Protein 7VW5 (pdb70)

Solvent-accessible surface area: 38835 Å² total; per-residue (Å²): 82,125,72,8,82,35,104,43,46,69,60,112,56,37,114,116,0,13,58,35,0,19,91,13,4,46,121,8,19,10,59,15,20,8,46,13,31,13,56,26,4,27,36,9,5,38,73,22,7,10,41,4,10,7,26,91,28,18,42,112,9,125,56,43,3,58,14,4,63,59,28,90,21,103,17,3,7,23,28,0,1,48,15,4,41,97,90,85,83,74,141,84,87,138,162,62,72,62,24,67,83,33,0,52,91,0,16,94,4,1,92,124,19,0,9,43,126,136,75,24,129,48,3,81,168,107,38,1,67,11,51,8,68,37,0,31,59,24,1,32,168,103,125,24,114,159,31,4,56,82,14,20,148,94,39,111,17,73,96,152,97,98,4,45,44,95,71,0,14,124,148,100,50,15,65,101,1,79,53,0,0,12,0,0,0,12,2,0,12,109,39,4,14,132,8,1,84,26,0,11,30,117,30,8,36,17,0,15,87,33,29,31,86,91,1,6,46,35,0,21,115,31,1,98,116,41,26,41,0,0,21,3,46,3,79,64,14,50,17,46,138,38,89,3,0,8,21,0,1,2,43,2,11,83,33,0,2,0,36,64,63,0,5,63,1,6,56,7,2,6,2,38,48,9,22,74,16,5,65,7,14,47,146,42,136,35,32,45,13,14,42,9,0,0,13,8,0,10,1,3,11,0,3,0,0,0,0,0,0,0,45,1,2,50,85,136,0,84,103,8,130,1,0,1,0,6,7,57,55,2,1,0,9,40,4,91,35,49,172,107,1,49,85,60,5,48,105,34,6,58,106,35,5,53,38,72,40,6,28,0,50,120,131,26,1,20,0,9,5,0,0,1,8,26,4,88,98,33,73,27,2,4,26,1,10,2,0,0,35,15,0,9,36,8,6,94,18,37,91,81,56,100,131,51,22,39,72,49,30,116,13,3,41,71,16,0,90,17,0,11,28,79,1,0,26,50,40,0,5,97,3,0,54,70,110,34,126,8,88,88,0,41,58,0,0,32,0,0,12,2,0,0,76,50,100,200,8,11,85,14,4,40,19,198,75,110,70,11,79,36,95,51,36,69,52,113,75,36,111,100,0,9,40,20,0,16,90,18,5,63,134,10,22,8,60,16,19,7,46,12,25,17,60,16,8,25,36,12,1,39,84,26,12,8,38,1,9,0,8,49,70,36,30,117,49,122,59,26,8,80,14,5,61,54,25,90,16,101,18,6,8,22,34,0,0,43,14,11,56,91,77,120,56,121,125,34,56,149,181,39,86,96,30,47,96,28,0,53,86,0,12,101,4,1,87,120,17,0,9,32,128,129,72,19,131,47,2,82,162,105,40,1,67,11,51,7,70,40,0,35,41,20,14,33,129,90,150,27,106,186,38,2,65,121,16,20,146,91,24,100,14,89,87,150,106,96,4,48,38,103,78,0,14,103,150,86,94,13,42,125,87,2,85,62,0,0,6,0,0,0,23,3,0,12,78,39,1,15,126,8,2,84,25,0,11,23,119,24,9,37,21,2,7,94,30,15,23,82,82,1,7,41,33,0,22,106,24,1,104,99,38,31,42,1,0,23,1,46,3,83,58,10,44,23,55,116,44,81,12,2,8,16,0,1,2,22,1,13,79,29,0,3,2,40,86,58,0,16,53,2,7,56,10,1,10,3,38,35,8,18,84,18,5,79,19,23,62,185,47,128,45,23,48,22,5,64,8,0,0,8,5,0,3,0,2,10,0,3,0,0,0,0,0,0,0,45,0,0,49,88,73,0,86,104,7,116,1,0,1,0,3,4,62,49,0,0,0,17,42,5,85,34,59,176,104,0,49,89,54,3,26,109,38,4,67,100,28,7,77,37,64,62,5,45,0,50,108,132,12,3,22,1,11,4,0,0,0,6,36,3,87,93,28,74,37,1,6,22,0,11,2,0,0,42,16,0,10,36,13,6,94,17,38,90,85,63,117,141,47,22,42,68,50,33,122,11,3,45,69,17,0,100,15,0,16,25,89,1,0,30,49,38,0,9,97,5,0,54,42,102,33,134,8,78,91,0,40,54,0,0,40,0,0,26,6,0,0,81,47,128,195,10,11,98,12,6,30,21,180,140

GO terms:
  GO:0070566 adenylyltransferase activity (F, IDA)
  GO:0039690 positive stranded viral RNA replication (P, IDA)
  GO:0003968 RNA-directed RNA polymerase activity (F, IDA)
  GO:0006370 7-methylguanosine mRNA capping (P, IDA)
  GO:0062030 negative regulation of stress granule assembly (P, IDA)
  GO:0047407 ADP-ribosyl-[dinitrogen reductase] hydrolase activity (F, IDA)
  GO:0008174 mRNA methyltransferase activity (F, IMP)
  GO:0039690 positive stranded viral RNA replication (P, IMP)
  GO:0044162 host cell cytoplasmic vesicle membrane (C, EXP)
  GO:0034062 5'-3' RNA polymerase activity (F, EXP)
  GO:1990817 poly(A) RNA polymerase activity (F, EXP)
  GO:0039653 symbiont-mediated suppression of host transcription (P, IDA)
  GO:0039653 symbiont-mediated suppression of host transcription (P, IMP)

Foldseek 3Di:
DDDDDDDDDDDPDVVVVLQVQLVVLLVCPPVPFDCVLVVVVQVVQQLLAHFLSLQPALDGLLAADGALDRDDDDQLVSLLLVLVVCVVDVPPPPVCVVLVVLLVVLVVLCQQQWWDPPCLVVLLVAADFAALVQLLVRVCSPPNNVVSVCVCVVQVHDPPGTRDPVSQADVNAGPPSVSSLLSGLVVLSSLLSVLVVRTTDPQEAESRPAHQVRVLVVQQVAAFFFWKKKWKQQVQPDCSVRSSLSVNLNVVSVSNRCDPVNSVSVRRLVSNVSSVVPPDPDDDPPDSSSSSSSSVSFSSQQSSLSSVCSQLCPNQSNPFNHWYTTRNTIMTIRDDDDDSSVVSVCVPRNPNMDMDMAGAPQRWDDTSQWTFHAFQPPSGTHTAHQLVSVVVSLLDADDDDLVSLLVNLVVLLVNLVQCVPVRRVVSNQVNNCVVPVDDRCVVVSVLSNQLSPDVVSVVVSNND/DDDDDDDDDDDPDVVVVLLVQLVVLLVCPPVPFDCVLVVLVQVVQQLQAHDLSLLPVADPLAAADGFLDGDDFDLLVRLLLVLVVLVVDDVSCVVVVVLVVLLVVLVVLCQQQWWDPDCLVVLLVAADFAALVQLLSNCCVVPNNVVSVVLCVVQVGDHPGTDDPCSQADPNAGDPVCLSVLLSGLVSLLSLLVVLVVRTTDPQEAESSDAGQVRVLVVQQVAAAAFWKKKWKQLPLQDCSVRSSLSVNLNVVSVSNRCDPVNSVSLRNLVSSVSSPVPPDPDDDPPDSSSSSSSSVSFSSQQSSLSSLCSQLCPNLSNPFNHWYTTRNTIMTIRDDDDDSSVVSCCVPRPPSMDMDMAGAPPAFDDTSQWTFHQQQVVSGTHTAHQLVSVVVSLLDADDDDLVSLLVVLVVLLVNLVQCVDVRRVVSNQVNNCNVPVDHRCVVVSVLSNQLSPDVVSVVVSNDDD

Structure (mmCIF, N/CA/C/O backbone):
data_7VW5
#
_entry.id   7VW5
#
_cell.length_a   67.450
_cell.length_b   68.940
_cell.length_c   71.420
_cell.angle_alpha   116.311
_cell.angle_beta   107.050
_cell.angle_gamma   95.104
#
_symmetry.space_group_name_H-M   'P 1'
#
loop_
_entity.id
_entity.type
_entity.pdbx_description
1 polymer 'RNA-directed RNA polymerase nsP4'
2 non-polymer 'MAGNESIUM ION'
3 water water
#
loop_
_atom_site.group_PDB
_atom_site.id
_atom_site.type_symbol
_atom_site.label_atom_id
_atom_site.label_alt_id
_atom_site.label_comp_id
_atom_site.label_asym_id
_atom_site.label_entity_id
_atom_site.label_seq_id
_atom_site.pdbx_PDB_ins_code
_atom_site.Cartn_x
_atom_site.Cartn_y
_atom_site.Cartn_z
_atom_site.occupancy
_atom_site.B_iso_or_equiv
_atom_site.auth_seq_id
_atom_site.auth_comp_id
_atom_site.auth_asym_id
_atom_site.auth_atom_id
_atom_site.pdbx_PDB_model_num
ATOM 1 N N . PRO A 1 14 ? -8.42438 35.65324 -43.00522 1.000 66.35099 104 PRO A N 1
ATOM 2 C CA . PRO A 1 14 ? -7.50363 34.89484 -42.15089 1.000 60.89600 104 PRO A CA 1
ATOM 3 C C . PRO A 1 14 ? -7.20024 33.51088 -42.71241 1.000 65.08242 104 PRO A C 1
ATOM 4 O O . PRO A 1 14 ? -8.12244 32.74852 -43.00285 1.000 72.23748 104 PRO A O 1
ATOM 8 N N . LEU A 1 15 ? -5.91741 33.19366 -42.86066 1.000 67.62749 105 LEU A N 1
ATOM 9 C CA . LEU A 1 15 ? -5.47386 31.90211 -43.37320 1.000 56.68944 105 LEU A CA 1
ATOM 10 C C . LEU A 1 15 ? -4.83708 31.12497 -42.22781 1.000 49.55552 105 LEU A C 1
ATOM 11 O O . LEU A 1 15 ? -3.74266 31.46941 -41.76816 1.000 44.40533 105 LEU A O 1
ATOM 16 N N . TYR A 1 16 ? -5.52445 30.08459 -41.76769 1.000 39.49057 106 TYR A N 1
ATOM 17 C CA . TYR A 1 16 ? -5.02446 29.21701 -40.71225 1.000 39.28731 106 TYR A CA 1
ATOM 18 C C . TYR A 1 16 ? -4.47345 27.93255 -41.31474 1.000 46.63636 106 TYR A C 1
ATOM 19 O O . TYR A 1 16 ? -5.06559 27.36304 -42.23656 1.000 36.72777 106 TYR A O 1
ATOM 28 N N . SER A 1 17 ? -3.33835 27.47981 -40.79029 1.000 36.11539 107 SER A N 1
ATOM 29 C CA . SER A 1 17 ? -2.82049 26.18042 -41.18178 1.000 30.76155 107 SER A CA 1
ATOM 30 C C . SER A 1 17 ? -3.69628 25.07334 -40.59978 1.000 41.41967 107 SER A C 1
ATOM 31 O O . SER A 1 17 ? -4.44423 25.27636 -39.63851 1.000 35.33549 107 SER A O 1
ATOM 34 N N . SER A 1 18 ? -3.59989 23.89000 -41.20416 1.000 33.85626 108 SER A N 1
ATOM 35 C CA . SER A 1 18 ? -4.47325 22.78319 -40.83341 1.000 26.96439 108 SER A CA 1
ATOM 36 C C . SER A 1 18 ? -4.26696 22.39050 -39.37624 1.000 34.00525 108 SER A C 1
ATOM 37 O O . SER A 1 18 ? -3.14658 22.09813 -38.94803 1.000 30.43289 108 SER A O 1
ATOM 40 N N . SER A 1 19 ? -5.35864 22.38618 -38.61657 1.000 35.22483 109 SER A N 1
ATOM 41 C CA . SER A 1 19 ? -5.32713 22.03486 -37.20360 1.000 32.90153 109 SER A CA 1
ATOM 42 C C . SER A 1 19 ? -5.63906 20.55254 -37.04359 1.000 44.51317 109 SER A C 1
ATOM 43 O O . SER A 1 19 ? -6.72319 20.09615 -37.42274 1.000 47.08436 109 SER A O 1
ATOM 46 N N . VAL A 1 20 ? -4.69115 19.80526 -36.48787 1.000 33.71056 110 VAL A N 1
ATOM 47 C CA . VAL A 1 20 ? -4.88691 18.38387 -36.21477 1.000 45.54262 110 VAL A CA 1
ATOM 48 C C . VAL A 1 20 ? -4.46915 18.10427 -34.77591 1.000 53.56913 110 VAL A C 1
ATOM 49 O O . VAL A 1 20 ? -3.26810 18.03080 -34.47546 1.000 45.63041 110 VAL A O 1
ATOM 53 N N . PRO A 1 21 ? -5.41852 17.95063 -33.86075 1.000 59.44280 111 PRO A N 1
ATOM 54 C CA . PRO A 1 21 ? -5.07822 17.79461 -32.44540 1.000 44.69057 111 PRO A CA 1
ATOM 55 C C . PRO A 1 21 ? -4.76494 16.34477 -32.09820 1.000 48.72904 111 PRO A C 1
ATOM 56 O O . PRO A 1 21 ? -5.00552 15.41589 -32.87036 1.000 44.43116 111 PRO A O 1
ATOM 60 N N . ALA A 1 22 ? -4.21252 16.17120 -30.90024 1.000 44.28117 112 ALA A N 1
ATOM 61 C CA . ALA A 1 22 ? -3.91461 14.85266 -30.36529 1.000 52.96082 112 ALA A CA 1
ATOM 62 C C . ALA A 1 22 ? -4.10745 14.89082 -28.85732 1.000 42.84400 112 ALA A C 1
ATOM 63 O O . ALA A 1 22 ? -3.96920 15.94250 -28.22683 1.000 38.63648 112 ALA A O 1
ATOM 65 N N . ASN A 1 23 ? -4.43062 13.73394 -28.28457 1.000 43.91804 113 ASN A N 1
ATOM 66 C CA . ASN A 1 23 ? -4.76146 13.64134 -26.87137 1.000 41.83027 113 ASN A CA 1
ATOM 67 C C . ASN A 1 23 ? -4.16143 12.36997 -26.28860 1.000 53.90376 113 ASN A C 1
ATOM 68 O O . ASN A 1 23 ? -3.59743 11.53511 -27.00146 1.000 49.43765 113 ASN A O 1
ATOM 73 N N . TYR A 1 24 ? -4.29003 12.23276 -24.97294 1.000 43.06318 114 TYR A N 1
ATOM 74 C CA . TYR A 1 24 ? -3.84789 11.04176 -24.26653 1.000 40.10154 114 TYR A CA 1
ATOM 75 C C . TYR A 1 24 ? -4.96842 10.00677 -24.22247 1.000 40.14540 114 TYR A C 1
ATOM 76 O O . TYR A 1 24 ? -6.14568 10.31847 -24.41668 1.000 41.34141 114 TYR A O 1
ATOM 85 N N . SER A 1 25 ? -4.58401 8.75683 -23.95831 1.000 34.52842 115 SER A N 1
ATOM 86 C CA . SER A 1 25 ? -5.54427 7.65940 -23.96295 1.000 43.00073 115 SER A CA 1
ATOM 87 C C . SER A 1 25 ? -6.44541 7.64393 -22.73450 1.000 41.32381 115 SER A C 1
ATOM 88 O O . SER A 1 25 ? -7.45469 6.93085 -22.74295 1.000 42.80516 115 SER A O 1
ATOM 91 N N . ASP A 1 26 ? -6.11712 8.40752 -21.68998 1.000 33.87966 116 ASP A N 1
ATOM 92 C CA . ASP A 1 26 ? -6.89730 8.41604 -20.46302 1.000 36.19780 116 ASP A CA 1
ATOM 93 C C . ASP A 1 26 ? -6.87508 9.81869 -19.87489 1.000 32.57876 116 ASP A C 1
ATOM 94 O O . ASP A 1 26 ? -5.81806 10.46584 -19.88068 1.000 31.47709 116 ASP A O 1
ATOM 99 N N . PRO A 1 27 ? -8.01340 10.32411 -19.39099 1.000 32.46245 117 PRO A N 1
ATOM 100 C CA . PRO A 1 27 ? -8.00389 11.64487 -18.73900 1.000 32.42895 117 PRO A CA 1
ATOM 101 C C . PRO A 1 27 ? -7.08060 11.72123 -17.53581 1.000 30.52040 117 PRO A C 1
ATOM 102 O O . PRO A 1 27 ? -6.56996 12.80606 -17.22864 1.000 26.96058 117 PRO A O 1
ATOM 106 N N . GLN A 1 28 ? -6.84092 10.60193 -16.84742 1.000 26.19096 118 GLN A N 1
ATOM 107 C CA . GLN A 1 28 ? -5.94424 10.62745 -15.69647 1.000 30.98130 118 GLN A CA 1
ATOM 108 C C . GLN A 1 28 ? -4.50195 10.88939 -16.11150 1.000 27.47406 118 GLN A C 1
ATOM 109 O O . GLN A 1 28 ? -3.71795 11.41933 -15.31613 1.000 23.27545 118 GLN A O 1
ATOM 115 N N . PHE A 1 29 ? -4.13088 10.52505 -17.34149 1.000 24.55845 119 PHE A N 1
ATOM 116 C CA . PHE A 1 29 ? -2.81543 10.90051 -17.84929 1.000 27.35644 119 PHE A CA 1
ATOM 117 C C . PHE A 1 29 ? -2.72597 12.40543 -18.06684 1.000 27.35657 119 PHE A C 1
ATOM 118 O O . PHE A 1 29 ? -1.67089 13.01060 -17.84358 1.000 28.39688 119 PHE A O 1
ATOM 126 N N . ALA A 1 30 ? -3.82585 13.02571 -18.50196 1.000 22.25159 120 ALA A N 1
ATOM 127 C CA . ALA A 1 30 ? -3.84573 14.47474 -18.66393 1.000 27.72727 120 ALA A CA 1
ATOM 128 C C . ALA A 1 30 ? -3.79749 15.18945 -17.32017 1.000 22.88092 120 ALA A C 1
ATOM 129 O O . ALA A 1 30 ? -3.21192 16.27358 -17.21791 1.000 23.71385 120 ALA A O 1
ATOM 131 N N . VAL A 1 31 ? -4.40480 14.60406 -16.28487 1.000 25.13474 121 VAL A N 1
ATOM 132 C CA . VAL A 1 31 ? -4.35366 15.20480 -14.95445 1.000 23.22792 121 VAL A CA 1
ATOM 133 C C . VAL A 1 31 ? -2.92796 15.18849 -14.41977 1.000 26.18225 121 VAL A C 1
ATOM 134 O O . VAL A 1 31 ? -2.44173 16.18480 -13.86996 1.000 25.26357 121 VAL A O 1
ATOM 138 N N . ALA A 1 32 ? -2.23410 14.05869 -14.57652 1.000 25.64515 122 ALA A N 1
ATOM 139 C CA . ALA A 1 32 ? -0.86862 13.95043 -14.07350 1.000 27.29006 122 ALA A CA 1
ATOM 140 C C . ALA A 1 32 ? 0.08122 14.86151 -14.84042 1.000 27.72832 122 ALA A C 1
ATOM 141 O O . ALA A 1 32 ? 1.00697 15.43392 -14.25408 1.000 22.86461 122 ALA A O 1
ATOM 143 N N . VAL A 1 33 ? -0.13210 15.01026 -16.14982 1.000 23.08131 123 VAL A N 1
ATOM 144 C CA . VAL A 1 33 ? 0.74954 15.84998 -16.95528 1.000 20.04852 123 VAL A CA 1
ATOM 145 C C . VAL A 1 33 ? 0.62896 17.31080 -16.53709 1.000 24.25135 123 VAL A C 1
ATOM 146 O O . VAL A 1 33 ? 1.63591 18.01738 -16.40454 1.000 26.42450 123 VAL A O 1
ATOM 150 N N . CYS A 1 34 ? -0.59946 17.78558 -16.31555 1.000 20.15515 124 CYS A N 1
ATOM 151 C CA . CYS A 1 34 ? -0.79014 19.16559 -15.88010 1.000 23.67933 124 CYS A CA 1
ATOM 152 C C . CYS A 1 34 ? -0.18537 19.39717 -14.50146 1.000 25.02822 124 CYS A C 1
ATOM 153 O O . CYS A 1 34 ? 0.45710 20.42624 -14.26114 1.000 28.61314 124 CYS A O 1
ATOM 156 N N . ASN A 1 35 ? -0.37898 18.44826 -13.58264 1.000 24.45202 125 ASN A N 1
ATOM 157 C CA . ASN A 1 35 ? 0.16653 18.59584 -12.23732 1.000 29.36367 125 ASN A CA 1
ATOM 158 C C . ASN A 1 35 ? 1.68734 18.50648 -12.24173 1.000 30.16836 125 ASN A C 1
ATOM 159 O O . ASN A 1 35 ? 2.36008 19.24867 -11.51638 1.000 22.59362 125 ASN A O 1
ATOM 164 N N . ASN A 1 36 ? 2.24699 17.60291 -13.04985 1.000 26.14079 126 ASN A N 1
ATOM 165 C CA . ASN A 1 36 ? 3.69840 17.46159 -13.10558 1.000 29.06598 126 ASN A CA 1
ATOM 166 C C . ASN A 1 36 ? 4.34992 18.69031 -13.72634 1.000 28.67246 126 ASN A C 1
ATOM 167 O O . ASN A 1 36 ? 5.43965 19.09921 -13.30824 1.000 30.44072 126 ASN A O 1
ATOM 172 N N . TYR A 1 37 ? 3.69865 19.29106 -14.72492 1.000 27.14402 127 TYR A N 1
ATOM 173 C CA . TYR A 1 37 ? 4.25549 20.47726 -15.36752 1.000 27.81558 127 TYR A CA 1
ATOM 174 C C . TYR A 1 37 ? 4.35791 21.63526 -14.38316 1.000 25.71887 127 TYR A C 1
ATOM 175 O O . TYR A 1 37 ? 5.40234 22.28965 -14.28189 1.000 21.82366 127 TYR A O 1
ATOM 184 N N . LEU A 1 38 ? 3.27541 21.90579 -13.64910 1.000 20.84576 128 LEU A N 1
ATOM 185 C CA . LEU A 1 38 ? 3.30391 22.97496 -12.65718 1.000 28.75538 128 LEU A CA 1
ATOM 186 C C . LEU A 1 38 ? 4.27339 22.66207 -11.52519 1.000 26.76928 128 LEU A C 1
ATOM 187 O O . LEU A 1 38 ? 4.84768 23.58120 -10.93020 1.000 21.82650 128 LEU A O 1
ATOM 192 N N . HIS A 1 39 ? 4.46844 21.37850 -11.21611 1.000 22.26309 129 HIS A N 1
ATOM 193 C CA . HIS A 1 39 ? 5.45624 21.00032 -10.21132 1.000 30.69113 129 HIS A CA 1
ATOM 194 C C . HIS A 1 39 ? 6.87253 21.24905 -10.71471 1.000 29.23873 129 HIS A C 1
ATOM 195 O O . HIS A 1 39 ? 7.71854 21.76658 -9.97614 1.000 27.93086 129 HIS A O 1
ATOM 202 N N . GLU A 1 40 ? 7.14761 20.88977 -11.97066 1.000 28.43063 130 GLU A N 1
ATOM 203 C CA . GLU A 1 40 ? 8.48958 21.04051 -12.51988 1.000 24.29313 130 GLU A CA 1
ATOM 204 C C . GLU A 1 40 ? 8.86908 22.49693 -12.74663 1.000 25.47109 130 GLU A C 1
ATOM 205 O O . GLU A 1 40 ? 10.06223 22.81760 -12.76141 1.000 27.63969 130 GLU A O 1
ATOM 211 N N . ASN A 1 41 ? 7.88945 23.38393 -12.92120 1.000 25.09350 131 ASN A N 1
ATOM 212 C CA . ASN A 1 41 ? 8.15349 24.77931 -13.24592 1.000 19.17056 131 ASN A CA 1
ATOM 213 C C . ASN A 1 41 ? 7.88262 25.71496 -12.07223 1.000 22.65680 131 ASN A C 1
ATOM 214 O O . ASN A 1 41 ? 7.77409 26.93049 -12.26327 1.000 23.07825 131 ASN A O 1
ATOM 219 N N . TYR A 1 42 ? 7.76454 25.17133 -10.86428 1.000 24.14039 132 TYR A N 1
ATOM 220 C CA . TYR A 1 42 ? 7.77641 25.95411 -9.63560 1.000 21.52934 132 TYR A CA 1
ATOM 221 C C . TYR A 1 42 ? 9.21052 26.07095 -9.12317 1.000 26.93388 132 TYR A C 1
ATOM 222 O O . TYR A 1 42 ? 9.96413 25.09424 -9.17057 1.000 24.00016 132 TYR A O 1
ATOM 231 N N . PRO A 1 43 ? 9.63933 27.23900 -8.61836 1.000 26.67398 133 PRO A N 1
ATOM 232 C CA . PRO A 1 43 ? 8.85903 28.45816 -8.39234 1.000 20.14246 133 PRO A CA 1
ATOM 233 C C . PRO A 1 43 ? 8.86019 29.45293 -9.55015 1.000 24.26607 133 PRO A C 1
ATOM 234 O O . PRO A 1 43 ? 8.43471 30.58824 -9.34302 1.000 18.79407 133 PRO A O 1
ATOM 238 N N . THR A 1 44 ? 9.32641 29.04117 -10.73273 1.000 21.74617 134 THR A N 1
ATOM 239 C CA . THR A 1 44 ? 9.39175 29.96289 -11.86509 1.000 16.19716 134 THR A CA 1
ATOM 240 C C . THR A 1 44 ? 8.02501 30.57346 -12.15539 1.000 21.08520 134 THR A C 1
ATOM 241 O O . THR A 1 44 ? 7.90053 31.78928 -12.34460 1.000 17.74273 134 THR A O 1
ATOM 245 N N . VAL A 1 45 ? 6.98565 29.74404 -12.18877 1.000 19.58490 135 VAL A N 1
ATOM 246 C CA . VAL A 1 45 ? 5.61075 30.21437 -12.27547 1.000 17.72401 135 VAL A CA 1
ATOM 247 C C . VAL A 1 45 ? 4.79258 29.50113 -11.21064 1.000 26.19567 135 VAL A C 1
ATOM 248 O O . VAL A 1 45 ? 5.11647 28.38464 -10.79236 1.000 18.67832 135 VAL A O 1
ATOM 252 N N . ALA A 1 46 ? 3.72815 30.16239 -10.76483 1.000 20.31667 136 ALA A N 1
ATOM 253 C CA . ALA A 1 46 ? 2.81590 29.59992 -9.78241 1.000 27.51119 136 ALA A CA 1
ATOM 254 C C . ALA A 1 46 ? 1.39990 30.02480 -10.13130 1.000 23.57768 136 ALA A C 1
ATOM 255 O O . ALA A 1 46 ? 1.16029 31.18699 -10.47061 1.000 28.21788 136 ALA A O 1
ATOM 257 N N . SER A 1 47 ? 0.46973 29.07626 -10.05349 1.000 19.25436 137 SER A N 1
ATOM 258 C CA . SER A 1 47 ? -0.91676 29.36382 -10.39056 1.000 22.39458 137 SER A CA 1
ATOM 259 C C . SER A 1 47 ? -1.49227 30.40450 -9.43884 1.000 28.95540 137 SER A C 1
ATOM 260 O O . SER A 1 47 ? -1.24128 30.37293 -8.23064 1.000 27.73434 137 SER A O 1
ATOM 263 N N . TYR A 1 48 ? -2.27106 31.33699 -9.99287 1.000 28.15760 138 TYR A N 1
ATOM 264 C CA . TYR A 1 48 ? -2.88672 32.37044 -9.16977 1.000 29.04755 138 TYR A CA 1
ATOM 265 C C . TYR A 1 48 ? -3.99464 31.82734 -8.27745 1.000 28.13149 138 TYR A C 1
ATOM 266 O O . TYR A 1 48 ? -4.51735 32.57670 -7.44550 1.000 31.55381 138 TYR A O 1
ATOM 275 N N . GLN A 1 49 ? -4.36695 30.55388 -8.43033 1.000 29.96032 139 GLN A N 1
ATOM 276 C CA . GLN A 1 49 ? -5.32169 29.94479 -7.51276 1.000 31.38386 139 GLN A CA 1
ATOM 277 C C . GLN A 1 49 ? -4.76553 29.84138 -6.09997 1.000 27.08262 139 GLN A C 1
ATOM 278 O O . GLN A 1 49 ? -5.54425 29.77017 -5.14296 1.000 32.32126 139 GLN A O 1
ATOM 284 N N . ILE A 1 50 ? -3.43917 29.82989 -5.94950 1.000 25.59651 140 ILE A N 1
ATOM 285 C CA . ILE A 1 50 ? -2.83885 29.80068 -4.61938 1.000 28.65960 140 ILE A CA 1
ATOM 286 C C . ILE A 1 50 ? -3.15945 31.08553 -3.86578 1.000 30.47881 140 ILE A C 1
ATOM 287 O O . ILE A 1 50 ? -3.66502 31.05416 -2.73766 1.000 31.55988 140 ILE A O 1
ATOM 292 N N . THR A 1 51 ? -2.87201 32.23641 -4.47982 1.000 31.61894 141 THR A N 1
ATOM 293 C CA . THR A 1 51 ? -3.19650 33.51068 -3.84802 1.000 31.57558 141 THR A CA 1
ATOM 294 C C . THR A 1 51 ? -4.70044 33.74812 -3.80550 1.000 34.99163 141 THR A C 1
ATOM 295 O O . THR A 1 51 ? -5.19206 34.43343 -2.90131 1.000 29.59130 141 THR A O 1
ATOM 299 N N . ASP A 1 52 ? -5.44393 33.19903 -4.76968 1.000 28.84075 142 ASP A N 1
ATOM 300 C CA . ASP A 1 52 ? -6.89898 33.29642 -4.71845 1.000 33.47056 142 ASP A CA 1
ATOM 301 C C . ASP A 1 52 ? -7.45844 32.49835 -3.54812 1.000 33.14609 142 ASP A C 1
ATOM 302 O O . ASP A 1 52 ? -8.43844 32.91274 -2.91790 1.000 36.30585 142 ASP A O 1
ATOM 307 N N . GLU A 1 53 ? -6.85104 31.34855 -3.24504 1.000 29.28703 143 GLU A N 1
ATOM 308 C CA . GLU A 1 53 ? -7.24948 30.59732 -2.05990 1.000 31.53996 143 GLU A CA 1
ATOM 309 C C . GLU A 1 53 ? -6.87656 31.34787 -0.78846 1.000 29.37306 143 GLU A C 1
ATOM 310 O O . GLU A 1 53 ? -7.61690 31.30895 0.20166 1.000 24.79084 143 GLU A O 1
ATOM 316 N N . TYR A 1 54 ? -5.72877 32.03153 -0.79648 1.000 22.28575 144 TYR A N 1
ATOM 317 C CA . TYR A 1 54 ? -5.37642 32.90508 0.31799 1.000 28.72656 144 TYR A CA 1
ATOM 318 C C . TYR A 1 54 ? -6.46841 33.94150 0.55316 1.000 38.16075 144 TYR A C 1
ATOM 319 O O . TYR A 1 54 ? -7.03463 34.02688 1.64948 1.000 32.04000 144 TYR A O 1
ATOM 328 N N . ASP A 1 55 ? -6.79480 34.71935 -0.48543 1.000 29.87127 145 ASP A N 1
ATOM 329 C CA . ASP A 1 55 ? -7.79165 35.77958 -0.35908 1.000 35.04541 145 ASP A CA 1
ATOM 330 C C . ASP A 1 55 ? -9.11931 35.24330 0.16196 1.000 34.06726 145 ASP A C 1
ATOM 331 O O . ASP A 1 55 ? -9.76923 35.88247 0.99844 1.000 34.43537 145 ASP A O 1
ATOM 336 N N . ALA A 1 56 ? -9.53977 34.07108 -0.32184 1.000 29.16473 146 ALA A N 1
ATOM 337 C CA . ALA A 1 56 ? -10.78654 33.48383 0.15553 1.000 33.70100 146 ALA A CA 1
ATOM 338 C C . ALA A 1 56 ? -10.71017 33.13883 1.63667 1.000 39.02794 146 ALA A C 1
ATOM 339 O O . ALA A 1 56 ? -11.71268 33.25115 2.35180 1.000 33.67208 146 ALA A O 1
ATOM 341 N N . TYR A 1 57 ? -9.53424 32.72652 2.11751 1.000 32.87192 147 TYR A N 1
ATOM 342 C CA . TYR A 1 57 ? -9.39219 32.39588 3.53031 1.000 36.62454 147 TYR A CA 1
ATOM 343 C C . TYR A 1 57 ? -9.29609 33.64771 4.39501 1.000 34.56086 147 TYR A C 1
ATOM 344 O O . TYR A 1 57 ? -9.90748 33.70334 5.46743 1.000 37.18960 147 TYR A O 1
ATOM 353 N N . LEU A 1 58 ? -8.53146 34.65391 3.95714 1.000 30.45094 148 LEU A N 1
ATOM 354 C CA . LEU A 1 58 ? -8.46816 35.90904 4.70271 1.000 37.31649 148 LEU A CA 1
ATOM 355 C C . LEU A 1 58 ? -9.84802 36.53980 4.83568 1.000 38.09426 148 LEU A C 1
ATOM 356 O O . LEU A 1 58 ? -10.25371 36.95056 5.92949 1.000 34.81786 148 LEU A O 1
ATOM 361 N N . ASP A 1 59 ? -10.58503 36.62668 3.72482 1.000 38.20069 149 ASP A N 1
ATOM 362 C CA . ASP A 1 59 ? -11.90840 37.23945 3.76254 1.000 41.85860 149 ASP A CA 1
ATOM 363 C C . ASP A 1 59 ? -12.86070 36.46010 4.65757 1.000 39.72584 149 ASP A C 1
ATOM 364 O O . ASP A 1 59 ? -13.79342 37.03951 5.22508 1.000 43.09676 149 ASP A O 1
ATOM 369 N N . MET A 1 60 ? -12.64037 35.15226 4.80293 1.000 39.36636 150 MET A N 1
ATOM 370 C CA . MET A 1 60 ? -13.52276 34.34645 5.63887 1.000 44.05085 150 MET A CA 1
ATOM 371 C C . MET A 1 60 ? -13.26521 34.59305 7.12117 1.000 43.93396 150 MET A C 1
ATOM 372 O O . MET A 1 60 ? -14.21104 34.68551 7.91290 1.000 44.54498 150 MET A O 1
ATOM 377 N N . VAL A 1 61 ? -11.99826 34.71492 7.51589 1.000 41.86821 151 VAL A N 1
ATOM 378 C CA . VAL A 1 61 ? -11.65284 34.81763 8.92955 1.000 49.06226 151 VAL A CA 1
ATOM 379 C C . VAL A 1 61 ? -11.47264 36.27758 9.32395 1.000 49.43750 151 VAL A C 1
ATOM 380 O O . VAL A 1 61 ? -11.02526 36.58010 10.43371 1.000 55.45238 151 VAL A O 1
ATOM 384 N N . ASP A 1 62 ? -11.81929 37.18620 8.41407 1.000 44.45358 152 ASP A N 1
ATOM 385 C CA . ASP A 1 62 ? -11.88283 38.62222 8.68263 1.000 50.58245 152 ASP A CA 1
ATOM 386 C C . ASP A 1 62 ? -10.50629 39.20332 9.01908 1.000 55.60308 152 ASP A C 1
ATOM 387 O O . ASP A 1 62 ? -10.25344 39.69075 10.12271 1.000 68.85707 152 ASP A O 1
ATOM 392 N N . GLY A 1 63 ? -9.61373 39.13943 8.04034 1.000 49.84632 153 GLY A N 1
ATOM 393 C CA . GLY A 1 63 ? -8.38590 39.90899 8.07011 1.000 54.70268 153 GLY A CA 1
ATOM 394 C C . GLY A 1 63 ? -7.16723 39.07520 8.43149 1.000 69.99285 153 GLY A C 1
ATOM 395 O O . GLY A 1 63 ? -7.22189 37.85603 8.60070 1.000 69.35807 153 GLY A O 1
ATOM 396 N N . THR A 1 64 ? -6.05095 39.79482 8.55967 1.000 77.98825 154 THR A N 1
ATOM 397 C CA . THR A 1 64 ? -4.73647 39.19474 8.76613 1.000 75.65453 154 THR A CA 1
ATOM 398 C C . THR A 1 64 ? -4.51453 38.77151 10.21378 1.000 88.71073 154 THR A C 1
ATOM 399 O O . THR A 1 64 ? -4.06669 37.64951 10.47661 1.000 88.84454 154 THR A O 1
ATOM 403 N N . VAL A 1 65 ? -4.79115 39.66689 11.16424 1.000 86.90564 155 VAL A N 1
ATOM 404 C CA . VAL A 1 65 ? -4.51431 39.36418 12.56623 1.000 83.61800 155 VAL A CA 1
ATOM 405 C C . VAL A 1 65 ? -5.38371 38.21010 13.04569 1.000 87.08175 155 VAL A C 1
ATOM 406 O O . VAL A 1 65 ? -4.94104 37.36394 13.83253 1.000 94.74405 155 VAL A O 1
ATOM 410 N N . ALA A 1 66 ? -6.62775 38.15067 12.57597 1.000 87.31431 156 ALA A N 1
ATOM 411 C CA . ALA A 1 66 ? -7.50954 37.03508 12.88981 1.000 84.64758 156 ALA A CA 1
ATOM 412 C C . ALA A 1 66 ? -7.16360 35.77434 12.10835 1.000 92.97123 156 ALA A C 1
ATOM 413 O O . ALA A 1 66 ? -7.81352 34.74186 12.30700 1.000 88.84651 156 ALA A O 1
ATOM 415 N N . CYS A 1 67 ? -6.16542 35.83514 11.22714 1.000 84.80190 157 CYS A N 1
ATOM 416 C CA . CYS A 1 67 ? -5.68143 34.65730 10.50751 1.000 92.69242 157 CYS A CA 1
ATOM 417 C C . CYS A 1 67 ? -4.50592 34.05242 11.27639 1.000 89.74358 157 CYS A C 1
ATOM 418 O O . CYS A 1 67 ? -3.35116 34.06371 10.84622 1.000 92.14619 157 CYS A O 1
ATOM 421 N N . LEU A 1 68 ? -4.83346 33.51516 12.45077 1.000 100.53804 158 LEU A N 1
ATOM 422 C CA . LEU A 1 68 ? -3.84440 32.97051 13.37204 1.000 104.79743 158 LEU A CA 1
ATOM 423 C C . LEU A 1 68 ? -4.13522 31.51616 13.72757 1.000 109.63703 158 LEU A C 1
ATOM 424 O O . LEU A 1 68 ? -3.44072 30.93898 14.57281 1.000 111.82416 158 LEU A O 1
ATOM 429 N N . ASP A 1 69 ? -5.12756 30.90070 13.08573 1.000 116.78226 159 ASP A N 1
ATOM 430 C CA . ASP A 1 69 ? -5.59360 29.57435 13.47251 1.000 114.23147 159 ASP A CA 1
ATOM 431 C C . ASP A 1 69 ? -4.58352 28.47739 13.15543 1.000 119.94579 159 ASP A C 1
ATOM 432 O O . ASP A 1 69 ? -4.81512 27.64861 12.26905 1.000 102.16705 159 ASP A O 1
ATOM 437 N N . THR A 1 70 ? -3.46602 28.46376 13.87315 1.000 123.03269 160 THR A N 1
ATOM 438 C CA . THR A 1 70 ? -2.54266 27.34015 13.86783 1.000 118.34669 160 THR A CA 1
ATOM 439 C C . THR A 1 70 ? -2.71153 26.54123 15.15550 1.000 124.79120 160 THR A C 1
ATOM 440 O O . THR A 1 70 ? -3.40413 26.95784 16.08718 1.000 126.39677 160 THR A O 1
ATOM 444 N N . ALA A 1 71 ? -2.07141 25.37029 15.19672 1.000 119.25725 161 ALA A N 1
ATOM 445 C CA . ALA A 1 71 ? -2.08844 24.56851 16.41661 1.000 117.12845 161 ALA A CA 1
ATOM 446 C C . ALA A 1 71 ? -1.50277 25.35236 17.58390 1.000 130.97232 161 ALA A C 1
ATOM 447 O O . ALA A 1 71 ? -2.11901 25.45956 18.65053 1.000 126.77691 161 ALA A O 1
ATOM 449 N N . THR A 1 72 ? -0.31261 25.91478 17.39367 1.000 129.01789 162 THR A N 1
ATOM 450 C CA . THR A 1 72 ? 0.29077 26.84671 18.33726 1.000 130.63540 162 THR A CA 1
ATOM 451 C C . THR A 1 72 ? 0.52091 28.16202 17.60852 1.000 127.73241 162 THR A C 1
ATOM 452 O O . THR A 1 72 ? 1.23553 28.19999 16.60058 1.000 115.08782 162 THR A O 1
ATOM 456 N N . PHE A 1 73 ? -0.08840 29.23008 18.11586 1.000 130.95877 163 PHE A N 1
ATOM 457 C CA . PHE A 1 73 ? -0.17191 30.48344 17.37985 1.000 122.88919 163 PHE A CA 1
ATOM 458 C C . PHE A 1 73 ? 1.20220 31.11328 17.17990 1.000 119.59916 163 PHE A C 1
ATOM 459 O O . PHE A 1 73 ? 2.12127 30.93012 17.98343 1.000 111.63652 163 PHE A O 1
ATOM 467 N N . SER A 1 74 ? 1.32623 31.86179 16.08482 1.000 121.53389 164 SER A N 1
ATOM 468 C CA . SER A 1 74 ? 2.56364 32.54176 15.70886 1.000 99.99168 164 SER A CA 1
ATOM 469 C C . SER A 1 74 ? 3.73370 31.56924 15.61259 1.000 76.97945 164 SER A C 1
ATOM 470 O O . SER A 1 74 ? 3.68669 30.60815 14.84496 1.000 74.68625 164 SER A O 1
ATOM 473 N N . ALA A 1 89 ? -11.59760 36.96397 24.16860 1.000 112.63694 179 ALA A N 1
ATOM 474 C CA . ALA A 1 89 ? -10.45217 37.66956 23.60642 1.000 110.75460 179 ALA A CA 1
ATOM 475 C C . ALA A 1 89 ? -10.35744 37.44855 22.10017 1.000 106.39640 179 ALA A C 1
ATOM 476 O O . ALA A 1 89 ? -9.69838 36.51302 21.64617 1.000 102.91560 179 ALA A O 1
ATOM 478 N N . PRO A 1 90 ? -11.01702 38.30427 21.32745 1.000 111.70036 180 PRO A N 1
ATOM 479 C CA . PRO A 1 90 ? -10.95970 38.19907 19.86942 1.000 94.95807 180 PRO A CA 1
ATOM 480 C C . PRO A 1 90 ? -9.73234 38.90811 19.30564 1.000 84.49652 180 PRO A C 1
ATOM 481 O O . PRO A 1 90 ? -9.00192 39.60790 20.00967 1.000 78.43537 180 PRO A O 1
ATOM 485 N N . ASN A 1 91 ? -9.52124 38.70988 18.00844 1.000 91.69491 181 ASN A N 1
ATOM 486 C CA . ASN A 1 91 ? -8.39541 39.29545 17.30206 1.000 74.53534 181 ASN A CA 1
ATOM 487 C C . ASN A 1 91 ? -8.83392 40.56168 16.57040 1.000 66.61391 181 ASN A C 1
ATOM 488 O O . ASN A 1 91 ? -9.99643 40.97167 16.61403 1.000 64.22779 181 ASN A O 1
ATOM 493 N N . ILE A 1 92 ? -7.87999 41.18965 15.89064 1.000 70.27660 182 ILE A N 1
ATOM 494 C CA . ILE A 1 92 ? -8.16196 42.36219 15.06992 1.000 63.44215 182 ILE A CA 1
ATOM 495 C C . ILE A 1 92 ? -8.82241 41.89832 13.77863 1.000 56.52546 182 ILE A C 1
ATOM 496 O O . ILE A 1 92 ? -8.20997 41.18352 12.97823 1.000 72.03579 182 ILE A O 1
ATOM 501 N N . ARG A 1 93 ? -10.07195 42.30342 13.57329 1.000 52.12034 183 ARG A N 1
ATOM 502 C CA . ARG A 1 93 ? -10.86257 41.87367 12.42723 1.000 61.89714 183 ARG A CA 1
ATOM 503 C C . ARG A 1 93 ? -11.02109 43.03865 11.45953 1.000 55.27975 183 ARG A C 1
ATOM 504 O O . ARG A 1 93 ? -11.49466 44.11322 11.84591 1.000 44.20139 183 ARG A O 1
ATOM 512 N N . SER A 1 94 ? -10.62601 42.82083 10.20775 1.000 46.00877 184 SER A N 1
ATOM 513 C CA . SER A 1 94 ? -10.69854 43.82953 9.16168 1.000 42.76987 184 SER A CA 1
ATOM 514 C C . SER A 1 94 ? -11.60288 43.34086 8.03972 1.000 39.59715 184 SER A C 1
ATOM 515 O O . SER A 1 94 ? -11.51725 42.18231 7.61989 1.000 34.46569 184 SER A O 1
ATOM 518 N N . ALA A 1 95 ? -12.46816 44.22952 7.55799 1.000 31.62245 185 ALA A N 1
ATOM 519 C CA . ALA A 1 95 ? -13.38701 43.91489 6.47330 1.000 34.08564 185 ALA A CA 1
ATOM 520 C C . ALA A 1 95 ? -12.84398 44.30254 5.10467 1.000 29.87958 185 ALA A C 1
ATOM 521 O O . ALA A 1 95 ? -13.55049 44.13714 4.10499 1.000 34.41436 185 ALA A O 1
ATOM 523 N N . VAL A 1 96 ? -11.62095 44.81093 5.03554 1.000 32.72701 186 VAL A N 1
ATOM 524 C CA . VAL A 1 96 ? -11.03550 45.19658 3.74644 1.000 35.68321 186 VAL A CA 1
ATOM 525 C C . VAL A 1 96 ? -10.74180 43.93883 2.93545 1.000 40.43661 186 VAL A C 1
ATOM 526 O O . VAL A 1 96 ? -10.12905 42.99396 3.46526 1.000 34.22275 186 VAL A O 1
ATOM 530 N N . PRO A 1 97 ? -11.15870 43.86940 1.67053 1.000 37.65610 187 PRO A N 1
ATOM 531 C CA . PRO A 1 97 ? -10.90764 42.65949 0.87701 1.000 38.66125 187 PRO A CA 1
ATOM 532 C C . PRO A 1 97 ? -9.41795 42.39783 0.71144 1.000 38.01065 187 PRO A C 1
ATOM 533 O O . PRO A 1 97 ? -8.62015 43.31908 0.52523 1.000 30.34361 187 PRO A O 1
ATOM 537 N N . SER A 1 98 ? -9.05029 41.12206 0.78274 1.000 37.23652 188 SER A N 1
ATOM 538 C CA . SER A 1 98 ? -7.65401 40.72628 0.67920 1.000 42.95188 188 SER A CA 1
ATOM 539 C C . SER A 1 98 ? -7.22315 40.64333 -0.77911 1.000 37.85197 188 SER A C 1
ATOM 540 O O . SER A 1 98 ? -8.00116 40.24927 -1.65286 1.000 30.59934 188 SER A O 1
ATOM 543 N N . ALA A 1 99 ? -5.96306 41.02307 -1.03732 1.000 32.44021 189 ALA A N 1
ATOM 544 C CA . ALA A 1 99 ? -5.36441 40.96724 -2.36704 1.000 31.94315 189 ALA A CA 1
ATOM 545 C C . ALA A 1 99 ? -3.91906 40.49009 -2.20335 1.000 33.73692 189 ALA A C 1
ATOM 546 O O . ALA A 1 99 ? -2.95574 41.23224 -2.38882 1.000 34.45015 189 ALA A O 1
ATOM 548 N N . MET A 1 100 ? -3.77063 39.21897 -1.84634 1.000 37.57969 190 MET A N 1
ATOM 549 C CA . MET A 1 100 ? -2.46618 38.65631 -1.53942 1.000 36.85617 190 MET A CA 1
ATOM 550 C C . MET A 1 100 ? -1.65317 38.42011 -2.80579 1.000 38.29034 190 MET A C 1
ATOM 551 O O . MET A 1 100 ? -2.19513 38.16085 -3.88385 1.000 35.69464 190 MET A O 1
ATOM 556 N N . GLN A 1 101 ? -0.33523 38.51534 -2.66046 1.000 33.25284 191 GLN A N 1
ATOM 557 C CA . GLN A 1 101 ? 0.60689 38.20005 -3.72120 1.000 38.99240 191 GLN A CA 1
ATOM 558 C C . GLN A 1 101 ? 1.58893 37.14986 -3.22249 1.000 37.66350 191 GLN A C 1
ATOM 559 O O . GLN A 1 101 ? 1.96265 37.13566 -2.04568 1.000 31.13942 191 GLN A O 1
ATOM 565 N N . ASN A 1 102 ? 2.00364 36.26418 -4.12755 1.000 34.67327 192 ASN A N 1
ATOM 566 C CA . ASN A 1 102 ? 2.87195 35.14412 -3.76598 1.000 36.27514 192 ASN A CA 1
ATOM 567 C C . ASN A 1 102 ? 4.28237 35.66372 -3.49884 1.000 33.52309 192 ASN A C 1
ATOM 568 O O . ASN A 1 102 ? 5.20100 35.52013 -4.30965 1.000 30.23239 192 ASN A O 1
ATOM 573 N N . THR A 1 103 ? 4.45256 36.27982 -2.32455 1.000 27.08748 193 THR A N 1
ATOM 574 C CA . THR A 1 103 ? 5.76883 36.77314 -1.93335 1.000 28.05858 193 THR A CA 1
ATOM 575 C C . THR A 1 103 ? 6.73954 35.62879 -1.66951 1.000 26.48028 193 THR A C 1
ATOM 576 O O . THR A 1 103 ? 7.94108 35.76305 -1.92918 1.000 17.93250 193 THR A O 1
ATOM 580 N N . LEU A 1 104 ? 6.24011 34.50017 -1.16035 1.000 23.99598 194 LEU A N 1
ATOM 581 C CA . LEU A 1 104 ? 7.10739 33.35560 -0.90404 1.000 29.94420 194 LEU A CA 1
ATOM 582 C C . LEU A 1 104 ? 7.67583 32.79403 -2.20100 1.000 30.61247 194 LEU A C 1
ATOM 583 O O . LEU A 1 104 ? 8.84014 32.37875 -2.24903 1.000 28.93932 194 LEU A O 1
ATOM 588 N N . GLN A 1 105 ? 6.86900 32.77554 -3.26509 1.000 25.56958 195 GLN A N 1
ATOM 589 C CA . GLN A 1 105 ? 7.35873 32.30000 -4.55494 1.000 25.37167 195 GLN A CA 1
ATOM 590 C C . GLN A 1 105 ? 8.49276 33.17621 -5.06980 1.000 23.14696 195 GLN A C 1
ATOM 591 O O . GLN A 1 105 ? 9.50045 32.66813 -5.57572 1.000 26.08980 195 GLN A O 1
ATOM 597 N N . ASN A 1 106 ? 8.34889 34.49747 -4.94342 1.000 22.97405 196 ASN A N 1
ATOM 598 C CA . ASN A 1 106 ? 9.39227 35.40358 -5.40977 1.000 27.50377 196 ASN A CA 1
ATOM 599 C C . ASN A 1 106 ? 10.65571 35.28873 -4.56714 1.000 26.38044 196 ASN A C 1
ATOM 600 O O . ASN A 1 106 ? 11.76129 35.49194 -5.08188 1.000 23.95980 196 ASN A O 1
ATOM 605 N N . VAL A 1 107 ? 10.51554 34.96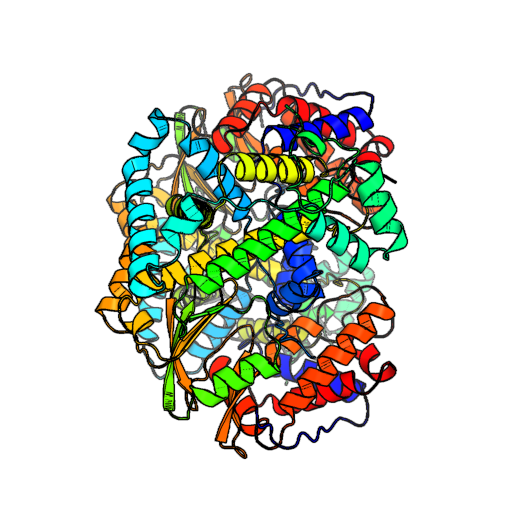939 -3.27907 1.000 23.52645 197 VAL A N 1
ATOM 606 C CA . VAL A 1 107 ? 11.68667 34.73671 -2.43971 1.000 23.58730 197 VAL A CA 1
ATOM 607 C C . VAL A 1 107 ? 12.43035 33.49115 -2.90636 1.000 22.04109 197 VAL A C 1
ATOM 608 O O . VAL A 1 107 ? 13.66206 33.48621 -3.01956 1.000 20.73204 197 VAL A O 1
ATOM 612 N N . LEU A 1 108 ? 11.69001 32.41676 -3.19031 1.000 15.41144 198 LEU A N 1
ATOM 613 C CA . LEU A 1 108 ? 12.31803 31.19479 -3.68054 1.000 21.64831 198 LEU A CA 1
ATOM 614 C C . LEU A 1 108 ? 12.94909 31.39964 -5.05128 1.000 25.16580 198 LEU A C 1
ATOM 615 O O . LEU A 1 108 ? 13.98172 30.79151 -5.35352 1.000 27.79104 198 LEU A O 1
ATOM 620 N N . ILE A 1 109 ? 12.34642 32.24491 -5.89229 1.000 23.45938 199 ILE A N 1
ATOM 621 C CA . ILE A 1 109 ? 12.95403 32.57045 -7.18033 1.000 22.63971 199 ILE A CA 1
ATOM 622 C C . ILE A 1 109 ? 14.30788 33.23624 -6.97196 1.000 29.32353 199 ILE A C 1
ATOM 623 O O . ILE A 1 109 ? 15.28857 32.91438 -7.65485 1.000 32.67354 199 ILE A O 1
ATOM 628 N N . ALA A 1 110 ? 14.38623 34.16714 -6.01721 1.000 28.12659 200 ALA A N 1
ATOM 629 C CA . ALA A 1 110 ? 15.65607 34.82026 -5.72011 1.000 30.18682 200 ALA A CA 1
ATOM 630 C C . ALA A 1 110 ? 16.67529 33.83879 -5.15751 1.000 33.15439 200 ALA A C 1
ATOM 631 O O . ALA A 1 110 ? 17.88409 34.06602 -5.27958 1.000 40.90038 200 ALA A O 1
ATOM 633 N N . ALA A 1 111 ? 16.21270 32.74862 -4.54102 1.000 25.82174 201 ALA A N 1
ATOM 634 C CA . ALA A 1 111 ? 17.13827 31.74526 -4.02611 1.000 34.69511 201 ALA A CA 1
ATOM 635 C C . ALA A 1 111 ? 17.76203 30.93740 -5.15750 1.000 38.35793 201 ALA A C 1
ATOM 636 O O . ALA A 1 111 ? 18.93625 30.55725 -5.08169 1.000 43.89293 201 ALA A O 1
ATOM 638 N N . THR A 1 112 ? 16.99317 30.66481 -6.21510 1.000 45.90360 202 THR A N 1
ATOM 639 C CA . THR A 1 112 ? 17.53863 29.93207 -7.35385 1.000 45.93631 202 THR A CA 1
ATOM 640 C C . THR A 1 112 ? 18.48532 30.80365 -8.16972 1.000 49.15392 202 THR A C 1
ATOM 641 O O . THR A 1 112 ? 19.54925 30.34102 -8.59785 1.000 75.55648 202 THR A O 1
ATOM 645 N N . LYS A 1 113 ? 18.11723 32.06714 -8.39563 1.000 45.34753 203 LYS A N 1
ATOM 646 C CA . LYS A 1 113 ? 18.98940 32.99470 -9.10632 1.000 57.27783 203 LYS A CA 1
ATOM 647 C C . LYS A 1 113 ? 20.26790 33.30273 -8.33851 1.000 63.42142 203 LYS A C 1
ATOM 648 O O . LYS A 1 113 ? 21.20613 33.85172 -8.92619 1.000 72.63851 203 LYS A O 1
ATOM 654 N N . ARG A 1 114 ? 20.32493 32.96917 -7.05022 1.000 61.93537 204 ARG A N 1
ATOM 655 C CA . ARG A 1 114 ? 21.51297 33.15724 -6.22731 1.000 69.66515 204 ARG A CA 1
ATOM 656 C C . ARG A 1 114 ? 22.33343 31.88377 -6.07621 1.000 74.74774 204 ARG A C 1
ATOM 657 O O . ARG A 1 114 ? 23.56667 31.94054 -6.11266 1.000 72.33200 204 ARG A O 1
ATOM 665 N N . ASN A 1 115 ? 21.67558 30.73356 -5.90367 1.000 73.10090 205 ASN A N 1
ATOM 666 C CA . ASN A 1 115 ? 22.40101 29.46790 -5.85344 1.000 79.81373 205 ASN A CA 1
ATOM 667 C C . ASN A 1 115 ? 23.10241 29.19039 -7.17593 1.000 87.62077 205 ASN A C 1
ATOM 668 O O . ASN A 1 115 ? 24.27191 28.78881 -7.19736 1.000 92.75765 205 ASN A O 1
ATOM 673 N N . CYS A 1 116 ? 22.40417 29.39459 -8.28509 1.000 91.44435 206 CYS A N 1
ATOM 674 C CA . CYS A 1 116 ? 22.99441 29.36423 -9.60931 1.000 101.34760 206 CYS A CA 1
ATOM 675 C C . CYS A 1 116 ? 23.22774 30.80403 -10.07235 1.000 99.82221 206 CYS A C 1
ATOM 676 O O . CYS A 1 116 ? 23.19551 31.74035 -9.26440 1.000 98.73910 206 CYS A O 1
ATOM 679 N N . ASN A 1 117 ? 23.45984 30.98836 -11.37133 1.000 109.21130 207 ASN A N 1
ATOM 680 C CA . ASN A 1 117 ? 23.62190 32.31272 -11.97020 1.000 120.96784 207 ASN A CA 1
ATOM 681 C C . ASN A 1 117 ? 24.71798 33.11152 -11.26768 1.000 127.55158 207 ASN A C 1
ATOM 682 O O . ASN A 1 117 ? 24.51212 34.24245 -10.82138 1.000 125.24306 207 ASN A O 1
ATOM 687 N N . VAL A 1 118 ? 25.90354 32.50447 -11.16623 1.000 133.40802 208 VAL A N 1
ATOM 688 C CA . VAL A 1 118 ? 27.05120 33.22539 -10.63096 1.000 138.05519 208 VAL A CA 1
ATOM 689 C C . VAL A 1 118 ? 27.46326 34.35755 -11.56215 1.000 138.34886 208 VAL A C 1
ATOM 690 O O . VAL A 1 118 ? 28.18898 35.26882 -11.14710 1.000 135.05108 208 VAL A O 1
ATOM 694 N N . THR A 1 119 ? 27.01070 34.32480 -12.81409 1.000 143.05251 209 THR A N 1
ATOM 695 C CA . THR A 1 119 ? 27.22735 35.43227 -13.73472 1.000 136.82592 209 THR A CA 1
ATOM 696 C C . THR A 1 119 ? 26.33317 36.60125 -13.34096 1.000 136.54319 209 THR A C 1
ATOM 697 O O . THR A 1 119 ? 25.10288 36.48849 -13.36861 1.000 129.95803 209 THR A O 1
ATOM 701 N N . GLN A 1 120 ? 26.94900 37.72092 -12.97100 1.000 135.24873 210 GLN A N 1
ATOM 702 C CA . GLN A 1 120 ? 26.21231 38.90031 -12.52060 1.000 128.99230 210 GLN A CA 1
ATOM 703 C C . GLN A 1 120 ? 25.63439 39.61005 -13.73845 1.000 131.78948 210 GLN A C 1
ATOM 704 O O . GLN A 1 120 ? 26.23904 40.52325 -14.30196 1.000 137.71725 210 GLN A O 1
ATOM 710 N N . MET A 1 121 ? 24.44132 39.18014 -14.15239 1.000 129.24320 211 MET A N 1
ATOM 711 C CA . MET A 1 121 ? 23.71816 39.82318 -15.24946 1.000 136.83997 211 MET A CA 1
ATOM 712 C C . MET A 1 121 ? 22.93575 41.02994 -14.72616 1.000 133.86049 211 MET A C 1
ATOM 713 O O . MET A 1 121 ? 21.70695 41.09153 -14.77456 1.000 127.64228 211 MET A O 1
ATOM 718 N N . ARG A 1 122 ? 23.69246 42.00532 -14.22061 1.000 128.52583 212 ARG A N 1
ATOM 719 C CA . ARG A 1 122 ? 23.14093 43.18115 -13.54910 1.000 123.15848 212 ARG A CA 1
ATOM 720 C C . ARG A 1 122 ? 22.20449 42.78987 -12.40962 1.000 107.66397 212 ARG A C 1
ATOM 721 O O . ARG A 1 122 ? 21.19346 43.45200 -12.16170 1.000 93.31721 212 ARG A O 1
ATOM 729 N N . GLU A 1 123 ? 22.52898 41.69750 -11.72363 1.000 106.24620 213 GLU A N 1
ATOM 730 C CA . GLU A 1 123 ? 21.92755 41.37463 -10.43930 1.000 89.87924 213 GLU A CA 1
ATOM 731 C C . GLU A 1 123 ? 22.71794 41.96534 -9.28079 1.000 73.87409 213 GLU A C 1
ATOM 732 O O . GLU A 1 123 ? 22.27701 41.87611 -8.13105 1.000 77.85522 213 GLU A O 1
ATOM 738 N N . LEU A 1 124 ? 23.86994 42.56468 -9.56600 1.000 85.78762 214 LEU A N 1
ATOM 739 C CA . LEU A 1 124 ? 24.70099 43.27739 -8.60467 1.000 74.31018 214 LEU A CA 1
ATOM 740 C C . LEU A 1 124 ? 24.03654 44.56932 -8.12926 1.000 59.31574 214 LEU A C 1
ATOM 741 O O . LEU A 1 124 ? 24.07124 44.85358 -6.92636 1.000 53.48917 214 LEU A O 1
ATOM 746 N N . PRO A 1 125 ? 23.43283 45.38670 -9.00272 1.000 70.68944 215 PRO A N 1
ATOM 747 C CA . PRO A 1 125 ? 22.61745 46.49313 -8.46899 1.000 61.15837 215 PRO A CA 1
ATOM 748 C C . PRO A 1 125 ? 21.41025 46.01438 -7.67940 1.000 47.89328 215 PRO A C 1
ATOM 749 O O . PRO A 1 125 ? 21.00699 46.68619 -6.72111 1.000 47.00511 215 PRO A O 1
ATOM 753 N N . THR A 1 126 ? 20.83033 44.86606 -8.03782 1.000 47.00252 216 THR A N 1
ATOM 754 C CA . THR A 1 126 ? 19.83334 44.24466 -7.17072 1.000 44.57257 216 THR A CA 1
ATOM 755 C C . THR A 1 126 ? 20.45510 43.81882 -5.84538 1.000 42.55856 216 THR A C 1
ATOM 756 O O . THR A 1 126 ? 19.83388 43.95263 -4.78340 1.000 37.44040 216 THR A O 1
ATOM 760 N N . LEU A 1 127 ? 21.68920 43.31028 -5.88961 1.000 42.04109 217 LEU A N 1
ATOM 761 C CA . LEU A 1 127 ? 22.37319 42.90404 -4.66667 1.000 37.17821 217 LEU A CA 1
ATOM 762 C C . LEU A 1 127 ? 22.72732 44.10908 -3.80412 1.000 38.58820 217 LEU A C 1
ATOM 763 O O . LEU A 1 127 ? 22.58295 44.06391 -2.57708 1.000 34.15251 217 LEU A O 1
ATOM 768 N N . ASP A 1 128 ? 23.19302 45.19517 -4.42647 1.000 38.36036 218 ASP A N 1
ATOM 769 C CA . ASP A 1 128 ? 23.53865 46.39162 -3.66526 1.000 37.20474 218 ASP A CA 1
ATOM 770 C C . ASP A 1 128 ? 22.30310 47.02273 -3.03593 1.000 39.10942 218 ASP A C 1
ATOM 771 O O . ASP A 1 128 ? 22.36366 47.52910 -1.90924 1.000 32.98113 218 ASP A O 1
ATOM 776 N N . SER A 1 129 ? 21.17414 47.00244 -3.74761 1.000 33.07995 219 SER A N 1
ATOM 777 C CA . SER A 1 129 ? 19.94265 47.56310 -3.20136 1.000 35.19862 219 SER A CA 1
ATOM 778 C C . SER A 1 129 ? 19.43663 46.73372 -2.02774 1.000 32.07062 219 SER A C 1
ATOM 779 O O . SER A 1 129 ? 19.04632 47.28086 -0.98968 1.000 29.68847 219 SER A O 1
ATOM 782 N N . ALA A 1 130 ? 19.43598 45.40668 -2.17537 1.000 31.98416 220 ALA A N 1
ATOM 783 C CA . ALA A 1 130 ? 18.97746 44.54369 -1.09212 1.000 30.02838 220 ALA A CA 1
ATOM 784 C C . ALA A 1 130 ? 19.92209 44.60574 0.10126 1.000 29.99741 220 ALA A C 1
ATOM 785 O O . ALA A 1 130 ? 19.48063 44.52346 1.25338 1.000 28.58338 220 ALA A O 1
ATOM 787 N N . THR A 1 131 ? 21.22503 44.75128 -0.15336 1.000 29.83557 221 THR A N 1
ATOM 788 C CA . THR A 1 131 ? 22.18204 44.87026 0.94220 1.000 27.14991 221 THR A CA 1
ATOM 789 C C . THR A 1 131 ? 21.95257 46.15171 1.73290 1.000 24.99805 221 THR A C 1
ATOM 790 O O . THR A 1 131 ? 22.01018 46.14803 2.96834 1.000 32.60961 221 THR A O 1
ATOM 794 N N . PHE A 1 132 ? 21.68742 47.25944 1.03641 1.000 31.80856 222 PHE A N 1
ATOM 795 C CA . PHE A 1 132 ? 21.38570 48.50941 1.72419 1.000 32.26648 222 PHE A CA 1
ATOM 796 C C . PHE A 1 132 ? 20.07261 48.42088 2.49116 1.000 28.80521 222 PHE A C 1
ATOM 797 O O . PHE A 1 132 ? 19.94089 49.02245 3.56329 1.000 25.62860 222 PHE A O 1
ATOM 805 N N . ASN A 1 133 ? 19.09629 47.67753 1.96307 1.000 27.35637 223 ASN A N 1
ATOM 806 C CA . ASN A 1 133 ? 17.83654 47.49446 2.67655 1.000 26.85256 223 ASN A CA 1
ATOM 807 C C . ASN A 1 133 ? 18.05378 46.76106 3.99322 1.000 27.10635 223 ASN A C 1
ATOM 808 O O . ASN A 1 133 ? 17.49787 47.14831 5.02754 1.000 27.09245 223 ASN A O 1
ATOM 813 N N . VAL A 1 134 ? 18.85973 45.69622 3.97377 1.000 19.55996 224 VAL A N 1
ATOM 814 C CA . VAL A 1 134 ? 19.17512 44.97669 5.20401 1.000 23.81252 224 VAL A CA 1
ATOM 815 C C . VAL A 1 134 ? 19.96013 45.86690 6.15654 1.000 22.74083 224 VAL A C 1
ATOM 816 O O . VAL A 1 134 ? 19.80400 45.77256 7.38063 1.000 27.31134 224 VAL A O 1
ATOM 820 N N . GLU A 1 135 ? 20.80195 46.75228 5.61779 1.000 25.06103 225 GLU A N 1
ATOM 821 C CA . GLU A 1 135 ? 21.55149 47.67692 6.46285 1.000 30.54105 225 GLU A CA 1
ATOM 822 C C . GLU A 1 135 ? 20.61502 48.62649 7.20106 1.000 27.16839 225 GLU A C 1
ATOM 823 O O . GLU A 1 135 ? 20.75608 48.84127 8.41069 1.000 25.91308 225 GLU A O 1
ATOM 829 N N . CYS A 1 136 ? 19.64841 49.20707 6.48456 1.000 21.29755 226 CYS A N 1
ATOM 830 C CA . CYS A 1 136 ? 18.68543 50.09658 7.12679 1.000 27.11921 226 CYS A CA 1
ATOM 831 C C . CYS A 1 136 ? 17.80910 49.33877 8.11570 1.000 29.11608 226 CYS A C 1
ATOM 832 O O . CYS A 1 136 ? 17.47046 49.86321 9.18348 1.000 25.63719 226 CYS A O 1
ATOM 835 N N . PHE A 1 137 ? 17.43217 48.10422 7.77413 1.000 20.84702 227 PHE A N 1
ATOM 836 C CA . PHE A 1 137 ? 16.61226 47.29640 8.67113 1.000 25.11890 227 PHE A CA 1
ATOM 837 C C . PHE A 1 137 ? 17.33536 47.02483 9.98467 1.000 33.55008 227 PHE A C 1
ATOM 838 O O . PHE A 1 137 ? 16.73207 47.09618 11.06184 1.000 24.09930 227 PHE A O 1
ATOM 846 N N . ARG A 1 138 ? 18.63390 46.72424 9.91588 1.000 28.79250 228 ARG A N 1
ATOM 847 C CA . ARG A 1 138 ? 19.39895 46.45552 11.12909 1.000 34.95449 228 ARG A CA 1
ATOM 848 C C . ARG A 1 138 ? 19.66064 47.73222 11.91792 1.000 31.56800 228 ARG A C 1
ATOM 849 O O . ARG A 1 138 ? 19.62433 47.72395 13.15390 1.000 30.89378 228 ARG A O 1
ATOM 857 N N . LYS A 1 139 ? 19.92430 48.83906 11.22107 1.000 33.02740 229 LYS A N 1
ATOM 858 C CA . LYS A 1 139 ? 20.38399 50.04840 11.89617 1.000 36.27525 229 LYS A CA 1
ATOM 859 C C . LYS A 1 139 ? 19.25494 50.73743 12.65329 1.000 33.48472 229 LYS A C 1
ATOM 860 O O . LYS A 1 139 ? 19.46311 51.24065 13.76325 1.000 38.87814 229 LYS A O 1
ATOM 866 N N . TYR A 1 140 ? 18.05429 50.77003 12.07667 1.000 31.30597 230 TYR A N 1
ATOM 867 C CA . TYR A 1 140 ? 16.96237 51.55810 12.62705 1.000 30.77861 230 TYR A CA 1
ATOM 868 C C . TYR A 1 140 ? 15.84887 50.73004 13.25007 1.000 32.61082 230 TYR A C 1
ATOM 869 O O . TYR A 1 140 ? 14.98196 51.30202 13.91992 1.000 34.80705 230 TYR A O 1
ATOM 878 N N . ALA A 1 141 ? 15.84135 49.41153 13.05746 1.000 31.58379 231 ALA A N 1
ATOM 879 C CA . ALA A 1 141 ? 14.74407 48.59070 13.54219 1.000 35.76911 231 ALA A CA 1
ATOM 880 C C . ALA A 1 141 ? 15.17532 47.39111 14.37309 1.000 32.62503 231 ALA A C 1
ATOM 881 O O . ALA A 1 141 ? 14.30630 46.65854 14.85813 1.000 32.41165 231 ALA A O 1
ATOM 883 N N . CYS A 1 142 ? 16.47307 47.17051 14.56681 1.000 25.99464 232 CYS A N 1
ATOM 884 C CA . CYS A 1 142 ? 16.93413 45.94086 15.19060 1.000 33.19783 232 CYS A CA 1
ATOM 885 C C . CYS A 1 142 ? 18.04494 46.22126 16.19072 1.000 28.89154 232 CYS A C 1
ATOM 886 O O . CYS A 1 142 ? 18.67484 47.28158 16.18188 1.000 27.70658 232 CYS A O 1
ATOM 889 N N . ASN A 1 143 ? 18.26429 45.24465 17.06326 1.000 29.85997 233 ASN A N 1
ATOM 890 C CA . ASN A 1 143 ? 19.47843 45.13081 17.85369 1.000 34.42459 233 ASN A CA 1
ATOM 891 C C . ASN A 1 143 ? 20.41652 44.13387 17.18151 1.000 30.35352 233 ASN A C 1
ATOM 892 O O . ASN A 1 143 ? 20.01301 43.36324 16.30723 1.000 36.69737 233 ASN A O 1
ATOM 897 N N . ASP A 1 144 ? 21.68346 44.15998 17.59361 1.000 30.12229 234 ASP A N 1
ATOM 898 C CA . ASP A 1 144 ? 22.70606 43.29560 17.01602 1.000 42.44096 234 ASP A CA 1
ATOM 899 C C . ASP A 1 144 ? 23.08754 42.14880 17.94913 1.000 38.04878 234 ASP A C 1
ATOM 900 O O . ASP A 1 144 ? 24.18629 41.59765 17.84907 1.000 51.57385 234 ASP A O 1
ATOM 905 N N . GLU A 1 145 ? 22.17940 41.76354 18.84600 1.000 33.43235 235 GLU A N 1
ATOM 906 C CA . GLU A 1 145 ? 22.52763 40.79213 19.87625 1.000 41.52397 235 GLU A CA 1
ATOM 907 C C . GLU A 1 145 ? 22.41620 39.34971 19.39419 1.000 35.41222 235 GLU A C 1
ATOM 908 O O . GLU A 1 145 ? 23.18735 38.49335 19.84272 1.000 37.77661 235 GLU A O 1
ATOM 914 N N . TYR A 1 146 ? 21.48450 39.05716 18.48812 1.000 24.93512 236 TYR A N 1
ATOM 915 C CA . TYR A 1 146 ? 21.13192 37.68102 18.16589 1.000 25.01227 236 TYR A CA 1
ATOM 916 C C . TYR A 1 146 ? 21.57696 37.23319 16.78036 1.000 23.84845 236 TYR A C 1
ATOM 917 O O . TYR A 1 146 ? 21.29848 36.09021 16.40164 1.000 29.90292 236 TYR A O 1
ATOM 926 N N . TRP A 1 147 ? 22.25754 38.08732 16.01299 1.000 19.02190 237 TRP A N 1
ATOM 927 C CA . TRP A 1 147 ? 22.61457 37.70784 14.64842 1.000 28.51655 237 TRP A CA 1
ATOM 928 C C . TRP A 1 147 ? 23.65567 36.59398 14.63064 1.000 29.31240 237 TRP A C 1
ATOM 929 O O . TRP A 1 147 ? 23.58304 35.68563 13.79435 1.000 25.14945 237 TRP A O 1
ATOM 940 N N . GLU A 1 148 ? 24.62999 36.64203 15.54271 1.000 28.98491 238 GLU A N 1
ATOM 941 C CA . GLU A 1 148 ? 25.64297 35.59155 15.58608 1.000 29.68774 238 GLU A CA 1
ATOM 942 C C . GLU A 1 148 ? 25.03505 34.25386 15.99010 1.000 26.13876 238 GLU A C 1
ATOM 943 O O . GLU A 1 148 ? 25.38952 33.21010 15.42951 1.000 27.36775 238 GLU A O 1
ATOM 949 N N . GLU A 1 149 ? 24.11587 34.26599 16.95869 1.000 28.63400 239 GLU A N 1
ATOM 950 C CA . GLU A 1 149 ? 23.47226 33.02837 17.38838 1.000 29.49433 239 GLU A CA 1
ATOM 951 C C . GLU A 1 149 ? 22.66948 32.39814 16.25694 1.000 28.37664 239 GLU A C 1
ATOM 952 O O . GLU A 1 149 ? 22.70755 31.17807 16.06292 1.000 25.40284 239 GLU A O 1
ATOM 958 N N . PHE A 1 150 ? 21.94164 33.21458 15.49294 1.000 30.35794 240 PHE A N 1
ATOM 959 C CA . PHE A 1 150 ? 21.11087 32.67509 14.42147 1.000 25.66504 240 PHE A CA 1
ATOM 960 C C . PHE A 1 150 ? 21.94898 32.18868 13.24614 1.000 25.13043 240 PHE A C 1
ATOM 961 O O . PHE A 1 150 ? 21.50404 31.31737 12.48981 1.000 28.33458 240 PHE A O 1
ATOM 969 N N . ALA A 1 151 ? 23.15654 32.73332 13.07498 1.000 25.98026 241 ALA A N 1
ATOM 970 C CA . ALA A 1 151 ? 24.01755 32.28663 11.98400 1.000 27.25978 241 ALA A CA 1
ATOM 971 C C . ALA A 1 151 ? 24.58452 30.89854 12.25741 1.000 35.78635 241 ALA A C 1
ATOM 972 O O . ALA A 1 151 ? 24.60642 30.04301 11.36444 1.000 33.98470 241 ALA A O 1
ATOM 974 N N . ARG A 1 152 ? 25.04678 30.65569 13.48443 1.000 24.21191 242 ARG A N 1
ATOM 975 C CA . ARG A 1 152 ? 25.61221 29.36348 13.85119 1.000 23.29933 242 ARG A CA 1
ATOM 976 C C . ARG A 1 152 ? 24.55512 28.33210 14.22300 1.000 28.92092 242 ARG A C 1
ATOM 977 O O . ARG A 1 152 ? 24.87908 27.14263 14.30869 1.000 31.99740 242 ARG A O 1
ATOM 985 N N . LYS A 1 153 ? 23.31030 28.75027 14.44781 1.000 30.07200 243 LYS A N 1
ATOM 986 C CA . LYS A 1 153 ? 22.22839 27.84636 14.83455 1.000 28.45689 243 LYS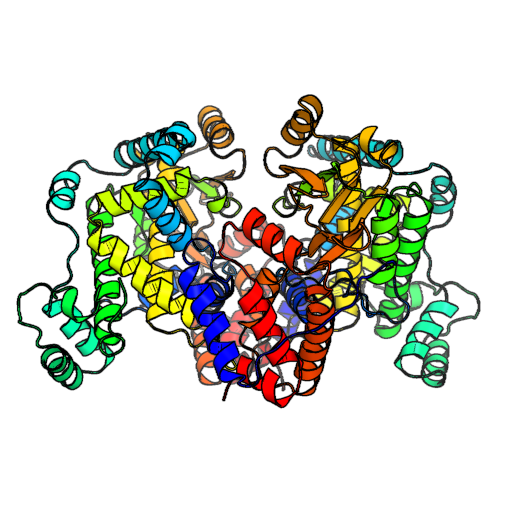 A CA 1
ATOM 987 C C . LYS A 1 153 ? 21.03983 28.08979 13.91569 1.000 29.33902 243 LYS A C 1
ATOM 988 O O . LYS A 1 153 ? 20.15098 28.89444 14.22853 1.000 29.22903 243 LYS A O 1
ATOM 994 N N . PRO A 1 154 ? 20.99254 27.41888 12.76830 1.000 33.67445 244 PRO A N 1
ATOM 995 C CA . PRO A 1 154 ? 19.83798 27.56488 11.87783 1.000 32.63635 244 PRO A CA 1
ATOM 996 C C . PRO A 1 154 ? 18.59112 26.93985 12.48457 1.000 31.24195 244 PRO A C 1
ATOM 997 O O . PRO A 1 154 ? 18.64779 26.16476 13.44184 1.000 31.71813 244 PRO A O 1
ATOM 1001 N N . ILE A 1 155 ? 17.44579 27.29565 11.90639 1.000 25.41646 245 ILE A N 1
ATOM 1002 C CA . ILE A 1 155 ? 16.16347 26.83371 12.42638 1.000 31.15889 245 ILE A CA 1
ATOM 1003 C C . ILE A 1 155 ? 16.01697 25.34305 12.14897 1.000 31.77823 245 ILE A C 1
ATOM 1004 O O . ILE A 1 155 ? 16.07059 24.90218 10.99524 1.000 33.47172 245 ILE A O 1
ATOM 1009 N N . ARG A 1 156 ? 15.83405 24.55979 13.21017 1.000 27.79499 246 ARG A N 1
ATOM 1010 C CA . ARG A 1 156 ? 15.59216 23.12738 13.09797 1.000 34.06431 246 ARG A CA 1
ATOM 1011 C C . ARG A 1 156 ? 14.46032 22.75210 14.04061 1.000 36.05455 246 ARG A C 1
ATOM 1012 O O . ARG A 1 156 ? 14.49076 23.11093 15.22138 1.000 47.00419 246 ARG A O 1
ATOM 1020 N N . ILE A 1 157 ? 13.47042 22.03519 13.52250 1.000 30.49794 247 ILE A N 1
ATOM 1021 C CA . ILE A 1 157 ? 12.29244 21.66114 14.29706 1.000 34.57798 247 ILE A CA 1
ATOM 1022 C C . ILE A 1 157 ? 12.52016 20.29254 14.92086 1.000 42.32763 247 ILE A C 1
ATOM 1023 O O . ILE A 1 157 ? 12.98878 19.35894 14.25855 1.000 40.87784 247 ILE A O 1
ATOM 1028 N N . THR A 1 158 ? 12.18519 20.17180 16.20154 1.000 35.69092 248 THR A N 1
ATOM 1029 C CA . THR A 1 158 ? 12.47756 18.97283 16.96900 1.000 45.43100 248 THR A CA 1
ATOM 1030 C C . THR A 1 158 ? 11.30864 17.99072 16.93102 1.000 44.66558 248 THR A C 1
ATOM 1031 O O . THR A 1 158 ? 10.20899 18.29842 16.46580 1.000 34.62269 248 THR A O 1
ATOM 1035 N N . THR A 1 159 ? 11.57178 16.78295 17.43679 1.000 50.90431 249 THR A N 1
ATOM 1036 C CA . THR A 1 159 ? 10.52787 15.77148 17.56158 1.000 45.58821 249 THR A CA 1
ATOM 1037 C C . THR A 1 159 ? 9.41053 16.23424 18.48771 1.000 46.96158 249 THR A C 1
ATOM 1038 O O . THR A 1 159 ? 8.23772 15.90970 18.26265 1.000 40.54683 249 THR A O 1
ATOM 1042 N N . GLU A 1 160 ? 9.75075 17.01363 19.51553 1.000 51.23592 250 GLU A N 1
ATOM 1043 C CA . GLU A 1 160 ? 8.76294 17.39775 20.51759 1.000 41.50196 250 GLU A CA 1
ATOM 1044 C C . GLU A 1 160 ? 7.69116 18.30579 19.92884 1.000 41.53002 250 GLU A C 1
ATOM 1045 O O . GLU A 1 160 ? 6.51022 18.18317 20.27464 1.000 48.59380 250 GLU A O 1
ATOM 1051 N N . PHE A 1 161 ? 8.07710 19.22140 19.03812 1.000 46.23351 251 PHE A N 1
ATOM 1052 C CA . PHE A 1 161 ? 7.09145 20.12087 18.44857 1.000 42.03625 251 PHE A CA 1
ATOM 1053 C C . PHE A 1 161 ? 6.14979 19.36899 17.51672 1.000 43.62056 251 PHE A C 1
ATOM 1054 O O . PHE A 1 161 ? 4.92437 19.48878 17.62931 1.000 46.93616 251 PHE A O 1
ATOM 1062 N N . VAL A 1 162 ? 6.70632 18.59829 16.57775 1.000 39.96327 252 VAL A N 1
ATOM 1063 C CA . VAL A 1 162 ? 5.87648 17.91641 15.58833 1.000 42.33556 252 VAL A CA 1
ATOM 1064 C C . VAL A 1 162 ? 4.96675 16.89426 16.25446 1.000 48.40696 252 VAL A C 1
ATOM 1065 O O . VAL A 1 162 ? 3.86082 16.62662 15.76890 1.000 55.55390 252 VAL A O 1
ATOM 1069 N N . THR A 1 163 ? 5.40438 16.31222 17.37330 1.000 45.96695 253 THR A N 1
ATOM 1070 C CA . THR A 1 163 ? 4.53168 15.41252 18.11935 1.000 47.74691 253 THR A CA 1
ATOM 1071 C C . THR A 1 163 ? 3.43764 16.18842 18.84133 1.000 50.01240 253 THR A C 1
ATOM 1072 O O . THR A 1 163 ? 2.27635 15.76467 18.85944 1.000 48.46094 253 THR A O 1
ATOM 1076 N N . ALA A 1 164 ? 3.78784 17.33080 19.43790 1.000 47.81872 254 ALA A N 1
ATOM 1077 C CA . ALA A 1 164 ? 2.78005 18.16340 20.08457 1.000 41.07870 254 ALA A CA 1
ATOM 1078 C C . ALA A 1 164 ? 1.85358 18.81369 19.06608 1.000 49.88633 254 ALA A C 1
ATOM 1079 O O . ALA A 1 164 ? 0.69901 19.11847 19.38648 1.000 55.74891 254 ALA A O 1
ATOM 1081 N N . TYR A 1 165 ? 2.33880 19.03538 17.84242 1.000 52.73893 255 TYR A N 1
ATOM 1082 C CA . TYR A 1 165 ? 1.49378 19.60048 16.79535 1.000 50.73861 255 TYR A CA 1
ATOM 1083 C C . TYR A 1 165 ? 0.37044 18.64027 16.42431 1.000 54.97867 255 TYR A C 1
ATOM 1084 O O . TYR A 1 165 ? -0.79820 19.03611 16.34239 1.000 59.01216 255 TYR A O 1
ATOM 1093 N N . VAL A 1 166 ? 0.70800 17.36910 16.19868 1.000 50.72875 256 VAL A N 1
ATOM 1094 C CA . VAL A 1 166 ? -0.30805 16.37555 15.86668 1.000 55.57636 256 VAL A CA 1
ATOM 1095 C C . VAL A 1 166 ? -1.19872 16.09937 17.07269 1.000 63.89867 256 VAL A C 1
ATOM 1096 O O . VAL A 1 166 ? -2.40786 15.87740 16.93144 1.000 71.19762 256 VAL A O 1
ATOM 1100 N N . ALA A 1 167 ? -0.62143 16.12212 18.27785 1.000 59.26097 257 ALA A N 1
ATOM 1101 C CA . ALA A 1 167 ? -1.41462 15.90871 19.48441 1.000 66.57034 257 ALA A CA 1
ATOM 1102 C C . ALA A 1 167 ? -2.46312 16.99747 19.66869 1.000 71.53615 257 ALA A C 1
ATOM 1103 O O . ALA A 1 167 ? -3.53668 16.73772 20.22429 1.000 76.10449 257 ALA A O 1
ATOM 1105 N N . ARG A 1 168 ? -2.17479 18.21759 19.21065 1.000 62.21721 258 ARG A N 1
ATOM 1106 C CA . ARG A 1 168 ? -3.13820 19.30536 19.32331 1.000 73.61621 258 ARG A CA 1
ATOM 1107 C C . ARG A 1 168 ? -4.28644 19.16754 18.33144 1.000 73.70507 258 ARG A C 1
ATOM 1108 O O . ARG A 1 168 ? -5.31096 19.83954 18.49173 1.000 78.04649 258 ARG A O 1
ATOM 1116 N N . LEU A 1 169 ? -4.14630 18.31168 17.32033 1.000 66.70236 259 LEU A N 1
ATOM 1117 C CA . LEU A 1 169 ? -5.16377 18.14125 16.29099 1.000 74.76836 259 LEU A CA 1
ATOM 1118 C C . LEU A 1 169 ? -5.90674 16.81816 16.39530 1.000 80.61489 259 LEU A C 1
ATOM 1119 O O . LEU A 1 169 ? -7.14074 16.80480 16.43851 1.000 89.98371 259 LEU A O 1
ATOM 1124 N N . LYS A 1 170 ? -5.18740 15.69711 16.43637 1.000 77.99895 260 LYS A N 1
ATOM 1125 C CA . LYS A 1 170 ? -5.79775 14.37655 16.35059 1.000 83.34594 260 LYS A CA 1
ATOM 1126 C C . LYS A 1 170 ? -5.72974 13.59720 17.65880 1.000 87.06586 260 LYS A C 1
ATOM 1127 O O . LYS A 1 170 ? -6.02176 12.39660 17.66721 1.000 88.83214 260 LYS A O 1
ATOM 1133 N N . GLY A 1 171 ? -5.35624 14.24208 18.76054 1.000 79.27348 261 GLY A N 1
ATOM 1134 C CA . GLY A 1 171 ? -5.33154 13.58766 20.04682 1.000 81.18078 261 GLY A CA 1
ATOM 1135 C C . GLY A 1 171 ? -3.94505 13.13352 20.45471 1.000 83.44198 261 GLY A C 1
ATOM 1136 O O . GLY A 1 171 ? -3.05197 12.95264 19.62062 1.000 80.93462 261 GLY A O 1
ATOM 1137 N N . PRO A 1 172 ? -3.74143 12.93835 21.76038 1.000 83.55697 262 PRO A N 1
ATOM 1138 C CA . PRO A 1 172 ? -2.41058 12.53026 22.23922 1.000 88.62643 262 PRO A CA 1
ATOM 1139 C C . PRO A 1 172 ? -1.98350 11.15794 21.75228 1.000 82.25473 262 PRO A C 1
ATOM 1140 O O . PRO A 1 172 ? -0.78366 10.93082 21.55318 1.000 88.11497 262 PRO A O 1
ATOM 1144 N N . LYS A 1 173 ? -2.92281 10.22924 21.55931 1.000 86.51268 263 LYS A N 1
ATOM 1145 C CA . LYS A 1 173 ? -2.54189 8.89973 21.09484 1.000 88.30321 263 LYS A CA 1
ATOM 1146 C C . LYS A 1 173 ? -2.10933 8.92712 19.63526 1.000 81.21158 263 LYS A C 1
ATOM 1147 O O . LYS A 1 173 ? -1.11768 8.28808 19.26765 1.000 80.41875 263 LYS A O 1
ATOM 1153 N N . ALA A 1 174 ? -2.83428 9.66645 18.79026 1.000 83.72699 264 ALA A N 1
ATOM 1154 C CA . ALA A 1 174 ? -2.45417 9.76704 17.38530 1.000 80.76091 264 ALA A CA 1
ATOM 1155 C C . ALA A 1 174 ? -1.06534 10.36819 17.22398 1.000 72.47684 264 ALA A C 1
ATOM 1156 O O . ALA A 1 174 ? -0.38744 10.10307 16.22525 1.000 69.10177 264 ALA A O 1
ATOM 1158 N N . ALA A 1 175 ? -0.62545 11.17775 18.19055 1.000 73.16697 265 ALA A N 1
ATOM 1159 C CA . ALA A 1 175 ? 0.74254 11.68047 18.16331 1.000 64.76141 265 ALA A CA 1
ATOM 1160 C C . ALA A 1 175 ? 1.74469 10.58709 18.50680 1.000 69.33296 265 ALA A C 1
ATOM 1161 O O . ALA A 1 175 ? 2.88839 10.62687 18.03849 1.000 65.57005 265 ALA A O 1
ATOM 1163 N N . ALA A 1 176 ? 1.33863 9.60883 19.31990 1.000 73.55616 266 ALA A N 1
ATOM 1164 C CA . ALA A 1 176 ? 2.22385 8.49250 19.63512 1.000 71.37003 266 ALA A CA 1
ATOM 1165 C C . ALA A 1 176 ? 2.45909 7.61999 18.40803 1.000 69.74775 266 ALA A C 1
ATOM 1166 O O . ALA A 1 176 ? 3.59628 7.22566 18.12351 1.000 69.74882 266 ALA A O 1
ATOM 1168 N N . LEU A 1 177 ? 1.39207 7.30442 17.66734 1.000 72.88651 267 LEU A N 1
ATOM 1169 C CA . LEU A 1 177 ? 1.56746 6.61681 16.39256 1.000 72.37136 267 LEU A CA 1
ATOM 1170 C C . LEU A 1 177 ? 2.34493 7.47840 15.40746 1.000 69.66265 267 LEU A C 1
ATOM 1171 O O . LEU A 1 177 ? 3.09219 6.95234 14.57536 1.000 71.12095 267 LEU A O 1
ATOM 1176 N N . PHE A 1 178 ? 2.18454 8.80114 15.49285 1.000 73.71291 268 PHE A N 1
ATOM 1177 C CA . PHE A 1 178 ? 2.91003 9.71158 14.61128 1.000 70.06296 268 PHE A CA 1
ATOM 1178 C C . PHE A 1 178 ? 4.41714 9.56984 14.79098 1.000 67.37828 268 PHE A C 1
ATOM 1179 O O . PHE A 1 178 ? 5.16744 9.49007 13.81147 1.000 60.55106 268 PHE A O 1
ATOM 1187 N N . ALA A 1 179 ? 4.87849 9.53317 16.04306 1.000 68.39352 269 ALA A N 1
ATOM 1188 C CA . ALA A 1 179 ? 6.31154 9.44192 16.30034 1.000 68.62720 269 ALA A CA 1
ATOM 1189 C C . ALA A 1 179 ? 6.85142 8.05956 15.95707 1.000 70.46218 269 ALA A C 1
ATOM 1190 O O . ALA A 1 179 ? 7.95674 7.93702 15.41685 1.000 67.13079 269 ALA A O 1
ATOM 1192 N N . LYS A 1 180 ? 6.08922 7.00723 16.26107 1.000 67.47046 270 LYS A N 1
ATOM 1193 C CA . LYS A 1 180 ? 6.54696 5.64967 15.99445 1.000 71.75619 270 LYS A CA 1
ATOM 1194 C C . LYS A 1 180 ? 6.44562 5.27102 14.52236 1.000 69.39052 270 LYS A C 1
ATOM 1195 O O . LYS A 1 180 ? 7.13678 4.34316 14.08788 1.000 79.35432 270 LYS A O 1
ATOM 1201 N N . THR A 1 181 ? 5.60860 5.96415 13.74649 1.000 69.58794 271 THR A N 1
ATOM 1202 C CA . THR A 1 181 ? 5.52792 5.68092 12.31683 1.000 72.36205 271 THR A CA 1
ATOM 1203 C C . THR A 1 181 ? 6.75408 6.21381 11.58507 1.000 72.24401 271 THR A C 1
ATOM 1204 O O . THR A 1 181 ? 7.29837 5.54486 10.69888 1.000 82.64971 271 THR A O 1
ATOM 1208 N N . TYR A 1 182 ? 7.21457 7.40583 11.95536 1.000 70.58912 272 TYR A N 1
ATOM 1209 C CA . TYR A 1 182 ? 8.35666 8.04326 11.31663 1.000 72.54483 272 TYR A CA 1
ATOM 1210 C C . TYR A 1 182 ? 9.64253 7.89718 12.12225 1.000 71.86031 272 TYR A C 1
ATOM 1211 O O . TYR A 1 182 ? 10.65928 8.49639 11.75727 1.000 66.97708 272 TYR A O 1
ATOM 1220 N N . ASN A 1 183 ? 9.61778 7.11615 13.20446 1.000 68.93468 273 ASN A N 1
ATOM 1221 C CA . ASN A 1 183 ? 10.80394 6.80730 14.00477 1.000 76.26810 273 ASN A CA 1
ATOM 1222 C C . ASN A 1 183 ? 11.48192 8.08488 14.50667 1.000 71.18673 273 ASN A C 1
ATOM 1223 O O . ASN A 1 183 ? 12.61919 8.40317 14.15297 1.000 66.11042 273 ASN A O 1
ATOM 1228 N N . LEU A 1 184 ? 10.75670 8.81504 15.34841 1.000 68.42107 274 LEU A N 1
ATOM 1229 C CA . LEU A 1 184 ? 11.23383 10.07172 15.90904 1.000 65.24061 274 LEU A CA 1
ATOM 1230 C C . LEU A 1 184 ? 11.80323 9.83160 17.30139 1.000 66.06187 274 LEU A C 1
ATOM 1231 O O . LEU A 1 184 ? 11.15128 9.20908 18.14656 1.000 65.84037 274 LEU A O 1
ATOM 1236 N N . VAL A 1 185 ? 13.01497 10.32698 17.53324 1.000 64.38557 275 VAL A N 1
ATOM 1237 C CA . VAL A 1 185 ? 13.70607 10.15386 18.80890 1.000 56.57291 275 VAL A CA 1
ATOM 1238 C C . VAL A 1 185 ? 13.41663 11.36159 19.69325 1.000 55.49056 275 VAL A C 1
ATOM 1239 O O . VAL A 1 185 ? 13.47816 12.50362 19.21476 1.000 57.21832 275 VAL A O 1
ATOM 1243 N N . PRO A 1 186 ? 13.09193 11.16350 20.97273 1.000 59.20759 276 PRO A N 1
ATOM 1244 C CA . PRO A 1 186 ? 12.78977 12.30763 21.84333 1.000 51.84618 276 PRO A CA 1
ATOM 1245 C C . PRO A 1 186 ? 13.98145 13.24174 22.00664 1.000 51.52401 276 PRO A C 1
ATOM 1246 O O . PRO A 1 186 ? 15.13814 12.81517 22.02894 1.000 54.79988 276 PRO A O 1
ATOM 1250 N N . LEU A 1 187 ? 13.66902 14.53043 22.14702 1.000 54.15569 277 LEU A N 1
ATOM 1251 C CA . LEU A 1 187 ? 14.65124 15.61668 22.21032 1.000 59.12274 277 LEU A CA 1
ATOM 1252 C C . LEU A 1 187 ? 15.73176 15.45257 21.14880 1.000 58.73594 277 LEU A C 1
ATOM 1253 O O . LEU A 1 187 ? 16.93196 15.45319 21.42955 1.000 61.06456 277 LEU A O 1
ATOM 1258 N N . GLN A 1 188 ? 15.27984 15.31571 19.90513 1.000 53.95003 278 GLN A N 1
ATOM 1259 C CA . GLN A 1 188 ? 16.15120 15.25037 18.74353 1.000 56.99201 278 GLN A CA 1
ATOM 1260 C C . GLN A 1 188 ? 15.47160 15.96754 17.58892 1.000 58.95998 278 GLN A C 1
ATOM 1261 O O . GLN A 1 188 ? 14.26315 15.81922 17.38425 1.000 53.48565 278 GLN A O 1
ATOM 1267 N N . GLU A 1 189 ? 16.24795 16.75923 16.85247 1.000 54.18169 279 GLU A N 1
ATOM 1268 C CA . GLU A 1 189 ? 15.72594 17.40585 15.65777 1.000 52.95050 279 GLU A CA 1
ATOM 1269 C C . GLU A 1 189 ? 15.26800 16.35370 14.65773 1.000 52.42582 279 GLU A C 1
ATOM 1270 O O . GLU A 1 189 ? 15.92659 15.32782 14.46758 1.000 58.51342 279 GLU A O 1
ATOM 1276 N N . VAL A 1 190 ? 14.12477 16.60567 14.02862 1.000 49.18083 280 VAL A N 1
ATOM 1277 C CA . VAL A 1 190 ? 13.57195 15.68508 13.03915 1.000 50.78580 280 VAL A CA 1
ATOM 1278 C C . VAL A 1 190 ? 14.52937 15.61137 11.85630 1.000 55.42178 280 VAL A C 1
ATOM 1279 O O . VAL A 1 190 ? 14.74301 16.62269 11.17169 1.000 58.75496 280 VAL A O 1
ATOM 1283 N N . PRO A 1 191 ? 15.13434 14.45447 11.58825 1.000 63.89263 281 PRO A N 1
ATOM 1284 C CA . PRO A 1 191 ? 16.05181 14.35410 10.44808 1.000 66.86575 281 PRO A CA 1
ATOM 1285 C C . PRO A 1 191 ? 15.31900 14.59827 9.13849 1.000 66.83711 281 PRO A C 1
ATOM 1286 O O . PRO A 1 191 ? 14.18730 14.14998 8.94429 1.000 67.94309 281 PRO A O 1
ATOM 1290 N N . MET A 1 192 ? 15.97813 15.32687 8.23617 1.000 65.92934 282 MET A N 1
ATOM 1291 C CA . MET A 1 192 ? 15.33637 15.68833 6.97784 1.000 78.69452 282 MET A CA 1
ATOM 1292 C C . MET A 1 192 ? 15.11217 14.47415 6.08693 1.000 76.92093 282 MET A C 1
ATOM 1293 O O . MET A 1 192 ? 14.15305 14.45053 5.30873 1.000 77.65240 282 MET A O 1
ATOM 1298 N N . ASP A 1 193 ? 15.96241 13.45117 6.19984 1.000 68.33412 283 ASP A N 1
ATOM 1299 C CA . ASP A 1 193 ? 15.81892 12.25668 5.37449 1.000 76.77635 283 ASP A CA 1
ATOM 1300 C C . ASP A 1 193 ? 14.52140 11.50240 5.63871 1.000 84.35520 283 ASP A C 1
ATOM 1301 O O . ASP A 1 193 ? 14.22727 10.54172 4.91863 1.000 97.77215 283 ASP A O 1
ATOM 1306 N N . ARG A 1 194 ? 13.74173 11.90928 6.64192 1.000 79.80917 284 ARG A N 1
ATOM 1307 C CA . ARG A 1 194 ? 12.48864 11.23524 6.95169 1.000 77.23020 284 ARG A CA 1
ATOM 1308 C C . ARG A 1 194 ? 11.34050 11.66575 6.04883 1.000 81.24849 284 ARG A C 1
ATOM 1309 O O . ARG A 1 194 ? 10.37834 10.90551 5.89498 1.000 91.26179 284 ARG A O 1
ATOM 1317 N N . PHE A 1 195 ? 11.41109 12.85793 5.45149 1.000 82.05823 285 PHE A N 1
ATOM 1318 C CA . PHE A 1 195 ? 10.28847 13.36427 4.67538 1.000 85.93421 285 PHE A CA 1
ATOM 1319 C C . PHE A 1 195 ? 10.66348 13.97002 3.32922 1.000 90.50312 285 PHE A C 1
ATOM 1320 O O . PHE A 1 195 ? 9.75630 14.33337 2.57356 1.000 94.19409 285 PHE A O 1
ATOM 1328 N N . VAL A 1 196 ? 11.94740 14.09164 2.99690 1.000 88.09171 286 VAL A N 1
ATOM 1329 C CA . VAL A 1 196 ? 12.36209 14.63016 1.70471 1.000 97.12883 286 VAL A CA 1
ATOM 1330 C C . VAL A 1 196 ? 13.54298 13.82077 1.18555 1.000 103.98359 286 VAL A C 1
ATOM 1331 O O . VAL A 1 196 ? 14.55643 13.67462 1.87745 1.000 91.15490 286 VAL A O 1
ATOM 1335 N N . MET A 1 197 ? 13.40809 13.29552 -0.03457 1.000 103.11069 287 MET A N 1
ATOM 1336 C CA . MET A 1 197 ? 14.47728 12.56241 -0.70406 1.000 109.17313 287 MET A CA 1
ATOM 1337 C C . MET A 1 197 ? 14.12158 12.32413 -2.16684 1.000 119.84984 287 MET A C 1
ATOM 1338 O O . MET A 1 197 ? 13.02370 11.84520 -2.47213 1.000 121.92594 287 MET A O 1
ATOM 1343 N N . ASP A 1 198 ? 15.04156 12.65999 -3.06956 1.000 125.66461 288 ASP A N 1
ATOM 1344 C CA . ASP A 1 198 ? 14.86458 12.44707 -4.50658 1.000 126.57155 288 ASP A CA 1
ATOM 1345 C C . ASP A 1 198 ? 13.57797 13.08013 -5.03158 1.000 117.09532 288 ASP A C 1
ATOM 1346 O O . ASP A 1 198 ? 12.75569 12.41023 -5.65690 1.000 109.94927 288 ASP A O 1
ATOM 1351 N N . GLN A 1 219 ? 13.85580 18.16603 -4.14406 1.000 87.54545 309 GLN A N 1
ATOM 1352 C CA . GLN A 1 219 ? 13.40459 16.79131 -3.96090 1.000 95.23266 309 GLN A CA 1
ATOM 1353 C C . GLN A 1 219 ? 11.88144 16.71338 -3.90473 1.000 106.69954 309 GLN A C 1
ATOM 1354 O O . GLN A 1 219 ? 11.18749 17.57710 -4.44127 1.000 95.04885 309 GLN A O 1
ATOM 1360 N N . VAL A 1 220 ? 11.36491 15.67420 -3.25028 1.000 103.04020 310 VAL A N 1
ATOM 1361 C CA . VAL A 1 220 ? 9.92991 15.43311 -3.17741 1.000 108.64939 310 VAL A CA 1
ATOM 1362 C C . VAL A 1 220 ? 9.57635 14.95444 -1.77512 1.000 102.14745 310 VAL A C 1
ATOM 1363 O O . VAL A 1 220 ? 10.38062 14.30992 -1.09482 1.000 94.38111 310 VAL A O 1
ATOM 1367 N N . ILE A 1 221 ? 8.36649 15.29516 -1.33602 1.000 102.30891 311 ILE A N 1
ATOM 1368 C CA . ILE A 1 221 ? 7.85103 14.81263 -0.05795 1.000 103.22192 311 ILE A CA 1
ATOM 1369 C C . ILE A 1 221 ? 7.51208 13.33346 -0.22095 1.000 112.91052 311 ILE A C 1
ATOM 1370 O O . ILE A 1 221 ? 6.57961 12.97773 -0.94665 1.000 114.48198 311 ILE A O 1
ATOM 1375 N N . GLN A 1 222 ? 8.27033 12.46769 0.45452 1.000 110.08101 312 GLN A N 1
ATOM 1376 C CA . GLN A 1 222 ? 8.16862 11.02022 0.26107 1.000 111.57226 312 GLN A CA 1
ATOM 1377 C C . GLN A 1 222 ? 7.10574 10.45334 1.19976 1.000 100.63021 312 GLN A C 1
ATOM 1378 O O . GLN A 1 222 ? 7.39578 9.81201 2.21246 1.000 108.99261 312 GLN A O 1
ATOM 1384 N N . ALA A 1 223 ? 5.84435 10.70276 0.84301 1.000 105.32072 313 ALA A N 1
ATOM 1385 C CA . ALA A 1 223 ? 4.67849 10.15368 1.53498 1.000 100.40396 313 ALA A CA 1
ATOM 1386 C C . ALA A 1 223 ? 4.65741 10.49550 3.02181 1.000 107.27656 313 ALA A C 1
ATOM 1387 O O . ALA A 1 223 ? 4.02076 9.79260 3.81372 1.000 105.82381 313 ALA A O 1
ATOM 1389 N N . ALA A 1 224 ? 5.34641 11.56344 3.42062 1.000 112.42465 314 ALA A N 1
ATOM 1390 C CA . ALA A 1 224 ? 5.32854 12.00736 4.80788 1.000 95.61484 314 ALA A CA 1
ATOM 1391 C C . ALA A 1 224 ? 4.65999 13.37110 4.90623 1.000 88.42294 314 ALA A C 1
ATOM 1392 O O . ALA A 1 224 ? 5.24342 14.32210 5.43632 1.000 79.02075 314 ALA A O 1
ATOM 1394 N N . GLU A 1 225 ? 3.43389 13.46789 4.39277 1.000 93.26062 315 GLU A N 1
ATOM 1395 C CA . GLU A 1 225 ? 2.72535 14.74669 4.37784 1.000 84.82070 315 GLU A CA 1
ATOM 1396 C C . GLU A 1 225 ? 2.47492 15.32025 5.76926 1.000 79.99863 315 GLU A C 1
ATOM 1397 O O . GLU A 1 225 ? 2.74753 16.51643 5.97144 1.000 77.57807 315 GLU A O 1
ATOM 1403 N N . PRO A 1 226 ? 1.96671 14.56912 6.75818 1.000 84.13339 316 PRO A N 1
ATOM 1404 C CA . PRO A 1 226 ? 1.76120 15.18210 8.08290 1.000 80.38407 316 PRO A CA 1
ATOM 1405 C C . PRO A 1 226 ? 3.05484 15.53291 8.79511 1.000 68.18229 316 PRO A C 1
ATOM 1406 O O . PRO A 1 226 ? 3.04032 16.41226 9.66473 1.000 64.55552 316 PRO A O 1
ATOM 1410 N N . LEU A 1 227 ? 4.17012 14.88197 8.45848 1.000 67.57149 317 LEU A N 1
ATOM 1411 C CA . LEU A 1 227 ? 5.44679 15.25404 9.05906 1.000 65.62678 317 LEU A CA 1
ATOM 1412 C C . LEU A 1 227 ? 5.97762 16.55104 8.46109 1.000 63.18127 317 LEU A C 1
ATOM 1413 O O . LEU A 1 227 ? 6.53184 17.39157 9.17953 1.000 55.19410 317 LEU A O 1
ATOM 1418 N N . ALA A 1 228 ? 5.81678 16.73081 7.14787 1.000 63.85087 318 ALA A N 1
ATOM 1419 C CA . ALA A 1 228 ? 6.27749 17.95599 6.50246 1.000 51.33467 318 ALA A CA 1
ATOM 1420 C C . ALA A 1 228 ? 5.47275 19.16045 6.97446 1.000 52.17773 318 ALA A C 1
ATOM 1421 O O . ALA A 1 228 ? 6.04141 20.20075 7.32760 1.000 49.83982 318 ALA A O 1
ATOM 1423 N N . THR A 1 229 ? 4.14313 19.03422 6.98904 1.000 54.74783 319 THR A N 1
ATOM 1424 C CA . THR A 1 229 ? 3.29498 20.13330 7.44014 1.000 50.17778 319 THR A CA 1
ATOM 1425 C C . THR A 1 229 ? 3.59103 20.50166 8.88945 1.000 50.16728 319 THR A C 1
ATOM 1426 O O . THR A 1 229 ? 3.58317 21.68443 9.25285 1.000 41.44474 319 THR A O 1
ATOM 1430 N N . ALA A 1 230 ? 3.86031 19.50051 9.73115 1.000 51.41823 320 ALA A N 1
ATOM 1431 C CA . ALA A 1 230 ? 4.21165 19.77504 11.12024 1.000 38.70727 320 ALA A CA 1
ATOM 1432 C C . ALA A 1 230 ? 5.53406 20.52448 11.21580 1.000 35.63826 320 ALA A C 1
ATOM 1433 O O . ALA A 1 230 ? 5.68438 21.43258 12.04170 1.000 34.50816 320 ALA A O 1
ATOM 1435 N N . TYR A 1 231 ? 6.50309 20.16025 10.37367 1.000 37.68756 321 TYR A N 1
ATOM 1436 C CA . TYR A 1 231 ? 7.80935 20.80986 10.40957 1.000 40.03135 321 TYR A CA 1
ATOM 1437 C C . TYR A 1 231 ? 7.70695 22.27786 10.01316 1.000 38.63851 321 TYR A C 1
ATOM 1438 O O . TYR A 1 231 ? 8.26426 23.15397 10.68482 1.000 36.15659 321 TYR A O 1
ATOM 1447 N N . LEU A 1 232 ? 6.99533 22.56681 8.92224 1.000 42.20118 322 LEU A N 1
ATOM 1448 C CA . LEU A 1 232 ? 6.91617 23.93652 8.42981 1.000 44.73261 322 LEU A CA 1
ATOM 1449 C C . LEU A 1 232 ? 6.05366 24.82908 9.31136 1.000 39.04651 322 LEU A C 1
ATOM 1450 O O . LEU A 1 232 ? 6.19524 26.05518 9.25331 1.000 47.18787 322 LEU A O 1
ATOM 1455 N N . CYS A 1 233 ? 5.17070 24.25009 10.12666 1.000 43.59847 323 CYS A N 1
ATOM 1456 C CA . CYS A 1 233 ? 4.47397 25.05141 11.12607 1.000 41.38862 323 CYS A CA 1
ATOM 1457 C C . CYS A 1 233 ? 5.42573 25.51544 12.22143 1.000 40.35239 323 CYS A C 1
ATOM 1458 O O . CYS A 1 233 ? 5.24868 26.60609 12.77692 1.000 43.64007 323 CYS A O 1
ATOM 1461 N N . GLY A 1 234 ? 6.44264 24.70986 12.53679 1.000 40.80626 324 GLY A N 1
ATOM 1462 C CA . GLY A 1 234 ? 7.42368 25.11922 13.52586 1.000 38.60911 324 GLY A CA 1
ATOM 1463 C C . GLY A 1 234 ? 8.38894 26.16526 13.01274 1.000 35.48700 324 GLY A C 1
ATOM 1464 O O . GLY A 1 234 ? 8.95692 26.92789 13.80013 1.000 34.48527 324 GLY A O 1
ATOM 1465 N N . ILE A 1 235 ? 8.59997 26.21112 11.69627 1.000 37.85064 325 ILE A N 1
ATOM 1466 C CA . ILE A 1 235 ? 9.45606 27.24302 11.12287 1.000 34.10880 325 ILE A CA 1
ATOM 1467 C C . ILE A 1 235 ? 8.82889 28.61687 11.31465 1.000 28.75658 325 ILE A C 1
ATOM 1468 O O . ILE A 1 235 ? 9.51305 29.58180 11.67529 1.000 34.28828 325 ILE A O 1
ATOM 1473 N N . HIS A 1 236 ? 7.51707 28.72572 11.08935 1.000 34.84569 326 HIS A N 1
ATOM 1474 C CA . HIS A 1 236 ? 6.83516 29.99921 11.29400 1.000 41.75187 326 HIS A CA 1
ATOM 1475 C C . HIS A 1 236 ? 6.87199 30.41470 12.75893 1.000 33.69556 326 HIS A C 1
ATOM 1476 O O . HIS A 1 236 ? 7.06158 31.59577 13.07216 1.000 32.01203 326 HIS A O 1
ATOM 1483 N N . ARG A 1 237 ? 6.69281 29.45597 13.67127 1.000 34.19400 327 ARG A N 1
ATOM 1484 C CA . ARG A 1 237 ? 6.75576 29.76757 15.09575 1.000 37.48129 327 ARG A CA 1
ATOM 1485 C C . ARG A 1 237 ? 8.14346 30.25323 15.49328 1.000 34.19125 327 ARG A C 1
ATOM 1486 O O . ARG A 1 237 ? 8.27808 31.22110 16.25152 1.000 27.75095 327 ARG A O 1
ATOM 1494 N N . GLU A 1 238 ? 9.18888 29.59662 14.98610 1.000 28.76642 328 GLU A N 1
ATOM 1495 C CA . GLU A 1 238 ? 10.54880 30.01856 15.30316 1.000 21.18825 328 GLU A CA 1
ATOM 1496 C C . GLU A 1 238 ? 10.89227 31.33771 14.62167 1.000 22.63494 328 GLU A C 1
ATOM 1497 O O . GLU A 1 238 ? 11.62304 32.16051 15.18554 1.000 23.15816 328 GLU A O 1
ATOM 1503 N N . LEU A 1 239 ? 10.37404 31.55871 13.40983 1.000 26.44300 329 LEU A N 1
ATOM 1504 C CA . LEU A 1 239 ? 10.62397 32.82046 12.71851 1.000 24.30620 329 LEU A CA 1
ATOM 1505 C C . LEU A 1 239 ? 9.97730 33.98926 13.45240 1.000 24.28097 329 LEU A C 1
ATOM 1506 O O . LEU A 1 239 ? 10.55808 35.07807 13.53130 1.000 19.80367 329 LEU A O 1
ATOM 1511 N N . VAL A 1 240 ? 8.77499 33.78403 13.99384 1.000 19.28307 330 VAL A N 1
ATOM 1512 C CA . VAL A 1 240 ? 8.12436 34.83284 14.77251 1.000 28.03318 330 VAL A CA 1
ATOM 1513 C C . VAL A 1 240 ? 8.89550 35.09606 16.06023 1.000 27.17599 330 VAL A C 1
ATOM 1514 O O . VAL A 1 240 ? 9.09470 36.25134 16.45623 1.000 23.99930 330 VAL A O 1
ATOM 1518 N N . ARG A 1 241 ? 9.34905 34.03214 16.72869 1.000 21.83497 331 ARG A N 1
ATOM 1519 C CA . ARG A 1 241 ? 10.10393 34.19957 17.96675 1.000 22.72020 331 ARG A CA 1
ATOM 1520 C C . ARG A 1 241 ? 11.42610 34.91288 17.71776 1.000 19.95493 331 ARG A C 1
ATOM 1521 O O . ARG A 1 241 ? 11.82875 35.78265 18.49914 1.000 25.54456 331 ARG A O 1
ATOM 1529 N N . ARG A 1 242 ? 12.11516 34.56112 16.63177 1.000 20.02117 332 ARG A N 1
ATOM 1530 C CA . ARG A 1 242 ? 13.42542 35.14153 16.36741 1.000 18.02729 332 ARG A CA 1
ATOM 1531 C C . ARG A 1 242 ? 13.32814 36.57447 15.86013 1.000 23.39023 332 ARG A C 1
ATOM 1532 O O . ARG A 1 242 ? 14.19863 37.39441 16.17215 1.000 20.28079 332 ARG A O 1
ATOM 1540 N N . LEU A 1 243 ? 12.29003 36.89706 15.08415 1.000 20.10955 333 LEU A N 1
ATOM 1541 C CA . LEU A 1 243 ? 12.09149 38.28197 14.66820 1.000 22.40140 333 LEU A CA 1
ATOM 1542 C C . LEU A 1 243 ? 11.74835 39.16677 15.85956 1.000 22.48414 333 LEU A C 1
ATOM 1543 O O . LEU A 1 243 ? 12.21765 40.30734 15.94946 1.000 21.69370 333 LEU A O 1
ATOM 1548 N N . THR A 1 244 ? 10.93265 38.65556 16.78552 1.000 22.58720 334 THR A N 1
ATOM 1549 C CA . THR A 1 244 ? 10.60895 39.41162 17.99066 1.000 24.34481 334 THR A CA 1
ATOM 1550 C C . THR A 1 244 ? 11.85119 39.68144 18.82972 1.000 25.65877 334 THR A C 1
ATOM 1551 O O . THR A 1 244 ? 11.92789 40.70753 19.51544 1.000 27.12447 334 THR A O 1
ATOM 1555 N N . ALA A 1 245 ? 12.83738 38.78253 18.77887 1.000 21.76449 335 ALA A N 1
ATOM 1556 C CA . ALA A 1 245 ? 14.04695 38.96671 19.57223 1.000 22.00089 335 ALA A CA 1
ATOM 1557 C C . ALA A 1 245 ? 14.95510 40.04065 18.98631 1.000 26.15773 335 ALA A C 1
ATOM 1558 O O . ALA A 1 245 ? 15.62450 40.75824 19.73813 1.000 23.54310 335 ALA A O 1
ATOM 1560 N N . VAL A 1 246 ? 14.99425 40.17124 17.66169 1.000 25.30243 336 VAL A N 1
ATOM 1561 C CA . VAL A 1 246 ? 15.90252 41.12987 17.04210 1.000 25.17393 336 VAL A CA 1
ATOM 1562 C C . VAL A 1 246 ? 15.30243 42.53259 16.96679 1.000 28.63524 336 VAL A C 1
ATOM 1563 O O . VAL A 1 246 ? 16.04489 43.51890 16.99153 1.000 32.47389 336 VAL A O 1
ATOM 1567 N N . LEU A 1 247 ? 13.97908 42.64928 16.88853 1.000 27.86178 337 LEU A N 1
ATOM 1568 C CA . LEU A 1 247 ? 13.35411 43.95477 16.73274 1.000 28.49390 337 LEU A CA 1
ATOM 1569 C C . LEU A 1 247 ? 13.48033 44.77653 18.01051 1.000 27.77220 337 LEU A C 1
ATOM 1570 O O . LEU A 1 247 ? 13.45161 44.24663 19.12445 1.000 27.64165 337 LEU A O 1
ATOM 1575 N N . LEU A 1 248 ? 13.62584 46.08817 17.83528 1.000 29.85660 338 LEU A N 1
ATOM 1576 C CA . LEU A 1 248 ? 13.67886 46.99008 18.97286 1.000 28.87214 338 LEU A CA 1
ATOM 1577 C C . LEU A 1 248 ? 12.34936 46.95273 19.72730 1.000 33.20835 338 LEU A C 1
ATOM 1578 O O . LEU A 1 248 ? 11.29679 46.70024 19.13246 1.000 31.35945 338 LEU A O 1
ATOM 1583 N N . PRO A 1 249 ? 12.36845 47.19130 21.04211 1.000 33.58062 339 PRO A N 1
ATOM 1584 C CA . PRO A 1 249 ? 11.12863 47.06048 21.82841 1.000 28.72908 339 PRO A CA 1
ATOM 1585 C C . PRO A 1 249 ? 10.03413 48.03248 21.42140 1.000 34.82378 339 PRO A C 1
ATOM 1586 O O . PRO A 1 249 ? 8.85536 47.75124 21.67204 1.000 29.57262 339 PRO A O 1
ATOM 1590 N N . ASN A 1 250 ? 10.37663 49.16250 20.80542 1.000 33.50545 340 ASN A N 1
ATOM 1591 C CA . ASN A 1 250 ? 9.37316 50.12180 20.36055 1.000 36.25899 340 ASN A CA 1
ATOM 1592 C C . ASN A 1 250 ? 8.74651 49.74783 19.02310 1.000 37.67627 340 ASN A C 1
ATOM 1593 O O . ASN A 1 250 ? 7.89997 50.49734 18.52392 1.000 32.64055 340 ASN A O 1
ATOM 1598 N N . ILE A 1 251 ? 9.13518 48.61876 18.43646 1.000 35.24671 341 ILE A N 1
ATOM 1599 C CA . ILE A 1 251 ? 8.61425 48.16420 17.15251 1.000 31.81884 341 ILE A CA 1
ATOM 1600 C C . ILE A 1 251 ? 7.86866 46.86035 17.38767 1.000 25.48795 341 ILE A C 1
ATOM 1601 O O . ILE A 1 251 ? 8.46298 45.87021 17.83184 1.000 37.16271 341 ILE A O 1
ATOM 1606 N N . HIS A 1 252 ? 6.57359 46.85804 17.08523 1.000 25.27924 342 HIS A N 1
ATOM 1607 C CA . HIS A 1 252 ? 5.68864 45.74941 17.41133 1.000 26.67006 342 HIS A CA 1
ATOM 1608 C C . HIS A 1 252 ? 5.15904 45.10877 16.13761 1.000 32.35441 342 HIS A C 1
ATOM 1609 O O . HIS A 1 252 ? 4.66398 45.80480 15.24483 1.000 36.60795 342 HIS A O 1
ATOM 1616 N N . THR A 1 253 ? 5.26743 43.78713 16.05883 1.000 31.41092 343 THR A N 1
ATOM 1617 C CA . THR A 1 253 ? 4.59588 43.00229 15.03469 1.000 31.69266 343 THR A CA 1
ATOM 1618 C C . THR A 1 253 ? 3.36506 42.34739 15.64586 1.000 36.36585 343 THR A C 1
ATOM 1619 O O . THR A 1 253 ? 3.41533 41.83574 16.76844 1.000 50.32059 343 THR A O 1
ATOM 1623 N N . LEU A 1 254 ? 2.26226 42.37030 14.90749 1.000 32.69442 344 LEU A N 1
ATOM 1624 C CA . LEU A 1 254 ? 0.96272 41.95238 15.43709 1.000 38.97215 344 LEU A CA 1
ATOM 1625 C C . LEU A 1 254 ? 0.63528 40.50966 15.06985 1.000 47.70903 344 LEU A C 1
ATOM 1626 O O . LEU A 1 254 ? -0.47241 40.19969 14.63292 1.000 53.07625 344 LEU A O 1
ATOM 1631 N N . PHE A 1 255 ? 1.59761 39.60317 15.24976 1.000 44.99990 345 PHE A N 1
ATOM 1632 C CA . PHE A 1 255 ? 1.32720 38.18518 15.03172 1.000 54.81833 345 PHE A CA 1
ATOM 1633 C C . PHE A 1 255 ? 0.51028 37.60588 16.18108 1.000 73.02202 345 PHE A C 1
ATOM 1634 O O . PHE A 1 255 ? -0.59899 37.09760 15.97969 1.000 79.81570 345 PHE A O 1
ATOM 1642 N N . ASP A 1 256 ? 1.04445 37.67729 17.39768 1.000 61.27061 346 ASP A N 1
ATOM 1643 C CA . ASP A 1 256 ? 0.36120 37.20941 18.60136 1.000 73.11246 346 ASP A CA 1
ATOM 1644 C C . ASP A 1 256 ? -0.07388 38.43457 19.40017 1.000 82.30669 346 ASP A C 1
ATOM 1645 O O . ASP A 1 256 ? 0.61187 38.88066 20.32082 1.000 82.07079 346 ASP A O 1
ATOM 1650 N N . MET A 1 257 ? -1.23099 38.98191 19.03702 1.000 78.68187 347 MET A N 1
ATOM 1651 C CA . MET A 1 257 ? -1.77361 40.14586 19.72909 1.000 59.25742 347 MET A CA 1
ATOM 1652 C C . MET A 1 257 ? -3.28192 40.16977 19.55009 1.000 54.46441 347 MET A C 1
ATOM 1653 O O . MET A 1 257 ? -3.77336 40.23106 18.41897 1.000 49.42610 347 MET A O 1
ATOM 1658 N N . SER A 1 258 ? -4.00913 40.12120 20.66209 1.000 48.55503 348 SER A N 1
ATOM 1659 C CA . SER A 1 258 ? -5.45383 40.25559 20.61580 1.000 48.90748 348 SER A CA 1
ATOM 1660 C C . SER A 1 258 ? -5.83780 41.71537 20.38075 1.000 48.37593 348 SER A C 1
ATOM 1661 O O . SER A 1 258 ? -4.99932 42.62154 20.39813 1.000 46.68906 348 SER A O 1
ATOM 1664 N N . ALA A 1 259 ? -7.13390 41.93781 20.15341 1.000 48.93778 349 ALA A N 1
ATOM 1665 C CA . ALA A 1 259 ? -7.62015 43.29867 19.95209 1.000 50.49746 349 ALA A CA 1
ATOM 1666 C C . ALA A 1 259 ? -7.43878 44.13886 21.20971 1.000 46.68398 349 ALA A C 1
ATOM 1667 O O . ALA A 1 259 ? -7.12909 45.33367 21.12924 1.000 46.99594 349 ALA A O 1
ATOM 1669 N N . GLU A 1 260 ? -7.61967 43.52925 22.38288 1.000 44.01781 350 GLU A N 1
ATOM 1670 C CA . GLU A 1 260 ? -7.45463 44.25976 23.63441 1.000 56.07534 350 GLU A CA 1
ATOM 1671 C C . GLU A 1 260 ? -5.98380 44.48271 23.96500 1.000 52.11372 350 GLU A C 1
ATOM 1672 O O . GLU A 1 260 ? -5.61252 45.55511 24.45562 1.000 48.79245 350 GLU A O 1
ATOM 1678 N N . ASP A 1 261 ? -5.13488 43.48355 23.70769 1.000 45.92815 351 ASP A N 1
ATOM 1679 C CA . ASP A 1 261 ? -3.70828 43.64406 23.96960 1.000 57.13668 351 ASP A CA 1
ATOM 1680 C C . ASP A 1 261 ? -3.09389 44.71460 23.07792 1.000 47.99665 351 ASP A C 1
ATOM 1681 O O . ASP A 1 261 ? -2.18595 45.43496 23.50841 1.000 47.35397 351 ASP A O 1
ATOM 1686 N N . PHE A 1 262 ? -3.57140 44.83580 21.83710 1.000 39.48912 352 PHE A N 1
ATOM 1687 C CA . PHE A 1 262 ? -3.10812 45.91764 20.97600 1.000 39.76313 352 PHE A CA 1
ATOM 1688 C C . PHE A 1 262 ? -3.66548 47.26193 21.42474 1.000 39.12831 352 PHE A C 1
ATOM 1689 O O . PHE A 1 262 ? -2.98502 48.28707 21.30117 1.000 28.95980 352 PHE A O 1
ATOM 1697 N N . ASP A 1 263 ? -4.89599 47.27768 21.94485 1.000 34.04829 353 ASP A N 1
ATOM 1698 C CA . ASP A 1 263 ? -5.47108 48.51876 22.45179 1.000 43.09172 353 ASP A CA 1
ATOM 1699 C C . ASP A 1 263 ? -4.69933 49.04117 23.65539 1.000 38.70570 353 ASP A C 1
ATOM 1700 O O . ASP A 1 263 ? -4.60523 50.25836 23.85060 1.000 33.22538 353 ASP A O 1
ATOM 1705 N N . ALA A 1 264 ? -4.14493 48.14136 24.47214 1.000 36.84608 354 ALA A N 1
ATOM 1706 C CA . ALA A 1 264 ? -3.33350 48.57270 25.60547 1.000 38.37556 354 ALA A CA 1
ATOM 1707 C C . ALA A 1 264 ? -2.08658 49.31075 25.13682 1.000 32.92238 354 ALA A C 1
ATOM 1708 O O . ALA A 1 264 ? -1.66933 50.29754 25.75448 1.000 32.75222 354 ALA A O 1
ATOM 1710 N N . ILE A 1 265 ? -1.47963 48.84803 24.04264 1.000 36.34143 355 ILE A N 1
ATOM 1711 C CA . ILE A 1 265 ? -0.32856 49.54621 23.48109 1.000 35.11516 355 ILE A CA 1
ATOM 1712 C C . ILE A 1 265 ? -0.75448 50.88762 22.89667 1.000 34.92013 355 ILE A C 1
ATOM 1713 O O . ILE A 1 265 ? -0.03144 51.88587 23.00288 1.000 31.54121 355 ILE A O 1
ATOM 1718 N N . ILE A 1 266 ? -1.93638 50.93496 22.27782 1.000 30.31296 356 ILE A N 1
ATOM 1719 C CA . ILE A 1 266 ? -2.43738 52.18625 21.71777 1.000 29.42717 356 ILE A CA 1
ATOM 1720 C C . ILE A 1 266 ? -2.77316 53.17449 22.82829 1.000 29.90429 356 ILE A C 1
ATOM 1721 O O . ILE A 1 266 ? -2.45391 54.36610 22.73574 1.000 31.76841 356 ILE A O 1
ATOM 1726 N N . ALA A 1 267 ? -3.41259 52.69658 23.89879 1.000 28.36746 357 ALA A N 1
ATOM 1727 C CA . ALA A 1 267 ? -3.83993 53.58918 24.97128 1.000 36.69852 357 ALA A CA 1
ATOM 1728 C C . ALA A 1 267 ? -2.65781 54.20946 25.70493 1.000 37.64312 357 ALA A C 1
ATOM 1729 O O . ALA A 1 267 ? -2.77992 55.31257 26.24946 1.000 30.11381 357 ALA A O 1
ATOM 1731 N N . GLU A 1 268 ? -1.51112 53.52826 25.72728 1.000 37.01321 358 GLU A N 1
ATOM 1732 C CA . GLU A 1 268 ? -0.37090 54.02494 26.48827 1.000 38.59582 358 GLU A CA 1
ATOM 1733 C C . GLU A 1 268 ? 0.43042 55.07152 25.72440 1.000 39.50139 358 GLU A C 1
ATOM 1734 O O . GLU A 1 268 ? 0.96859 55.99965 26.33826 1.000 36.33463 358 GLU A O 1
ATOM 1740 N N . HIS A 1 269 ? 0.51857 54.95069 24.39810 1.000 36.18013 359 HIS A N 1
ATOM 1741 C CA . HIS A 1 269 ? 1.42508 55.77874 23.61613 1.000 35.61569 359 HIS A CA 1
ATOM 1742 C C . HIS A 1 269 ? 0.74029 56.84561 22.77506 1.000 36.50796 359 HIS A C 1
ATOM 1743 O O . HIS A 1 269 ? 1.39671 57.82378 22.40497 1.000 42.99986 359 HIS A O 1
ATOM 1750 N N . PHE A 1 270 ? -0.54478 56.69251 22.46544 1.000 31.77455 360 PHE A N 1
ATOM 1751 C CA . PHE A 1 270 ? -1.24478 57.58336 21.54418 1.000 32.46832 360 PHE A CA 1
ATOM 1752 C C . PHE A 1 270 ? -2.20323 58.46644 22.33546 1.000 37.74770 360 PHE A C 1
ATOM 1753 O O . PHE A 1 270 ? -3.16597 57.97087 22.93091 1.000 40.56590 360 PHE A O 1
ATOM 1761 N N . LYS A 1 271 ? -1.93982 59.77045 22.33477 1.000 44.69497 361 LYS A N 1
ATOM 1762 C CA . LYS A 1 271 ? -2.75991 60.75811 23.02052 1.000 48.84353 361 LYS A CA 1
ATOM 1763 C C . LYS A 1 271 ? -3.25288 61.79886 22.02027 1.000 45.73515 361 LYS A C 1
ATOM 1764 O O . LYS A 1 271 ? -2.83685 61.82303 20.85993 1.000 47.10626 361 LYS A O 1
ATOM 1770 N N . GLN A 1 272 ? -4.15389 62.66596 22.48508 1.000 46.09836 362 GLN A N 1
ATOM 1771 C CA . GLN A 1 272 ? -4.71110 63.71028 21.63021 1.000 48.94148 362 GLN A CA 1
ATOM 1772 C C . GLN A 1 272 ? -3.61574 64.62485 21.09586 1.000 41.14553 362 GLN A C 1
ATOM 1773 O O . GLN A 1 272 ? -2.72092 65.05054 21.83146 1.000 40.52118 362 GLN A O 1
ATOM 1779 N N . GLY A 1 273 ? -3.69972 64.93474 19.80212 1.000 44.12996 363 GLY A N 1
ATOM 1780 C CA . GLY A 1 273 ? -2.73227 65.78926 19.15169 1.000 53.99345 363 GLY A CA 1
ATOM 1781 C C . GLY A 1 273 ? -1.46677 65.09943 18.69669 1.000 45.74306 363 GLY A C 1
ATOM 1782 O O . GLY A 1 273 ? -0.66316 65.72157 17.98873 1.000 46.64468 363 GLY A O 1
ATOM 1783 N N . ASP A 1 274 ? -1.26120 63.84326 19.06913 1.000 48.60511 364 ASP A N 1
ATOM 1784 C CA . ASP A 1 274 ? -0.04802 63.13798 18.67859 1.000 42.19897 364 ASP A CA 1
ATOM 1785 C C . ASP A 1 274 ? -0.07747 62.83640 17.18465 1.000 40.93530 364 ASP A C 1
ATOM 1786 O O . ASP A 1 274 ? -1.05145 62.25285 16.69363 1.000 41.28987 364 ASP A O 1
ATOM 1791 N N . PRO A 1 275 ? 0.95278 63.21657 16.43237 1.000 39.62241 365 PRO A N 1
ATOM 1792 C CA . PRO A 1 275 ? 0.99512 62.85080 15.01290 1.000 38.22308 365 PRO A CA 1
ATOM 1793 C C . PRO A 1 275 ? 1.31708 61.37502 14.83926 1.000 36.42175 365 PRO A C 1
ATOM 1794 O O . PRO A 1 275 ? 2.08848 60.79323 15.60518 1.000 31.86910 365 PRO A O 1
ATOM 1798 N N . VAL A 1 276 ? 0.70873 60.76897 13.82291 1.000 32.27138 366 VAL A N 1
ATOM 1799 C CA . VAL A 1 276 ? 0.89850 59.35658 13.51224 1.000 32.24678 366 VAL A CA 1
ATOM 1800 C C . VAL A 1 276 ? 1.18078 59.24041 12.02193 1.000 31.95465 366 VAL A C 1
ATOM 1801 O O . VAL A 1 276 ? 0.39012 59.71725 11.19877 1.000 35.91146 366 VAL A O 1
ATOM 1805 N N . LEU A 1 277 ? 2.29905 58.61229 11.67563 1.000 28.74206 367 LEU A N 1
ATOM 1806 C CA . LEU A 1 277 ? 2.70004 58.45078 10.28728 1.000 40.60299 367 LEU A CA 1
ATOM 1807 C C . LEU A 1 277 ? 2.26962 57.08344 9.76865 1.000 40.32221 367 LEU A C 1
ATOM 1808 O O . LEU A 1 277 ? 2.20417 56.10523 10.51779 1.000 41.34080 367 LEU A O 1
ATOM 1813 N N . GLU A 1 278 ? 1.97206 57.02896 8.47169 1.000 36.63711 368 GLU A N 1
ATOM 1814 C CA . GLU A 1 278 ? 1.50883 55.81144 7.82037 1.000 37.25788 368 GLU A CA 1
ATOM 1815 C C . GLU A 1 278 ? 2.12042 55.72589 6.43112 1.000 41.41314 368 GLU A C 1
ATOM 1816 O O . GLU A 1 278 ? 2.00079 56.66619 5.64046 1.000 38.36375 368 GLU A O 1
ATOM 1822 N N . THR A 1 279 ? 2.77744 54.60498 6.13970 1.000 38.61752 369 THR A N 1
ATOM 1823 C CA . THR A 1 279 ? 3.37970 54.35808 4.83252 1.000 47.43419 369 THR A CA 1
ATOM 1824 C C . THR A 1 279 ? 2.50183 53.36984 4.07346 1.000 47.35537 369 THR A C 1
ATOM 1825 O O . THR A 1 279 ? 2.50860 52.17066 4.36815 1.000 50.05076 369 THR A O 1
ATOM 1829 N N . ASP A 1 280 ? 1.75205 53.87189 3.09579 1.000 51.91672 370 ASP A N 1
ATOM 1830 C CA . ASP A 1 280 ? 0.85050 53.03706 2.30773 1.000 64.87597 370 ASP A CA 1
ATOM 1831 C C . ASP A 1 280 ? 1.64853 52.32701 1.22007 1.000 62.32506 370 ASP A C 1
ATOM 1832 O O . ASP A 1 280 ? 2.08751 52.95415 0.25038 1.000 65.34573 370 ASP A O 1
ATOM 1837 N N . ILE A 1 281 ? 1.83780 51.01838 1.37980 1.000 53.68168 371 ILE A N 1
ATOM 1838 C CA . ILE A 1 281 ? 2.56462 50.19745 0.41975 1.000 66.92358 371 ILE A CA 1
ATOM 1839 C C . ILE A 1 281 ? 1.65124 49.18926 -0.26588 1.000 64.10684 371 ILE A C 1
ATOM 1840 O O . ILE A 1 281 ? 2.13347 48.31719 -0.99758 1.000 65.99457 371 ILE A O 1
ATOM 1845 N N . ALA A 1 282 ? 0.33552 49.29655 -0.05911 1.000 63.97312 372 ALA A N 1
ATOM 1846 C CA . ALA A 1 282 ? -0.59091 48.30598 -0.59874 1.000 69.95864 372 ALA A CA 1
ATOM 1847 C C . ALA A 1 282 ? -0.61580 48.31142 -2.12244 1.000 69.59809 372 ALA A C 1
ATOM 1848 O O . ALA A 1 282 ? -0.90068 47.27742 -2.73727 1.000 69.37493 372 ALA A O 1
ATOM 1850 N N . SER A 1 283 ? -0.32556 49.45099 -2.74762 1.000 71.54178 373 SER A N 1
ATOM 1851 C CA . SER A 1 283 ? -0.32203 49.54650 -4.20109 1.000 80.30146 373 SER A CA 1
ATOM 1852 C C . SER A 1 283 ? 1.02177 49.18715 -4.82123 1.000 77.93391 373 SER A C 1
ATOM 1853 O O . SER A 1 283 ? 1.11593 49.10599 -6.05092 1.000 75.58618 373 SER A O 1
ATOM 1856 N N . PHE A 1 284 ? 2.05411 48.96972 -4.01082 1.000 77.91492 374 PHE A N 1
ATOM 1857 C CA . PHE A 1 284 ? 3.38157 48.63739 -4.51190 1.000 79.18382 374 PHE A CA 1
ATOM 1858 C C . PHE A 1 284 ? 3.50356 47.12575 -4.66395 1.000 70.02543 374 PHE A C 1
ATOM 1859 O O . PHE A 1 284 ? 3.40151 46.38661 -3.67893 1.000 69.73377 374 PHE A O 1
ATOM 1867 N N . ASP A 1 285 ? 3.72276 46.67146 -5.89511 1.000 73.26305 375 ASP A N 1
ATOM 1868 C CA . ASP A 1 285 ? 3.89707 45.25098 -6.17061 1.000 80.60757 375 ASP A CA 1
ATOM 1869 C C . ASP A 1 285 ? 5.35261 44.86624 -5.93424 1.000 83.02833 375 ASP A C 1
ATOM 1870 O O . ASP A 1 285 ? 6.26262 45.46446 -6.51951 1.000 83.91062 375 ASP A O 1
ATOM 1875 N N . LYS A 1 286 ? 5.57053 43.86712 -5.07526 1.000 80.08706 376 LYS A N 1
ATOM 1876 C CA . LYS A 1 286 ? 6.93075 43.45738 -4.74258 1.000 73.53162 376 LYS A CA 1
ATOM 1877 C C . LYS A 1 286 ? 7.62155 42.77349 -5.91574 1.000 82.52936 376 LYS A C 1
ATOM 1878 O O . LYS A 1 286 ? 8.85357 42.80786 -6.01108 1.000 93.10360 376 LYS A O 1
ATOM 1884 N N . SER A 1 287 ? 6.85114 42.15282 -6.81391 1.000 80.63184 377 SER A N 1
ATOM 1885 C CA . SER A 1 287 ? 7.44491 41.36691 -7.89156 1.000 81.93978 377 SER A CA 1
ATOM 1886 C C . SER A 1 287 ? 8.26691 42.22859 -8.84024 1.000 86.65850 377 SER A C 1
ATOM 1887 O O . SER A 1 287 ? 9.26027 41.75339 -9.40158 1.000 79.81343 377 SER A O 1
ATOM 1890 N N . GLN A 1 288 ? 7.87705 43.48729 -9.03555 1.000 92.39762 378 GLN A N 1
ATOM 1891 C CA . GLN A 1 288 ? 8.63372 44.39474 -9.88890 1.000 88.70916 378 GLN A CA 1
ATOM 1892 C C . GLN A 1 288 ? 9.86894 44.96261 -9.20096 1.000 92.07706 378 GLN A C 1
ATOM 1893 O O . GLN A 1 288 ? 10.47550 45.90453 -9.72377 1.000 83.88738 378 GLN A O 1
ATOM 1899 N N . ASP A 1 289 ? 10.24320 44.41665 -8.04496 1.000 101.41685 379 ASP A N 1
ATOM 1900 C CA . ASP A 1 289 ? 11.52163 44.69944 -7.39983 1.000 70.82373 379 ASP A CA 1
ATOM 1901 C C . ASP A 1 289 ? 12.15282 43.37244 -7.00811 1.000 65.08760 379 ASP A C 1
ATOM 1902 O O . ASP A 1 289 ? 11.73614 42.74803 -6.02619 1.000 65.53999 379 ASP A O 1
ATOM 1907 N N . ASP A 1 290 ? 13.15029 42.93909 -7.78060 1.000 59.47029 380 ASP A N 1
ATOM 1908 C CA . ASP A 1 290 ? 13.90475 41.75068 -7.41087 1.000 47.09842 380 ASP A CA 1
ATOM 1909 C C . ASP A 1 290 ? 14.70042 41.96878 -6.13162 1.000 42.64048 380 ASP A C 1
ATOM 1910 O O . ASP A 1 290 ? 15.07513 40.99360 -5.47127 1.000 33.65166 380 ASP A O 1
ATOM 1915 N N . ALA A 1 291 ? 14.95620 43.22891 -5.76760 1.000 39.30093 381 ALA A N 1
ATOM 1916 C CA . ALA A 1 291 ? 15.64744 43.52381 -4.51890 1.000 39.41521 381 ALA A CA 1
ATOM 1917 C C . ALA A 1 291 ? 14.75909 43.26386 -3.31082 1.000 31.91047 381 ALA A C 1
ATOM 1918 O O . ALA A 1 291 ? 15.26024 42.89010 -2.24640 1.000 31.01279 381 ALA A O 1
ATOM 1920 N N . MET A 1 292 ? 13.44669 43.46148 -3.44915 1.000 31.57571 382 MET A N 1
ATOM 1921 C CA . MET A 1 292 ? 12.53706 43.18085 -2.34259 1.000 30.55645 382 MET A CA 1
ATOM 1922 C C . MET A 1 292 ? 12.53806 41.69690 -2.00403 1.000 27.65603 382 MET A C 1
ATOM 1923 O O . MET A 1 292 ? 12.64356 41.31438 -0.83333 1.000 21.62628 382 MET A O 1
ATOM 1928 N N . ALA A 1 293 ? 12.42271 40.84350 -3.02359 1.000 22.76447 383 ALA A N 1
ATOM 1929 C CA . ALA A 1 293 ? 12.47928 39.40399 -2.79468 1.000 29.40334 383 ALA A CA 1
ATOM 1930 C C . ALA A 1 293 ? 13.85173 38.98073 -2.28748 1.000 25.88118 383 ALA A C 1
ATOM 1931 O O . ALA A 1 293 ? 13.95816 38.09060 -1.43555 1.000 20.47111 383 ALA A O 1
ATOM 1933 N N . LEU A 1 294 ? 14.91418 39.60652 -2.79963 1.000 20.60488 384 LEU A N 1
ATOM 1934 C CA . LEU A 1 294 ? 16.25254 39.30769 -2.30395 1.000 26.10181 384 LEU A CA 1
ATOM 1935 C C . LEU A 1 294 ? 16.44979 39.82526 -0.88487 1.000 27.42749 384 LEU A C 1
ATOM 1936 O O . LEU A 1 294 ? 17.15253 39.19280 -0.08788 1.000 21.34571 384 LEU A O 1
ATOM 1941 N N . THR A 1 295 ? 15.84095 40.96577 -0.55098 1.000 25.67312 385 THR A N 1
ATOM 1942 C CA . THR A 1 295 ? 15.93008 41.48191 0.81142 1.000 24.17060 385 THR A CA 1
ATOM 1943 C C . THR A 1 295 ? 15.27267 40.52685 1.79798 1.000 27.55190 385 THR A C 1
ATOM 1944 O O . THR A 1 295 ? 15.84621 40.20413 2.84467 1.000 23.37974 385 THR A O 1
ATOM 1948 N N . GLY A 1 296 ? 14.06218 40.06432 1.47861 1.000 23.43558 386 GLY A N 1
ATOM 1949 C CA . GLY A 1 296 ? 13.39267 39.11562 2.35227 1.000 22.35154 386 GLY A CA 1
ATOM 1950 C C . GLY A 1 296 ? 14.15727 37.81393 2.48944 1.000 23.64183 386 GLY A C 1
ATOM 1951 O O . GLY A 1 296 ? 14.18316 37.20772 3.56324 1.000 22.37675 386 GLY A O 1
ATOM 1952 N N . LEU A 1 297 ? 14.79943 37.37181 1.40569 1.000 21.07274 387 LEU A N 1
ATOM 1953 C CA . LEU A 1 297 ? 15.59075 36.14733 1.46239 1.000 20.89825 387 LEU A CA 1
ATOM 1954 C C . LEU A 1 297 ? 16.79559 36.30823 2.38106 1.000 23.44739 387 LEU A C 1
ATOM 1955 O O . LEU A 1 297 ? 17.10488 35.40792 3.17091 1.000 22.36462 387 LEU A O 1
ATOM 1960 N N . MET A 1 298 ? 17.48716 37.44779 2.29205 1.000 20.18726 388 MET A N 1
ATOM 1961 C CA . MET A 1 298 ? 18.65219 37.67408 3.14124 1.000 21.96491 388 MET A CA 1
ATOM 1962 C C . MET A 1 298 ? 18.26069 37.74481 4.61103 1.000 27.80964 388 MET A C 1
ATOM 1963 O O . MET A 1 298 ? 18.95523 37.19322 5.47323 1.000 23.83209 388 MET A O 1
ATOM 1968 N N . ILE A 1 299 ? 17.15351 38.42453 4.91701 1.000 17.97997 389 ILE A N 1
ATOM 1969 C CA . ILE A 1 299 ? 16.70921 38.53013 6.30278 1.000 21.78417 389 ILE A CA 1
ATOM 1970 C C . ILE A 1 299 ? 16.24059 37.17412 6.81623 1.000 23.15573 389 ILE A C 1
ATOM 1971 O O . ILE A 1 299 ? 16.48623 36.81558 7.97486 1.000 28.12154 389 ILE A O 1
ATOM 1976 N N . LEU A 1 300 ? 15.56968 36.39492 5.96339 1.000 20.57344 390 LEU A N 1
ATOM 1977 C CA . LEU A 1 300 ? 15.21591 35.02693 6.33080 1.000 21.67170 390 LEU A CA 1
ATOM 1978 C C . LEU A 1 300 ? 16.46370 34.21340 6.65173 1.000 28.46261 390 LEU A C 1
ATOM 1979 O O . LEU A 1 300 ? 16.51493 33.50205 7.66185 1.000 27.68884 390 LEU A O 1
ATOM 1984 N N . GLU A 1 301 ? 17.48679 34.31397 5.79915 1.000 22.40520 391 GLU A N 1
ATOM 1985 C CA . GLU A 1 301 ? 18.75019 33.63564 6.06904 1.000 26.94475 391 GLU A CA 1
ATOM 1986 C C . GLU A 1 301 ? 19.39937 34.16861 7.34024 1.000 27.38856 391 GLU A C 1
ATOM 1987 O O . GLU A 1 301 ? 19.98124 33.40324 8.11862 1.000 20.58278 391 GLU A O 1
ATOM 1993 N N . ASP A 1 302 ? 19.30319 35.48074 7.57132 1.000 25.44661 392 ASP A N 1
ATOM 1994 C CA . ASP A 1 302 ? 19.85459 36.06027 8.79135 1.000 26.29369 392 ASP A CA 1
ATOM 1995 C C . ASP A 1 302 ? 19.14918 35.53058 10.03239 1.000 25.43048 392 ASP A C 1
ATOM 1996 O O . ASP A 1 302 ? 19.73412 35.52040 11.12169 1.000 21.40997 392 ASP A O 1
ATOM 2001 N N . LEU A 1 303 ? 17.90046 35.08776 9.89138 1.000 23.05028 393 LEU A N 1
ATOM 2002 C CA . LEU A 1 303 ? 17.14225 34.54697 11.01010 1.000 20.95850 393 LEU A CA 1
ATOM 2003 C C . LEU A 1 303 ? 17.33665 33.04806 11.19648 1.000 19.71460 393 LEU A C 1
ATOM 2004 O O . LEU A 1 303 ? 16.85202 32.49753 12.18956 1.000 21.70472 393 LEU A O 1
ATOM 2009 N N . GLY A 1 304 ? 18.02222 32.37526 10.27654 1.000 26.24765 394 GLY A N 1
ATOM 2010 C CA . GLY A 1 304 ? 18.30643 30.96493 10.45151 1.000 23.55043 394 GLY A CA 1
ATOM 2011 C C . GLY A 1 304 ? 17.76767 30.07131 9.35423 1.000 23.95885 394 GLY A C 1
ATOM 2012 O O . GLY A 1 304 ? 17.84987 28.84350 9.45492 1.000 31.60772 394 GLY A O 1
ATOM 2013 N N . VAL A 1 305 ? 17.21005 30.66757 8.30232 1.000 25.49358 395 VAL A N 1
ATOM 2014 C CA . VAL A 1 305 ? 16.72808 29.89805 7.16073 1.000 30.52897 395 VAL A CA 1
ATOM 2015 C C . VAL A 1 305 ? 17.90004 29.62938 6.22623 1.000 29.33472 395 VAL A C 1
ATOM 2016 O O . VAL A 1 305 ? 18.17421 30.41358 5.31055 1.000 31.57296 395 VAL A O 1
ATOM 2020 N N . ASP A 1 306 ? 18.60328 28.52396 6.45729 1.000 25.37654 396 ASP A N 1
ATOM 2021 C CA . ASP A 1 306 ? 19.77133 28.17535 5.66718 1.000 31.27082 396 ASP A CA 1
ATOM 2022 C C . ASP A 1 306 ? 19.35780 27.39248 4.42119 1.000 34.80002 396 ASP A C 1
ATOM 2023 O O . ASP A 1 306 ? 18.17453 27.15250 4.16684 1.000 30.44202 396 ASP A O 1
ATOM 2028 N N . GLN A 1 307 ? 20.35518 26.98944 3.63295 1.000 34.44415 397 GLN A N 1
ATOM 2029 C CA . GLN A 1 307 ? 20.07623 26.30841 2.37097 1.000 35.16395 397 GLN A CA 1
ATOM 2030 C C . GLN A 1 307 ? 19.29950 25.00530 2.53502 1.000 32.22044 397 GLN A C 1
ATOM 2031 O O . GLN A 1 307 ? 18.36650 24.78009 1.74437 1.000 31.98802 397 GLN A O 1
ATOM 2037 N N . PRO A 1 308 ? 19.61209 24.11719 3.48826 1.000 32.43800 398 PRO A N 1
ATOM 2038 C CA . PRO A 1 308 ? 18.74781 22.93880 3.67415 1.000 27.96008 398 PRO A CA 1
ATOM 2039 C C . PRO A 1 308 ? 17.30778 23.29527 3.99814 1.000 39.67044 398 PRO A C 1
ATOM 2040 O O . PRO A 1 308 ? 16.39403 22.55348 3.61558 1.000 38.81278 398 PRO A O 1
ATOM 2044 N N . LEU A 1 309 ? 17.07589 24.41462 4.68798 1.000 31.14759 399 LEU A N 1
ATOM 2045 C CA . LEU A 1 309 ? 15.70914 24.82973 4.98511 1.000 27.59706 399 LEU A CA 1
ATOM 2046 C C . LEU A 1 309 ? 15.00138 25.33932 3.73703 1.000 28.71843 399 LEU A C 1
ATOM 2047 O O . LEU A 1 309 ? 13.82786 25.02208 3.50922 1.000 29.38639 399 LEU A O 1
ATOM 2052 N N . LEU A 1 310 ? 15.69664 26.13403 2.92010 1.000 30.17764 400 LEU A N 1
ATOM 2053 C CA . LEU A 1 310 ? 15.09254 26.64272 1.69332 1.000 34.95890 400 LEU A CA 1
ATOM 2054 C C . LEU A 1 310 ? 14.74440 25.50697 0.74046 1.000 35.65489 400 LEU A C 1
ATOM 2055 O O . LEU A 1 310 ? 13.69641 25.53631 0.08406 1.000 28.44567 400 LEU A O 1
ATOM 2060 N N . ASP A 1 311 ? 15.61139 24.49434 0.65406 1.000 31.83895 401 ASP A N 1
ATOM 2061 C CA . ASP A 1 311 ? 15.31760 23.34001 -0.18875 1.000 32.50880 401 ASP A CA 1
ATOM 2062 C C . ASP A 1 311 ? 14.08240 22.59988 0.30736 1.000 38.16151 401 ASP A C 1
ATOM 2063 O O . ASP A 1 311 ? 13.28882 22.09289 -0.49394 1.000 36.89344 401 ASP A O 1
ATOM 2068 N N . LEU A 1 312 ? 13.90150 22.52942 1.62807 1.000 33.82222 402 LEU A N 1
ATOM 2069 C CA . LEU A 1 312 ? 12.69924 21.90971 2.17490 1.000 39.66347 402 LEU A CA 1
ATOM 2070 C C . LEU A 1 312 ? 11.46590 22.75863 1.89087 1.000 32.92410 402 LEU A C 1
ATOM 2071 O O . LEU A 1 312 ? 10.38760 22.22236 1.60885 1.000 26.32236 402 LEU A O 1
ATOM 2076 N N . ILE A 1 313 ? 11.60558 24.08408 1.95443 1.000 28.94636 403 ILE A N 1
ATOM 2077 C CA . ILE A 1 313 ? 10.47266 24.96434 1.68430 1.000 30.59805 403 ILE A CA 1
ATOM 2078 C C . ILE A 1 313 ? 10.07899 24.88933 0.21321 1.000 31.33632 403 ILE A C 1
ATOM 2079 O O . ILE A 1 313 ? 8.89812 24.74449 -0.12337 1.000 29.03912 403 ILE A O 1
ATOM 2084 N N . GLU A 1 314 ? 11.06295 24.97615 -0.68564 1.000 25.27804 404 GLU A N 1
ATOM 2085 C CA . GLU A 1 314 ? 10.76180 24.93098 -2.11361 1.000 35.96575 404 GLU A CA 1
ATOM 2086 C C . GLU A 1 314 ? 10.18361 23.58011 -2.51729 1.000 35.18847 404 GLU A C 1
ATOM 2087 O O . GLU A 1 314 ? 9.30292 23.50674 -3.38256 1.000 33.73483 404 GLU A O 1
ATOM 2093 N N . CYS A 1 315 ? 10.66588 22.49859 -1.90188 1.000 31.44608 405 CYS A N 1
ATOM 2094 C CA . CYS A 1 315 ? 10.15197 21.17311 -2.23150 1.000 33.91607 405 CYS A CA 1
ATOM 2095 C C . CYS A 1 315 ? 8.71838 20.99705 -1.74692 1.000 35.66114 405 CYS A C 1
ATOM 2096 O O . CYS A 1 315 ? 7.88353 20.42307 -2.45609 1.000 37.11433 405 CYS A O 1
ATOM 2099 N N . ALA A 1 316 ? 8.41354 21.48610 -0.54289 1.000 32.42635 406 ALA A N 1
ATOM 2100 C CA . ALA A 1 316 ? 7.07607 21.30421 0.01096 1.000 32.73617 406 ALA A CA 1
ATOM 2101 C C . ALA A 1 316 ? 6.03842 22.10726 -0.76259 1.000 36.60945 406 ALA A C 1
ATOM 2102 O O . ALA A 1 316 ? 4.93748 21.61291 -1.03134 1.000 39.13240 406 ALA A O 1
ATOM 2104 N N . PHE A 1 317 ? 6.36777 23.34273 -1.13215 1.000 25.93403 407 PHE A N 1
ATOM 2105 C CA . PHE A 1 317 ? 5.42078 24.20485 -1.82403 1.000 35.56412 407 PHE A CA 1
ATOM 2106 C C . PHE A 1 317 ? 5.40292 23.98598 -3.32916 1.000 36.50507 407 PHE A C 1
ATOM 2107 O O . PHE A 1 317 ? 4.48962 24.47858 -4.00006 1.000 36.39634 407 PHE A O 1
ATOM 2115 N N . GLY A 1 318 ? 6.38268 23.26404 -3.87421 1.000 34.06941 408 GLY A N 1
ATOM 2116 C CA . GLY A 1 318 ? 6.23716 22.73880 -5.21749 1.000 37.45807 408 GLY A CA 1
ATOM 2117 C C . GLY A 1 318 ? 5.31679 21.54020 -5.28855 1.000 40.23982 408 GLY A C 1
ATOM 2118 O O . GLY A 1 318 ? 4.87018 21.17513 -6.38085 1.000 46.51616 408 GLY A O 1
ATOM 2119 N N . GLU A 1 319 ? 5.01612 20.92658 -4.14103 1.000 46.93036 409 GLU A N 1
ATOM 2120 C CA . GLU A 1 319 ? 4.12907 19.76975 -4.10818 1.000 47.04930 409 GLU A CA 1
ATOM 2121 C C . GLU A 1 319 ? 2.66363 20.17987 -4.18654 1.000 47.65341 409 GLU A C 1
ATOM 2122 O O . GLU A 1 319 ? 1.87778 19.54063 -4.89454 1.000 56.23384 409 GLU A O 1
ATOM 2128 N N . ILE A 1 320 ? 2.27165 21.23371 -3.46462 1.000 42.69070 410 ILE A N 1
ATOM 2129 C CA . ILE A 1 320 ? 0.88797 21.68604 -3.53869 1.000 57.57862 410 ILE A CA 1
ATOM 2130 C C . ILE A 1 320 ? 0.60051 22.38050 -4.86068 1.000 47.71440 410 ILE A C 1
ATOM 2131 O O . ILE A 1 320 ? -0.56229 22.46040 -5.27346 1.000 58.69002 410 ILE A O 1
ATOM 2136 N N . SER A 1 321 ? 1.62974 22.89507 -5.53775 1.000 47.93435 411 SER A N 1
ATOM 2137 C CA . SER A 1 321 ? 1.45295 23.33224 -6.91612 1.000 46.01156 411 SER A CA 1
ATOM 2138 C C . SER A 1 321 ? 1.13209 22.16331 -7.83605 1.000 41.49892 411 SER A C 1
ATOM 2139 O O . SER A 1 321 ? 0.54496 22.37002 -8.90334 1.000 43.61965 411 SER A O 1
ATOM 2142 N N . SER A 1 322 ? 1.50381 20.94630 -7.44346 1.000 42.97163 412 SER A N 1
ATOM 2143 C CA . SER A 1 322 ? 1.13671 19.73399 -8.15994 1.000 36.54320 412 SER A CA 1
ATOM 2144 C C . SER A 1 322 ? -0.21439 19.18063 -7.72540 1.000 40.49118 412 SER A C 1
ATOM 2145 O O . SER A 1 322 ? -0.62071 18.12246 -8.21479 1.000 43.22374 412 SER A O 1
ATOM 2148 N N . THR A 1 323 ? -0.90946 19.85583 -6.80878 1.000 42.41218 413 THR A N 1
ATOM 2149 C CA . THR A 1 323 ? -2.27832 19.51138 -6.44573 1.000 45.43998 413 THR A CA 1
ATOM 2150 C C . THR A 1 323 ? -3.29135 20.38644 -7.17454 1.000 35.71160 413 THR A C 1
ATOM 2151 O O . THR A 1 323 ? -4.36385 20.68216 -6.63631 1.000 39.92841 413 THR A O 1
ATOM 2155 N N . HIS A 1 324 ? -2.95835 20.81247 -8.39451 1.000 37.15703 414 HIS A N 1
ATOM 2156 C CA . HIS A 1 324 ? -3.84718 21.67948 -9.15985 1.000 33.44211 414 HIS A CA 1
ATOM 2157 C C . HIS A 1 324 ? -5.13995 20.95857 -9.52121 1.000 25.37175 414 HIS A C 1
ATOM 2158 O O . HIS A 1 324 ? -6.23859 21.44797 -9.23417 1.000 26.98043 414 HIS A O 1
ATOM 2165 N N . LEU A 1 325 ? -5.02716 19.78935 -10.14973 1.000 27.53185 415 LEU A N 1
ATOM 2166 C CA . LEU A 1 325 ? -6.16610 18.98314 -10.55068 1.000 30.30267 415 LEU A CA 1
ATOM 2167 C C . LEU A 1 325 ? -6.18472 17.66631 -9.78121 1.000 34.58802 415 LEU A C 1
ATOM 2168 O O . LEU A 1 325 ? -5.12205 17.09105 -9.51933 1.000 34.05377 415 LEU A O 1
ATOM 2173 N N . PRO A 1 326 ? -7.36998 17.16001 -9.39928 1.000 40.08363 416 PRO A N 1
ATOM 2174 C CA . PRO A 1 326 ? -8.68097 17.77711 -9.63573 1.000 35.30522 416 PRO A CA 1
ATOM 2175 C C . PRO A 1 326 ? -8.96952 18.94528 -8.69489 1.000 31.97632 416 PRO A C 1
ATOM 2176 O O . PRO A 1 326 ? -8.33483 19.06910 -7.64745 1.000 40.47011 416 PRO A O 1
ATOM 2180 N N . THR A 1 327 ? -9.92832 19.78887 -9.07483 1.000 33.34484 417 THR A N 1
ATOM 2181 C CA . THR A 1 327 ? -10.19184 21.03200 -8.36057 1.000 36.57211 417 THR A CA 1
ATOM 2182 C C . THR A 1 327 ? -11.14421 20.85178 -7.18566 1.000 33.37915 417 THR A C 1
ATOM 2183 O O . THR A 1 327 ? -10.94441 21.46117 -6.12930 1.000 29.91435 417 THR A O 1
ATOM 2187 N N . GLY A 1 328 ? -12.17539 20.03143 -7.34650 1.000 39.43076 418 GLY A N 1
ATOM 2188 C CA . GLY A 1 328 ? -13.24770 19.99104 -6.38015 1.000 35.65662 418 GLY A CA 1
ATOM 2189 C C . GLY A 1 328 ? -14.21537 21.13888 -6.60033 1.000 41.33231 418 GLY A C 1
ATOM 2190 O O . GLY A 1 328 ? -14.12917 21.89294 -7.57403 1.000 36.57832 418 GLY A O 1
ATOM 2191 N N . THR A 1 329 ? -15.15708 21.27021 -5.66671 1.000 41.93523 419 THR A N 1
ATOM 2192 C CA . THR A 1 329 ? -16.15502 22.32880 -5.74373 1.000 37.27723 419 THR A CA 1
ATOM 2193 C C . THR A 1 329 ? -15.78042 23.56983 -4.94611 1.000 35.93913 419 THR A C 1
ATOM 2194 O O . THR A 1 329 ? -16.31151 24.64984 -5.22727 1.000 34.07349 419 THR A O 1
ATOM 2198 N N . ARG A 1 330 ? -14.88535 23.44459 -3.96909 1.000 38.71995 420 ARG A N 1
ATOM 2199 C CA . ARG A 1 330 ? -14.46713 24.57605 -3.15596 1.000 45.18654 420 ARG A CA 1
ATOM 2200 C C . ARG A 1 330 ? -13.01230 24.38416 -2.75656 1.000 38.19572 420 ARG A C 1
ATOM 2201 O O . ARG A 1 330 ? -12.45566 23.28898 -2.87225 1.000 34.51456 420 ARG A O 1
ATOM 2209 N N . PHE A 1 331 ? -12.39882 25.46904 -2.28846 1.000 35.45552 421 PHE A N 1
ATOM 2210 C CA . PHE A 1 331 ? -11.04359 25.38594 -1.76146 1.000 40.12563 421 PHE A CA 1
ATOM 2211 C C . PHE A 1 331 ? -11.01898 24.48213 -0.53556 1.000 44.87939 421 PHE A C 1
ATOM 2212 O O . PHE A 1 331 ? -11.81460 24.65261 0.39274 1.000 39.92551 421 PHE A O 1
ATOM 2220 N N . LYS A 1 332 ? -10.10494 23.50913 -0.53884 1.000 52.23825 422 LYS A N 1
ATOM 2221 C CA . LYS A 1 332 ? -10.02324 22.56371 0.56842 1.000 54.75106 422 LYS A CA 1
ATOM 2222 C C . LYS A 1 332 ? -9.52787 23.21375 1.85332 1.000 54.21245 422 LYS A C 1
ATOM 2223 O O . LYS A 1 332 ? -9.79135 22.68407 2.93875 1.000 58.18951 422 LYS A O 1
ATOM 2229 N N . PHE A 1 333 ? -8.82385 24.34366 1.75274 1.000 42.16137 423 PHE A N 1
ATOM 2230 C CA . PHE A 1 333 ? -8.31795 25.07650 2.91496 1.000 46.29912 423 PHE A CA 1
ATOM 2231 C C . PHE A 1 333 ? -7.44784 24.18281 3.79931 1.000 52.64429 423 PHE A C 1
ATOM 2232 O O . PHE A 1 333 ? -7.67850 24.04050 5.00182 1.000 53.58826 423 PHE A O 1
ATOM 2240 N N . GLY A 1 334 ? -6.42741 23.58013 3.18628 1.000 52.39867 424 GLY A N 1
ATOM 2241 C CA . GLY A 1 334 ? -5.55643 22.67227 3.89953 1.000 51.22581 424 GLY A CA 1
ATOM 2242 C C . GLY A 1 334 ? -4.50810 23.38257 4.73593 1.000 48.70350 424 GLY A C 1
ATOM 2243 O O . GLY A 1 334 ? -4.32730 24.59857 4.67277 1.000 39.14263 424 GLY A O 1
ATOM 2244 N N . ALA A 1 335 ? -3.79982 22.58554 5.53872 1.000 46.93120 425 ALA A N 1
ATOM 2245 C CA . ALA A 1 335 ? -2.77257 23.13076 6.41777 1.000 43.51755 425 ALA A CA 1
ATOM 2246 C C . ALA A 1 335 ? -1.51118 23.51513 5.65609 1.000 38.21285 425 ALA A C 1
ATOM 2247 O O . ALA A 1 335 ? -0.78890 24.42292 6.08187 1.000 40.18638 425 ALA A O 1
ATOM 2249 N N . MET A 1 336 ? -1.22549 22.84228 4.53971 1.000 38.64202 426 MET A N 1
ATOM 2250 C CA . MET A 1 336 ? -0.09639 23.24883 3.70941 1.000 37.33495 426 MET A CA 1
ATOM 2251 C C . MET A 1 336 ? -0.35787 24.59483 3.04771 1.000 38.27277 426 MET A C 1
ATOM 2252 O O . MET A 1 336 ? 0.56818 25.39354 2.85970 1.000 40.34165 426 MET A O 1
ATOM 2257 N N . MET A 1 337 ? -1.61391 24.85783 2.68406 1.000 34.99126 427 MET A N 1
ATOM 2258 C CA . MET A 1 337 ? -1.97621 26.16229 2.14462 1.000 40.54606 427 MET A CA 1
ATOM 2259 C C . MET A 1 337 ? -1.77283 27.25551 3.18530 1.000 37.94272 427 MET A C 1
ATOM 2260 O O . MET A 1 337 ? -1.24294 28.33001 2.87760 1.000 33.65184 427 MET A O 1
ATOM 2265 N N . LYS A 1 338 ? -2.19468 26.99773 4.42567 1.000 37.67388 428 LYS A N 1
ATOM 2266 C CA . LYS A 1 338 ? -2.07047 27.99892 5.47924 1.000 40.71287 428 LYS A CA 1
ATOM 2267 C C . LYS A 1 338 ? -0.60965 28.29713 5.79107 1.000 41.00593 428 LYS A C 1
ATOM 2268 O O . LYS A 1 338 ? -0.24480 29.45672 6.01708 1.000 34.33391 428 LYS A O 1
ATOM 2274 N N . SER A 1 339 ? 0.24096 27.26563 5.79432 1.000 37.01248 429 SER A N 1
ATOM 2275 C CA . SER A 1 339 ? 1.65442 27.46531 6.10125 1.000 36.52984 429 SER A CA 1
ATOM 2276 C C . SER A 1 339 ? 2.30279 28.44003 5.12570 1.000 36.90345 429 SER A C 1
ATOM 2277 O O . SER A 1 339 ? 3.11176 29.28400 5.52666 1.000 33.46568 429 SER A O 1
ATOM 2280 N N . GLY A 1 340 ? 1.95448 28.34480 3.84169 1.000 35.86930 430 GLY A N 1
ATOM 2281 C CA . GLY A 1 340 ? 2.50449 29.27221 2.86629 1.000 32.77553 430 GLY A CA 1
ATOM 2282 C C . GLY A 1 340 ? 1.93979 30.67027 3.00249 1.000 31.34031 430 GLY A C 1
ATOM 2283 O O . GLY A 1 340 ? 2.64178 31.65776 2.76575 1.000 31.98481 430 GLY A O 1
ATOM 2284 N N . MET A 1 341 ? 0.66315 30.77463 3.37438 1.000 32.06699 431 MET A N 1
ATOM 2285 C CA . MET A 1 341 ? 0.07373 32.08076 3.64567 1.000 32.99851 431 MET A CA 1
ATOM 2286 C C . MET A 1 341 ? 0.80140 32.78679 4.78227 1.000 28.69183 431 MET A C 1
ATOM 2287 O O . MET A 1 341 ? 1.14493 33.96959 4.67574 1.000 28.57795 431 MET A O 1
ATOM 2292 N N . PHE A 1 342 ? 1.03941 32.07309 5.88546 1.000 24.37511 432 PHE A N 1
ATOM 2293 C CA . PHE A 1 342 ? 1.71558 32.67782 7.02827 1.000 34.87936 432 PHE A CA 1
ATOM 2294 C C . PHE A 1 342 ? 3.15306 33.04842 6.68664 1.000 28.72008 432 PHE A C 1
ATOM 2295 O O . PHE A 1 342 ? 3.63220 34.11832 7.07977 1.000 30.10701 432 PHE A O 1
ATOM 2303 N N . LEU A 1 343 ? 3.85596 32.17928 5.95450 1.000 24.83642 433 LEU A N 1
ATOM 2304 C CA . LEU A 1 343 ? 5.20667 32.51256 5.51394 1.000 25.46376 433 LEU A CA 1
ATOM 2305 C C . LEU A 1 343 ? 5.19959 33.73308 4.60227 1.000 20.73888 433 LEU A C 1
ATOM 2306 O O . LEU A 1 343 ? 6.09134 34.58531 4.68652 1.000 23.93790 433 LEU A O 1
ATOM 2311 N N . THR A 1 344 ? 4.20079 33.83299 3.72156 1.000 23.63378 434 THR A N 1
ATOM 2312 C CA . THR A 1 344 ? 4.06640 35.02058 2.88332 1.000 23.31966 434 THR A CA 1
ATOM 2313 C C . THR A 1 344 ? 3.76489 36.25055 3.72931 1.000 23.15657 434 THR A C 1
ATOM 2314 O O . THR A 1 344 ? 4.33878 37.32524 3.51190 1.000 21.27296 434 THR A O 1
ATOM 2318 N N . LEU A 1 345 ? 2.86835 36.10184 4.70669 1.000 28.29140 435 LEU A N 1
ATOM 2319 C CA . LEU A 1 345 ? 2.53409 37.19865 5.60869 1.000 27.76642 435 LEU A CA 1
ATOM 2320 C C . LEU A 1 345 ? 3.73627 37.61585 6.44588 1.000 28.13137 435 LEU A C 1
ATOM 2321 O O . LEU A 1 345 ? 3.92276 38.80541 6.72859 1.000 22.66525 435 LEU A O 1
ATOM 2326 N N . PHE A 1 346 ? 4.56318 36.64936 6.85040 1.000 18.41034 436 PHE A N 1
ATOM 2327 C CA . PHE A 1 346 ? 5.75906 36.96517 7.62438 1.000 21.28572 436 PHE A CA 1
ATOM 2328 C C . PHE A 1 346 ? 6.74035 37.79363 6.80336 1.000 21.86075 436 PHE A C 1
ATOM 2329 O O . PHE A 1 346 ? 7.24349 38.82357 7.26783 1.000 23.89606 436 PHE A O 1
ATOM 2337 N N . VAL A 1 347 ? 7.02555 37.35506 5.57481 1.000 20.12312 437 VAL A N 1
ATOM 2338 C CA . VAL A 1 347 ? 7.94598 38.09413 4.71464 1.000 23.90218 437 VAL A CA 1
ATOM 2339 C C . VAL A 1 347 ? 7.37773 39.46780 4.38089 1.000 26.29879 437 VAL A C 1
ATOM 2340 O O . VAL A 1 347 ? 8.10778 40.46676 4.34759 1.000 26.43184 437 VAL A O 1
ATOM 2344 N N . ASN A 1 348 ? 6.06635 39.54218 4.13488 1.000 23.05335 438 ASN A N 1
ATOM 2345 C CA . ASN A 1 348 ? 5.43756 40.83092 3.85947 1.000 25.91672 438 ASN A CA 1
ATOM 2346 C C . ASN A 1 348 ? 5.58686 41.78072 5.04106 1.000 20.60733 438 ASN A C 1
ATOM 2347 O O . ASN A 1 348 ? 5.86825 42.97119 4.85902 1.000 26.56489 438 ASN A O 1
ATOM 2352 N N . THR A 1 349 ? 5.40526 41.27063 6.26164 1.000 22.32312 439 THR A N 1
ATOM 2353 C CA . THR A 1 349 ? 5.54602 42.11194 7.44593 1.000 25.04426 439 THR A CA 1
ATOM 2354 C C . THR A 1 349 ? 6.98467 42.58249 7.62249 1.000 26.04573 439 THR A C 1
ATOM 2355 O O . THR A 1 349 ? 7.22407 43.73392 8.00486 1.000 23.93107 439 THR A O 1
ATOM 2359 N N . VAL A 1 350 ? 7.95460 41.70752 7.34708 1.000 20.95451 440 VAL A N 1
ATOM 2360 C CA . VAL A 1 350 ? 9.35972 42.08701 7.47302 1.000 20.32245 440 VAL A CA 1
ATOM 2361 C C . VAL A 1 350 ? 9.70966 43.16192 6.45160 1.000 26.36635 440 VAL A C 1
ATOM 2362 O O . VAL A 1 350 ? 10.33949 44.17531 6.77904 1.000 23.99722 440 VAL A O 1
ATOM 2366 N N . LEU A 1 351 ? 9.30219 42.95595 5.19531 1.000 25.09971 441 LEU A N 1
ATOM 2367 C CA . LEU A 1 351 ? 9.53837 43.96148 4.16409 1.000 24.78287 441 LEU A CA 1
ATOM 2368 C C . LEU A 1 351 ? 8.83775 45.27287 4.49319 1.000 22.23986 441 LEU A C 1
ATOM 2369 O O . LEU A 1 351 ? 9.32418 46.34732 4.12184 1.000 20.66544 441 LEU A O 1
ATOM 2374 N N . ASN A 1 352 ? 7.69756 45.20526 5.18473 1.000 25.38099 442 ASN A N 1
ATOM 2375 C CA . ASN A 1 352 ? 7.04185 46.41996 5.65737 1.000 22.14065 442 ASN A CA 1
ATOM 2376 C C . ASN A 1 352 ? 7.93795 47.18175 6.62678 1.000 23.71638 442 ASN A C 1
ATOM 2377 O O . ASN A 1 352 ? 8.05071 48.41051 6.54634 1.000 26.50081 442 ASN A O 1
ATOM 2382 N N . VAL A 1 353 ? 8.58828 46.46728 7.54765 1.000 19.05100 443 VAL A N 1
ATOM 2383 C CA . VAL A 1 353 ? 9.51617 47.11241 8.47128 1.000 22.02726 443 VAL A CA 1
ATOM 2384 C C . VAL A 1 353 ? 10.73327 47.64141 7.72122 1.000 23.58953 443 VAL A C 1
ATOM 2385 O O . VAL A 1 353 ? 11.27076 48.70534 8.05295 1.000 21.55940 443 VAL A O 1
ATOM 2389 N N . VAL A 1 354 ? 11.18118 46.91319 6.69537 1.000 18.71771 444 VAL A N 1
ATOM 2390 C CA . VAL A 1 354 ? 12.33155 47.35051 5.90687 1.000 21.71776 444 VAL A CA 1
ATOM 2391 C C . VAL A 1 354 ? 12.03727 48.68391 5.23151 1.000 25.27605 444 VAL A C 1
ATOM 2392 O O . VAL A 1 354 ? 12.84052 49.62279 5.29204 1.000 23.79490 444 VAL A O 1
ATOM 2396 N N . ILE A 1 355 ? 10.87838 48.78340 4.57548 1.000 25.17824 445 ILE A N 1
ATOM 2397 C CA . ILE A 1 355 ? 10.50471 50.01971 3.89349 1.000 25.51211 445 ILE A CA 1
ATOM 2398 C C . ILE A 1 355 ? 10.44512 51.17639 4.88245 1.000 25.78819 445 ILE A C 1
ATOM 2399 O O . ILE A 1 355 ? 10.91349 52.28499 4.59462 1.000 24.55866 445 ILE A O 1
ATOM 2404 N N . ALA A 1 356 ? 9.88415 50.93358 6.06919 1.000 28.56287 446 ALA A N 1
ATOM 2405 C CA . ALA A 1 356 ? 9.82807 51.97809 7.08616 1.000 29.07183 446 ALA A CA 1
ATOM 2406 C C . ALA A 1 356 ? 11.22119 52.34066 7.58583 1.000 27.31759 446 ALA A C 1
ATOM 2407 O O . ALA A 1 356 ? 11.49203 53.50782 7.88948 1.000 23.97174 446 ALA A O 1
ATOM 2409 N N . SER A 1 357 ? 12.11970 51.35641 7.67276 1.000 26.29401 447 SER A N 1
ATOM 2410 C CA . SER A 1 357 ? 13.46788 51.62754 8.16316 1.000 24.98035 447 SER A CA 1
ATOM 2411 C C . SER A 1 357 ? 14.24928 52.50331 7.19104 1.000 29.63374 447 SER A C 1
ATOM 2412 O O . SER A 1 357 ? 14.95197 53.43032 7.60986 1.000 31.66981 447 SER A O 1
ATOM 2415 N N . ARG A 1 358 ? 14.13984 52.22681 5.89013 1.000 25.84801 448 ARG A N 1
ATOM 2416 C CA . ARG A 1 358 ? 14.89084 52.99886 4.90524 1.000 29.82168 448 ARG A CA 1
ATOM 2417 C C . ARG A 1 358 ? 14.31227 54.39892 4.73482 1.000 32.25764 448 ARG A C 1
ATOM 2418 O O . ARG A 1 358 ? 15.06004 55.36828 4.55894 1.000 39.19698 448 ARG A O 1
ATOM 2426 N N . VAL A 1 359 ? 12.98703 54.52737 4.79098 1.000 29.15777 449 VAL A N 1
ATOM 2427 C CA . VAL A 1 359 ? 12.35209 55.81959 4.55129 1.000 37.65251 449 VAL A CA 1
ATOM 2428 C C . VAL A 1 359 ? 12.46550 56.71709 5.77820 1.000 37.13137 449 VAL A C 1
ATOM 2429 O O . VAL A 1 359 ? 12.81340 57.89868 5.67094 1.000 38.51634 449 VAL A O 1
ATOM 2433 N N . LEU A 1 360 ? 12.18330 56.17272 6.96173 1.000 35.86249 450 LEU A N 1
ATOM 2434 C CA . LEU A 1 360 ? 12.15476 56.97642 8.17845 1.000 36.14802 450 LEU A CA 1
ATOM 2435 C C . LEU A 1 360 ? 13.52434 57.12769 8.82568 1.000 39.38327 450 LEU A C 1
ATOM 2436 O O . LEU A 1 360 ? 13.78569 58.15575 9.46223 1.000 40.85945 450 LEU A O 1
ATOM 2441 N N . GLU A 1 361 ? 14.39565 56.12736 8.68326 1.000 36.96568 451 GLU A N 1
ATOM 2442 C CA . GLU A 1 361 ? 15.76143 56.14908 9.21969 1.000 36.25804 451 GLU A CA 1
ATOM 2443 C C . GLU A 1 361 ? 15.68377 56.32961 10.73144 1.000 37.60087 451 GLU A C 1
ATOM 2444 O O . GLU A 1 361 ? 15.02963 55.50805 11.39726 1.000 31.84502 451 GLU A O 1
ATOM 2450 N N . GLU A 1 362 ? 16.31314 57.35449 11.31349 1.000 39.78475 452 GLU A N 1
ATOM 2451 C CA . GLU A 1 362 ? 16.32194 57.51397 12.76345 1.000 39.29591 452 GLU A CA 1
ATOM 2452 C C . GLU A 1 362 ? 14.94141 57.81687 13.33042 1.000 37.44226 452 GLU A C 1
ATOM 2453 O O . GLU A 1 362 ? 14.71514 57.59051 14.52383 1.000 45.57791 452 GLU A O 1
ATOM 2459 N N . ARG A 1 363 ? 14.01793 58.32341 12.50917 1.000 36.62459 453 ARG A N 1
ATOM 2460 C CA . ARG A 1 363 ? 12.67990 58.62925 13.00460 1.000 40.44006 453 ARG A CA 1
ATOM 2461 C C . ARG A 1 363 ? 11.93630 57.36961 13.42795 1.000 39.52951 453 ARG A C 1
ATOM 2462 O O . ARG A 1 363 ? 11.08983 57.42181 14.32771 1.000 44.04024 453 ARG A O 1
ATOM 2470 N N . LEU A 1 364 ? 12.23389 56.23234 12.79617 1.000 38.28334 454 LEU A N 1
ATOM 2471 C CA . LEU A 1 364 ? 11.62718 54.97665 13.22423 1.000 38.99515 454 LEU A CA 1
ATOM 2472 C C . LEU A 1 364 ? 12.24833 54.48338 14.52481 1.000 37.35280 454 LEU A C 1
ATOM 2473 O O . LEU A 1 364 ? 11.55107 53.92925 15.38310 1.000 37.55298 454 LEU A O 1
ATOM 2478 N N . LYS A 1 365 ? 13.55730 54.68523 14.69163 1.000 34.72195 455 LYS A N 1
ATOM 2479 C CA . LYS A 1 365 ? 14.23592 54.20359 15.89018 1.000 40.56987 455 LYS A CA 1
ATOM 2480 C C . LYS A 1 365 ? 13.80796 54.98628 17.12580 1.000 41.50301 455 LYS A C 1
ATOM 2481 O O . LYS A 1 365 ? 13.66046 54.41096 18.21038 1.000 45.49309 455 LYS A O 1
ATOM 2487 N N . THR A 1 366 ? 13.60319 56.29371 16.98473 1.000 40.18749 456 THR A N 1
ATOM 2488 C CA . THR A 1 366 ? 13.22641 57.14552 18.10494 1.000 41.71170 456 THR A CA 1
ATOM 2489 C C . THR A 1 366 ? 11.71894 57.25616 18.29170 1.000 35.19182 456 THR A C 1
ATOM 2490 O O . THR A 1 366 ? 11.27394 57.97440 19.19268 1.000 43.02910 456 THR A O 1
ATOM 2494 N N . SER A 1 367 ? 10.92702 56.57287 17.47038 1.000 39.12517 457 SER A N 1
ATOM 2495 C CA . SER A 1 367 ? 9.48091 56.60969 17.63104 1.000 35.55511 457 SER A CA 1
ATOM 2496 C C . SER A 1 367 ? 9.07029 55.86898 18.89722 1.000 33.45334 457 SER A C 1
ATOM 2497 O O . SER A 1 367 ? 9.60829 54.80518 19.21654 1.000 37.11484 457 SER A O 1
ATOM 2500 N N . ARG A 1 368 ? 8.10963 56.44475 19.62460 1.000 30.68704 458 ARG A N 1
ATOM 2501 C CA . ARG A 1 368 ? 7.64449 55.82371 20.86048 1.000 32.56374 458 ARG A CA 1
ATOM 2502 C C . ARG A 1 368 ? 6.99029 54.47319 20.60339 1.000 36.19348 458 ARG A C 1
ATOM 2503 O O . ARG A 1 368 ? 7.07976 53.57124 21.44440 1.000 33.16990 458 ARG A O 1
ATOM 2511 N N . CYS A 1 369 ? 6.33411 54.31148 19.45548 1.000 28.85246 459 CYS A N 1
ATOM 2512 C CA . CYS A 1 369 ? 5.57799 53.09668 19.18103 1.000 30.67190 459 CYS A CA 1
ATOM 2513 C C . CYS A 1 369 ? 5.34249 52.97417 17.68376 1.000 33.02888 459 CYS A C 1
ATOM 2514 O O . CYS A 1 369 ? 4.83899 53.90988 17.05494 1.000 27.04903 459 CYS A O 1
ATOM 2517 N N . ALA A 1 370 ? 5.69959 51.82036 17.12324 1.000 26.49918 460 ALA A N 1
ATOM 2518 C CA . ALA A 1 370 ? 5.46423 51.52376 15.71704 1.000 26.12325 460 ALA A CA 1
ATOM 2519 C C . ALA A 1 370 ? 4.94217 50.10105 15.59896 1.000 27.08766 460 ALA A C 1
ATOM 2520 O O . ALA A 1 370 ? 5.58173 49.16160 16.08130 1.000 34.03483 460 ALA A O 1
ATOM 2522 N N . ALA A 1 371 ? 3.78357 49.94692 14.96479 1.000 21.37482 461 ALA A N 1
ATOM 2523 C CA . ALA A 1 371 ? 3.13322 48.65421 14.80940 1.000 26.54001 461 ALA A CA 1
ATOM 2524 C C . ALA A 1 371 ? 3.14113 48.23893 13.34473 1.000 26.80259 461 ALA A C 1
ATOM 2525 O O . ALA A 1 371 ? 2.94711 49.07083 12.45308 1.000 24.82348 461 ALA A O 1
ATOM 2527 N N . PHE A 1 372 ? 3.36520 46.94797 13.10252 1.000 31.25588 462 PHE A N 1
ATOM 2528 C CA . PHE A 1 372 ? 3.43816 46.40757 11.75275 1.000 27.75186 462 PHE A CA 1
ATOM 2529 C C . PHE A 1 372 ? 2.72591 45.06546 11.69216 1.000 31.17253 462 PHE A C 1
ATOM 2530 O O . PHE A 1 372 ? 2.87854 44.23257 12.58963 1.000 30.83220 462 PHE A O 1
ATOM 2538 N N . ILE A 1 373 ? 1.95292 44.86228 10.62608 1.000 28.57824 463 ILE A N 1
ATOM 2539 C CA . ILE A 1 373 ? 1.38558 43.55590 10.30654 1.000 31.77575 463 ILE A CA 1
ATOM 2540 C C . ILE A 1 373 ? 0.95578 43.55733 8.84347 1.000 30.14314 463 ILE A C 1
ATOM 2541 O O . ILE A 1 373 ? 0.19091 44.42463 8.40488 1.000 29.44330 463 ILE A O 1
ATOM 2546 N N . GLY A 1 374 ? 1.46388 42.59878 8.07413 1.000 32.68621 464 GLY A N 1
ATOM 2547 C CA . GLY A 1 374 ? 1.19486 42.59574 6.64522 1.000 29.31427 464 GLY A CA 1
ATOM 2548 C C . GLY A 1 374 ? 1.77394 43.83575 5.99350 1.000 29.10038 464 GLY A C 1
ATOM 2549 O O . GLY A 1 374 ? 2.96342 44.14218 6.13139 1.000 30.37670 464 GLY A O 1
ATOM 2550 N N . ASP A 1 375 ? 0.92371 44.56924 5.27858 1.000 28.19915 465 ASP A N 1
ATOM 2551 C CA . ASP A 1 375 ? 1.30903 45.82428 4.64916 1.000 30.77304 465 ASP A CA 1
ATOM 2552 C C . ASP A 1 375 ? 0.87441 47.04433 5.44999 1.000 34.84338 465 ASP A C 1
ATOM 2553 O O . ASP A 1 375 ? 1.19795 48.17098 5.06118 1.000 40.10293 465 ASP A O 1
ATOM 2558 N N . ASP A 1 376 ? 0.15642 46.85017 6.55203 1.000 30.77875 466 ASP A N 1
ATOM 2559 C CA . ASP A 1 376 ? -0.33370 47.95332 7.36341 1.000 36.86943 466 ASP A CA 1
ATOM 2560 C C . ASP A 1 376 ? 0.69169 48.33661 8.42280 1.000 28.92494 466 ASP A C 1
ATOM 2561 O O . ASP A 1 376 ? 1.41931 47.48940 8.94768 1.000 23.98784 466 ASP A O 1
ATOM 2566 N N . ASN A 1 377 ? 0.73803 49.62924 8.73759 1.000 34.73882 467 ASN A N 1
ATOM 2567 C CA . ASN A 1 377 ? 1.70151 50.13318 9.70449 1.000 37.21757 467 ASN A CA 1
ATOM 2568 C C . ASN A 1 377 ? 1.27345 51.51124 10.18529 1.000 31.02088 467 ASN A C 1
ATOM 2569 O O . ASN A 1 377 ? 0.70103 52.29923 9.42804 1.000 31.09747 467 ASN A O 1
ATOM 2574 N N . ILE A 1 378 ? 1.55378 51.78475 11.45790 1.000 28.09644 468 ILE A N 1
ATOM 2575 C CA . ILE A 1 378 ? 1.45992 53.12353 12.02702 1.000 28.69145 468 ILE A CA 1
ATOM 2576 C C . ILE A 1 378 ? 2.74481 53.40102 12.79473 1.000 31.25865 468 ILE A C 1
ATOM 2577 O O . ILE A 1 378 ? 3.32826 52.49361 13.39907 1.000 28.67737 468 ILE A O 1
ATOM 2582 N N . ILE A 1 379 ? 3.20193 54.64989 12.74502 1.000 28.04671 469 ILE A N 1
ATOM 2583 C CA . ILE A 1 379 ? 4.41344 55.07775 13.43522 1.000 27.98658 469 ILE A CA 1
ATOM 2584 C C . ILE A 1 379 ? 4.08935 56.35534 14.19475 1.000 27.21820 469 ILE A C 1
ATOM 2585 O O . ILE A 1 379 ? 3.74486 57.37424 13.58406 1.000 34.66775 469 ILE A O 1
ATOM 2590 N N . HIS A 1 380 ? 4.20354 56.30242 15.51845 1.000 24.75398 470 HIS A N 1
ATOM 2591 C CA . HIS A 1 380 ? 3.79052 57.41023 16.36754 1.000 33.14866 470 HIS A CA 1
ATOM 2592 C C . HIS A 1 380 ? 4.82481 58.52921 16.36138 1.000 40.74277 470 HIS A C 1
ATOM 2593 O O . HIS A 1 380 ? 6.03313 58.28271 16.30284 1.000 34.47129 470 HIS A O 1
ATOM 2600 N N . GLY A 1 381 ? 4.33514 59.76585 16.41642 1.000 32.66455 471 GLY A N 1
ATOM 2601 C CA . GLY A 1 381 ? 5.18781 60.91721 16.64786 1.000 35.32993 471 GLY A CA 1
ATOM 2602 C C . GLY A 1 381 ? 6.13945 61.26871 15.52750 1.000 33.92992 471 GLY A C 1
ATOM 2603 O O . GLY A 1 381 ? 7.19703 61.85070 15.78704 1.000 43.42941 471 GLY A O 1
ATOM 2604 N N . VAL A 1 382 ? 5.79618 60.93894 14.28497 1.000 39.06558 472 VAL A N 1
ATOM 2605 C CA . VAL A 1 382 ? 6.63464 61.24341 13.13148 1.000 38.55172 472 VAL A CA 1
ATOM 2606 C C . VAL A 1 382 ? 5.79855 61.99528 12.10633 1.000 37.73945 472 VAL A C 1
ATOM 2607 O O . VAL A 1 382 ? 4.70939 61.54420 11.73468 1.000 31.63752 472 VAL A O 1
ATOM 2611 N N . VAL A 1 383 ? 6.30853 63.13803 11.65357 1.000 40.49299 473 VAL A N 1
ATOM 2612 C CA . VAL A 1 383 ? 5.66339 63.95752 10.63518 1.000 48.31053 473 VAL A CA 1
ATOM 2613 C C . VAL A 1 383 ? 6.55855 63.96644 9.40422 1.000 49.85446 473 VAL A C 1
ATOM 2614 O O . VAL A 1 383 ? 7.77322 64.17027 9.51680 1.000 54.27554 473 VAL A O 1
ATOM 2618 N N . SER A 1 384 ? 5.96131 63.73516 8.23675 1.000 49.45502 474 SER A N 1
ATOM 2619 C CA . SER A 1 384 ? 6.72930 63.68412 7.00078 1.000 60.35432 474 SER A CA 1
ATOM 2620 C C . SER A 1 384 ? 7.35553 65.03928 6.69359 1.000 59.18126 474 SER A C 1
ATOM 2621 O O . SER A 1 384 ? 6.78654 66.09515 6.98308 1.000 62.25766 474 SER A O 1
ATOM 2624 N N . ASP A 1 385 ? 8.54430 64.99895 6.09805 1.000 63.78570 475 ASP A N 1
ATOM 2625 C CA . ASP A 1 385 ? 9.26613 66.19297 5.68657 1.000 61.35850 475 ASP A CA 1
ATOM 2626 C C . ASP A 1 385 ? 9.67233 66.04793 4.22438 1.000 65.20080 475 ASP A C 1
ATOM 2627 O O . ASP A 1 385 ? 9.31038 65.08081 3.54714 1.000 61.50103 475 ASP A O 1
ATOM 2632 N N . LYS A 1 386 ? 10.43728 67.02624 3.73648 1.000 65.98048 476 LYS A N 1
ATOM 2633 C CA . LYS A 1 386 ? 10.82720 67.02787 2.33016 1.000 68.11534 476 LYS A CA 1
ATOM 2634 C C . LYS A 1 386 ? 11.86278 65.94822 2.04116 1.000 67.38312 476 LYS A C 1
ATOM 2635 O O . LYS A 1 386 ? 11.78463 65.26422 1.01367 1.000 61.21603 476 LYS A O 1
ATOM 2641 N N . GLU A 1 387 ? 12.83956 65.77952 2.93563 1.000 66.48326 477 GLU A N 1
ATOM 2642 C CA . GLU A 1 387 ? 13.86407 64.76196 2.72824 1.000 65.88641 477 GLU A CA 1
ATOM 2643 C C . GLU A 1 387 ? 13.29440 63.35612 2.86524 1.000 63.76810 477 GLU A C 1
ATOM 2644 O O . GLU A 1 387 ? 13.79528 62.42111 2.22986 1.000 63.82275 477 GLU A O 1
ATOM 2650 N N . MET A 1 388 ? 12.25401 63.18605 3.68415 1.000 62.35257 478 MET A N 1
ATOM 2651 C CA . MET A 1 388 ? 11.63333 61.87302 3.82396 1.000 59.61510 478 MET A CA 1
ATOM 2652 C C . MET A 1 388 ? 10.79272 61.52887 2.60123 1.000 54.15381 478 MET A C 1
ATOM 2653 O O . MET A 1 388 ? 10.84536 60.39838 2.10264 1.000 52.29353 478 MET A O 1
ATOM 2658 N N . ALA A 1 389 ? 10.01017 62.49068 2.10475 1.000 60.28987 479 ALA A N 1
ATOM 2659 C CA . ALA A 1 389 ? 9.22011 62.25272 0.90214 1.000 56.98443 479 ALA A CA 1
ATOM 2660 C C . ALA A 1 389 ? 10.10610 62.06523 -0.32155 1.000 60.14198 479 ALA A C 1
ATOM 2661 O O . ALA A 1 389 ? 9.71092 61.38006 -1.27169 1.000 61.04736 479 ALA A O 1
ATOM 2663 N N . GLU A 1 390 ? 11.29931 62.66306 -0.31928 1.000 58.80345 480 GLU A N 1
ATOM 2664 C CA . GLU A 1 390 ? 12.22741 62.46731 -1.42764 1.000 61.50564 480 GLU A CA 1
ATOM 2665 C C . GLU A 1 390 ? 12.76868 61.04297 -1.43935 1.000 61.83287 480 GLU A C 1
ATOM 2666 O O . GLU A 1 390 ? 12.81176 60.39358 -2.49062 1.000 59.10049 480 GLU A O 1
ATOM 2672 N N . ARG A 1 391 ? 13.18612 60.54041 -0.27328 1.000 63.25778 481 ARG A N 1
ATOM 2673 C CA . ARG A 1 391 ? 13.72265 59.18469 -0.19672 1.000 63.57564 481 ARG A CA 1
ATOM 2674 C C . ARG A 1 391 ? 12.69516 58.15809 -0.65418 1.000 61.99372 481 ARG A C 1
ATOM 2675 O O . ARG A 1 391 ? 13.03537 57.19551 -1.35192 1.000 57.13040 481 ARG A O 1
ATOM 2683 N N . CYS A 1 392 ? 11.43036 58.34811 -0.27370 1.000 55.23456 482 CYS A N 1
ATOM 2684 C CA . CYS A 1 392 ? 10.37025 57.47139 -0.75295 1.000 57.03740 482 CYS A CA 1
ATOM 2685 C C . CYS A 1 392 ? 10.10506 57.65085 -2.24163 1.000 66.96290 482 CYS A C 1
ATOM 2686 O O . CYS A 1 392 ? 9.53101 56.75429 -2.86881 1.000 70.40891 482 CYS A O 1
ATOM 2689 N N . ALA A 1 393 ? 10.51455 58.78195 -2.81977 1.000 67.65039 483 ALA A N 1
ATOM 2690 C CA . ALA A 1 393 ? 10.26015 59.03729 -4.23316 1.000 73.88739 483 ALA A CA 1
ATOM 2691 C C . ALA A 1 393 ? 11.34782 58.43518 -5.11593 1.000 67.87869 483 ALA A C 1
ATOM 2692 O O . ALA A 1 393 ? 11.04977 57.76475 -6.10877 1.000 73.90440 483 ALA A O 1
ATOM 2694 N N . THR A 1 394 ? 12.61673 58.66250 -4.77403 1.000 63.58943 484 THR A N 1
ATOM 2695 C CA . THR A 1 394 ? 13.70464 58.14198 -5.59438 1.000 60.86788 484 THR A CA 1
ATOM 2696 C C . THR A 1 394 ? 13.90283 56.63939 -5.44091 1.000 62.26941 484 THR A C 1
ATOM 2697 O O . THR A 1 394 ? 14.72801 56.06758 -6.16151 1.000 63.31157 484 THR A O 1
ATOM 2701 N N . TRP A 1 395 ? 13.17159 55.98717 -4.53679 1.000 64.30575 485 TRP A N 1
ATOM 2702 C CA . TRP A 1 395 ? 13.34650 54.56136 -4.27958 1.000 60.98185 485 TRP A CA 1
ATOM 2703 C C . TRP A 1 395 ? 12.29351 53.71784 -4.99223 1.000 66.38035 485 TRP A C 1
ATOM 2704 O O . TRP A 1 395 ? 12.63485 52.82414 -5.77323 1.000 65.98556 485 TRP A O 1
ATOM 2715 N N . LEU A 1 396 ? 11.01062 53.98489 -4.73625 1.000 66.38813 486 LEU A N 1
ATOM 2716 C CA . LEU A 1 396 ? 9.92700 53.22040 -5.34453 1.000 78.50261 486 LEU A CA 1
ATOM 2717 C C . LEU A 1 396 ? 9.02877 54.08724 -6.21849 1.000 102.60891 486 LEU A C 1
ATOM 2718 O O . LEU A 1 396 ? 7.90310 53.68382 -6.52824 1.000 107.58058 486 LEU A O 1
ATOM 2723 N N . ASN A 1 397 ? 9.49941 55.26460 -6.61603 1.000 102.63672 487 ASN A N 1
ATOM 2724 C CA . ASN A 1 397 ? 8.70136 56.23048 -7.38552 1.000 102.89185 487 ASN A CA 1
ATOM 2725 C C . ASN A 1 397 ? 7.43507 56.54891 -6.58502 1.000 93.56548 487 ASN A C 1
ATOM 2726 O O . ASN A 1 397 ? 7.43767 56.50012 -5.34819 1.000 91.13876 487 ASN A O 1
ATOM 2731 N N . MET A 1 398 ? 6.34596 56.88420 -7.26776 1.000 101.69554 488 MET A N 1
ATOM 2732 C CA . MET A 1 398 ? 5.08015 57.15554 -6.58895 1.000 101.40664 488 MET A CA 1
ATOM 2733 C C . MET A 1 398 ? 4.23594 55.89032 -6.47062 1.000 95.53807 488 MET A C 1
ATOM 2734 O O . MET A 1 398 ? 3.06679 55.84958 -6.85328 1.000 94.20064 488 MET A O 1
ATOM 2739 N N . GLU A 1 399 ? 4.84786 54.83399 -5.93355 1.000 98.69272 489 GLU A N 1
ATOM 2740 C CA . GLU A 1 399 ? 4.14445 53.59811 -5.62246 1.000 98.32850 489 GLU A CA 1
ATOM 2741 C C . GLU A 1 399 ? 3.85520 53.44412 -4.13675 1.000 92.73469 489 GLU A C 1
ATOM 2742 O O . GLU A 1 399 ? 2.95741 52.67739 -3.77226 1.000 81.77501 489 GLU A O 1
ATOM 2748 N N . VAL A 1 400 ? 4.59040 54.15106 -3.28142 1.000 98.90410 490 VAL A N 1
ATOM 2749 C CA . VAL A 1 400 ? 4.36072 54.16823 -1.84237 1.000 82.67697 490 VAL A CA 1
ATOM 2750 C C . VAL A 1 400 ? 4.14450 55.61385 -1.41990 1.000 75.97080 490 VAL A C 1
ATOM 2751 O O . VAL A 1 400 ? 4.95895 56.48734 -1.74069 1.000 75.01404 490 VAL A O 1
ATOM 2755 N N . LYS A 1 401 ? 3.04991 55.86486 -0.71192 1.000 74.61103 491 LYS A N 1
ATOM 2756 C CA . LYS A 1 401 ? 2.72287 57.19496 -0.22253 1.000 66.65638 491 LYS A CA 1
ATOM 2757 C C . LYS A 1 401 ? 3.04850 57.31552 1.26126 1.000 54.13541 491 LYS A C 1
ATOM 2758 O O . LYS A 1 401 ? 3.23443 56.32098 1.96710 1.000 62.22589 491 LYS A O 1
ATOM 2764 N N . ILE A 1 402 ? 3.11690 58.55965 1.72636 1.000 48.15791 492 ILE A N 1
ATOM 2765 C CA . ILE A 1 402 ? 3.30006 58.87296 3.13764 1.000 46.05811 492 ILE A CA 1
ATOM 2766 C C . ILE A 1 402 ? 2.06478 59.62830 3.60252 1.000 41.77193 492 ILE A C 1
ATOM 2767 O O . ILE A 1 402 ? 1.71407 60.66840 3.03019 1.000 45.65857 492 ILE A O 1
ATOM 2772 N N . ILE A 1 403 ? 1.40632 59.10639 4.63332 1.000 37.21851 493 ILE A N 1
ATOM 2773 C CA . ILE A 1 403 ? 0.16105 59.66389 5.14632 1.000 36.22784 493 ILE A CA 1
ATOM 2774 C C . ILE A 1 403 ? 0.40765 60.19284 6.55103 1.000 41.66167 493 ILE A C 1
ATOM 2775 O O . ILE A 1 403 ? 0.88908 59.45929 7.42328 1.000 41.25863 493 ILE A O 1
ATOM 2780 N N . ASP A 1 404 ? 0.08242 61.46357 6.76641 1.000 38.80215 494 ASP A N 1
ATOM 2781 C CA . ASP A 1 404 ? 0.20282 62.09727 8.07172 1.000 38.52917 494 ASP A CA 1
ATOM 2782 C C . ASP A 1 404 ? -1.17045 62.16924 8.72335 1.000 43.25906 494 ASP A C 1
ATOM 2783 O O . ASP A 1 404 ? -2.12595 62.66303 8.11561 1.000 46.90145 494 ASP A O 1
ATOM 2788 N N . ALA A 1 405 ? -1.26498 61.67727 9.95497 1.000 38.44887 495 ALA A N 1
ATOM 2789 C CA . ALA A 1 405 ? -2.51624 61.66423 10.69320 1.000 31.34652 495 ALA A CA 1
ATOM 2790 C C . ALA A 1 405 ? -2.28414 62.18835 12.10235 1.000 34.15833 495 ALA A C 1
ATOM 2791 O O . ALA A 1 405 ? -1.15796 62.20567 12.60584 1.000 37.75935 495 ALA A O 1
ATOM 2793 N N . VAL A 1 406 ? -3.37206 62.63122 12.73122 1.000 41.07583 496 VAL A N 1
ATOM 2794 C CA . VAL A 1 406 ? -3.34605 63.13482 14.09790 1.000 45.43928 496 VAL A CA 1
ATOM 2795 C C . VAL A 1 406 ? -4.47206 62.48273 14.88306 1.000 45.98116 496 VAL A C 1
ATOM 2796 O O . VAL A 1 406 ? -5.55664 62.21914 14.35534 1.000 46.31270 496 VAL A O 1
ATOM 2800 N N . ILE A 1 407 ? -4.21155 62.22671 16.16052 1.000 36.38711 497 ILE A N 1
ATOM 2801 C CA . ILE A 1 407 ? -5.24382 61.68852 17.03857 1.000 42.24594 497 ILE A CA 1
ATOM 2802 C C . ILE A 1 407 ? -6.22210 62.81064 17.36256 1.000 39.34212 497 ILE A C 1
ATOM 2803 O O . ILE A 1 407 ? -5.90908 63.69425 18.16688 1.000 40.48844 497 ILE A O 1
ATOM 2808 N N . GLY A 1 408 ? -7.39842 62.79485 16.73011 1.000 50.27065 498 GLY A N 1
ATOM 2809 C CA . GLY A 1 408 ? -8.50606 63.66767 17.09136 1.000 48.15762 498 GLY A CA 1
ATOM 2810 C C . GLY A 1 408 ? -9.13289 64.40740 15.92575 1.000 53.16512 498 GLY A C 1
ATOM 2811 O O . GLY A 1 408 ? -10.31811 64.75763 15.98488 1.000 67.29312 498 GLY A O 1
ATOM 2812 N N . GLU A 1 409 ? -8.36397 64.65953 14.86904 1.000 47.10429 499 GLU A N 1
ATOM 2813 C CA . GLU A 1 409 ? -8.83909 65.49303 13.76858 1.000 59.13921 499 GLU A CA 1
ATOM 2814 C C . GLU A 1 409 ? -8.64026 64.83700 12.40342 1.000 55.54291 499 GLU A C 1
ATOM 2815 O O . GLU A 1 409 ? -9.49716 64.96179 11.52027 1.000 66.24488 499 GLU A O 1
ATOM 2821 N N . ARG A 1 410 ? -7.51830 64.14362 12.21293 1.000 58.40410 500 ARG A N 1
ATOM 2822 C CA . ARG A 1 410 ? -7.28317 63.33235 11.01794 1.000 46.97850 500 ARG A CA 1
ATOM 2823 C C . ARG A 1 410 ? -7.05244 61.90300 11.48266 1.000 47.01837 500 ARG A C 1
ATOM 2824 O O . ARG A 1 410 ? -5.91413 61.50355 11.76512 1.000 47.90607 500 ARG A O 1
ATOM 2832 N N . PRO A 1 411 ? -8.10353 61.09102 11.53676 1.000 51.95290 501 PRO A N 1
ATOM 2833 C CA . PRO A 1 411 ? -8.03096 59.81636 12.26088 1.000 42.15024 501 PRO A CA 1
ATOM 2834 C C . PRO A 1 411 ? -7.07960 58.84708 11.58562 1.000 40.54122 501 PRO A C 1
ATOM 2835 O O . PRO A 1 411 ? -7.21468 58.55823 10.38658 1.000 36.17774 501 PRO A O 1
ATOM 2839 N N . PRO A 1 412 ? -6.09169 58.33979 12.32187 1.000 36.88575 502 PRO A N 1
ATOM 2840 C CA . PRO A 1 412 ? -5.19639 57.32636 11.75671 1.000 30.36641 502 PRO A CA 1
ATOM 2841 C C . PRO A 1 412 ? -5.95368 56.04795 11.43681 1.000 29.34847 502 PRO A C 1
ATOM 2842 O O . PRO A 1 412 ? -6.88731 55.65631 12.14128 1.000 26.81371 502 PRO A O 1
ATOM 2846 N N . TYR A 1 413 ? -5.54017 55.40030 10.35331 1.000 28.29068 503 TYR A N 1
ATOM 2847 C CA . TYR A 1 413 ? -6.16957 54.18195 9.87028 1.000 28.10760 503 TYR A CA 1
ATOM 2848 C C . TYR A 1 413 ? -5.19728 53.01884 10.00239 1.000 29.75270 503 TYR A C 1
ATOM 2849 O O . TYR A 1 413 ? -4.01457 53.14654 9.67086 1.000 32.67804 503 TYR A O 1
ATOM 2858 N N . PHE A 1 414 ? -5.69894 51.88597 10.48877 1.000 29.28733 504 PHE A N 1
ATOM 2859 C CA . PHE A 1 414 ? -4.85855 50.71436 10.71144 1.000 24.49118 504 PHE A CA 1
ATOM 2860 C C . PHE A 1 414 ? -5.71897 49.46256 10.65685 1.000 30.10538 504 PHE A C 1
ATOM 2861 O O . PHE A 1 414 ? -6.60172 49.28187 11.50157 1.000 28.46742 504 PHE A O 1
ATOM 2869 N N . CYS A 1 415 ? -5.45479 48.60716 9.66606 1.000 28.59890 505 CYS A N 1
ATOM 2870 C CA . CYS A 1 415 ? -6.10785 47.30255 9.53705 1.000 31.03322 505 CYS A CA 1
ATOM 2871 C C . CYS A 1 415 ? -7.62773 47.44052 9.46584 1.000 28.38789 505 CYS A C 1
ATOM 2872 O O . CYS A 1 415 ? -8.36864 46.80283 10.21731 1.000 28.60272 505 CYS A O 1
ATOM 2875 N N . GLY A 1 416 ? -8.08953 48.27996 8.54421 1.000 20.97193 506 GLY A N 1
ATOM 2876 C CA . GLY A 1 416 ? -9.51942 48.49420 8.38391 1.000 26.21428 506 GLY A CA 1
ATOM 2877 C C . GLY A 1 416 ? -10.19323 49.03344 9.62583 1.000 21.56127 506 GLY A C 1
ATOM 2878 O O . GLY A 1 416 ? -11.33391 48.65812 9.92502 1.000 23.77595 506 GLY A O 1
ATOM 2879 N N . GLY A 1 417 ? -9.50854 49.90288 10.36315 1.000 21.02112 507 GLY A N 1
ATOM 2880 C CA . GLY A 1 417 ? -10.06180 50.44923 11.58677 1.000 21.02723 507 GLY A CA 1
ATOM 2881 C C . GLY A 1 417 ? -9.51206 51.83005 11.86719 1.000 24.39220 507 GLY A C 1
ATOM 2882 O O . GLY A 1 417 ? -8.44887 52.21502 11.36950 1.000 23.24997 507 GLY A O 1
ATOM 2883 N N . PHE A 1 418 ? -10.25570 52.57501 12.67918 1.000 20.73266 508 PHE A N 1
ATOM 2884 C CA . PHE A 1 418 ? -9.88563 53.92953 13.06080 1.000 22.21104 508 PHE A CA 1
ATOM 2885 C C . PHE A 1 418 ? -9.20142 53.92811 14.42033 1.000 30.49557 508 PHE A C 1
ATOM 2886 O O . PHE A 1 418 ? -9.61783 53.21355 15.33678 1.000 23.19075 508 PHE A O 1
ATOM 2894 N N . ILE A 1 419 ? -8.15110 54.73567 14.54536 1.000 26.93485 509 ILE A N 1
ATOM 2895 C CA . ILE A 1 419 ? -7.51183 54.99069 15.83099 1.000 19.90263 509 ILE A CA 1
ATOM 2896 C C . ILE A 1 419 ? -8.17249 56.24025 16.40430 1.000 30.48930 509 ILE A C 1
ATOM 2897 O O . ILE A 1 419 ? -7.81288 57.36649 16.05706 1.000 32.87937 509 ILE A O 1
ATOM 2902 N N . LEU A 1 420 ? -9.15175 56.03785 17.27870 1.000 25.05522 510 LEU A N 1
ATOM 2903 C CA . LEU A 1 420 ? -9.93487 57.11846 17.85439 1.000 30.00235 510 LEU A CA 1
ATOM 2904 C C . LEU A 1 420 ? -9.64891 57.24273 19.34365 1.000 33.89391 510 LEU A C 1
ATOM 2905 O O . LEU A 1 420 ? -9.20175 56.29592 19.99574 1.000 26.97489 510 LEU A O 1
ATOM 2910 N N . GLN A 1 421 ? -9.91843 58.42824 19.87939 1.000 29.73435 511 GLN A N 1
ATOM 2911 C CA . GLN A 1 421 ? -9.83318 58.66771 21.31222 1.000 33.18854 511 GLN A CA 1
ATOM 2912 C C . GLN A 1 421 ? -11.23674 58.71926 21.89698 1.000 29.17028 511 GLN A C 1
ATOM 2913 O O . GLN A 1 421 ? -12.09306 59.46290 21.40607 1.000 37.35836 511 GLN A O 1
ATOM 2919 N N . ASP A 1 422 ? -11.46699 57.92150 22.93651 1.000 31.95040 512 ASP A N 1
ATOM 2920 C CA . ASP A 1 422 ? -12.76067 57.90779 23.60338 1.000 28.21617 512 ASP A CA 1
ATOM 2921 C C . ASP A 1 422 ? -13.05030 59.27291 24.21492 1.000 27.48129 512 ASP A C 1
ATOM 2922 O O . ASP A 1 422 ? -12.20125 59.85534 24.89458 1.000 29.32670 512 ASP A O 1
ATOM 2927 N N . SER A 1 423 ? -14.25228 59.78792 23.96498 1.000 26.08695 513 SER A N 1
ATOM 2928 C CA . SER A 1 423 ? -14.62870 61.10948 24.45116 1.000 29.12875 513 SER A CA 1
ATOM 2929 C C . SER A 1 423 ? -14.96500 61.12708 25.93693 1.000 26.05787 513 SER A C 1
ATOM 2930 O O . SER A 1 423 ? -15.25237 62.20162 26.47502 1.000 27.12975 513 SER A O 1
ATOM 2933 N N . VAL A 1 424 ? -14.93497 59.98007 26.60878 1.000 24.78894 514 VAL A N 1
ATOM 2934 C CA . VAL A 1 424 ? -15.22539 59.88535 28.03375 1.000 29.34716 514 VAL A CA 1
ATOM 2935 C C . VAL A 1 424 ? -13.96192 59.60278 28.84000 1.000 32.38018 514 VAL A C 1
ATOM 2936 O O . VAL A 1 424 ? -13.69278 60.26668 29.84183 1.000 34.89462 514 VAL A O 1
ATOM 2940 N N . THR A 1 425 ? -13.17113 58.61993 28.41149 1.000 34.89020 515 THR A N 1
ATOM 2941 C CA . THR A 1 425 ? -11.95524 58.23988 29.11777 1.000 35.27352 515 THR A CA 1
ATOM 2942 C C . THR A 1 425 ? -10.70490 58.91553 28.57002 1.000 35.09262 515 THR A C 1
ATOM 2943 O O . THR A 1 425 ? -9.65806 58.86130 29.22510 1.000 34.59617 515 THR A O 1
ATOM 2947 N N . SER A 1 426 ? -10.78894 59.54209 27.39411 1.000 34.08011 516 SER A N 1
ATOM 2948 C CA . SER A 1 426 ? -9.65306 60.21454 26.75978 1.000 37.37010 516 SER A CA 1
ATOM 2949 C C . SER A 1 426 ? -8.49909 59.25205 26.48847 1.000 38.71218 516 SER A C 1
ATOM 2950 O O . SER A 1 426 ? -7.32990 59.64456 26.51548 1.000 46.00009 516 SER A O 1
ATOM 2953 N N . THR A 1 427 ? -8.81552 57.98794 26.21726 1.000 32.88092 517 THR A N 1
ATOM 2954 C CA . THR A 1 427 ? -7.81973 56.97197 25.90209 1.000 39.24665 517 THR A CA 1
ATOM 2955 C C . THR A 1 427 ? -8.03515 56.48549 24.47628 1.000 33.12322 517 THR A C 1
ATOM 2956 O O . THR A 1 427 ? -9.17173 56.21911 24.07165 1.000 24.35252 517 THR A O 1
ATOM 2960 N N . ALA A 1 428 ? -6.94599 56.36770 23.72305 1.000 27.48470 518 ALA A N 1
ATOM 2961 C CA . ALA A 1 428 ? -7.02832 55.97677 22.32484 1.000 29.04460 518 ALA A CA 1
ATOM 2962 C C . ALA A 1 428 ? -7.22295 54.47092 22.18743 1.000 28.69113 518 ALA A C 1
ATOM 2963 O O . ALA A 1 428 ? -6.80985 53.68493 23.04522 1.000 23.50376 518 ALA A O 1
ATOM 2965 N N . CYS A 1 429 ? -7.85983 54.07562 21.08810 1.000 24.74506 519 CYS A N 1
ATOM 2966 C CA . CYS A 1 429 ? -8.13117 52.67164 20.80898 1.000 32.67891 519 CYS A CA 1
ATOM 2967 C C . CYS A 1 429 ? -8.37121 52.51703 19.31435 1.000 29.59920 519 CYS A C 1
ATOM 2968 O O . CYS A 1 429 ? -8.46518 53.50002 18.57622 1.000 30.03357 519 CYS A O 1
ATOM 2971 N N . ARG A 1 430 ? -8.46949 51.26539 18.87520 1.000 32.47587 520 ARG A N 1
ATOM 2972 C CA . ARG A 1 430 ? -8.77427 50.94864 17.48659 1.000 25.71986 520 ARG A CA 1
ATOM 2973 C C . ARG A 1 430 ? -10.22590 50.50263 17.37346 1.000 28.77654 520 ARG A C 1
ATOM 2974 O O . ARG A 1 430 ? -10.67026 49.62034 18.11617 1.000 28.35650 520 ARG A O 1
ATOM 2982 N N . VAL A 1 431 ? -10.95669 51.11143 16.44297 1.000 20.54950 521 VAL A N 1
ATOM 2983 C CA . VAL A 1 431 ? -12.36555 50.81622 16.21161 1.000 20.47294 521 VAL A CA 1
ATOM 2984 C C . VAL A 1 431 ? -12.53656 50.43140 14.74910 1.000 23.65217 521 VAL A C 1
ATOM 2985 O O . VAL A 1 431 ? -12.07255 51.15013 13.85700 1.000 24.16604 521 VAL A O 1
ATOM 2989 N N . ALA A 1 432 ? -13.20713 49.30710 14.50770 1.000 23.59905 522 ALA A N 1
ATOM 2990 C CA . ALA A 1 432 ? -13.35405 48.78323 13.15686 1.000 22.48644 522 ALA A CA 1
ATOM 2991 C C . ALA A 1 432 ? -14.16819 49.72850 12.27810 1.000 21.23564 522 ALA A C 1
ATOM 2992 O O . ALA A 1 432 ? -15.06883 50.43168 12.74442 1.000 23.10013 522 ALA A O 1
ATOM 2994 N N . ASP A 1 433 ? -13.84288 49.72890 10.99107 1.000 20.90605 523 ASP A N 1
ATOM 2995 C CA . ASP A 1 433 ? -14.50908 50.59847 10.02510 1.000 18.79552 523 ASP A CA 1
ATOM 2996 C C . ASP A 1 433 ? -15.92156 50.09581 9.75465 1.000 21.22868 523 ASP A C 1
ATOM 2997 O O . ASP A 1 433 ? -16.08534 48.97674 9.25045 1.000 21.54538 523 ASP A O 1
ATOM 3002 N N . PRO A 1 434 ? -16.95954 50.87570 10.05837 1.000 20.26975 524 PRO A N 1
ATOM 3003 C CA . PRO A 1 434 ? -18.33176 50.40269 9.83027 1.000 19.02344 524 PRO A CA 1
ATOM 3004 C C . PRO A 1 434 ? -18.74786 50.44464 8.36774 1.000 21.12207 524 PRO A C 1
ATOM 3005 O O . PRO A 1 434 ? -19.59566 49.65490 7.93850 1.000 13.76564 524 PRO A O 1
ATOM 3009 N N . LEU A 1 435 ? -18.17190 51.36692 7.59321 1.000 14.67957 525 LEU A N 1
ATOM 3010 C CA . LEU A 1 435 ? -18.50047 51.42771 6.17255 1.000 20.19792 525 LEU A CA 1
ATOM 3011 C C . LEU A 1 435 ? -17.93851 50.22359 5.42853 1.000 23.29293 525 LEU A C 1
ATOM 3012 O O . LEU A 1 435 ? -18.60836 49.65721 4.55668 1.000 18.58157 525 LEU A O 1
ATOM 3017 N N . LYS A 1 436 ? -16.71017 49.81799 5.75912 1.000 18.49379 526 LYS A N 1
ATOM 3018 C CA . LYS A 1 436 ? -16.13708 48.62607 5.14359 1.000 20.25560 526 LYS A CA 1
ATOM 3019 C C . LYS A 1 436 ? -16.92423 47.38089 5.52757 1.000 19.61541 526 LYS A C 1
ATOM 3020 O O . LYS A 1 436 ? -17.08030 46.46008 4.71691 1.000 21.42476 526 LYS A O 1
ATOM 3026 N N . ARG A 1 437 ? -17.42907 47.33554 6.76264 1.000 12.81747 527 ARG A N 1
ATOM 3027 C CA . ARG A 1 437 ? -18.24321 46.20212 7.18666 1.000 21.85816 527 ARG A CA 1
ATOM 3028 C C . ARG A 1 437 ? -19.55090 46.14380 6.40830 1.000 18.04052 527 ARG A C 1
ATOM 3029 O O . ARG A 1 437 ? -19.99680 45.05977 6.01401 1.000 19.26466 527 ARG A O 1
ATOM 3037 N N . LEU A 1 438 ? -20.17800 47.30065 6.17666 1.000 24.40625 528 LEU A N 1
ATOM 3038 C CA . LEU A 1 438 ? -21.40311 47.33319 5.38427 1.000 19.80849 528 LEU A CA 1
ATOM 3039 C C . LEU A 1 438 ? -21.15171 46.83700 3.96640 1.000 18.36301 528 LEU A C 1
ATOM 3040 O O . LEU A 1 438 ? -21.96824 46.09618 3.40611 1.000 20.69405 528 LEU A O 1
ATOM 3045 N N . PHE A 1 439 ? -20.02303 47.23323 3.37162 1.000 18.85556 529 PHE A N 1
ATOM 3046 C CA . PHE A 1 439 ? -19.67748 46.75012 2.03824 1.000 22.77019 529 PHE A CA 1
ATOM 3047 C C . PHE A 1 439 ? -19.49929 45.23735 2.03001 1.000 24.94685 529 PHE A C 1
ATOM 3048 O O . PHE A 1 439 ? -19.96348 44.55431 1.10972 1.000 19.08231 529 PHE A O 1
ATOM 3056 N N . LYS A 1 440 ? -18.83198 44.69574 3.05251 1.000 22.21101 530 LYS A N 1
ATOM 3057 C CA . LYS A 1 440 ? -18.56466 43.26194 3.09065 1.000 26.50060 530 LYS A CA 1
ATOM 3058 C C . LYS A 1 440 ? -19.83899 42.45188 3.29313 1.000 26.32546 530 LYS A C 1
ATOM 3059 O O . LYS A 1 440 ? -19.94554 41.33062 2.78311 1.000 26.44059 530 LYS A O 1
ATOM 3065 N N . LEU A 1 441 ? -20.81441 42.99736 4.02191 1.000 21.79735 531 LEU A N 1
ATOM 3066 C CA . LEU A 1 441 ? -22.05686 42.27713 4.27231 1.000 25.98300 531 LEU A CA 1
ATOM 3067 C C . LEU A 1 441 ? -22.90563 42.10356 3.01963 1.000 25.33316 531 LEU A C 1
ATOM 3068 O O . LEU A 1 441 ? -23.84502 41.30118 3.03753 1.000 20.10042 531 LEU A O 1
ATOM 3073 N N . GLY A 1 442 ? -22.60403 42.82499 1.94338 1.000 23.82733 532 GLY A N 1
ATOM 3074 C CA . GLY A 1 442 ? -23.33384 42.68401 0.70246 1.000 26.92062 532 GLY A CA 1
ATOM 3075 C C . GLY A 1 442 ? -22.89003 41.55038 -0.18953 1.000 27.58727 532 GLY A C 1
ATOM 3076 O O . GLY A 1 442 ? -23.45866 41.36585 -1.26941 1.000 23.56605 532 GLY A O 1
ATOM 3077 N N . LYS A 1 443 ? -21.89243 40.78330 0.22567 1.000 20.08539 533 LYS A N 1
ATOM 3078 C CA . LYS A 1 443 ? -21.40638 39.67590 -0.58725 1.000 27.00286 533 LYS A CA 1
ATOM 3079 C C . LYS A 1 443 ? -22.41519 38.53555 -0.57514 1.000 26.65027 533 LYS A C 1
ATOM 3080 O O . LYS A 1 443 ? -22.79212 38.06621 0.50693 1.000 21.99092 533 LYS A O 1
ATOM 3086 N N . PRO A 1 444 ? -22.88175 38.06700 -1.73228 1.000 28.39490 534 PRO A N 1
ATOM 3087 C CA . PRO A 1 444 ? -23.78613 36.90925 -1.74876 1.000 30.07288 534 PRO A CA 1
ATOM 3088 C C . PRO A 1 444 ? -23.05303 35.65466 -1.29717 1.000 29.88831 534 PRO A C 1
ATOM 3089 O O . PRO A 1 444 ? -21.95682 35.35379 -1.77419 1.000 30.01891 534 PRO A O 1
ATOM 3093 N N . LEU A 1 445 ? -23.66520 34.92484 -0.36745 1.000 32.37775 535 LEU A N 1
ATOM 3094 C CA . LEU A 1 445 ? -23.03518 33.75144 0.21114 1.000 36.49094 535 LEU A CA 1
ATOM 3095 C C . LEU A 1 445 ? -24.01837 32.59038 0.25453 1.000 35.02038 535 LEU A C 1
ATOM 3096 O O . LEU A 1 445 ? -25.20710 32.78974 0.53531 1.000 35.20843 535 LEU A O 1
ATOM 3101 N N . PRO A 1 446 ? -23.55766 31.37140 -0.02295 1.000 38.08724 536 PRO A N 1
ATOM 3102 C CA . PRO A 1 446 ? -24.43159 30.20372 0.12759 1.000 43.86375 536 PRO A CA 1
ATOM 3103 C C . PRO A 1 446 ? -24.80429 29.98547 1.58658 1.000 36.02863 536 PRO A C 1
ATOM 3104 O O . PRO A 1 446 ? -24.16605 30.50323 2.50578 1.000 34.23824 536 PRO A O 1
ATOM 3108 N N . ALA A 1 447 ? -25.86123 29.20340 1.79077 1.000 38.47494 537 ALA A N 1
ATOM 3109 C CA . ALA A 1 447 ? -26.36511 28.96150 3.13590 1.000 45.09044 537 ALA A CA 1
ATOM 3110 C C . ALA A 1 447 ? -25.35651 28.15805 3.94827 1.000 45.02568 537 ALA A C 1
ATOM 3111 O O . ALA A 1 447 ? -24.89395 27.09844 3.51533 1.000 47.56516 537 ALA A O 1
ATOM 3113 N N . ASP A 1 448 ? -25.01582 28.66906 5.13350 1.000 44.49949 538 ASP A N 1
ATOM 3114 C CA . ASP A 1 448 ? -24.06498 27.99265 6.01541 1.000 48.43792 538 ASP A CA 1
ATOM 3115 C C . ASP A 1 448 ? -24.38203 28.44543 7.44121 1.000 43.56926 538 ASP A C 1
ATOM 3116 O O . ASP A 1 448 ? -23.89548 29.49052 7.87980 1.000 37.87295 538 ASP A O 1
ATOM 3121 N N . ASP A 1 449 ? -25.18551 27.64629 8.14861 1.000 47.18082 539 ASP A N 1
ATOM 3122 C CA . ASP A 1 449 ? -25.67940 28.05419 9.46166 1.000 53.41707 539 ASP A CA 1
ATOM 3123 C C . ASP A 1 449 ? -24.54083 28.26735 10.45277 1.000 41.49070 539 ASP A C 1
ATOM 3124 O O . ASP A 1 449 ? -24.60454 29.17021 11.29579 1.000 37.98090 539 ASP A O 1
ATOM 3129 N N . GLU A 1 450 ? -23.49154 27.44759 10.37100 1.000 35.08354 540 GLU A N 1
ATOM 3130 C CA . GLU A 1 450 ? -22.38008 27.57860 11.30850 1.000 42.35585 540 GLU A CA 1
ATOM 3131 C C . GLU A 1 450 ? -21.58193 28.84779 11.03997 1.000 37.80244 540 GLU A C 1
ATOM 3132 O O . GLU A 1 450 ? -21.26343 29.60146 11.96729 1.000 40.65037 540 GLU A O 1
ATOM 3138 N N . GLN A 1 451 ? -21.24655 29.10017 9.77285 1.000 41.66861 541 GLN A N 1
ATOM 3139 C CA . GLN A 1 451 ? -20.50282 30.30885 9.43688 1.000 40.45609 541 GLN A CA 1
ATOM 3140 C C . GLN A 1 451 ? -21.35299 31.56135 9.60280 1.000 27.52364 541 GLN A C 1
ATOM 3141 O O . GLN A 1 451 ? -20.81363 32.64134 9.86981 1.000 29.50953 541 GLN A O 1
ATOM 3147 N N . ASP A 1 452 ? -22.67347 31.44335 9.44311 1.000 31.04307 542 ASP A N 1
ATOM 3148 C CA . ASP A 1 452 ? -23.54841 32.58467 9.69258 1.000 36.44152 542 ASP A CA 1
ATOM 3149 C C . ASP A 1 452 ? -23.50113 32.99932 11.15717 1.000 32.37623 542 ASP A C 1
ATOM 3150 O O . ASP A 1 452 ? -23.55431 34.19348 11.47514 1.000 27.75014 542 ASP A O 1
ATOM 3155 N N . GLU A 1 453 ? -23.40096 32.02445 12.06501 1.000 32.92211 543 GLU A N 1
ATOM 3156 C CA . GLU A 1 453 ? -23.29344 32.34650 13.48325 1.000 36.34826 543 GLU A CA 1
ATOM 3157 C C . GLU A 1 453 ? -21.93909 32.95784 13.81574 1.000 32.16328 543 GLU A C 1
ATOM 3158 O O . GLU A 1 453 ? -21.85145 33.82772 14.68919 1.000 35.96062 543 GLU A O 1
ATOM 3164 N N . ASP A 1 454 ? -20.87656 32.51850 13.13743 1.000 30.48540 544 ASP A N 1
ATOM 3165 C CA . ASP A 1 454 ? -19.56864 33.13110 13.34268 1.000 30.97487 544 ASP A CA 1
ATOM 3166 C C . ASP A 1 454 ? -19.55657 34.56987 12.84584 1.000 28.93068 544 ASP A C 1
ATOM 3167 O O . ASP A 1 454 ? -19.00847 35.45783 13.50887 1.000 24.96162 544 ASP A O 1
ATOM 3172 N N . ARG A 1 455 ? -20.15940 34.81833 11.68065 1.000 30.09479 545 ARG A N 1
ATOM 3173 C CA . ARG A 1 455 ? -20.20140 36.17257 11.14151 1.000 30.37777 545 ARG A CA 1
ATOM 3174 C C . ARG A 1 455 ? -21.09682 37.08155 11.97310 1.000 29.38444 545 ARG A C 1
ATOM 3175 O O . ARG A 1 455 ? -20.82532 38.28265 12.08378 1.000 25.65781 545 ARG A O 1
ATOM 3183 N N . ARG A 1 456 ? -22.16085 36.53305 12.56367 1.000 27.86762 546 ARG A N 1
ATOM 3184 C CA . ARG A 1 456 ? -23.03304 37.33917 13.41155 1.000 32.12050 546 ARG A CA 1
ATOM 3185 C C . ARG A 1 456 ? -22.34618 37.69166 14.72475 1.000 28.55929 546 ARG A C 1
ATOM 3186 O O . ARG A 1 456 ? -22.39350 38.84339 15.17218 1.000 31.20728 546 ARG A O 1
ATOM 3194 N N . ARG A 1 457 ? -21.70410 36.70800 15.36050 1.000 27.81952 547 ARG A N 1
ATOM 3195 C CA . ARG A 1 457 ? -21.00251 36.97398 16.61169 1.000 30.38697 547 ARG A CA 1
ATOM 3196 C C . ARG A 1 457 ? -19.81279 37.90092 16.40163 1.000 30.41881 547 ARG A C 1
ATOM 3197 O O . ARG A 1 457 ? -19.44966 38.65586 17.31084 1.000 32.82562 547 ARG A O 1
ATOM 3205 N N . ALA A 1 458 ? -19.19572 37.86062 15.21866 1.000 21.67082 548 ALA A N 1
ATOM 3206 C CA . ALA A 1 458 ? -18.12401 38.80337 14.91850 1.000 22.93219 548 ALA A CA 1
ATOM 3207 C C . ALA A 1 458 ? -18.67142 40.21255 14.73309 1.000 30.59984 548 ALA A C 1
ATOM 3208 O O . ALA A 1 458 ? -18.05413 41.18834 15.17590 1.000 34.33718 548 ALA A O 1
ATOM 3210 N N . LEU A 1 459 ? -19.82933 40.33875 14.07998 1.000 27.05866 549 LEU A N 1
ATOM 3211 C CA . LEU A 1 459 ? -20.45814 41.64768 13.93945 1.000 27.38694 549 LEU A CA 1
ATOM 3212 C C . LEU A 1 459 ? -20.97985 42.15099 15.27863 1.000 28.73975 549 LEU A C 1
ATOM 3213 O O . LEU A 1 459 ? -20.92865 43.35446 15.55912 1.000 28.75559 549 LEU A O 1
ATOM 3218 N N . LEU A 1 460 ? -21.48592 41.24322 16.11722 1.000 31.82290 550 LEU A N 1
ATOM 3219 C CA . LEU A 1 460 ? -21.95133 41.63597 17.44284 1.000 30.86425 550 LEU A CA 1
ATOM 3220 C C . LEU A 1 460 ? -20.82374 42.25279 18.25938 1.000 34.44162 550 LEU A C 1
ATOM 3221 O O . LEU A 1 460 ? -21.03588 43.23072 18.98535 1.000 31.96233 550 LEU A O 1
ATOM 3226 N N . ASP A 1 461 ? -19.61380 41.70011 18.14497 1.000 26.71407 551 ASP A N 1
ATOM 3227 C CA . ASP A 1 461 ? -18.47366 42.26023 18.86262 1.000 33.96381 551 ASP A CA 1
ATOM 3228 C C . ASP A 1 461 ? -18.10016 43.63480 18.32141 1.000 27.32664 551 ASP A C 1
ATOM 3229 O O . ASP A 1 461 ? -17.72439 44.52854 19.08880 1.000 25.45925 551 ASP A O 1
ATOM 3234 N N . GLU A 1 462 ? -18.19734 43.82329 17.00281 1.000 29.70284 552 GLU A N 1
ATOM 3235 C CA . GLU A 1 462 ? -17.84905 45.11224 16.41285 1.000 29.22844 552 GLU A CA 1
ATOM 3236 C C . GLU A 1 462 ? -18.86101 46.18723 16.78983 1.000 23.11581 552 GLU A C 1
ATOM 3237 O O . GLU A 1 462 ? -18.49098 47.34817 17.00075 1.000 21.21179 552 GLU A O 1
ATOM 3243 N N . THR A 1 463 ? -20.14266 45.82263 16.87799 1.000 19.39591 553 THR A N 1
ATOM 3244 C CA . THR A 1 463 ? -21.16084 46.80071 17.24610 1.000 31.94906 553 THR A CA 1
ATOM 3245 C C . THR A 1 463 ? -21.04760 47.21147 18.70880 1.000 31.37295 553 THR A C 1
ATOM 3246 O O . THR A 1 463 ? -21.41151 48.33938 19.06117 1.000 30.97135 553 THR A O 1
ATOM 3250 N N . LYS A 1 464 ? -20.55549 46.31774 19.57191 1.000 29.21642 554 LYS A N 1
ATOM 3251 C CA . LYS A 1 464 ? -20.33603 46.68705 20.96729 1.000 34.97445 554 LYS A CA 1
ATOM 3252 C C . LYS A 1 464 ? -19.30695 47.80368 21.08109 1.000 37.68840 554 LYS A C 1
ATOM 3253 O O . LYS A 1 464 ? -19.43660 48.69630 21.92740 1.000 29.02206 554 LYS A O 1
ATOM 3259 N N . ALA A 1 465 ? -18.27510 47.77019 20.23457 1.000 29.42690 555 ALA A N 1
ATOM 3260 C CA . ALA A 1 465 ? -17.27853 48.83393 20.24528 1.000 30.80935 555 ALA A CA 1
ATOM 3261 C C . ALA A 1 465 ? -17.81369 50.11014 19.61083 1.000 27.43185 555 ALA A C 1
ATOM 3262 O O . ALA A 1 465 ? -17.41984 51.21113 20.01205 1.000 25.80797 555 ALA A O 1
ATOM 3264 N N . TRP A 1 466 ? -18.70724 49.98625 18.62585 1.000 20.41394 556 TRP A N 1
ATOM 3265 C CA . TRP A 1 466 ? -19.26039 51.17086 17.97892 1.000 22.43671 556 TRP A CA 1
ATOM 3266 C C . TRP A 1 466 ? -20.18459 51.94362 18.90784 1.000 24.68803 556 TRP A C 1
ATOM 3267 O O . TRP A 1 466 ? -20.32520 53.16338 18.76400 1.000 23.41804 556 TRP A O 1
ATOM 3278 N N . PHE A 1 467 ? -20.82536 51.26123 19.85485 1.000 21.88662 557 PHE A N 1
ATOM 3279 C CA . PHE A 1 467 ? -21.81780 51.88724 20.71569 1.000 29.24470 557 PHE A CA 1
ATOM 3280 C C . PHE A 1 467 ? -21.29729 52.15919 22.11926 1.000 33.11556 557 PHE A C 1
ATOM 3281 O O . PHE A 1 467 ? -22.09659 52.40250 23.02904 1.000 25.58266 557 PHE A O 1
ATOM 3289 N N . ARG A 1 468 ? -19.98280 52.11560 22.32044 1.000 31.81780 558 ARG A N 1
ATOM 3290 C CA . ARG A 1 468 ? -19.40351 52.73072 23.50429 1.000 28.01382 558 ARG A CA 1
ATOM 3291 C C . ARG A 1 468 ? -19.73126 54.21742 23.48612 1.000 29.37983 558 ARG A C 1
ATOM 3292 O O . ARG A 1 468 ? -19.47394 54.90587 22.49345 1.000 16.56342 558 ARG A O 1
ATOM 3300 N N . VAL A 1 469 ? -20.31429 54.70971 24.58347 1.000 25.19658 559 VAL A N 1
ATOM 3301 C CA . VAL A 1 469 ? -20.87485 56.05802 24.59881 1.000 20.32345 559 VAL A CA 1
ATOM 3302 C C . VAL A 1 469 ? -19.82904 57.12467 24.30518 1.000 22.47685 559 VAL A C 1
ATOM 3303 O O . VAL A 1 469 ? -20.18229 58.24618 23.92611 1.000 20.42020 559 VAL A O 1
ATOM 3307 N N . GLY A 1 470 ? -18.54838 56.80673 24.46466 1.000 19.53115 560 GLY A N 1
ATOM 3308 C CA . GLY A 1 470 ? -17.47406 57.70483 24.10227 1.000 25.37699 560 GLY A CA 1
ATOM 3309 C C . GLY A 1 470 ? -16.88130 57.47375 22.72923 1.000 24.81950 560 GLY A C 1
ATOM 3310 O O . GLY A 1 470 ? -15.88589 58.12245 22.38555 1.000 27.60074 560 GLY A O 1
ATOM 3311 N N . ILE A 1 471 ? -17.46253 56.58025 21.92586 1.000 16.74190 561 ILE A N 1
ATOM 3312 C CA . ILE A 1 471 ? -16.91600 56.21075 20.62857 1.000 22.47393 561 ILE A CA 1
ATOM 3313 C C . ILE A 1 471 ? -17.85107 56.58632 19.48668 1.000 27.83738 561 ILE A C 1
ATOM 3314 O O . ILE A 1 471 ? -17.39433 57.03567 18.42867 1.000 26.44916 561 ILE A O 1
ATOM 3319 N N . THR A 1 472 ? -19.16514 56.43239 19.68545 1.000 18.16377 562 THR A N 1
ATOM 3320 C CA . THR A 1 472 ? -20.11972 56.57140 18.58716 1.000 27.86684 562 THR A CA 1
ATOM 3321 C C . THR A 1 472 ? -20.01186 57.93251 17.90940 1.000 25.80760 562 THR A C 1
ATOM 3322 O O . THR A 1 472 ? -20.03943 58.02223 16.67612 1.000 20.33758 562 THR A O 1
ATOM 3326 N N . GLY A 1 473 ? -19.88352 59.00186 18.69628 1.000 26.14235 563 GLY A N 1
ATOM 3327 C CA . GLY A 1 473 ? -19.80829 60.33102 18.10987 1.000 23.87720 563 GLY A CA 1
ATOM 3328 C C . GLY A 1 473 ? -18.55794 60.53176 17.27365 1.000 24.50762 563 GLY A C 1
ATOM 3329 O O . GLY A 1 473 ? -18.63418 60.91068 16.10139 1.000 26.37752 563 GLY A O 1
ATOM 3330 N N . THR A 1 474 ? -17.38777 60.27580 17.86362 1.000 23.32223 564 THR A N 1
ATOM 3331 C CA . THR A 1 474 ? -16.13392 60.47181 17.14516 1.000 23.03652 564 THR A CA 1
ATOM 3332 C C . THR A 1 474 ? -15.94427 59.46343 16.01849 1.000 22.99053 564 THR A C 1
ATOM 3333 O O . THR A 1 474 ? -15.14643 59.71446 15.10922 1.000 22.81728 564 THR A O 1
ATOM 3337 N N . LEU A 1 475 ? -16.65649 58.33500 16.05347 1.000 23.25998 565 LEU A N 1
ATOM 3338 C CA . LEU A 1 475 ? -16.56859 57.37237 14.96038 1.000 21.10974 565 LEU A CA 1
ATOM 3339 C C . LEU A 1 475 ? -17.27946 57.89403 13.71809 1.000 26.99942 565 LEU A C 1
ATOM 3340 O O . LEU A 1 475 ? -16.74973 57.80724 12.60395 1.000 25.06995 565 LEU A O 1
ATOM 3345 N N . ALA A 1 476 ? -18.48634 58.43988 13.89192 1.000 22.95934 566 ALA A N 1
ATOM 3346 C CA . ALA A 1 476 ? -19.21209 59.00533 12.75998 1.000 23.50853 566 ALA A CA 1
ATOM 3347 C C . ALA A 1 476 ? -18.47922 60.20153 12.16928 1.000 25.76458 566 ALA A C 1
ATOM 3348 O O . ALA A 1 476 ? -18.54240 60.43067 10.95563 1.000 26.28988 566 ALA A O 1
ATOM 3350 N N . VAL A 1 477 ? -17.78471 60.97476 13.00737 1.000 20.28566 567 VAL A N 1
ATOM 3351 C CA . VAL A 1 477 ? -16.96223 62.06978 12.50108 1.000 21.83161 567 VAL A CA 1
ATOM 3352 C C . VAL A 1 477 ? -15.81520 61.52312 11.66201 1.000 20.64222 567 VAL A C 1
ATOM 3353 O O . VAL A 1 477 ? -15.48550 62.06779 10.60134 1.000 13.93626 567 VAL A O 1
ATOM 3357 N N . ALA A 1 478 ? -15.19800 60.42974 12.11755 1.000 19.07924 568 ALA A N 1
ATOM 3358 C CA . ALA A 1 478 ? -14.06829 59.85482 11.39417 1.000 22.13495 568 ALA A CA 1
ATOM 3359 C C . ALA A 1 478 ? -14.49586 59.29484 10.04351 1.000 20.31398 568 ALA A C 1
ATOM 3360 O O . ALA A 1 478 ? -13.80128 59.48823 9.03916 1.000 17.94633 568 ALA A O 1
ATOM 3362 N N . VAL A 1 479 ? -15.63088 58.59350 10.00042 1.000 16.92085 569 VAL A N 1
ATOM 3363 C CA . VAL A 1 479 ? -16.11016 58.02610 8.74223 1.000 22.36795 569 VAL A CA 1
ATOM 3364 C C . VAL A 1 479 ? -16.42413 59.13687 7.74877 1.000 20.48049 569 VAL A C 1
ATOM 3365 O O . VAL A 1 479 ? -16.05737 59.06483 6.56923 1.000 19.81016 569 VAL A O 1
ATOM 3369 N N . THR A 1 480 ? -17.10500 60.18598 8.21493 1.000 16.08434 570 THR A N 1
ATOM 3370 C CA . THR A 1 480 ? -17.40684 61.32013 7.34849 1.000 17.39084 570 THR A CA 1
ATOM 3371 C C . THR A 1 480 ? -16.13099 62.03120 6.91050 1.000 21.61222 570 THR A C 1
ATOM 3372 O O . THR A 1 480 ? -16.02259 62.47898 5.76380 1.000 26.48329 570 THR A O 1
ATOM 3376 N N . THR A 1 481 ? -15.14438 62.12760 7.80354 1.000 20.96090 571 THR A N 1
ATOM 3377 C CA . THR A 1 481 ? -13.88687 62.77386 7.44104 1.000 23.46502 571 THR A CA 1
ATOM 3378 C C . THR A 1 481 ? -13.12625 61.96100 6.39859 1.000 28.27913 571 THR A C 1
ATOM 3379 O O . THR A 1 481 ? -12.55111 62.52580 5.46090 1.000 26.15765 571 THR A O 1
ATOM 3383 N N . ARG A 1 482 ? -13.12558 60.63369 6.53451 1.000 21.13833 572 ARG A N 1
ATOM 3384 C CA . ARG A 1 482 ? -12.34606 59.79360 5.63143 1.000 25.46832 572 ARG A CA 1
ATOM 3385 C C . ARG A 1 482 ? -13.04009 59.60036 4.28738 1.000 23.96922 572 ARG A C 1
ATOM 3386 O O . ARG A 1 482 ? -12.38561 59.63818 3.23997 1.000 21.24884 572 ARG A O 1
ATOM 3394 N N . TYR A 1 483 ? -14.35847 59.39900 4.29230 1.000 24.72060 573 TYR A N 1
ATOM 3395 C CA . TYR A 1 483 ? -15.08669 59.03367 3.08590 1.000 20.20917 573 TYR A CA 1
ATOM 3396 C C . TYR A 1 483 ? -15.96890 60.14326 2.53041 1.000 28.46795 573 TYR A C 1
ATOM 3397 O O . TYR A 1 483 ? -16.53714 59.96610 1.44658 1.000 22.93121 573 TYR A O 1
ATOM 3406 N N . GLU A 1 484 ? -16.09828 61.27165 3.23331 1.000 24.27744 574 GLU A N 1
ATOM 3407 C CA . GLU A 1 484 ? -16.94006 62.38943 2.79528 1.000 27.46904 574 GLU A CA 1
ATOM 3408 C C . GLU A 1 484 ? -18.38533 61.94466 2.57756 1.000 23.87247 574 GLU A C 1
ATOM 3409 O O . GLU A 1 484 ? -19.04667 62.35816 1.62303 1.000 27.80411 574 GLU A O 1
ATOM 3415 N N . VAL A 1 485 ? -18.87978 61.09305 3.47452 1.000 19.76870 575 VAL A N 1
ATOM 3416 C CA . VAL A 1 485 ? -20.24106 60.57635 3.38783 1.000 19.70553 575 VAL A CA 1
ATOM 3417 C C . VAL A 1 485 ? -21.08770 61.18566 4.49678 1.000 26.58798 575 VAL A C 1
ATOM 3418 O O . VAL A 1 485 ? -20.58345 61.93921 5.33713 1.000 20.85309 575 VAL A O 1
ATOM 3422 N N . ASP A 1 486 ? -22.37804 60.86070 4.50797 1.000 17.02581 576 ASP A N 1
ATOM 3423 C CA . ASP A 1 486 ? -23.28018 61.35551 5.53437 1.000 25.52351 576 ASP A CA 1
ATOM 3424 C C . ASP A 1 486 ? -23.05155 60.60279 6.84442 1.000 25.51975 576 ASP A C 1
ATOM 3425 O O . ASP A 1 486 ? -22.21130 59.70364 6.94032 1.000 19.76804 576 ASP A O 1
ATOM 3430 N N . ASN A 1 487 ? -23.81850 60.97452 7.86762 1.000 21.28979 577 ASN A N 1
ATOM 3431 C CA . ASN A 1 487 ? -23.64559 60.39990 9.19620 1.000 20.67073 577 ASN A CA 1
ATOM 3432 C C . ASN A 1 487 ? -23.93965 58.90367 9.17883 1.000 16.71705 577 ASN A C 1
ATOM 3433 O O . ASN A 1 487 ? -25.02776 58.47774 8.77965 1.000 18.57026 577 ASN A O 1
ATOM 3438 N N . ILE A 1 488 ? -22.96199 58.10752 9.62340 1.000 19.30817 578 ILE A N 1
ATOM 3439 C CA . ILE A 1 488 ? -23.06335 56.64923 9.56569 1.000 20.20174 578 ILE A CA 1
ATOM 3440 C C . ILE A 1 488 ? -23.88297 56.05708 10.70197 1.000 17.70899 578 ILE A C 1
ATOM 3441 O O . ILE A 1 488 ? -24.19394 54.85920 10.66533 1.000 15.35558 578 ILE A O 1
ATOM 3446 N N . THR A 1 489 ? -24.25326 56.85812 11.70071 1.000 18.03257 579 THR A N 1
ATOM 3447 C CA . THR A 1 489 ? -24.94638 56.32817 12.87440 1.000 20.92213 579 THR A CA 1
ATOM 3448 C C . THR A 1 489 ? -26.19273 55.50724 12.54797 1.000 17.10776 579 THR A C 1
ATOM 3449 O O . THR A 1 489 ? -26.36451 54.44064 13.16275 1.000 20.86469 579 THR A O 1
ATOM 3453 N N . PRO A 1 490 ? -27.08021 55.90917 11.62748 1.000 22.18032 580 PRO A N 1
ATOM 3454 C CA . PRO A 1 490 ? -28.20826 55.02215 11.29093 1.000 26.41517 580 PRO A CA 1
ATOM 3455 C C . PRO A 1 490 ? -27.77429 53.65602 10.78624 1.000 24.19810 580 PRO A C 1
ATOM 3456 O O . PRO A 1 490 ? -28.50313 52.67492 10.98024 1.000 21.62601 580 PRO A O 1
ATOM 3460 N N . VAL A 1 491 ? -26.60536 53.55922 10.14892 1.000 21.33270 581 VAL A N 1
ATOM 3461 C CA . VAL A 1 491 ? -26.10504 52.25889 9.71416 1.000 18.63150 581 VAL A CA 1
ATOM 3462 C C . VAL A 1 491 ? -25.59896 51.45748 10.90839 1.000 18.55502 581 VAL A C 1
ATOM 3463 O O . VAL A 1 491 ? -25.81023 50.24069 10.98939 1.000 17.45478 581 VAL A O 1
ATOM 3467 N N . LEU A 1 492 ? -24.92336 52.12290 11.85276 1.000 21.10478 582 LEU A N 1
ATOM 3468 C CA . LEU A 1 492 ? -24.55833 51.46965 13.10770 1.000 19.49255 582 LEU A CA 1
ATOM 3469 C C . LEU A 1 492 ? -25.78687 50.89024 13.79256 1.000 17.27759 582 LEU A C 1
ATOM 3470 O O . LEU A 1 492 ? -25.75803 49.76204 14.29793 1.000 23.95987 582 LEU A O 1
ATOM 3475 N N . LEU A 1 493 ? -26.87411 51.66318 13.82390 1.000 21.77057 583 LEU A N 1
ATOM 3476 C CA . LEU A 1 493 ? -28.14610 51.17236 14.34276 1.000 27.81877 583 LEU A CA 1
ATOM 3477 C C . LEU A 1 493 ? -28.59821 49.92398 13.59579 1.000 24.04519 583 LEU A C 1
ATOM 3478 O O . LEU A 1 493 ? -28.95854 48.91249 14.20939 1.000 19.34822 583 LEU A O 1
ATOM 3483 N N . ALA A 1 494 ? -28.57850 49.97910 12.26142 1.000 24.33607 584 ALA A N 1
ATOM 3484 C CA . ALA A 1 494 ? -29.08129 48.86996 11.45767 1.000 20.86486 584 ALA A CA 1
ATOM 3485 C C . ALA A 1 494 ? -28.20330 47.63240 11.59599 1.000 19.61675 584 ALA A C 1
ATOM 3486 O O . ALA A 1 494 ? -28.71490 46.50881 11.66547 1.000 20.08678 584 ALA A O 1
ATOM 3488 N N . LEU A 1 495 ? -26.88073 47.81429 11.63146 1.000 14.31964 585 LEU A N 1
ATOM 3489 C CA . LEU A 1 495 ? -25.98467 46.66685 11.73892 1.000 22.93304 585 LEU A CA 1
ATOM 3490 C C . LEU A 1 495 ? -26.14229 45.96523 13.08188 1.000 24.81153 585 LEU A C 1
ATOM 3491 O O . LEU A 1 495 ? -26.04367 44.73537 13.16125 1.000 20.76295 585 LEU A O 1
ATOM 3496 N N . ARG A 1 496 ? -26.38635 46.72840 14.14928 1.000 23.51623 586 ARG A N 1
ATOM 3497 C CA . ARG A 1 496 ? -26.61936 46.11379 15.45103 1.000 25.97989 586 ARG A CA 1
ATOM 3498 C C . ARG A 1 496 ? -27.91730 45.31635 15.46694 1.000 30.17624 586 ARG A C 1
ATOM 3499 O O . ARG A 1 496 ? -28.01578 44.30908 16.17761 1.000 29.59979 586 ARG A O 1
ATOM 3507 N N . THR A 1 497 ? -28.91605 45.74435 14.69122 1.000 23.77680 587 THR A N 1
ATOM 3508 C CA . THR A 1 497 ? -30.14986 44.97339 14.57666 1.000 28.80196 587 THR A CA 1
ATOM 3509 C C . THR A 1 497 ? -29.87260 43.58179 14.02160 1.000 30.22579 587 THR A C 1
ATOM 3510 O O . THR A 1 497 ? -30.36866 42.57947 14.54890 1.000 27.85074 587 THR A O 1
ATOM 3514 N N . PHE A 1 498 ? -29.06718 43.50226 12.95821 1.000 30.37156 588 PHE A N 1
ATOM 3515 C CA . PHE A 1 498 ? -28.74433 42.20914 12.36442 1.000 25.70210 588 PHE A CA 1
ATOM 3516 C C . PHE A 1 498 ? -27.99407 41.31107 13.33974 1.000 26.09858 588 PHE A C 1
ATOM 3517 O O . PHE A 1 498 ? -28.17661 40.08805 13.32408 1.000 26.30804 588 PHE A O 1
ATOM 3525 N N . ALA A 1 499 ? -27.15442 41.89455 14.19531 1.000 23.69504 589 ALA A N 1
ATOM 3526 C CA . ALA A 1 499 ? -26.30198 41.11942 15.08666 1.000 32.31713 589 ALA A CA 1
ATOM 3527 C C . ALA A 1 499 ? -27.01457 40.64227 16.34476 1.000 32.67510 589 ALA A C 1
ATOM 3528 O O . ALA A 1 499 ? -26.47827 39.77468 17.04223 1.000 39.45059 589 ALA A O 1
ATOM 3530 N N . GLN A 1 500 ? -28.19818 41.17881 16.65063 1.000 35.82081 590 GLN A N 1
ATOM 3531 C CA . GLN A 1 500 ? -28.85871 40.85302 17.91175 1.000 36.27753 590 GLN A CA 1
ATOM 3532 C C . GLN A 1 500 ? -29.24284 39.37941 17.97533 1.000 37.39609 590 GLN A C 1
ATOM 3533 O O . GLN A 1 500 ? -28.91859 38.68365 18.94425 1.000 37.53398 590 GLN A O 1
ATOM 3539 N N . SER A 1 501 ? -29.93473 38.88446 16.95222 1.000 43.05940 591 SER A N 1
ATOM 3540 C CA . SER A 1 501 ? -30.44305 37.52194 16.95106 1.000 33.13090 591 SER A CA 1
ATOM 3541 C C . SER A 1 501 ? -30.12802 36.84420 15.62504 1.000 38.42735 591 SER A C 1
ATOM 3542 O O . SER A 1 501 ? -29.84255 37.49667 14.61761 1.000 33.21519 591 SER A O 1
ATOM 3545 N N . LYS A 1 502 ? -30.18527 35.50995 15.64407 1.000 38.30116 592 LYS A N 1
ATOM 3546 C CA . LYS A 1 502 ? -29.98810 34.73758 14.42243 1.000 34.55986 592 LYS A CA 1
ATOM 3547 C C . LYS A 1 502 ? -31.09977 34.99223 13.41393 1.000 35.54214 592 LYS A C 1
ATOM 3548 O O . LYS A 1 502 ? -30.86005 34.95251 12.20125 1.000 31.02370 592 LYS A O 1
ATOM 3554 N N . ARG A 1 503 ? -32.31852 35.25129 13.89259 1.000 33.98033 593 ARG A N 1
ATOM 3555 C CA . ARG A 1 503 ? -33.42550 35.53429 12.98561 1.000 37.09059 593 ARG A CA 1
ATOM 3556 C C . ARG A 1 503 ? -33.24183 36.87976 12.29418 1.000 31.14720 593 ARG A C 1
ATOM 3557 O O . ARG A 1 503 ? -33.57937 37.02956 11.11398 1.000 33.65003 593 ARG A O 1
ATOM 3565 N N . ALA A 1 504 ? -32.70245 37.86887 13.01024 1.000 31.27901 594 ALA A N 1
ATOM 3566 C CA . ALA A 1 504 ? -32.49242 39.18228 12.41170 1.000 36.50549 594 ALA A CA 1
ATOM 3567 C C . ALA A 1 504 ? -31.33607 39.17200 11.42021 1.000 30.85632 594 ALA A C 1
ATOM 3568 O O . ALA A 1 504 ? -31.37024 39.90271 10.42348 1.000 30.08759 594 ALA A O 1
ATOM 3570 N N . PHE A 1 505 ? -30.31003 38.35557 11.67216 1.000 29.10763 595 PHE A N 1
ATOM 3571 C CA . PHE A 1 505 ? -29.18763 38.25297 10.74601 1.000 30.94087 595 PHE A CA 1
ATOM 3572 C C . PHE A 1 505 ? -29.60033 37.66058 9.40547 1.000 28.84527 595 PHE A C 1
ATOM 3573 O O . PHE A 1 505 ? -28.91518 37.88705 8.40198 1.000 25.70113 595 PHE A O 1
ATOM 3581 N N . GLN A 1 506 ? -30.70769 36.91474 9.36638 1.000 30.59347 596 GLN A N 1
ATOM 3582 C CA . GLN A 1 506 ? -31.13841 36.27964 8.12521 1.000 34.22051 596 GLN A CA 1
ATOM 3583 C C . GLN A 1 506 ? -31.54629 37.30354 7.07425 1.000 33.08063 596 GLN A C 1
ATOM 3584 O O . GLN A 1 506 ? -31.48254 37.01656 5.87292 1.000 30.37214 596 GLN A O 1
ATOM 3590 N N . ALA A 1 507 ? -31.96578 38.49782 7.50144 1.000 32.44173 597 ALA A N 1
ATOM 3591 C CA . ALA A 1 507 ? -32.41684 39.51412 6.55723 1.000 36.48895 597 ALA A CA 1
ATOM 3592 C C . ALA A 1 507 ? -31.30169 39.98877 5.63551 1.000 31.44868 597 ALA A C 1
ATOM 3593 O O . ALA A 1 507 ? -31.58945 40.54711 4.57087 1.000 32.48271 597 ALA A O 1
ATOM 3595 N N . ILE A 1 508 ? -30.03959 39.78592 6.01896 1.000 29.70258 598 ILE A N 1
ATOM 3596 C CA . ILE A 1 508 ? -28.93139 40.16928 5.15018 1.000 35.62159 598 ILE A CA 1
ATOM 3597 C C . ILE A 1 508 ? -28.91985 39.31251 3.88960 1.000 35.18049 598 ILE A C 1
ATOM 3598 O O . ILE A 1 508 ? -28.70997 39.81712 2.78078 1.000 34.44186 598 ILE A O 1
ATOM 3603 N N . ARG A 1 509 ? -29.14931 38.00736 4.03470 1.000 32.21293 599 ARG A N 1
ATOM 3604 C CA . ARG A 1 509 ? -29.22142 37.13219 2.87015 1.000 36.21928 599 ARG A CA 1
ATOM 3605 C C . ARG A 1 509 ? -30.61886 37.12460 2.26451 1.000 43.02613 599 ARG A C 1
ATOM 3606 O O . ARG A 1 509 ? -30.76505 37.04983 1.03959 1.000 35.93740 599 ARG A O 1
ATOM 3614 N N . GLY A 1 510 ? -31.64971 37.20298 3.10147 1.000 36.32028 600 GLY A N 1
ATOM 3615 C CA . GLY A 1 510 ? -33.01574 37.22244 2.62116 1.000 42.08075 600 GLY A CA 1
ATOM 3616 C C . GLY A 1 510 ? -33.60504 35.83960 2.43732 1.000 55.33401 600 GLY A C 1
ATOM 3617 O O . GLY A 1 510 ? -33.20362 34.89056 3.11793 1.000 55.50759 600 GLY A O 1
ATOM 3618 N N . GLU A 1 511 ? -34.55939 35.71355 1.51991 1.000 66.75866 601 GLU A N 1
ATOM 3619 C CA . GLU A 1 511 ? -35.20639 34.43339 1.25541 1.000 67.72217 601 GLU A CA 1
ATOM 3620 C C . GLU A 1 511 ? -35.03388 34.02461 -0.20352 1.000 67.12216 601 GLU A C 1
ATOM 3621 O O . GLU A 1 511 ? -33.91232 33.90404 -0.69617 1.000 80.89303 601 GLU A O 1
ATOM 3627 N N . PRO B 1 14 ? -7.79161 47.53203 28.72572 1.000 111.65344 104 PRO B N 1
ATOM 3628 C CA . PRO B 1 14 ? -7.75293 48.97998 28.50812 1.000 113.79860 104 PRO B CA 1
ATOM 3629 C C . PRO B 1 14 ? -8.92326 49.70441 29.16677 1.000 110.38966 104 PRO B C 1
ATOM 3630 O O . PRO B 1 14 ? -9.76698 49.06633 29.79698 1.000 103.50558 104 PRO B O 1
ATOM 3634 N N . LEU B 1 15 ? -8.96675 51.02649 29.01824 1.000 111.61514 105 LEU B N 1
ATOM 3635 C CA . LEU B 1 15 ? -10.01935 51.85551 29.60174 1.000 105.59672 105 LEU B CA 1
ATOM 3636 C C . LEU B 1 15 ? -11.09392 52.07717 28.54277 1.000 98.82606 105 LEU B C 1
ATOM 3637 O O . LEU B 1 15 ? -10.94905 52.92870 27.66190 1.000 75.95353 105 LEU B O 1
ATOM 3642 N N . TYR B 1 16 ? -12.17281 51.30708 28.63201 1.000 108.42874 106 TYR B N 1
ATOM 3643 C CA . TYR B 1 16 ? -13.29707 51.42112 27.71706 1.000 88.12439 106 TYR B CA 1
ATOM 3644 C C . TYR B 1 16 ? -14.45339 52.15036 28.38844 1.000 80.00311 106 TYR B C 1
ATOM 3645 O O . TYR B 1 16 ? -14.66075 52.04491 29.60013 1.000 74.34009 106 TYR B O 1
ATOM 3654 N N . SER B 1 17 ? -15.20466 52.89481 27.58637 1.000 71.17271 107 SER B N 1
ATOM 3655 C CA . SER B 1 17 ? -16.41540 53.54270 28.06118 1.000 73.87379 107 SER B CA 1
ATOM 3656 C C . SER B 1 17 ? -17.59234 52.57682 27.97224 1.000 68.36545 107 SER B C 1
ATOM 3657 O O . SER B 1 17 ? -17.54352 51.56186 27.27258 1.000 54.86893 107 SER B O 1
ATOM 3660 N N . SER B 1 18 ? -18.65615 52.90358 28.70330 1.000 76.17201 108 SER B N 1
ATOM 3661 C CA . SER B 1 18 ? -19.82907 52.04025 28.74226 1.000 75.11015 108 SER B CA 1
ATOM 3662 C C . SER B 1 18 ? -20.45554 51.92825 27.35921 1.000 50.80069 108 SER B C 1
ATOM 3663 O O . SER B 1 18 ? -20.64895 52.93120 26.66630 1.000 40.89685 108 SER B O 1
ATOM 3666 N N . SER B 1 19 ? -20.76498 50.69938 26.95657 1.000 49.45154 109 SER B N 1
ATOM 3667 C CA . SER B 1 19 ? -21.38691 50.42780 25.66685 1.000 52.55387 109 SER B CA 1
ATOM 3668 C C . SER B 1 19 ? -22.89041 50.30073 25.87497 1.000 56.87023 109 SER B C 1
ATOM 3669 O O . SER B 1 19 ? -23.36061 49.33210 26.48029 1.000 53.93226 109 SER B O 1
ATOM 3672 N N . VAL B 1 20 ? -23.63750 51.28613 25.38899 1.000 50.61743 110 VAL B N 1
ATOM 3673 C CA . VAL B 1 20 ? -25.09506 51.21297 25.36435 1.000 62.12814 110 VAL B CA 1
ATOM 3674 C C . VAL B 1 20 ? -25.50698 50.87142 23.93743 1.000 78.08277 110 VAL B C 1
ATOM 3675 O O . VAL B 1 20 ? -25.72146 51.77869 23.11929 1.000 60.48049 110 VAL B O 1
ATOM 3679 N N . PRO B 1 21 ? -25.61705 49.59107 23.59090 1.000 77.11266 111 PRO B N 1
ATOM 3680 C CA . PRO B 1 21 ? -25.92545 49.22458 22.20559 1.000 74.02280 111 PRO B CA 1
ATOM 3681 C C . PRO B 1 21 ? -27.33324 49.64752 21.81971 1.000 67.70009 111 PRO B C 1
ATOM 3682 O O . PRO B 1 21 ? -28.18668 49.92681 22.66463 1.000 74.86448 111 PRO B O 1
ATOM 3686 N N . ALA B 1 22 ? -27.56660 49.69435 20.51032 1.000 54.01417 112 ALA B N 1
ATOM 3687 C CA . ALA B 1 22 ? -28.77278 50.31813 19.98693 1.000 68.12915 112 ALA B CA 1
ATOM 3688 C C . ALA B 1 22 ? -29.15729 49.67207 18.66578 1.000 72.88130 112 ALA B C 1
ATOM 3689 O O . ALA B 1 22 ? -28.31908 49.55086 17.76888 1.000 69.55596 112 ALA B O 1
ATOM 3691 N N . ASN B 1 23 ? -30.42507 49.28159 18.54237 1.000 73.10508 113 ASN B N 1
ATOM 3692 C CA . ASN B 1 23 ? -30.91312 48.59623 17.35514 1.000 73.53465 113 ASN B CA 1
ATOM 3693 C C . ASN B 1 23 ? -32.34915 49.01290 17.07094 1.000 79.75294 113 ASN B C 1
ATOM 3694 O O . ASN B 1 23 ? -33.02447 49.62117 17.90596 1.000 75.74598 113 ASN B O 1
ATOM 3699 N N . TYR B 1 24 ? -32.80891 48.67695 15.87003 1.000 83.05598 114 TYR B N 1
ATOM 3700 C CA . TYR B 1 24 ? -34.22556 48.70689 15.54600 1.000 80.13968 114 TYR B CA 1
ATOM 3701 C C . TYR B 1 24 ? -34.83441 47.32962 15.78816 1.000 75.52143 114 TYR B C 1
ATOM 3702 O O . TYR B 1 24 ? -34.13607 46.31442 15.83701 1.000 75.86710 114 TYR B O 1
ATOM 3711 N N . SER B 1 25 ? -36.15824 47.30284 15.94199 1.000 77.20804 115 SER B N 1
ATOM 3712 C CA . SER B 1 25 ? -36.83930 46.02230 16.09742 1.000 74.83327 115 SER B CA 1
ATOM 3713 C C . SER B 1 25 ? -37.04891 45.33609 14.75289 1.000 65.77377 115 SER B C 1
ATOM 3714 O O . SER B 1 25 ? -36.82656 44.12653 14.62871 1.000 61.13476 115 SER B O 1
ATOM 3717 N N . ASP B 1 26 ? -37.46506 46.08955 13.74209 1.000 54.12580 116 ASP B N 1
ATOM 3718 C CA . ASP B 1 26 ? -37.74176 45.52012 12.43041 1.000 47.31945 116 ASP B CA 1
ATOM 3719 C C . ASP B 1 26 ? -36.43756 45.28506 11.67729 1.000 49.70437 116 ASP B C 1
ATOM 3720 O O . ASP B 1 26 ? -35.71155 46.24793 11.40343 1.000 40.10392 116 ASP B O 1
ATOM 3725 N N . PRO B 1 27 ? -36.09874 44.03906 11.33079 1.000 44.63036 117 PRO B N 1
ATOM 3726 C CA . PRO B 1 27 ? -34.90360 43.82175 10.50147 1.000 42.86907 117 PRO B CA 1
ATOM 3727 C C . PRO B 1 27 ? -35.07825 44.31594 9.07835 1.000 38.17796 117 PRO B C 1
ATOM 3728 O O . PRO B 1 27 ? -34.09336 44.72611 8.45174 1.000 31.13084 117 PRO B O 1
ATOM 3732 N N . GLN B 1 28 ? -36.30367 44.28547 8.54737 1.000 36.08183 118 GLN B N 1
ATOM 3733 C CA . GLN B 1 28 ? -36.54904 44.84026 7.22107 1.000 37.64349 118 GLN B CA 1
ATOM 3734 C C . GLN B 1 28 ? -36.31628 46.34426 7.19802 1.000 36.54513 118 GLN B C 1
ATOM 3735 O O . GLN B 1 28 ? -35.90110 46.89321 6.17073 1.000 36.13335 118 GLN B O 1
ATOM 3741 N N . PHE B 1 29 ? -36.58051 47.02581 8.31541 1.000 32.24005 119 PHE B N 1
ATOM 3742 C CA . PHE B 1 29 ? -36.26461 48.44691 8.40645 1.000 33.44136 119 PHE B CA 1
ATOM 3743 C C . PHE B 1 29 ? -34.75837 48.67317 8.39688 1.000 32.97782 119 PHE B C 1
ATOM 3744 O O . PHE B 1 29 ? -34.27160 49.62787 7.77949 1.000 26.80616 119 PHE B O 1
ATOM 3752 N N . ALA B 1 30 ? -34.00541 47.80367 9.07667 1.000 29.38616 120 ALA B N 1
ATOM 3753 C CA . ALA B 1 30 ? -32.55025 47.89160 9.03816 1.000 26.04278 120 ALA B CA 1
ATOM 3754 C C . ALA B 1 30 ? -32.01086 47.62096 7.64035 1.000 28.06301 120 ALA B C 1
ATOM 3755 O O . ALA B 1 30 ? -30.99666 48.20697 7.24461 1.000 25.37075 120 ALA B O 1
ATOM 3757 N N . VAL B 1 31 ? -32.66849 46.73863 6.88453 1.000 27.63677 121 VAL B N 1
ATOM 3758 C CA . VAL B 1 31 ? -32.27358 46.50297 5.49882 1.000 30.16097 121 VAL B CA 1
ATOM 3759 C C . VAL B 1 31 ? -32.49389 47.75890 4.66643 1.000 27.27270 121 VAL B C 1
ATOM 3760 O O . VAL B 1 31 ? -31.64212 48.14401 3.85552 1.000 27.16515 121 VAL B O 1
ATOM 3764 N N . ALA B 1 32 ? -33.63558 48.42409 4.86207 1.000 26.44887 122 ALA B N 1
ATOM 3765 C CA . ALA B 1 32 ? -33.92476 49.64081 4.11121 1.000 29.37776 122 ALA B CA 1
ATOM 3766 C C . ALA B 1 32 ? -32.98816 50.77886 4.49556 1.000 27.54876 122 ALA B C 1
ATOM 3767 O O . ALA B 1 32 ? -32.67670 51.63089 3.65683 1.000 25.76547 122 ALA B O 1
ATOM 3769 N N . VAL B 1 33 ? -32.53054 50.81196 5.74861 1.000 23.07050 123 VAL B N 1
ATOM 3770 C CA . VAL B 1 33 ? -31.61163 51.86327 6.17376 1.000 21.03118 123 VAL B CA 1
ATOM 3771 C C . VAL B 1 33 ? -30.26557 51.71128 5.47543 1.000 22.27952 123 VAL B C 1
ATOM 3772 O O . VAL B 1 33 ? -29.68587 52.69267 4.99414 1.000 22.26389 123 VAL B O 1
ATOM 3776 N N . CYS B 1 34 ? -29.75036 50.48145 5.40158 1.000 18.95812 124 CYS B N 1
ATOM 3777 C CA . CYS B 1 34 ? -28.47301 50.25214 4.73334 1.000 16.86436 124 CYS B CA 1
ATOM 3778 C C . CYS B 1 34 ? -28.56761 50.54589 3.24161 1.000 23.57019 124 CYS B C 1
ATOM 3779 O O . CYS B 1 34 ? -27.65477 51.14651 2.66236 1.000 25.16862 124 CYS B O 1
ATOM 3782 N N . ASN B 1 35 ? -29.66372 50.12915 2.60341 1.000 22.14638 125 ASN B N 1
ATOM 3783 C CA . ASN B 1 35 ? -29.82875 50.37741 1.17500 1.000 26.08599 125 ASN B CA 1
ATOM 3784 C C . ASN B 1 35 ? -29.98187 51.86493 0.88385 1.000 31.46707 125 ASN B C 1
ATOM 3785 O O . ASN B 1 35 ? -29.37627 52.38251 -0.06223 1.000 24.87421 125 ASN B O 1
ATOM 3790 N N . ASN B 1 36 ? -30.78737 52.56873 1.68463 1.000 21.56153 126 ASN B N 1
ATOM 3791 C CA . ASN B 1 36 ? -30.98759 53.99598 1.45788 1.000 24.75429 126 ASN B CA 1
ATOM 3792 C C . ASN B 1 36 ? -29.71560 54.79022 1.71944 1.000 25.70722 126 ASN B C 1
ATOM 3793 O O . ASN B 1 36 ? -29.47388 55.80549 1.05644 1.000 25.94346 126 ASN B O 1
ATOM 3798 N N . TYR B 1 37 ? -28.89523 54.34889 2.67559 1.000 21.01448 127 TYR B N 1
ATOM 3799 C CA . TYR B 1 37 ? -27.64669 55.04959 2.95523 1.000 25.60430 127 TYR B CA 1
ATOM 3800 C C . TYR B 1 37 ? -26.68579 54.95613 1.77641 1.000 18.64046 127 TYR B C 1
ATOM 3801 O O . TYR B 1 37 ? -26.04690 55.94908 1.40928 1.000 18.95116 127 TYR B O 1
ATOM 3810 N N . LEU B 1 38 ? -26.56869 53.77165 1.17143 1.000 17.70907 128 LEU B N 1
ATOM 3811 C CA . LEU B 1 38 ? -25.68285 53.61674 0.02283 1.000 23.81908 128 LEU B CA 1
ATOM 3812 C C . LEU B 1 38 ? -26.24277 54.30845 -1.21273 1.000 24.11366 128 LEU B C 1
ATOM 3813 O O . LEU B 1 38 ? -25.47685 54.72636 -2.08844 1.000 26.74422 128 LEU B O 1
ATOM 3818 N N . HIS B 1 39 ? -27.56829 54.43466 -1.30263 1.000 22.04813 129 HIS B N 1
ATOM 3819 C CA . HIS B 1 39 ? -28.16822 55.21084 -2.38253 1.000 26.75061 129 HIS B CA 1
ATOM 3820 C C . HIS B 1 39 ? -27.88360 56.69793 -2.21151 1.000 23.92178 129 HIS B C 1
ATOM 3821 O O . HIS B 1 39 ? -27.53981 57.38707 -3.17878 1.000 27.06188 129 HIS B O 1
ATOM 3828 N N . GLU B 1 40 ? -28.01622 57.20609 -0.98404 1.000 24.13119 130 GLU B N 1
ATOM 3829 C CA . GLU B 1 40 ? -27.82176 58.63010 -0.73241 1.000 23.77464 130 GLU B CA 1
ATOM 3830 C C . GLU B 1 40 ? -26.37432 59.05700 -0.94329 1.000 21.73747 130 GLU B C 1
ATOM 3831 O O . GLU B 1 40 ? -26.12065 60.19623 -1.35070 1.000 19.52909 130 GLU B O 1
ATOM 3837 N N . ASN B 1 41 ? -25.41709 58.16774 -0.67797 1.000 19.64351 131 ASN B N 1
ATOM 3838 C CA . ASN B 1 41 ? -24.00226 58.51172 -0.70581 1.000 21.18184 131 ASN B CA 1
ATOM 3839 C C . ASN B 1 41 ? -23.29823 58.01526 -1.96495 1.000 20.15881 131 ASN B C 1
ATOM 3840 O O . ASN B 1 41 ? -22.06691 57.90995 -1.98082 1.000 24.26849 131 ASN B O 1
ATOM 3845 N N . TYR B 1 42 ? -24.05382 57.70698 -3.01450 1.000 27.36753 132 TYR B N 1
ATOM 3846 C CA . TYR B 1 42 ? -23.56855 57.44857 -4.36387 1.000 20.10500 132 TYR B CA 1
ATOM 3847 C C . TYR B 1 42 ? -23.60648 58.74279 -5.17386 1.000 19.25076 132 TYR B C 1
ATOM 3848 O O . TYR B 1 42 ? -24.57022 59.50746 -5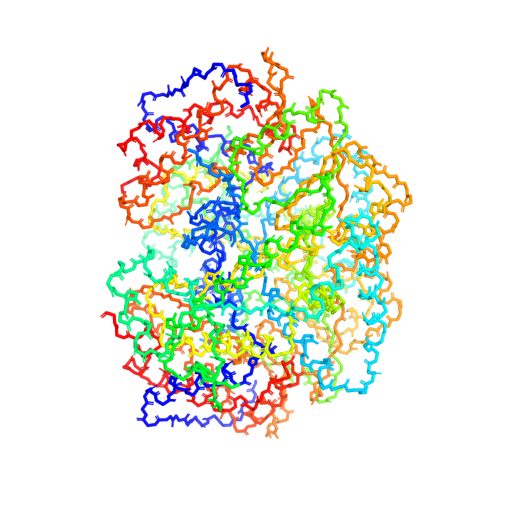.07017 1.000 26.14853 132 TYR B O 1
ATOM 3857 N N . PRO B 1 43 ? -22.58642 59.03565 -5.99657 1.000 26.20529 133 PRO B N 1
ATOM 3858 C CA . PRO B 1 43 ? -21.42010 58.20214 -6.29848 1.000 24.11906 133 PRO B CA 1
ATOM 3859 C C . PRO B 1 43 ? -20.20185 58.46074 -5.41467 1.000 24.48255 133 PRO B C 1
ATOM 3860 O O . PRO B 1 43 ? -19.11942 57.98606 -5.75694 1.000 20.17825 133 PRO B O 1
ATOM 3864 N N . THR B 1 44 ? -20.37357 59.19597 -4.31201 1.000 18.16315 134 THR B N 1
ATOM 3865 C CA . THR B 1 44 ? -19.24325 59.50772 -3.43955 1.000 24.81300 134 THR B CA 1
ATOM 3866 C C . THR B 1 44 ? -18.51027 58.24043 -3.01289 1.000 25.71013 134 THR B C 1
ATOM 3867 O O . THR B 1 44 ? -17.27650 58.17410 -3.05759 1.000 25.30811 134 THR B O 1
ATOM 3871 N N . VAL B 1 45 ? -19.25793 57.22087 -2.59981 1.000 15.60986 135 VAL B N 1
ATOM 3872 C CA . VAL B 1 45 ? -18.70862 55.89665 -2.34720 1.000 20.70893 135 VAL B CA 1
ATOM 3873 C C . VAL B 1 45 ? -19.59214 54.87343 -3.04308 1.000 21.82575 135 VAL B C 1
ATOM 3874 O O . VAL B 1 45 ? -20.78506 55.10230 -3.26837 1.000 15.82102 135 VAL B O 1
ATOM 3878 N N . ALA B 1 46 ? -18.99223 53.74017 -3.39459 1.000 16.96094 136 ALA B N 1
ATOM 3879 C CA . ALA B 1 46 ? -19.70667 52.64566 -4.03101 1.000 25.14280 136 ALA B CA 1
ATOM 3880 C C . ALA B 1 46 ? -19.13016 51.33176 -3.53186 1.000 22.98031 136 ALA B C 1
ATOM 3881 O O . ALA B 1 46 ? -17.91250 51.19859 -3.38130 1.000 21.28666 136 ALA B O 1
ATOM 3883 N N . SER B 1 47 ? -20.01119 50.36965 -3.27059 1.000 19.42931 137 SER B N 1
ATOM 3884 C CA . SER B 1 47 ? -19.57758 49.08489 -2.74127 1.000 22.33417 137 SER B CA 1
ATOM 3885 C C . SER B 1 47 ? -18.69778 48.35683 -3.74920 1.000 27.92672 137 SER B C 1
ATOM 3886 O O . SER B 1 47 ? -18.94964 48.38920 -4.95693 1.000 19.76624 137 SER B O 1
ATOM 3889 N N . TYR B 1 48 ? -17.65408 47.69373 -3.24463 1.000 22.79598 138 TYR B N 1
ATOM 3890 C CA . TYR B 1 48 ? -16.79176 46.90864 -4.11858 1.000 31.20575 138 TYR B CA 1
ATOM 3891 C C . TYR B 1 48 ? -17.46324 45.63245 -4.60818 1.000 28.23246 138 TYR B C 1
ATOM 3892 O O . TYR B 1 48 ? -16.89435 44.94350 -5.46162 1.000 25.08762 138 TYR B O 1
ATOM 3901 N N . GLN B 1 49 ? -18.65000 45.30129 -4.09145 1.000 24.02592 139 GLN B N 1
ATOM 3902 C CA . GLN B 1 49 ? -19.40951 44.18012 -4.63077 1.000 27.35699 139 GLN B CA 1
ATOM 3903 C C . GLN B 1 49 ? -19.84394 44.42824 -6.06830 1.000 27.24824 139 GLN B C 1
ATOM 3904 O O . GLN B 1 49 ? -20.09126 43.46729 -6.80503 1.000 27.47608 139 GLN B O 1
ATOM 3910 N N . ILE B 1 50 ? -19.94571 45.69366 -6.48045 1.000 26.34015 140 ILE B N 1
ATOM 3911 C CA . ILE B 1 50 ? -20.28854 46.00344 -7.86498 1.000 24.82889 140 ILE B CA 1
ATOM 3912 C C . ILE B 1 50 ? -19.16459 45.57127 -8.79822 1.000 23.88404 140 ILE B C 1
ATOM 3913 O O . ILE B 1 50 ? -19.39341 44.86881 -9.78972 1.000 25.43837 140 ILE B O 1
ATOM 3918 N N . THR B 1 51 ? -17.93140 45.98423 -8.49410 1.000 25.79078 141 THR B N 1
ATOM 3919 C CA . THR B 1 51 ? -16.79436 45.57050 -9.30873 1.000 26.92786 141 THR B CA 1
ATOM 3920 C C . THR B 1 51 ? -16.48832 44.08938 -9.13030 1.000 30.36047 141 THR B C 1
ATOM 3921 O O . THR B 1 51 ? -15.99884 43.44310 -10.06402 1.000 29.23765 141 THR B O 1
ATOM 3925 N N . ASP B 1 52 ? -16.76229 43.53712 -7.94530 1.000 23.48615 142 ASP B N 1
ATOM 3926 C CA . ASP B 1 52 ? -16.60100 42.10009 -7.74946 1.000 30.43961 142 ASP B CA 1
ATOM 3927 C C . ASP B 1 52 ? -17.58016 41.31907 -8.61622 1.000 28.68651 142 ASP B C 1
ATOM 3928 O O . ASP B 1 52 ? -17.24378 40.24789 -9.13435 1.000 24.91228 142 ASP B O 1
ATOM 3933 N N . GLU B 1 53 ? -18.79746 41.84068 -8.78441 1.000 26.31133 143 GLU B N 1
ATOM 3934 C CA . GLU B 1 53 ? -19.75209 41.21189 -9.69049 1.000 32.89759 143 GLU B CA 1
ATOM 3935 C C . GLU B 1 53 ? -19.30694 41.35723 -11.14016 1.000 29.87354 143 GLU B C 1
ATOM 3936 O O . GLU B 1 53 ? -19.51354 40.44758 -11.95218 1.000 23.84538 143 GLU B O 1
ATOM 3942 N N . TYR B 1 54 ? -18.69948 42.49740 -11.48257 1.000 26.45941 144 TYR B N 1
ATOM 3943 C CA . TYR B 1 54 ? -18.12602 42.66794 -12.81459 1.000 29.55547 144 TYR B CA 1
ATOM 3944 C C . TYR B 1 54 ? -17.07732 41.59894 -13.09336 1.000 32.15260 144 TYR B C 1
ATOM 3945 O O . TYR B 1 54 ? -17.06717 40.98329 -14.16588 1.000 30.29111 144 TYR B O 1
ATOM 3954 N N . ASP B 1 55 ? -16.18241 41.36674 -12.12913 1.000 29.27130 145 ASP B N 1
ATOM 3955 C CA . ASP B 1 55 ? -15.12232 40.38141 -12.31409 1.000 34.59155 145 ASP B CA 1
ATOM 3956 C C . ASP B 1 55 ? -15.68734 38.97115 -12.41969 1.000 27.88939 145 ASP B C 1
ATOM 3957 O O . ASP B 1 55 ? -15.22094 38.17072 -13.23842 1.000 30.59510 145 ASP B O 1
ATOM 3962 N N . ALA B 1 56 ? -16.69138 38.64917 -11.60000 1.000 24.21413 146 ALA B N 1
ATOM 3963 C CA . ALA B 1 56 ? -17.26870 37.30915 -11.62752 1.000 27.19454 146 ALA B CA 1
ATOM 3964 C C . ALA B 1 56 ? -17.93720 37.02211 -12.96544 1.000 32.45385 146 ALA B C 1
ATOM 3965 O O . ALA B 1 56 ? -17.89588 35.88858 -13.45787 1.000 37.58639 146 ALA B O 1
ATOM 3967 N N . TYR B 1 57 ? -18.55655 38.03706 -13.57204 1.000 32.49374 147 TYR B N 1
ATOM 3968 C CA . TYR B 1 57 ? -19.18939 37.83504 -14.87073 1.000 32.35228 147 TYR B CA 1
ATOM 3969 C C . TYR B 1 57 ? -18.15232 37.74806 -15.98366 1.000 36.68028 147 TYR B C 1
ATOM 3970 O O . TYR B 1 57 ? -18.26893 36.90686 -16.88274 1.000 34.94331 147 TYR B O 1
ATOM 3979 N N . LEU B 1 58 ? -17.13243 38.60980 -15.94241 1.000 32.72989 148 LEU B N 1
ATOM 3980 C CA . LEU B 1 58 ? -16.10673 38.59020 -16.98103 1.000 32.31755 148 LEU B CA 1
ATOM 3981 C C . LEU B 1 58 ? -15.30513 37.29440 -16.94512 1.000 39.40772 148 LEU B C 1
ATOM 3982 O O . LEU B 1 58 ? -14.93772 36.75571 -17.99594 1.000 34.78293 148 LEU B O 1
ATOM 3987 N N . ASP B 1 59 ? -15.02282 36.77897 -15.74662 1.000 35.53864 149 ASP B N 1
ATOM 3988 C CA . ASP B 1 59 ? -14.31009 35.51070 -15.64243 1.000 41.41088 149 ASP B CA 1
ATOM 3989 C C . ASP B 1 59 ? -15.16768 34.34550 -16.11983 1.000 39.81398 149 ASP B C 1
ATOM 3990 O O . ASP B 1 59 ? -14.63262 33.33958 -16.60041 1.000 36.05381 149 ASP B O 1
ATOM 3995 N N . MET B 1 60 ? -16.49271 34.46167 -15.99703 1.000 41.06531 150 MET B N 1
ATOM 3996 C CA . MET B 1 60 ? -17.37730 33.38358 -16.42561 1.000 42.20067 150 MET B CA 1
ATOM 3997 C C . MET B 1 60 ? -17.49787 33.32242 -17.94253 1.000 47.49228 150 MET B C 1
ATOM 3998 O O . MET B 1 60 ? -17.60001 32.23078 -18.51279 1.000 49.03325 150 MET B O 1
ATOM 4003 N N . VAL B 1 61 ? -17.48414 34.47579 -18.60879 1.000 44.31450 151 VAL B N 1
ATOM 4004 C CA . VAL B 1 61 ? -17.62073 34.54591 -20.05625 1.000 46.18630 151 VAL B CA 1
ATOM 4005 C C . VAL B 1 61 ? -16.26813 34.66455 -20.74969 1.000 48.23423 151 VAL B C 1
ATOM 4006 O O . VAL B 1 61 ? -16.21838 34.95658 -21.94714 1.000 50.89304 151 VAL B O 1
ATOM 4010 N N . ASP B 1 62 ? -15.16821 34.46911 -20.01765 1.000 42.57948 152 ASP B N 1
ATOM 4011 C CA . ASP B 1 62 ? -13.82861 34.40991 -20.59914 1.000 52.63036 152 ASP B CA 1
ATOM 4012 C C . ASP B 1 62 ? -13.38834 35.70930 -21.26466 1.000 57.12656 152 ASP B C 1
ATOM 4013 O O . ASP B 1 62 ? -13.10502 35.72121 -22.46744 1.000 53.62632 152 ASP B O 1
ATOM 4018 N N . GLY B 1 63 ? -13.30659 36.79468 -20.50920 1.000 46.66502 153 GLY B N 1
ATOM 4019 C CA . GLY B 1 63 ? -12.70139 38.01606 -20.99475 1.000 57.81609 153 GLY B CA 1
ATOM 4020 C C . GLY B 1 63 ? -13.72177 39.11472 -21.24962 1.000 77.12755 153 GLY B C 1
ATOM 4021 O O . GLY B 1 63 ? -14.93658 38.90936 -21.21944 1.000 77.95417 153 GLY B O 1
ATOM 4022 N N . THR B 1 64 ? -13.18085 40.30633 -21.51155 1.000 81.77635 154 THR B N 1
ATOM 4023 C CA . THR B 1 64 ? -14.00955 41.48452 -21.74265 1.000 93.69713 154 THR B CA 1
ATOM 4024 C C . THR B 1 64 ? -14.60690 41.48087 -23.14430 1.000 97.53524 154 THR B C 1
ATOM 4025 O O . THR B 1 64 ? -15.80219 41.74070 -23.31762 1.000 97.88386 154 THR B O 1
ATOM 4029 N N . VAL B 1 65 ? -13.78702 41.19511 -24.15778 1.000 95.31039 155 VAL B N 1
ATOM 4030 C CA . VAL B 1 65 ? -14.27485 41.22597 -25.53240 1.000 97.21630 155 VAL B CA 1
ATOM 4031 C C . VAL B 1 65 ? -15.24551 40.08294 -25.79420 1.000 97.04918 155 VAL B C 1
ATOM 4032 O O . VAL B 1 65 ? -16.18485 40.22820 -26.58619 1.000 101.28399 155 VAL B O 1
ATOM 4036 N N . ALA B 1 66 ? -15.04190 38.93218 -25.14882 1.000 96.51139 156 ALA B N 1
ATOM 4037 C CA . ALA B 1 66 ? -16.02724 37.86144 -25.22859 1.000 83.89694 156 ALA B CA 1
ATOM 4038 C C . ALA B 1 66 ? -17.32502 38.23129 -24.52454 1.000 95.11618 156 ALA B C 1
ATOM 4039 O O . ALA B 1 66 ? -18.35581 37.59728 -24.77390 1.000 93.40124 156 ALA B O 1
ATOM 4041 N N . CYS B 1 67 ? -17.29360 39.24142 -23.65507 1.000 82.23970 157 CYS B N 1
ATOM 4042 C CA . CYS B 1 67 ? -18.47873 39.73511 -22.96603 1.000 94.31506 157 CYS B CA 1
ATOM 4043 C C . CYS B 1 67 ? -19.15592 40.87070 -23.72219 1.000 105.61694 157 CYS B C 1
ATOM 4044 O O . CYS B 1 67 ? -20.38826 40.96594 -23.72257 1.000 100.94218 157 CYS B O 1
ATOM 4047 N N . LEU B 1 68 ? -18.37227 41.73272 -24.37418 1.000 107.23916 158 LEU B N 1
ATOM 4048 C CA . LEU B 1 68 ? -18.92872 42.87082 -25.09567 1.000 104.39537 158 LEU B CA 1
ATOM 4049 C C . LEU B 1 68 ? -19.76287 42.45919 -26.30170 1.000 102.54801 158 LEU B C 1
ATOM 4050 O O . LEU B 1 68 ? -20.39381 43.32410 -26.91874 1.000 104.02674 158 LEU B O 1
ATOM 4055 N N . ASP B 1 69 ? -19.78015 41.17414 -26.65185 1.000 102.10507 159 ASP B N 1
ATOM 4056 C CA . ASP B 1 69 ? -20.65089 40.65644 -27.69623 1.000 108.12158 159 ASP B CA 1
ATOM 4057 C C . ASP B 1 69 ? -21.79952 39.82548 -27.14267 1.000 111.34875 159 ASP B C 1
ATOM 4058 O O . ASP B 1 69 ? -22.60298 39.30470 -27.92383 1.000 114.44450 159 ASP B O 1
ATOM 4063 N N . THR B 1 70 ? -21.89795 39.68470 -25.81881 1.000 118.25287 160 THR B N 1
ATOM 4064 C CA . THR B 1 70 ? -22.98414 38.92322 -25.21553 1.000 116.51739 160 THR B CA 1
ATOM 4065 C C . THR B 1 70 ? -24.26417 39.73537 -25.07744 1.000 111.64182 160 THR B C 1
ATOM 4066 O O . THR B 1 70 ? -25.33596 39.14950 -24.88898 1.000 101.67100 160 THR B O 1
ATOM 4070 N N . ALA B 1 71 ? -24.17884 41.05974 -25.16260 1.000 115.16320 161 ALA B N 1
ATOM 4071 C CA . ALA B 1 71 ? -25.35937 41.90002 -25.07050 1.000 111.38231 161 ALA B CA 1
ATOM 4072 C C . ALA B 1 71 ? -26.14928 41.85320 -26.37545 1.000 119.12576 161 ALA B C 1
ATOM 4073 O O . ALA B 1 71 ? -25.67907 41.36366 -27.40635 1.000 117.08811 161 ALA B O 1
ATOM 4075 N N . THR B 1 72 ? -27.37105 42.37584 -26.32171 1.000 117.85348 162 THR B N 1
ATOM 4076 C CA . THR B 1 72 ? -28.25635 42.39952 -27.48059 1.000 121.52937 162 THR B CA 1
ATOM 4077 C C . THR B 1 72 ? -27.95938 43.65109 -28.30030 1.000 121.61785 162 THR B C 1
ATOM 4078 O O . THR B 1 72 ? -28.33407 44.76190 -27.91145 1.000 116.26661 162 THR B O 1
ATOM 4082 N N . PHE B 1 73 ? -27.28434 43.47138 -29.43484 1.000 127.44803 163 PHE B N 1
ATOM 4083 C CA . PHE B 1 73 ? -27.05894 44.56388 -30.37335 1.000 121.22291 163 PHE B CA 1
ATOM 4084 C C . PHE B 1 73 ? -28.25146 44.70011 -31.31091 1.000 126.56538 163 PHE B C 1
ATOM 4085 O O . PHE B 1 73 ? -28.08789 44.83706 -32.52663 1.000 119.11962 163 PHE B O 1
ATOM 4093 N N . SER B 1 74 ? -29.45199 44.67097 -30.73867 1.000 112.11529 164 SER B N 1
ATOM 4094 C CA . SER B 1 74 ? -30.71117 44.68621 -31.48506 1.000 111.66947 164 SER B CA 1
ATOM 4095 C C . SER B 1 74 ? -30.74553 45.76507 -32.56271 1.000 107.29823 164 SER B C 1
ATOM 4096 O O . SER B 1 74 ? -31.26890 45.54453 -33.65633 1.000 98.76493 164 SER B O 1
ATOM 4099 N N . ALA B 1 89 ? -20.01608 32.47782 -34.78721 1.000 93.92706 179 ALA B N 1
ATOM 4100 C CA . ALA B 1 89 ? -18.63163 32.92907 -34.86783 1.000 98.54969 179 ALA B CA 1
ATOM 4101 C C . ALA B 1 89 ? -17.98754 32.95183 -33.48609 1.000 105.52727 179 ALA B C 1
ATOM 4102 O O . ALA B 1 89 ? -18.56636 33.47756 -32.53500 1.000 98.44595 179 ALA B O 1
ATOM 4104 N N . PRO B 1 90 ? -16.78841 32.37879 -33.37324 1.000 109.88534 180 PRO B N 1
ATOM 4105 C CA . PRO B 1 90 ? -16.10785 32.33960 -32.07177 1.000 86.59203 180 PRO B CA 1
ATOM 4106 C C . PRO B 1 90 ? -15.48483 33.68847 -31.73764 1.000 77.81643 180 PRO B C 1
ATOM 4107 O O . PRO B 1 90 ? -14.81195 34.30235 -32.56921 1.000 80.42249 180 PRO B O 1
ATOM 4111 N N . ASN B 1 91 ? -15.71954 34.14678 -30.51361 1.000 82.09632 181 ASN B N 1
ATOM 4112 C CA . ASN B 1 91 ? -15.11528 35.36722 -30.00489 1.000 76.37784 181 ASN B CA 1
ATOM 4113 C C . ASN B 1 91 ? -13.78691 35.05028 -29.32494 1.000 70.25439 181 ASN B C 1
ATOM 4114 O O . ASN B 1 91 ? -13.54267 33.92409 -28.88434 1.000 74.15846 181 ASN B O 1
ATOM 4119 N N . ILE B 1 92 ? -12.91902 36.06271 -29.24472 1.000 65.60684 182 ILE B N 1
ATOM 4120 C CA . ILE B 1 92 ? -11.65166 35.87897 -28.54950 1.000 71.56109 182 ILE B CA 1
ATOM 4121 C C . ILE B 1 92 ? -11.92466 35.73463 -27.05957 1.000 63.74591 182 ILE B C 1
ATOM 4122 O O . ILE B 1 92 ? -12.80542 36.40239 -26.49897 1.000 59.05004 182 ILE B O 1
ATOM 4127 N N . ARG B 1 93 ? -11.18609 34.83956 -26.41454 1.000 62.15956 183 ARG B N 1
ATOM 4128 C CA . ARG B 1 93 ? -11.35278 34.56089 -24.99802 1.000 52.22143 183 ARG B CA 1
ATOM 4129 C C . ARG B 1 93 ? -10.02926 34.77622 -24.28155 1.000 43.97928 183 ARG B C 1
ATOM 4130 O O . ARG B 1 93 ? -8.96312 34.45598 -24.81657 1.000 39.51939 183 ARG B O 1
ATOM 4138 N N . SER B 1 94 ? -10.10439 35.32577 -23.07309 1.000 43.88394 184 SER B N 1
ATOM 4139 C CA . SER B 1 94 ? -8.93397 35.59212 -22.24983 1.000 42.83711 184 SER B CA 1
ATOM 4140 C C . SER B 1 94 ? -9.09115 34.88245 -20.91417 1.000 43.27024 184 SER B C 1
ATOM 4141 O O . SER B 1 94 ? -10.14432 34.98000 -20.27515 1.000 39.70248 184 SER B O 1
ATOM 4144 N N . ALA B 1 95 ? -8.04755 34.16927 -20.49920 1.000 36.82652 185 ALA B N 1
ATOM 4145 C CA . ALA B 1 95 ? -8.03592 33.48267 -19.21550 1.000 35.76464 185 ALA B CA 1
ATOM 4146 C C . ALA B 1 95 ? -7.46186 34.33779 -18.09387 1.000 33.68634 185 ALA B C 1
ATOM 4147 O O . ALA B 1 95 ? -7.38496 33.86777 -16.95409 1.000 39.10233 185 ALA B O 1
ATOM 4149 N N . VAL B 1 96 ? -7.05651 35.56639 -18.38722 1.000 37.46051 186 VAL B N 1
ATOM 4150 C CA . VAL B 1 96 ? -6.52205 36.45463 -17.34893 1.000 41.20499 186 VAL B CA 1
ATOM 4151 C C . VAL B 1 96 ? -7.65572 36.87680 -16.42298 1.000 45.10822 186 VAL B C 1
ATOM 4152 O O . VAL B 1 96 ? -8.71518 37.31862 -16.90599 1.000 38.34192 186 VAL B O 1
ATOM 4156 N N . PRO B 1 97 ? -7.49758 36.75465 -15.10396 1.000 45.74972 187 PRO B N 1
ATOM 4157 C CA . PRO B 1 97 ? -8.58517 37.14631 -14.19673 1.000 40.53739 187 PRO B CA 1
ATOM 4158 C C . PRO B 1 97 ? -8.86701 38.63928 -14.27746 1.000 32.52980 187 PRO B C 1
ATOM 4159 O O . PRO B 1 97 ? -7.95549 39.45874 -14.40893 1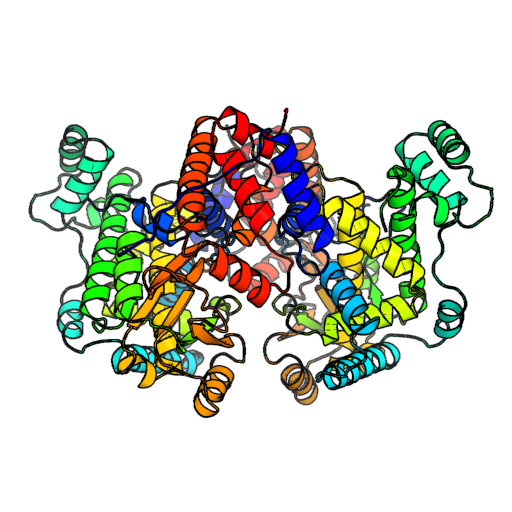.000 30.75933 187 PRO B O 1
ATOM 4163 N N . SER B 1 98 ? -10.14849 38.98438 -14.20315 1.000 33.45397 188 SER B N 1
ATOM 4164 C CA . SER B 1 98 ? -10.56793 40.37310 -14.29753 1.000 37.44187 188 SER B CA 1
ATOM 4165 C C . SER B 1 98 ? -10.36838 41.09324 -12.96954 1.000 31.88341 188 SER B C 1
ATOM 4166 O O . SER B 1 98 ? -10.51668 40.51209 -11.89082 1.000 30.93249 188 SER B O 1
ATOM 4169 N N . ALA B 1 99 ? -10.02695 42.38595 -13.06218 1.000 31.49258 189 ALA B N 1
ATOM 4170 C CA . ALA B 1 99 ? -9.83521 43.25176 -11.90114 1.000 34.65961 189 ALA B CA 1
ATOM 4171 C C . ALA B 1 99 ? -10.33815 44.64968 -12.27500 1.000 30.38335 189 ALA B C 1
ATOM 4172 O O . ALA B 1 99 ? -9.57392 45.58763 -12.49591 1.000 25.74530 189 ALA B O 1
ATOM 4174 N N . MET B 1 100 ? -11.65857 44.79041 -12.34607 1.000 33.25356 190 MET B N 1
ATOM 4175 C CA . MET B 1 100 ? -12.26529 46.02299 -12.82551 1.000 35.58390 190 MET B CA 1
ATOM 4176 C C . MET B 1 100 ? -12.36381 47.06111 -11.71728 1.000 30.38259 190 MET B C 1
ATOM 4177 O O . MET B 1 100 ? -12.65555 46.73786 -10.56231 1.000 35.41968 190 MET B O 1
ATOM 4182 N N . GLN B 1 101 ? -12.11577 48.31390 -12.08279 1.000 30.45569 191 GLN B N 1
ATOM 4183 C CA . GLN B 1 101 ? -12.33614 49.45906 -11.21549 1.000 35.57876 191 GLN B CA 1
ATOM 4184 C C . GLN B 1 101 ? -13.60569 50.18072 -11.65157 1.000 31.72833 191 GLN B C 1
ATOM 4185 O O . GLN B 1 101 ? -13.96273 50.18424 -12.83228 1.000 32.22979 191 GLN B O 1
ATOM 4191 N N . ASN B 1 102 ? -14.29367 50.79057 -10.68550 1.000 24.20683 192 ASN B N 1
ATOM 4192 C CA . ASN B 1 102 ? -15.54610 51.49406 -10.96624 1.000 27.66163 192 ASN B CA 1
ATOM 4193 C C . ASN B 1 102 ? -15.23153 52.85800 -11.58473 1.000 31.69402 192 ASN B C 1
ATOM 4194 O O . ASN B 1 102 ? -15.35111 53.91541 -10.96229 1.000 23.98902 192 ASN B O 1
ATOM 4199 N N . THR B 1 103 ? -14.82471 52.81181 -12.85585 1.000 26.06899 193 THR B N 1
ATOM 4200 C CA . THR B 1 103 ? -14.49551 54.03580 -13.57814 1.000 23.16581 193 THR B CA 1
ATOM 4201 C C . THR B 1 103 ? -15.72364 54.91072 -13.78829 1.000 22.09506 193 THR B C 1
ATOM 4202 O O . THR B 1 103 ? -15.61624 56.14192 -13.76809 1.000 18.12237 193 THR B O 1
ATOM 4206 N N . LEU B 1 104 ? -16.89250 54.29804 -13.99077 1.000 22.41651 194 LEU B N 1
ATOM 4207 C CA . LEU B 1 104 ? -18.11542 55.07522 -14.16207 1.000 25.21370 194 LEU B CA 1
ATOM 4208 C C . LEU B 1 104 ? -18.44009 55.87475 -12.90704 1.000 23.73599 194 LEU B C 1
ATOM 4209 O O . LEU B 1 104 ? -18.92038 57.01097 -12.99315 1.000 26.01436 194 LEU B O 1
ATOM 4214 N N . GLN B 1 105 ? -18.18168 55.29832 -11.73103 1.000 22.36568 195 GLN B N 1
ATOM 4215 C CA . GLN B 1 105 ? -18.41419 56.01788 -10.48281 1.000 19.86756 195 GLN B CA 1
ATOM 4216 C C . GLN B 1 105 ? -17.54187 57.26383 -10.39811 1.000 24.00580 195 GLN B C 1
ATOM 4217 O O . GLN B 1 105 ? -18.02190 58.35080 -10.05568 1.000 25.48077 195 GLN B O 1
ATOM 4223 N N . ASN B 1 106 ? -16.25102 57.12362 -10.71186 1.000 24.43543 196 ASN B N 1
ATOM 4224 C CA . ASN B 1 106 ? -15.34673 58.26675 -10.65036 1.000 27.12977 196 ASN B CA 1
ATOM 4225 C C . ASN B 1 106 ? -15.70743 59.32632 -11.68320 1.000 27.00602 196 ASN B C 1
ATOM 4226 O O . ASN B 1 106 ? -15.50134 60.52066 -11.43885 1.000 24.95253 196 ASN B O 1
ATOM 4231 N N . VAL B 1 107 ? -16.24048 58.91464 -12.83657 1.000 25.19185 197 VAL B N 1
ATOM 4232 C CA . VAL B 1 107 ? -16.70533 59.88431 -13.82460 1.000 22.50072 197 VAL B CA 1
ATOM 4233 C C . VAL B 1 107 ? -17.88314 60.67652 -13.27170 1.000 19.70908 197 VAL B C 1
ATOM 4234 O O . VAL B 1 107 ? -17.94607 61.90489 -13.40832 1.000 20.67096 197 VAL B O 1
ATOM 4238 N N . LEU B 1 108 ? -18.83074 59.98761 -12.63031 1.000 17.62299 198 LEU B N 1
ATOM 4239 C CA . LEU B 1 108 ? -19.96736 60.67678 -12.02903 1.000 22.59674 198 LEU B CA 1
ATOM 4240 C C . LEU B 1 108 ? -19.53311 61.58242 -10.88449 1.000 25.96925 198 LEU B C 1
ATOM 4241 O O . LEU B 1 108 ? -20.14003 62.63723 -10.66673 1.000 24.67684 198 LEU B O 1
ATOM 4246 N N . ILE B 1 109 ? -18.49253 61.19169 -10.14360 1.000 28.85553 199 ILE B N 1
ATOM 4247 C CA . ILE B 1 109 ? -17.95295 62.06270 -9.10126 1.000 25.11888 199 ILE B CA 1
ATOM 4248 C C . ILE B 1 109 ? -17.42417 63.35175 -9.71651 1.000 28.56997 199 ILE B C 1
ATOM 4249 O O . ILE B 1 109 ? -17.70793 64.45525 -9.23486 1.000 33.83485 199 ILE B O 1
ATOM 4254 N N . ALA B 1 110 ? -16.65080 63.22938 -10.79895 1.000 27.71168 200 ALA B N 1
ATOM 4255 C CA . ALA B 1 110 ? -16.12615 64.40759 -11.47817 1.000 31.37935 200 ALA B CA 1
ATOM 4256 C C . ALA B 1 110 ? -17.23283 65.27231 -12.06646 1.000 32.41847 200 ALA B C 1
ATOM 4257 O O . ALA B 1 110 ? -17.02730 66.47541 -12.26216 1.000 29.77289 200 ALA B O 1
ATOM 4259 N N . ALA B 1 111 ? -18.40025 64.68925 -12.35059 1.000 27.65156 201 ALA B N 1
ATOM 4260 C CA . ALA B 1 111 ? -19.51214 65.47713 -12.87195 1.000 31.34115 201 ALA B CA 1
ATOM 4261 C C . ALA B 1 111 ? -20.13739 66.34083 -11.78272 1.000 35.52158 201 ALA B C 1
ATOM 4262 O O . ALA B 1 111 ? -20.48921 67.50011 -12.02925 1.000 42.10969 201 ALA B O 1
ATOM 4264 N N . THR B 1 112 ? -20.28796 65.79471 -10.57238 1.000 38.67468 202 THR B N 1
ATOM 4265 C CA . THR B 1 112 ? -20.83846 66.58176 -9.47273 1.000 41.44714 202 THR B CA 1
ATOM 4266 C C . THR B 1 112 ? -19.87304 67.66967 -9.02091 1.000 49.55404 202 THR B C 1
ATOM 4267 O O . THR B 1 112 ? -20.30942 68.74644 -8.59820 1.000 62.48332 202 THR B O 1
ATOM 4271 N N . LYS B 1 113 ? -18.56553 67.41154 -9.09854 1.000 44.62094 203 LYS B N 1
ATOM 4272 C CA . LYS B 1 113 ? -17.58522 68.43788 -8.76547 1.000 51.64751 203 LYS B CA 1
ATOM 4273 C C . LYS B 1 113 ? -17.52557 69.53698 -9.81795 1.000 56.83920 203 LYS B C 1
ATOM 4274 O O . LYS B 1 113 ? -16.94977 70.59819 -9.55813 1.000 63.16242 203 LYS B O 1
ATOM 4280 N N . ARG B 1 114 ? -18.10706 69.30630 -10.99663 1.000 58.74479 204 ARG B N 1
ATOM 4281 C CA . ARG B 1 114 ? -18.07049 70.30842 -12.05644 1.000 63.85421 204 ARG B CA 1
ATOM 4282 C C . ARG B 1 114 ? -19.04242 71.44827 -11.77880 1.000 74.14666 204 ARG B C 1
ATOM 4283 O O . ARG B 1 114 ? -18.74479 72.61092 -12.07679 1.000 88.70949 204 ARG B O 1
ATOM 4291 N N . ASN B 1 115 ? -20.20763 71.13570 -11.20738 1.000 72.22275 205 ASN B N 1
ATOM 4292 C CA . ASN B 1 115 ? -21.25966 72.12785 -11.02270 1.000 84.09112 205 ASN B CA 1
ATOM 4293 C C . ASN B 1 115 ? -20.91068 73.19159 -9.98885 1.000 104.31473 205 ASN B C 1
ATOM 4294 O O . ASN B 1 115 ? -21.60869 74.20903 -9.91856 1.000 116.84667 205 ASN B O 1
ATOM 4299 N N . CYS B 1 116 ? -19.86403 72.99152 -9.19437 1.000 91.94719 206 CYS B N 1
ATOM 4300 C CA . CYS B 1 116 ? -19.44956 73.96389 -8.19495 1.000 106.26974 206 CYS B CA 1
ATOM 4301 C C . CYS B 1 116 ? -18.24200 74.75059 -8.69158 1.000 119.99293 206 CYS B C 1
ATOM 4302 O O . CYS B 1 116 ? -17.41984 74.24493 -9.45979 1.000 115.50460 206 CYS B O 1
ATOM 4305 N N . ASN B 1 117 ? -18.14346 76.00134 -8.24073 1.000 121.93080 207 ASN B N 1
ATOM 4306 C CA . ASN B 1 117 ? -17.07412 76.89329 -8.67479 1.000 118.82229 207 ASN B CA 1
ATOM 4307 C C . ASN B 1 117 ? -15.86925 76.86546 -7.74213 1.000 128.11263 207 ASN B C 1
ATOM 4308 O O . ASN B 1 117 ? -14.72684 76.93935 -8.20835 1.000 121.74602 207 ASN B O 1
ATOM 4313 N N . VAL B 1 118 ? -16.10250 76.76460 -6.43138 1.000 129.42209 208 VAL B N 1
ATOM 4314 C CA . VAL B 1 118 ? -15.00277 76.81485 -5.47088 1.000 124.01883 208 VAL B CA 1
ATOM 4315 C C . VAL B 1 118 ? -14.08038 75.61521 -5.64828 1.000 123.83204 208 VAL B C 1
ATOM 4316 O O . VAL B 1 118 ? -12.85140 75.74068 -5.57555 1.000 116.33705 208 VAL B O 1
ATOM 4320 N N . THR B 1 119 ? -14.65445 74.43643 -5.89696 1.000 122.37462 209 THR B N 1
ATOM 4321 C CA . THR B 1 119 ? -13.84560 73.23288 -6.04648 1.000 123.07989 209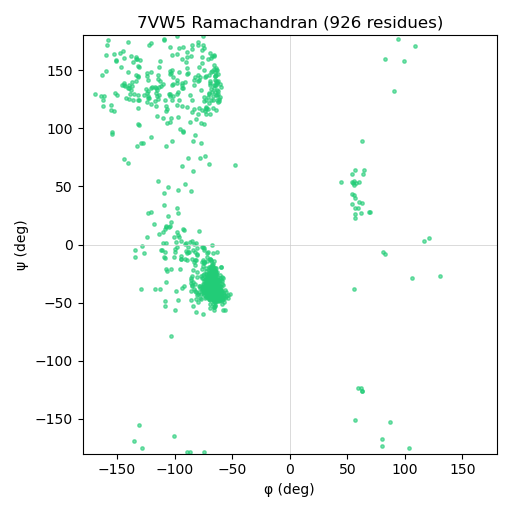 THR B CA 1
ATOM 4322 C C . THR B 1 119 ? -13.11157 73.18198 -7.38016 1.000 120.81425 209 THR B C 1
ATOM 4323 O O . THR B 1 119 ? -12.18281 72.38113 -7.52823 1.000 108.69546 209 THR B O 1
ATOM 4327 N N . GLN B 1 120 ? -13.49835 74.01282 -8.34859 1.000 123.97287 210 GLN B N 1
ATOM 4328 C CA . GLN B 1 120 ? -12.88054 73.96983 -9.66829 1.000 114.61535 210 GLN B CA 1
ATOM 4329 C C . GLN B 1 120 ? -11.60558 74.79625 -9.75765 1.000 107.18719 210 GLN B C 1
ATOM 4330 O O . GLN B 1 120 ? -10.67659 74.40567 -10.47378 1.000 96.14018 210 GLN B O 1
ATOM 4336 N N . MET B 1 121 ? -11.53473 75.93061 -9.05868 1.000 122.10698 211 MET B N 1
ATOM 4337 C CA . MET B 1 121 ? -10.29807 76.70338 -9.05287 1.000 100.73309 211 MET B CA 1
ATOM 4338 C C . MET B 1 121 ? -9.24843 76.08235 -8.14171 1.000 95.03136 211 MET B C 1
ATOM 4339 O O . MET B 1 121 ? -8.04794 76.27352 -8.36616 1.000 76.44665 211 MET B O 1
ATOM 4344 N N . ARG B 1 122 ? -9.67622 75.34603 -7.11379 1.000 96.44201 212 ARG B N 1
ATOM 4345 C CA . ARG B 1 122 ? -8.73568 74.53571 -6.34948 1.000 88.23100 212 ARG B CA 1
ATOM 4346 C C . ARG B 1 122 ? -8.26746 73.33305 -7.15780 1.000 87.97036 212 ARG B C 1
ATOM 4347 O O . ARG B 1 122 ? -7.16520 72.82114 -6.92965 1.000 86.26343 212 ARG B O 1
ATOM 4355 N N . GLU B 1 123 ? -9.08406 72.87926 -8.10934 1.000 85.05244 213 GLU B N 1
ATOM 4356 C CA . GLU B 1 123 ? -8.74884 71.76755 -8.98956 1.000 76.32148 213 GLU B CA 1
ATOM 4357 C C . GLU B 1 123 ? -8.47940 72.23788 -10.41663 1.000 64.60688 213 GLU B C 1
ATOM 4358 O O . GLU B 1 123 ? -8.79296 71.53442 -11.38014 1.000 60.11035 213 GLU B O 1
ATOM 4364 N N . LEU B 1 124 ? -7.91055 73.43158 -10.56454 1.000 69.86544 214 LEU B N 1
ATOM 4365 C CA . LEU B 1 124 ? -7.55758 73.96357 -11.87560 1.000 52.85048 214 LEU B CA 1
ATOM 4366 C C . LEU B 1 124 ? -6.45433 73.14269 -12.54327 1.000 45.53012 214 LEU B C 1
ATOM 4367 O O . LEU B 1 124 ? -6.51649 72.92887 -13.76107 1.000 35.98330 214 LEU B O 1
ATOM 4372 N N . PRO B 1 125 ? -5.42468 72.68001 -11.81461 1.000 49.70592 215 PRO B N 1
ATOM 4373 C CA . PRO B 1 125 ? -4.45284 71.77800 -12.45893 1.000 40.34413 215 PRO B CA 1
ATOM 4374 C C . PRO B 1 125 ? -5.08118 70.51946 -13.03256 1.000 36.73052 215 PRO B C 1
ATOM 4375 O O . PRO B 1 125 ? -4.63314 70.03177 -14.07763 1.000 31.86849 215 PRO B O 1
ATOM 4379 N N . THR B 1 126 ? -6.11076 69.97625 -12.37889 1.000 30.94948 216 THR B N 1
ATOM 4380 C CA . THR B 1 126 ? -6.77160 68.78799 -12.90994 1.000 31.14508 216 THR B CA 1
ATOM 4381 C C . THR B 1 126 ? -7.59184 69.12065 -14.15003 1.000 36.27381 216 THR B C 1
ATOM 4382 O O . THR B 1 126 ? -7.67826 68.30937 -15.07931 1.000 26.55350 216 THR B O 1
ATOM 4386 N N . LEU B 1 127 ? -8.20517 70.30624 -14.18169 1.000 31.92302 217 LEU B N 1
ATOM 4387 C CA . LEU B 1 127 ? -8.90776 70.73711 -15.38545 1.000 30.30119 217 LEU B CA 1
ATOM 4388 C C . LEU B 1 127 ? -7.93106 70.98771 -16.52721 1.000 31.15582 217 LEU B C 1
ATOM 4389 O O . LEU B 1 127 ? -8.21869 70.65632 -17.68373 1.000 23.46081 217 LEU B O 1
ATOM 4394 N N . ASP B 1 128 ? -6.76838 71.56747 -16.21934 1.000 29.65514 218 ASP B N 1
ATOM 4395 C CA . ASP B 1 128 ? -5.75324 71.78575 -17.24419 1.000 31.27909 218 ASP B CA 1
ATOM 4396 C C . ASP B 1 128 ? -5.18664 70.46490 -17.75100 1.000 29.87339 218 ASP B C 1
ATOM 4397 O O . ASP B 1 128 ? -4.93954 70.30941 -18.95271 1.000 26.89817 218 ASP B O 1
ATOM 4402 N N . SER B 1 129 ? -4.97648 69.50174 -16.85034 1.000 27.20636 219 SER B N 1
ATOM 4403 C CA . SER B 1 129 ? -4.45366 68.20302 -17.26259 1.000 27.10832 219 SER B CA 1
ATOM 4404 C C . SER B 1 129 ? -5.45361 67.45894 -18.13821 1.000 26.24068 219 SER B C 1
ATOM 4405 O O . SER B 1 129 ? -5.08195 66.88422 -19.16902 1.000 25.90289 219 SER B O 1
ATOM 4408 N N . ALA B 1 130 ? -6.72955 67.45775 -17.74254 1.000 22.44901 220 ALA B N 1
ATOM 4409 C CA . ALA B 1 130 ? -7.74896 66.77950 -18.53523 1.000 22.32818 220 ALA B CA 1
ATOM 4410 C C . ALA B 1 130 ? -7.96107 67.45938 -19.88198 1.000 28.56048 220 ALA B C 1
ATOM 4411 O O . ALA B 1 130 ? -8.22902 66.78092 -20.87983 1.000 23.83993 220 ALA B O 1
ATOM 4413 N N . THR B 1 131 ? -7.84836 68.78935 -19.93199 1.000 24.41479 221 THR B N 1
ATOM 4414 C CA . THR B 1 131 ? -7.97376 69.49444 -21.20354 1.000 26.00245 221 THR B CA 1
ATOM 4415 C C . THR B 1 131 ? -6.83838 69.12153 -22.14762 1.000 28.41027 221 THR B C 1
ATOM 4416 O O . THR B 1 131 ? -7.05492 68.93675 -23.35101 1.000 27.54229 221 THR B O 1
ATOM 4420 N N . PHE B 1 132 ? -5.61912 69.00276 -21.61726 1.000 25.95367 222 PHE B N 1
ATOM 4421 C CA . PHE B 1 132 ? -4.49135 68.57665 -22.43924 1.000 29.19793 222 PHE B CA 1
ATOM 4422 C C . PHE B 1 132 ? -4.67127 67.14193 -22.91998 1.000 25.27243 222 PHE B C 1
ATOM 4423 O O . PHE B 1 132 ? -4.28729 66.80399 -24.04594 1.000 24.87075 222 PHE B O 1
ATOM 4431 N N . ASN B 1 133 ? -5.25366 66.28308 -22.07837 1.000 23.57612 223 ASN B N 1
ATOM 4432 C CA . ASN B 1 133 ? -5.49844 64.90101 -22.47995 1.000 22.23708 223 ASN B CA 1
ATOM 4433 C C . ASN B 1 133 ? -6.46092 64.83242 -23.65852 1.000 21.36210 223 ASN B C 1
ATOM 4434 O O . ASN B 1 133 ? -6.24244 64.06617 -24.60448 1.000 21.86962 223 ASN B O 1
ATOM 4439 N N . VAL B 1 134 ? -7.53350 65.62697 -23.61881 1.000 21.30836 224 VAL B N 1
ATOM 4440 C CA . VAL B 1 134 ? -8.47315 65.66678 -24.73624 1.000 20.17680 224 VAL B CA 1
ATOM 4441 C C . VAL B 1 134 ? -7.79062 66.21648 -25.98211 1.000 21.46913 224 VAL B C 1
ATOM 4442 O O . VAL B 1 134 ? -8.06419 65.77506 -27.10543 1.000 24.40897 224 VAL B O 1
ATOM 4446 N N . GLU B 1 135 ? -6.88513 67.18163 -25.80292 1.000 24.56729 225 GLU B N 1
ATOM 4447 C CA . GLU B 1 135 ? -6.13419 67.71929 -26.93351 1.000 23.31710 225 GLU B CA 1
ATOM 4448 C C . GLU B 1 135 ? -5.30676 66.63132 -27.60726 1.000 26.04221 225 GLU B C 1
ATOM 4449 O O . GLU B 1 135 ? -5.31867 66.49668 -28.83629 1.000 24.23217 225 GLU B O 1
ATOM 4455 N N . CYS B 1 136 ? -4.58007 65.84126 -26.81200 1.000 20.43827 226 CYS B N 1
ATOM 4456 C CA . CYS B 1 136 ? -3.78573 64.75270 -27.37296 1.000 20.35302 226 CYS B CA 1
ATOM 4457 C C . CYS B 1 136 ? -4.67518 63.69886 -28.02000 1.000 20.89807 226 CYS B C 1
ATOM 4458 O O . CYS B 1 136 ? -4.35389 63.17858 -29.09515 1.000 22.84068 226 CYS B O 1
ATOM 4461 N N . PHE B 1 137 ? -5.79810 63.37102 -27.37554 1.000 16.20324 227 PHE B N 1
ATOM 4462 C CA . PHE B 1 137 ? -6.72786 62.39567 -27.93690 1.000 20.20937 227 PHE B CA 1
ATOM 4463 C C . PHE B 1 137 ? -7.25763 62.85161 -29.29096 1.000 28.06539 227 PHE B C 1
ATOM 4464 O O . PHE B 1 137 ? -7.36848 62.04963 -30.22569 1.000 27.97538 227 PHE B O 1
ATOM 4472 N N . ARG B 1 138 ? -7.57971 64.14031 -29.41881 1.000 23.22385 228 ARG B N 1
ATOM 4473 C CA . ARG B 1 138 ? -8.09683 64.65277 -30.68365 1.000 28.46534 228 ARG B CA 1
ATOM 4474 C C . ARG B 1 138 ? -6.99132 64.78954 -31.72306 1.000 26.65122 228 ARG B C 1
ATOM 4475 O O . ARG B 1 138 ? -7.21345 64.53227 -32.91188 1.000 27.03780 228 ARG B O 1
ATOM 4483 N N . LYS B 1 139 ? -5.79257 65.18816 -31.29333 1.000 27.53697 229 LYS B N 1
ATOM 4484 C CA . LYS B 1 139 ? -4.72926 65.49972 -32.24310 1.000 24.99568 229 LYS B CA 1
ATOM 4485 C C . LYS B 1 139 ? -4.13481 64.23920 -32.85948 1.000 29.53876 229 LYS B C 1
ATOM 4486 O O . LYS B 1 139 ? -3.84563 64.20765 -34.06144 1.000 24.28103 229 LYS B O 1
ATOM 4492 N N . TYR B 1 140 ? -3.94813 63.19011 -32.05902 1.000 28.38239 230 TYR B N 1
ATOM 4493 C CA . TYR B 1 140 ? -3.20750 62.01592 -32.49373 1.000 25.45831 230 TYR B CA 1
ATOM 4494 C C . TYR B 1 140 ? -4.07187 60.78942 -32.74315 1.000 27.53570 230 TYR B C 1
ATOM 4495 O O . TYR B 1 140 ? -3.57348 59.81348 -33.31470 1.000 26.46954 230 TYR B O 1
ATOM 4504 N N . ALA B 1 141 ? -5.34248 60.80417 -32.34194 1.000 23.66205 231 ALA B N 1
ATOM 4505 C CA . ALA B 1 141 ? -6.17976 59.61992 -32.45501 1.000 25.84201 231 ALA B CA 1
ATOM 4506 C C . ALA B 1 141 ? -7.49689 59.83781 -33.18269 1.000 18.92278 231 ALA B C 1
ATOM 4507 O O . ALA B 1 141 ? -8.19323 58.85264 -33.45025 1.000 20.87129 231 ALA B O 1
ATOM 4509 N N . CYS B 1 142 ? -7.86163 61.07130 -33.51884 1.000 19.92037 232 CYS B N 1
ATOM 4510 C CA . CYS B 1 142 ? -9.19064 61.35204 -34.03610 1.000 25.92954 232 CYS B CA 1
ATOM 4511 C C . CYS B 1 142 ? -9.12336 62.23588 -35.27231 1.000 24.89418 232 CYS B C 1
ATOM 4512 O O . CYS B 1 142 ? -8.13136 62.92463 -35.52443 1.000 24.29631 232 CYS B O 1
ATOM 4515 N N . ASN B 1 143 ? -10.20428 62.19593 -36.04494 1.000 25.77461 233 ASN B N 1
ATOM 4516 C CA . ASN B 1 143 ? -10.46592 63.19115 -37.06930 1.000 29.62836 233 ASN B CA 1
ATOM 4517 C C . ASN B 1 143 ? -11.26048 64.34664 -36.46424 1.000 28.33332 233 ASN B C 1
ATOM 4518 O O . ASN B 1 143 ? -11.80724 64.24935 -35.36395 1.000 30.00317 233 ASN B O 1
ATOM 4523 N N . ASP B 1 144 ? -11.32091 65.45410 -37.19720 1.000 40.13299 234 ASP B N 1
ATOM 4524 C CA . ASP B 1 144 ? -11.99529 66.66523 -36.74191 1.000 43.29459 234 ASP B CA 1
ATOM 4525 C C . ASP B 1 144 ? -13.28558 66.91006 -37.52025 1.000 42.21689 234 ASP B C 1
ATOM 4526 O O . ASP B 1 144 ? -13.58283 68.03496 -37.92560 1.000 69.76827 234 ASP B O 1
ATOM 4531 N N . GLU B 1 145 ? -14.07356 65.85644 -37.72969 1.000 36.32010 235 GLU B N 1
ATOM 4532 C CA . GLU B 1 145 ? -15.25469 65.93262 -38.57894 1.000 40.83340 235 GLU B CA 1
ATOM 4533 C C . GLU B 1 145 ? -16.57377 65.90029 -37.82363 1.000 33.37589 235 GLU B C 1
ATOM 4534 O O . GLU B 1 145 ? -17.53799 66.52040 -38.27553 1.000 32.17206 235 GLU B O 1
ATOM 4540 N N . TYR B 1 146 ? -16.64696 65.20170 -36.68955 1.000 26.14653 236 TYR B N 1
ATOM 4541 C CA . TYR B 1 146 ? -17.92288 64.91694 -36.04832 1.000 24.51307 236 TYR B CA 1
ATOM 4542 C C . TYR B 1 146 ? -18.13729 65.63528 -34.72394 1.000 22.67234 236 TYR B C 1
ATOM 4543 O O . TYR B 1 146 ? -19.23023 65.52406 -34.15766 1.000 23.78254 236 TYR B O 1
ATOM 4552 N N . TRP B 1 147 ? -17.13954 66.36139 -34.21277 1.000 24.00482 237 TRP B N 1
ATOM 4553 C CA . TRP B 1 147 ? -17.28863 66.99116 -32.90289 1.000 25.11396 237 TRP B CA 1
ATOM 4554 C C . TRP B 1 147 ? -18.40444 68.02878 -32.90747 1.000 25.43190 237 TRP B C 1
ATOM 4555 O O . TRP B 1 147 ? -19.17983 68.12120 -31.94820 1.000 22.63603 237 TRP B O 1
ATOM 4566 N N . GLU B 1 148 ? -18.50277 68.81797 -33.97972 1.000 23.74584 238 GLU B N 1
ATOM 4567 C CA . GLU B 1 148 ? -19.54235 69.83996 -34.05231 1.000 25.91898 238 GLU B CA 1
ATOM 4568 C C . GLU B 1 148 ? -20.93099 69.21418 -34.09544 1.000 24.03981 238 GLU B C 1
ATOM 4569 O O . GLU B 1 148 ? -21.85802 69.69551 -33.43312 1.000 22.31067 238 GLU B O 1
ATOM 4575 N N . GLU B 1 149 ? -21.09262 68.13656 -34.86704 1.000 25.28840 239 GLU B N 1
ATOM 4576 C CA . GLU B 1 149 ? -22.39061 67.47451 -34.95387 1.000 24.47762 239 GLU B CA 1
ATOM 4577 C C . GLU B 1 149 ? -22.80963 66.89505 -33.60840 1.000 26.49564 239 GLU B C 1
ATOM 4578 O O . GLU B 1 149 ? -23.96662 67.03737 -33.19552 1.000 28.97122 239 GLU B O 1
ATOM 4584 N N . PHE B 1 150 ? -21.88092 66.23941 -32.90817 1.000 28.07210 240 PHE B N 1
ATOM 4585 C CA . PHE B 1 150 ? -22.21921 65.61685 -31.63259 1.000 24.08275 240 PHE B CA 1
ATOM 4586 C C . PHE B 1 150 ? -22.51366 66.65522 -30.55825 1.000 24.93507 240 PHE B C 1
ATOM 4587 O O . PHE B 1 150 ? -23.29550 66.38793 -29.63884 1.000 24.84577 240 PHE B O 1
ATOM 4595 N N . ALA B 1 151 ? -21.90279 67.83809 -30.65413 1.000 22.33910 241 ALA B N 1
ATOM 4596 C CA . ALA B 1 151 ? -22.15005 68.87752 -29.66051 1.000 28.07341 241 ALA B CA 1
ATOM 4597 C C . ALA B 1 151 ? -23.57539 69.40737 -29.75533 1.000 28.32122 241 ALA B C 1
ATOM 4598 O O . ALA B 1 151 ? -24.18784 69.74209 -28.73478 1.000 30.99514 241 ALA B O 1
ATOM 4600 N N . ARG B 1 152 ? -24.12075 69.48902 -30.96801 1.000 24.84366 242 ARG B N 1
ATOM 4601 C CA . ARG B 1 152 ? -25.46995 69.99673 -31.17309 1.000 24.10518 242 ARG B CA 1
ATOM 4602 C C . ARG B 1 152 ? -26.52186 68.89736 -31.23003 1.000 27.35688 242 ARG B C 1
ATOM 4603 O O . ARG B 1 152 ? -27.71796 69.20747 -31.21752 1.000 32.67838 242 ARG B O 1
ATOM 4611 N N . LYS B 1 153 ? -26.11401 67.63026 -31.29308 1.000 26.98914 243 LYS B N 1
ATOM 4612 C CA . LYS B 1 153 ? -27.04121 66.49988 -31.30800 1.000 25.41906 243 LYS B CA 1
ATOM 4613 C C . LYS B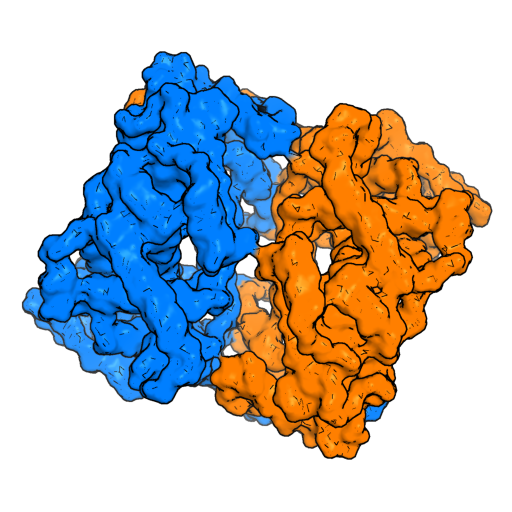 1 153 ? -26.62415 65.52374 -30.21720 1.000 26.53397 243 LYS B C 1
ATOM 4614 O O . LYS B 1 153 ? -25.85677 64.58358 -30.46742 1.000 27.87071 243 LYS B O 1
ATOM 4620 N N . PRO B 1 154 ? -27.10172 65.71894 -28.99127 1.000 26.21200 244 PRO B N 1
ATOM 4621 C CA . PRO B 1 154 ? -26.79363 64.76577 -27.92154 1.000 24.92181 244 PRO B CA 1
ATOM 4622 C C . PRO B 1 154 ? -27.47360 63.42717 -28.16344 1.000 27.57686 244 PRO B C 1
ATOM 4623 O O . PRO B 1 154 ? -28.43318 63.31029 -28.92903 1.000 31.35465 244 PRO B O 1
ATOM 4627 N N . ILE B 1 155 ? -26.95327 62.40293 -27.49033 1.000 21.66667 245 ILE B N 1
ATOM 4628 C CA . ILE B 1 155 ? -27.46270 61.04776 -27.66934 1.000 26.86289 245 ILE B CA 1
ATOM 4629 C C . ILE B 1 155 ? -28.87216 60.96231 -27.09758 1.000 26.99219 245 ILE B C 1
ATOM 4630 O O . ILE B 1 155 ? -29.10488 61.28322 -25.92626 1.000 30.57646 245 ILE B O 1
ATOM 4635 N N . ARG B 1 156 ? -29.82068 60.53518 -27.92927 1.000 24.16943 246 ARG B N 1
ATOM 4636 C CA . ARG B 1 156 ? -31.20012 60.32428 -27.51146 1.000 27.44132 246 ARG B CA 1
ATOM 4637 C C . ARG B 1 156 ? -31.70454 59.04073 -28.14977 1.000 31.28801 246 ARG B C 1
ATOM 4638 O O . ARG B 1 156 ? -31.56500 58.85371 -29.36187 1.000 34.40486 246 ARG B O 1
ATOM 4646 N N . ILE B 1 157 ? -32.28549 58.16514 -27.34011 1.000 30.79281 247 ILE B N 1
ATOM 4647 C CA . ILE B 1 157 ? -32.73902 56.85914 -27.80469 1.000 32.31128 247 ILE B CA 1
ATOM 4648 C C . ILE B 1 157 ? -34.20363 56.95326 -28.20420 1.000 34.85621 247 ILE B C 1
ATOM 4649 O O . ILE B 1 157 ? -35.01489 57.58146 -27.51383 1.000 33.42262 247 ILE B O 1
ATOM 4654 N N . THR B 1 158 ? -34.54418 56.32554 -29.32405 1.000 30.31287 248 THR B N 1
ATOM 4655 C CA . THR B 1 158 ? -35.86456 56.44268 -29.92165 1.000 35.42520 248 THR B CA 1
ATOM 4656 C C . THR B 1 158 ? -36.76419 55.28445 -29.50186 1.000 38.93764 248 THR B C 1
ATOM 4657 O O . THR B 1 158 ? -36.32569 54.29463 -28.91153 1.000 30.96508 248 THR B O 1
ATOM 4661 N N . THR B 1 159 ? -38.05266 55.43188 -29.82110 1.000 40.51050 249 THR B N 1
ATOM 4662 C CA . THR B 1 159 ? -39.01162 54.35265 -29.61062 1.000 33.05030 249 THR B CA 1
ATOM 4663 C C . THR B 1 159 ? -38.61687 53.09852 -30.37887 1.000 40.58975 249 THR B C 1
ATOM 4664 O O . THR B 1 159 ? -38.82998 51.97831 -29.89915 1.000 41.20736 249 THR B O 1
ATOM 4668 N N . GLU B 1 160 ? -38.01677 53.26796 -31.55752 1.000 39.46066 250 GLU B N 1
ATOM 4669 C CA . GLU B 1 160 ? -37.74883 52.13003 -32.42912 1.000 38.88859 250 GLU B CA 1
ATOM 4670 C C . GLU B 1 160 ? -36.68314 51.21077 -31.84499 1.000 40.01195 250 GLU B C 1
ATOM 4671 O O . GLU B 1 160 ? -36.77462 49.98516 -31.98228 1.000 43.80093 250 GLU B O 1
ATOM 4677 N N . PHE B 1 161 ? -35.66503 51.77653 -31.19246 1.000 39.88648 251 PHE B N 1
ATOM 4678 C CA . PHE B 1 161 ? -34.62236 50.93967 -30.60724 1.000 43.29190 251 PHE B CA 1
ATOM 4679 C C . PHE B 1 161 ? -35.15722 50.14480 -29.42282 1.000 42.13943 251 PHE B C 1
ATOM 4680 O O . PHE B 1 161 ? -35.02580 48.91600 -29.37799 1.000 47.89361 251 PHE B O 1
ATOM 4688 N N . VAL B 1 162 ? -35.75202 50.83426 -28.44454 1.000 34.03021 252 VAL B N 1
ATOM 4689 C CA . VAL B 1 162 ? -36.20415 50.16728 -27.22637 1.000 37.50834 252 VAL B CA 1
ATOM 4690 C C . VAL B 1 162 ? -37.25830 49.11639 -27.54133 1.000 43.26776 252 VAL B C 1
ATOM 4691 O O . VAL B 1 162 ? -37.36640 48.10492 -26.83804 1.000 46.99037 252 VAL B O 1
ATOM 4695 N N . THR B 1 163 ? -38.04566 49.32710 -28.59765 1.000 42.32769 253 THR B N 1
ATOM 4696 C CA . THR B 1 163 ? -38.97612 48.29383 -29.03824 1.000 41.62535 253 THR B CA 1
ATOM 4697 C C . THR B 1 163 ? -38.22588 47.11780 -29.65104 1.000 46.74180 253 THR B C 1
ATOM 4698 O O . THR B 1 163 ? -38.49949 45.95597 -29.32776 1.000 51.82247 253 THR B O 1
ATOM 4702 N N . ALA B 1 164 ? -37.26528 47.40327 -30.53475 1.000 46.23775 254 ALA B N 1
ATOM 4703 C CA . ALA B 1 164 ? -36.45785 46.33946 -31.12140 1.000 45.39245 254 ALA B CA 1
ATOM 4704 C C . ALA B 1 164 ? -35.57369 45.66655 -30.07994 1.000 54.09875 254 ALA B C 1
ATOM 4705 O O . ALA B 1 164 ? -35.18903 44.50453 -30.25386 1.000 60.24266 254 ALA B O 1
ATOM 4707 N N . TYR B 1 165 ? -35.23925 46.37658 -29.00000 1.000 53.79895 255 TYR B N 1
ATOM 4708 C CA . TYR B 1 165 ? -34.46735 45.77063 -27.91995 1.000 51.36016 255 TYR B CA 1
ATOM 4709 C C . TYR B 1 165 ? -35.26487 44.66817 -27.23421 1.000 53.80330 255 TYR B C 1
ATOM 4710 O O . TYR B 1 165 ? -34.75811 43.56063 -27.02070 1.000 64.33802 255 TYR B O 1
ATOM 4719 N N . VAL B 1 166 ? -36.52033 44.95497 -26.88187 1.000 55.57212 256 VAL B N 1
ATOM 4720 C CA . VAL B 1 166 ? -37.36111 43.94413 -26.24944 1.000 59.38752 256 VAL B CA 1
ATOM 4721 C C . VAL B 1 166 ? -37.84046 42.92368 -27.27461 1.000 60.68577 256 VAL B C 1
ATOM 4722 O O . VAL B 1 166 ? -38.12880 41.77161 -26.92664 1.000 68.05181 256 VAL B O 1
ATOM 4726 N N . ALA B 1 167 ? -37.93144 43.31854 -28.54770 1.000 56.41536 257 ALA B N 1
ATOM 4727 C CA . ALA B 1 167 ? -38.34074 42.37738 -29.58620 1.000 63.23557 257 ALA B CA 1
ATOM 4728 C C . ALA B 1 167 ? -37.31971 41.25927 -29.75068 1.000 71.79898 257 ALA B C 1
ATOM 4729 O O . ALA B 1 167 ? -37.68364 40.11003 -30.02698 1.000 70.91973 257 ALA B O 1
ATOM 4731 N N . ARG B 1 168 ? -36.03486 41.57686 -29.58567 1.000 66.36497 258 ARG B N 1
ATOM 4732 C CA . ARG B 1 168 ? -34.99759 40.55604 -29.66506 1.000 68.89578 258 ARG B CA 1
ATOM 4733 C C . ARG B 1 168 ? -34.87369 39.76843 -28.36754 1.000 70.10000 258 ARG B C 1
ATOM 4734 O O . ARG B 1 168 ? -34.48150 38.59643 -28.39351 1.000 78.25239 258 ARG B O 1
ATOM 4742 N N . LEU B 1 169 ? -35.20841 40.38491 -27.23300 1.000 69.62152 259 LEU B N 1
ATOM 4743 C CA . LEU B 1 169 ? -35.03916 39.72255 -25.94456 1.000 73.55964 259 LEU B CA 1
ATOM 4744 C C . LEU B 1 169 ? -36.22024 38.81569 -25.61741 1.000 76.40130 259 LEU B C 1
ATOM 4745 O O . LEU B 1 169 ? -36.03605 37.63308 -25.30951 1.000 76.91889 259 LEU B O 1
ATOM 4750 N N . LYS B 1 170 ? -37.44058 39.34980 -25.67784 1.000 77.94467 260 LYS B N 1
ATOM 4751 C CA . LYS B 1 170 ? -38.62866 38.62952 -25.23497 1.000 71.21490 260 LYS B CA 1
ATOM 4752 C C . LYS B 1 170 ? -39.67327 38.50749 -26.34133 1.000 67.57290 260 LYS B C 1
ATOM 4753 O O . LYS B 1 170 ? -40.86936 38.39822 -26.06459 1.000 70.99407 260 LYS B O 1
ATOM 4759 N N . GLY B 1 171 ? -39.23708 38.52146 -27.59815 1.000 69.60641 261 GLY B N 1
ATOM 4760 C CA . GLY B 1 171 ? -40.12566 38.29527 -28.71318 1.000 66.22729 261 GLY B CA 1
ATOM 4761 C C . GLY B 1 171 ? -40.88362 39.53514 -29.14229 1.000 68.56120 261 GLY B C 1
ATOM 4762 O O . GLY B 1 171 ? -41.03556 40.49745 -28.38295 1.000 64.65153 261 GLY B O 1
ATOM 4763 N N . PRO B 1 172 ? -41.38302 39.52902 -30.38246 1.000 65.59299 262 PRO B N 1
ATOM 4764 C CA . PRO B 1 172 ? -42.11185 40.70436 -30.88613 1.000 69.04073 262 PRO B CA 1
ATOM 4765 C C . PRO B 1 172 ? -43.46148 40.91860 -30.22426 1.000 73.81525 262 PRO B C 1
ATOM 4766 O O . PRO B 1 172 ? -43.99433 42.03302 -30.29847 1.000 74.70601 262 PRO B O 1
ATOM 4770 N N . LYS B 1 173 ? -44.03542 39.89489 -29.58756 1.000 75.27033 263 LYS B N 1
ATOM 4771 C CA . LYS B 1 173 ? -45.31722 40.07664 -28.91373 1.000 68.43174 263 LYS B CA 1
ATOM 4772 C C . LYS B 1 173 ? -45.16142 40.90700 -27.64640 1.000 60.00011 263 LYS B C 1
ATOM 4773 O O . LYS B 1 173 ? -45.97268 41.80151 -27.37999 1.000 58.28190 263 LYS B O 1
ATOM 4779 N N . ALA B 1 174 ? -44.12643 40.62565 -26.85149 1.000 64.63518 264 ALA B N 1
ATOM 4780 C CA . ALA B 1 174 ? -43.88586 41.41738 -25.65086 1.000 65.38510 264 ALA B CA 1
ATOM 4781 C C . ALA B 1 174 ? -43.41686 42.82474 -25.99289 1.000 60.08108 264 ALA B C 1
ATOM 4782 O O . ALA B 1 174 ? -43.61101 43.75058 -25.19739 1.000 55.55646 264 ALA B O 1
ATOM 4784 N N . ALA B 1 175 ? -42.80321 43.00577 -27.16506 1.000 54.60137 265 ALA B N 1
ATOM 4785 C CA . ALA B 1 175 ? -42.34500 44.33267 -27.56285 1.000 56.95662 265 ALA B CA 1
ATOM 4786 C C . ALA B 1 175 ? -43.51827 45.25731 -27.86045 1.000 52.65085 265 ALA B C 1
ATOM 4787 O O . ALA B 1 175 ? -43.48838 46.44072 -27.50277 1.000 51.53090 265 ALA B O 1
ATOM 4789 N N . ALA B 1 176 ? -44.55825 44.73806 -28.51834 1.000 56.02410 266 ALA B N 1
ATOM 4790 C CA . ALA B 1 176 ? -45.73701 45.55272 -28.79457 1.000 57.31449 266 ALA B CA 1
ATOM 4791 C C . ALA B 1 176 ? -46.44163 45.95150 -27.50476 1.000 56.27797 266 ALA B C 1
ATOM 4792 O O . ALA B 1 176 ? -46.89310 47.09404 -27.36172 1.000 53.34912 266 ALA B O 1
ATOM 4794 N N . LEU B 1 177 ? -46.54454 45.02187 -26.55185 1.000 53.73025 267 LEU B N 1
ATOM 4795 C CA . LEU B 1 177 ? -47.09875 45.36505 -25.24739 1.000 65.04651 267 LEU B CA 1
ATOM 4796 C C . LEU B 1 177 ? -46.16220 46.28048 -24.47035 1.000 56.37976 267 LEU B C 1
ATOM 4797 O O . LEU B 1 177 ? -46.62282 47.10093 -23.66858 1.000 54.31775 267 LEU B O 1
ATOM 4802 N N . PHE B 1 178 ? -44.85172 46.15263 -24.69129 1.000 54.86433 268 PHE B N 1
ATOM 4803 C CA . PHE B 1 178 ? -43.89611 47.06707 -24.07411 1.000 55.12052 268 PHE B CA 1
ATOM 4804 C C . PHE B 1 178 ? -44.11390 48.49274 -24.56525 1.000 52.98412 268 PHE B C 1
ATOM 4805 O O . PHE B 1 178 ? -44.18235 49.43447 -23.76762 1.000 51.83726 268 PHE B O 1
ATOM 4813 N N . ALA B 1 179 ? -44.23258 48.66863 -25.88366 1.000 45.82327 269 ALA B N 1
ATOM 4814 C CA . ALA B 1 179 ? -44.46294 49.99904 -26.43490 1.000 47.05957 269 ALA B CA 1
ATOM 4815 C C . ALA B 1 179 ? -45.81991 50.55337 -26.02132 1.000 53.45745 269 ALA B C 1
ATOM 4816 O O . ALA B 1 179 ? -45.96901 51.77078 -25.86654 1.000 51.27458 269 ALA B O 1
ATOM 4818 N N . LYS B 1 180 ? -46.81477 49.68366 -25.83560 1.000 55.17433 270 LYS B N 1
ATOM 4819 C CA . LYS B 1 180 ? -48.13869 50.14122 -25.42842 1.000 53.97879 270 LYS B CA 1
ATOM 4820 C C . LYS B 1 180 ? -48.18609 50.47049 -23.94091 1.000 52.93178 270 LYS B C 1
ATOM 4821 O O . LYS B 1 180 ? -48.87348 51.41448 -23.53437 1.000 52.55909 270 LYS B O 1
ATOM 4827 N N . THR B 1 181 ? -47.46108 49.70637 -23.11869 1.000 54.97151 271 THR B N 1
ATOM 4828 C CA . THR B 1 181 ? -47.46729 49.94751 -21.67838 1.000 55.71301 271 THR B CA 1
ATOM 4829 C C . THR B 1 181 ? -46.95291 51.34348 -21.34922 1.000 52.06001 271 THR B C 1
ATOM 4830 O O . THR B 1 181 ? -47.44018 51.99055 -20.41518 1.000 54.36802 271 THR B O 1
ATOM 4834 N N . TYR B 1 182 ? -45.97750 51.83056 -22.11268 1.000 57.34880 272 TYR B N 1
ATOM 4835 C CA . TYR B 1 182 ? -45.38262 53.13848 -21.87640 1.000 54.97603 272 TYR B CA 1
ATOM 4836 C C . TYR B 1 182 ? -45.78369 54.16514 -22.92763 1.000 51.35710 272 TYR B C 1
ATOM 4837 O O . TYR B 1 182 ? -45.17041 55.23373 -22.99567 1.000 54.89642 272 TYR B O 1
ATOM 4846 N N . ASN B 1 183 ? -46.79366 53.86484 -23.74713 1.000 47.51199 273 ASN B N 1
ATOM 4847 C CA . ASN B 1 183 ? -47.35038 54.82125 -24.70785 1.000 59.75919 273 ASN B CA 1
ATOM 4848 C C . ASN B 1 183 ? -46.26783 55.40661 -25.61207 1.000 59.12411 273 ASN B C 1
ATOM 4849 O O . ASN B 1 183 ? -46.23087 56.61044 -25.87661 1.000 61.48360 273 ASN B O 1
ATOM 4854 N N . LEU B 1 184 ? -45.37335 54.54538 -26.08811 1.000 51.15499 274 LEU B N 1
ATOM 4855 C CA . LEU B 1 184 ? -44.27723 54.99340 -26.93725 1.000 51.06613 274 LEU B CA 1
ATOM 4856 C C . LEU B 1 184 ? -44.79788 55.32553 -28.33113 1.000 46.45275 274 LEU B C 1
ATOM 4857 O O . LEU B 1 184 ? -45.40779 54.47927 -28.99319 1.000 50.30663 274 LEU B O 1
ATOM 4862 N N . VAL B 1 185 ? -44.56042 56.55655 -28.77305 1.000 47.63073 275 VAL B N 1
ATOM 4863 C CA . VAL B 1 185 ? -44.96686 57.00134 -30.10380 1.000 48.90749 275 VAL B CA 1
ATOM 4864 C C . VAL B 1 185 ? -43.86609 56.63543 -31.09257 1.000 48.92493 275 VAL B C 1
ATOM 4865 O O . VAL B 1 185 ? -42.69296 56.95899 -30.85599 1.000 50.60188 275 VAL B O 1
ATOM 4869 N N . PRO B 1 186 ? -44.18747 55.96953 -32.20046 1.000 52.21643 276 PRO B N 1
ATOM 4870 C CA . PRO B 1 186 ? -43.13806 55.55734 -33.14036 1.000 52.85886 276 PRO B CA 1
ATOM 4871 C C . PRO B 1 186 ? -42.46096 56.75040 -33.79766 1.000 46.19733 276 PRO B C 1
ATOM 4872 O O . PRO B 1 186 ? -43.03783 57.83334 -33.92734 1.000 45.09989 276 PRO B O 1
ATOM 4876 N N . LEU B 1 187 ? -41.21078 56.52861 -34.21328 1.000 47.08265 277 LEU B N 1
ATOM 4877 C CA . LEU B 1 187 ? -40.37033 57.55122 -34.84160 1.000 51.41020 277 LEU B CA 1
ATOM 4878 C C . LEU B 1 187 ? -40.21926 58.78701 -33.95944 1.000 49.43795 277 LEU B C 1
ATOM 4879 O O . LEU B 1 187 ? -40.07434 59.90610 -34.45724 1.000 62.10020 277 LEU B O 1
ATOM 4884 N N . GLN B 1 188 ? -40.24447 58.59014 -32.64404 1.000 45.64226 278 GLN B N 1
ATOM 4885 C CA . GLN B 1 188 ? -40.05911 59.66355 -31.68152 1.000 46.09800 278 GLN B CA 1
ATOM 4886 C C . GLN B 1 188 ? -39.06889 59.21914 -30.61660 1.000 45.74820 278 GLN B C 1
ATOM 4887 O O . GLN B 1 188 ? -39.00956 58.04050 -30.25521 1.000 37.19446 278 GLN B O 1
ATOM 4893 N N . GLU B 1 189 ? -38.28305 60.17219 -30.12485 1.000 45.87324 279 GLU B N 1
ATOM 4894 C CA . GLU B 1 189 ? -37.40073 59.89380 -29.00347 1.000 40.64979 279 GLU B CA 1
ATOM 4895 C C . GLU B 1 189 ? -38.22269 59.57789 -27.76020 1.000 43.30923 279 GLU B C 1
ATOM 4896 O O . GLU B 1 189 ? -39.30299 60.13342 -27.54517 1.000 41.20688 279 GLU B O 1
ATOM 4902 N N . VAL B 1 190 ? -37.70666 58.66586 -26.94330 1.000 38.34667 280 VAL B N 1
ATOM 4903 C CA . VAL B 1 190 ? -38.38381 58.27815 -25.70921 1.000 37.04940 280 VAL B CA 1
ATOM 4904 C C . VAL B 1 190 ? -38.29604 59.43690 -24.72339 1.000 38.98245 280 VAL B C 1
ATOM 4905 O O . VAL B 1 190 ? -37.18866 59.81778 -24.31636 1.000 46.69586 280 VAL B O 1
ATOM 4909 N N . PRO B 1 191 ? -39.41906 60.03250 -24.32511 1.000 44.30536 281 PRO B N 1
ATOM 4910 C CA . PRO B 1 191 ? -39.36396 61.11884 -23.33859 1.000 49.38440 281 PRO B CA 1
ATOM 4911 C C . PRO B 1 191 ? -38.85631 60.60410 -22.00036 1.000 48.60926 281 PRO B C 1
ATOM 4912 O O . PRO B 1 191 ? -39.32730 59.58623 -21.48790 1.000 52.86825 281 PRO B O 1
ATOM 4916 N N . MET B 1 192 ? -37.87987 61.31921 -21.43640 1.000 48.44818 282 MET B N 1
ATOM 4917 C CA . MET B 1 192 ? -37.25415 60.86421 -20.19943 1.000 63.48029 282 MET B CA 1
ATOM 4918 C C . MET B 1 192 ? -38.23558 60.86806 -19.03474 1.000 64.94446 282 MET B C 1
ATOM 4919 O O . MET B 1 192 ? -38.07518 60.08791 -18.08924 1.000 64.44247 282 MET B O 1
ATOM 4924 N N . ASP B 1 193 ? -39.26063 61.72082 -19.08738 1.000 65.97197 283 ASP B N 1
ATOM 4925 C CA . ASP B 1 193 ? -40.26616 61.76591 -18.03141 1.000 69.19424 283 ASP B CA 1
ATOM 4926 C C . ASP B 1 193 ? -41.12530 60.51048 -17.97366 1.000 65.82730 283 ASP B C 1
ATOM 4927 O O . ASP B 1 193 ? -42.00466 60.42540 -17.10991 1.000 73.29538 283 ASP B O 1
ATOM 4932 N N . ARG B 1 194 ? -40.89747 59.54289 -18.85982 1.000 65.14064 284 ARG B N 1
ATOM 4933 C CA . ARG B 1 194 ? -41.65592 58.30241 -18.87227 1.000 66.81591 284 ARG B CA 1
ATOM 4934 C C . ARG B 1 194 ? -40.97747 57.17778 -18.10135 1.000 65.01064 284 ARG B C 1
ATOM 4935 O O . ARG B 1 194 ? -41.61573 56.15080 -17.84989 1.000 62.32708 284 ARG B O 1
ATOM 4943 N N . PHE B 1 195 ? -39.70766 57.33863 -17.72630 1.000 69.11672 285 PHE B N 1
ATOM 4944 C CA . PHE B 1 195 ? -39.03977 56.34840 -16.88994 1.000 66.37431 285 PHE B CA 1
ATOM 4945 C C . PHE B 1 195 ? -38.24920 56.94332 -15.73419 1.000 66.92047 285 PHE B C 1
ATOM 4946 O O . PHE B 1 195 ? -37.81611 56.18083 -14.86452 1.000 67.85839 285 PHE B O 1
ATOM 4954 N N . VAL B 1 196 ? -38.04118 58.26088 -15.68650 1.000 63.54965 286 VAL B N 1
ATOM 4955 C CA . VAL B 1 196 ? -37.46821 58.92708 -14.52546 1.000 71.56066 286 VAL B CA 1
ATOM 4956 C C . VAL B 1 196 ? -38.35218 60.11468 -14.16936 1.000 75.65941 286 VAL B C 1
ATOM 4957 O O . VAL B 1 196 ? -39.11701 60.62151 -14.99292 1.000 76.21530 286 VAL B O 1
ATOM 4961 N N . MET B 1 197 ? -38.24116 60.55401 -12.91767 1.000 79.17803 287 MET B N 1
ATOM 4962 C CA . MET B 1 197 ? -39.03942 61.66298 -12.41850 1.000 80.76571 287 MET B CA 1
ATOM 4963 C C . MET B 1 197 ? -38.20979 62.48665 -11.44480 1.000 85.49032 287 MET B C 1
ATOM 4964 O O . MET B 1 197 ? -37.20545 62.02108 -10.90057 1.000 79.30070 287 MET B O 1
ATOM 4969 N N . ASP B 1 198 ? -38.64588 63.72381 -11.23183 1.000 87.32820 288 ASP B N 1
ATOM 4970 C CA . ASP B 1 198 ? -37.96179 64.63200 -10.31921 1.000 88.26468 288 ASP B CA 1
ATOM 4971 C C . ASP B 1 198 ? -38.39157 64.38238 -8.87765 1.000 76.26187 288 ASP B C 1
ATOM 4972 O O . ASP B 1 198 ? -37.55869 64.31827 -7.97402 1.000 86.62806 288 ASP B O 1
ATOM 4977 N N . VAL B 1 218 ? -33.23391 63.36171 -9.32440 1.000 86.88062 308 VAL B N 1
ATOM 4978 C CA . VAL B 1 218 ? -33.86528 62.49706 -10.31274 1.000 77.82959 308 VAL B CA 1
ATOM 4979 C C . VAL B 1 218 ? -33.94347 61.06634 -9.79398 1.000 78.12903 308 VAL B C 1
ATOM 4980 O O . VAL B 1 218 ? -32.93111 60.47643 -9.41732 1.000 82.15958 308 VAL B O 1
ATOM 4984 N N . GLN B 1 219 ? -35.15368 60.51480 -9.77177 1.000 80.50843 309 GLN B N 1
ATOM 4985 C CA . GLN B 1 219 ? -35.38434 59.13853 -9.36354 1.000 85.61427 309 GLN B CA 1
ATOM 4986 C C . GLN B 1 219 ? -36.10376 58.38789 -10.47564 1.000 80.80841 309 GLN B C 1
ATOM 4987 O O . GLN B 1 219 ? -36.90580 58.96205 -11.21849 1.000 72.54338 309 GLN B O 1
ATOM 4993 N N . VAL B 1 220 ? -35.80716 57.09780 -10.58297 1.000 80.53600 310 VAL B N 1
ATOM 4994 C CA . VAL B 1 220 ? -36.35545 56.26975 -11.65013 1.000 77.03164 310 VAL B CA 1
ATOM 4995 C C . VAL B 1 220 ? -37.74937 55.79436 -11.26416 1.000 83.10254 310 VAL B C 1
ATOM 4996 O O . VAL B 1 220 ? -37.99816 55.40282 -10.11685 1.000 86.07767 310 VAL B O 1
ATOM 5000 N N . ILE B 1 221 ? -38.67291 55.84647 -12.22165 1.000 78.49526 311 ILE B N 1
ATOM 5001 C CA . ILE B 1 221 ? -40.00013 55.26952 -12.03032 1.000 80.77618 311 ILE B CA 1
ATOM 5002 C C . ILE B 1 221 ? -39.84051 53.75279 -11.98255 1.000 84.79543 311 ILE B C 1
ATOM 5003 O O . ILE B 1 221 ? -39.49348 53.12557 -12.98715 1.000 88.11558 311 ILE B O 1
ATOM 5008 N N . GLN B 1 222 ? -40.08824 53.16165 -10.80994 1.000 81.27411 312 GLN B N 1
ATOM 5009 C CA . GLN B 1 222 ? -39.79999 51.74378 -10.61476 1.000 88.95869 312 GLN B CA 1
ATOM 5010 C C . GLN B 1 222 ? -40.63996 50.85945 -11.52670 1.000 87.10919 312 GLN B C 1
ATOM 5011 O O . GLN B 1 222 ? -40.19743 49.77127 -11.91229 1.000 87.76289 312 GLN B O 1
ATOM 5017 N N . ALA B 1 223 ? -41.84488 51.30222 -11.88497 1.000 86.95828 313 ALA B N 1
ATOM 5018 C CA . ALA B 1 223 ? -42.66031 50.55530 -12.83437 1.000 82.07674 313 ALA B CA 1
ATOM 5019 C C . ALA B 1 223 ? -42.15884 50.68018 -14.26584 1.000 85.92033 313 ALA B C 1
ATOM 5020 O O . ALA B 1 223 ? -42.72616 50.04158 -15.15959 1.000 85.07989 313 ALA B O 1
ATOM 5022 N N . ALA B 1 224 ? -41.11610 51.47702 -14.50304 1.000 86.47372 314 ALA B N 1
ATOM 5023 C CA . ALA B 1 224 ? -40.56716 51.69823 -15.83463 1.000 74.63331 314 ALA B CA 1
ATOM 5024 C C . ALA B 1 224 ? -39.10451 51.27437 -15.91460 1.000 70.79549 314 ALA B C 1
ATOM 5025 O O . ALA B 1 224 ? -38.33716 51.81280 -16.71519 1.000 71.62135 314 ALA B O 1
ATOM 5027 N N . GLU B 1 225 ? -38.70773 50.30955 -15.08662 1.000 71.01135 315 GLU B N 1
ATOM 5028 C CA . GLU B 1 225 ? -37.32048 49.85445 -15.09972 1.000 71.61302 315 GLU B CA 1
ATOM 5029 C C . GLU B 1 225 ? -36.91498 49.18271 -16.40916 1.000 64.39905 315 GLU B C 1
ATOM 5030 O O . GLU B 1 225 ? -35.80331 49.46590 -16.88984 1.000 56.07362 315 GLU B O 1
ATOM 5036 N N . PRO B 1 226 ? -37.71762 48.30322 -17.02498 1.000 63.17877 316 PRO B N 1
ATOM 5037 C CA . PRO B 1 226 ? -37.30913 47.75936 -18.33249 1.000 61.26904 316 PRO B CA 1
ATOM 5038 C C . PRO B 1 226 ? -37.14212 48.82424 -19.40170 1.000 56.12269 316 PRO B C 1
ATOM 5039 O O . PRO B 1 226 ? -36.33694 48.64216 -20.32345 1.000 53.14313 316 PRO B O 1
ATOM 5043 N N . LEU B 1 227 ? -37.87933 49.93333 -19.31020 1.000 51.95446 317 LEU B N 1
ATOM 5044 C CA . LEU B 1 227 ? -37.69378 51.01888 -20.26724 1.000 50.95087 317 LEU B CA 1
ATOM 5045 C C . LEU B 1 227 ? -36.38027 51.74970 -20.01895 1.000 48.63234 317 LEU B C 1
ATOM 5046 O O . LEU B 1 227 ? -35.72336 52.19829 -20.96579 1.000 44.51088 317 LEU B O 1
ATOM 5051 N N . ALA B 1 228 ? -35.97871 51.87399 -18.75189 1.000 54.38491 318 ALA B N 1
ATOM 5052 C CA . ALA B 1 228 ? -34.72482 52.55009 -18.43687 1.000 51.72406 318 ALA B CA 1
ATOM 5053 C C . ALA B 1 228 ? -33.52357 51.71874 -18.86863 1.000 47.69438 318 ALA B C 1
ATOM 5054 O O . ALA B 1 228 ? -32.54556 52.26001 -19.39774 1.000 46.87698 318 ALA B O 1
ATOM 5056 N N . THR B 1 229 ? -33.57682 50.40237 -18.65008 1.000 52.02098 319 THR B N 1
ATOM 5057 C CA . THR B 1 229 ? -32.47078 49.54172 -19.05800 1.000 50.15771 319 THR B CA 1
ATOM 5058 C C . THR B 1 229 ? -32.36034 49.47106 -20.57615 1.000 48.76720 319 THR B C 1
ATOM 5059 O O . THR B 1 229 ? -31.25181 49.42429 -21.12301 1.000 42.18568 319 THR B O 1
ATOM 5063 N N . ALA B 1 230 ? -33.49891 49.46401 -21.27340 1.000 51.08835 320 ALA B N 1
ATOM 5064 C CA . ALA B 1 230 ? -33.47047 49.49762 -22.73147 1.000 43.39707 320 ALA B CA 1
ATOM 5065 C C . ALA B 1 230 ? -32.89045 50.81188 -23.23649 1.000 38.72677 320 ALA B C 1
ATOM 5066 O O . ALA B 1 230 ? -32.20034 50.84310 -24.26223 1.000 41.42710 320 ALA B O 1
ATOM 5068 N N . TYR B 1 231 ? -33.15926 51.90922 -22.52557 1.000 43.07599 321 TYR B N 1
ATOM 5069 C CA . TYR B 1 231 ? -32.59837 53.19982 -22.91038 1.000 40.43668 321 TYR B CA 1
ATOM 5070 C C . TYR B 1 231 ? -31.08861 53.22616 -22.71070 1.000 37.93077 321 TYR B C 1
ATOM 5071 O O . TYR B 1 231 ? -30.35337 53.74178 -23.56095 1.000 34.69557 321 TYR B O 1
ATOM 5080 N N . LEU B 1 232 ? -30.60841 52.67590 -21.59238 1.000 39.40682 322 LEU B N 1
ATOM 5081 C CA . LEU B 1 232 ? -29.17326 52.66495 -21.33085 1.000 41.18322 322 LEU B CA 1
ATOM 5082 C C . LEU B 1 232 ? -28.42535 51.79910 -22.33551 1.000 38.25506 322 LEU B C 1
ATOM 5083 O O . LEU B 1 232 ? -27.28812 52.11872 -22.70050 1.000 33.33119 322 LEU B O 1
ATOM 5088 N N . CYS B 1 233 ? -29.04100 50.70509 -22.79113 1.000 34.66799 323 CYS B N 1
ATOM 5089 C CA . CYS B 1 233 ? -28.41194 49.88026 -23.81629 1.000 34.99855 323 CYS B CA 1
ATOM 5090 C C . CYS B 1 233 ? -28.25410 50.64463 -25.12315 1.000 40.61243 323 CYS B C 1
ATOM 5091 O O . CYS B 1 233 ? -27.29238 50.41492 -25.86535 1.000 41.17169 323 CYS B O 1
ATOM 5094 N N . GLY B 1 234 ? -29.18126 51.55742 -25.41994 1.000 37.76777 324 GLY B N 1
ATOM 5095 C CA . GLY B 1 234 ? -29.04252 52.37888 -26.60840 1.000 32.75053 324 GLY B CA 1
ATOM 5096 C C . GLY B 1 234 ? -27.92373 53.39228 -26.50295 1.000 32.80614 324 GLY B C 1
ATOM 5097 O O . GLY B 1 234 ? -27.28417 53.72020 -27.50679 1.000 31.78345 324 GLY B O 1
ATOM 5098 N N . ILE B 1 235 ? -27.67543 53.90687 -25.29696 1.000 35.88784 325 ILE B N 1
ATOM 5099 C CA . ILE B 1 235 ? -26.59185 54.86698 -25.10530 1.000 35.69786 325 ILE B CA 1
ATOM 5100 C C . ILE B 1 235 ? -25.24897 54.21043 -25.39687 1.000 26.79433 325 ILE B C 1
ATOM 5101 O O . ILE B 1 235 ? -24.39554 54.77942 -26.08761 1.000 26.57907 325 ILE B O 1
ATOM 5106 N N . HIS B 1 236 ? -25.04577 52.99664 -24.87744 1.000 31.04409 326 HIS B N 1
ATOM 5107 C CA . HIS B 1 236 ? -23.80449 52.27555 -25.14103 1.000 36.83849 326 HIS B CA 1
ATOM 5108 C C . HIS B 1 236 ? -23.64326 51.97929 -26.62662 1.000 27.10112 326 HIS B C 1
ATOM 5109 O O . HIS B 1 236 ? -22.54033 52.09341 -27.17436 1.000 31.30300 326 HIS B O 1
ATOM 5116 N N . ARG B 1 237 ? -24.73467 51.59911 -27.29518 1.000 24.64856 327 ARG B N 1
ATOM 5117 C CA . ARG B 1 237 ? -24.66816 51.30790 -28.72367 1.000 28.77469 327 ARG B CA 1
ATOM 5118 C C . ARG B 1 237 ? -24.31665 52.55304 -29.52756 1.000 31.43237 327 ARG B C 1
ATOM 5119 O O . ARG B 1 237 ? -23.51835 52.48805 -30.47013 1.000 24.53573 327 ARG B O 1
ATOM 5127 N N . GLU B 1 238 ? -24.90091 53.69872 -29.16902 1.000 27.42892 328 GLU B N 1
ATOM 5128 C CA . GLU B 1 238 ? -24.59642 54.93427 -29.88160 1.000 24.39895 328 GLU B CA 1
ATOM 5129 C C . GLU B 1 238 ? -23.19951 55.44484 -29.55315 1.000 22.46676 328 GLU B C 1
ATOM 5130 O O . GLU B 1 238 ? -22.54183 56.03815 -30.41529 1.000 25.80007 328 GLU B O 1
ATOM 5136 N N . LEU B 1 239 ? -22.72935 55.22417 -28.32250 1.000 23.77412 329 LEU B N 1
ATOM 5137 C CA . LEU B 1 239 ? -21.38818 55.66808 -27.95411 1.000 25.40739 329 LEU B CA 1
ATOM 5138 C C . LEU B 1 239 ? -20.32304 54.93536 -28.75996 1.000 23.09677 329 LEU B C 1
ATOM 5139 O O . LEU B 1 239 ? -19.32916 55.53820 -29.18212 1.000 20.69843 329 LEU B O 1
ATOM 5144 N N . VAL B 1 240 ? -20.51207 53.63274 -28.98135 1.000 22.24500 330 VAL B N 1
ATOM 5145 C CA . VAL B 1 240 ? -19.55833 52.86796 -29.77850 1.000 26.49367 330 VAL B CA 1
ATOM 5146 C C . VAL B 1 240 ? -19.56757 53.34657 -31.22500 1.000 24.54604 330 VAL B C 1
ATOM 5147 O O . VAL B 1 240 ? -18.51122 53.49080 -31.85293 1.000 18.75761 330 VAL B O 1
ATOM 5151 N N . ARG B 1 241 ? -20.75638 53.60995 -31.77330 1.000 18.33194 331 ARG B N 1
ATOM 5152 C CA . ARG B 1 241 ? -20.84943 54.08432 -33.15043 1.000 27.58313 331 ARG B CA 1
ATOM 5153 C C . ARG B 1 241 ? -20.21448 55.46064 -33.30843 1.000 22.09073 331 ARG B C 1
ATOM 5154 O O . ARG B 1 241 ? -19.55082 55.73230 -34.31549 1.000 22.74124 331 ARG B O 1
ATOM 5162 N N . ARG B 1 242 ? -20.39939 56.34042 -32.32258 1.000 19.76263 332 ARG B N 1
ATOM 5163 C CA . ARG B 1 242 ? -19.85852 57.69072 -32.43484 1.000 20.31275 332 ARG B CA 1
ATOM 5164 C C . ARG B 1 242 ? -18.35072 57.70507 -32.21199 1.000 21.65010 332 ARG B C 1
ATOM 5165 O O . ARG B 1 242 ? -17.63125 58.47404 -32.85976 1.000 16.98363 332 ARG B O 1
ATOM 5173 N N . LEU B 1 243 ? -17.85165 56.86401 -31.30204 1.000 22.80366 333 LEU B N 1
ATOM 5174 C CA . LEU B 1 243 ? -16.40747 56.76568 -31.11163 1.000 21.80002 333 LEU B CA 1
ATOM 5175 C C . LEU B 1 243 ? -15.73058 56.17115 -32.34048 1.000 21.56388 333 LEU B C 1
ATOM 5176 O O . LEU B 1 243 ? -14.62179 56.58007 -32.70544 1.000 21.72546 333 LEU B O 1
ATOM 5181 N N . THR B 1 244 ? -16.38347 55.20523 -32.99161 1.000 18.59253 334 THR B N 1
ATOM 5182 C CA . THR B 1 244 ? -15.83844 54.64099 -34.22163 1.000 24.59805 334 THR B CA 1
ATOM 5183 C C . THR B 1 244 ? -15.75279 55.68930 -35.32363 1.000 24.93161 334 THR B C 1
ATOM 5184 O O . THR B 1 244 ? -14.82975 55.65478 -36.14572 1.000 26.90881 334 THR B O 1
ATOM 5188 N N . ALA B 1 245 ? -16.69312 56.63601 -35.34740 1.000 23.14668 335 ALA B N 1
ATOM 5189 C CA . ALA B 1 245 ? -16.69539 57.65089 -36.39503 1.000 24.91327 335 ALA B CA 1
ATOM 5190 C C . ALA B 1 245 ? -15.56060 58.65078 -36.20847 1.000 23.28557 335 ALA B C 1
ATOM 5191 O O . ALA B 1 245 ? -14.98721 59.13473 -37.19119 1.000 27.31457 335 ALA B O 1
ATOM 5193 N N . VAL B 1 246 ? -15.21779 58.97182 -34.95985 1.000 22.42328 336 VAL B N 1
ATOM 5194 C CA . VAL B 1 246 ? -14.21154 60.00317 -34.72917 1.000 21.65739 336 VAL B CA 1
ATOM 5195 C C . VAL B 1 246 ? -12.79938 59.43200 -34.79631 1.000 25.71847 336 VAL B C 1
ATOM 5196 O O . VAL B 1 246 ? -11.85491 60.15430 -35.13174 1.000 22.79534 336 VAL B O 1
ATOM 5200 N N . LEU B 1 247 ? -12.62534 58.14641 -34.50050 1.000 21.94792 337 LEU B N 1
ATOM 5201 C CA . LEU B 1 247 ? -11.28928 57.56879 -34.45210 1.000 23.61574 337 LEU B CA 1
ATOM 5202 C C . LEU B 1 247 ? -10.71360 57.41291 -35.85373 1.000 26.27530 337 LEU B C 1
ATOM 5203 O O . LEU B 1 247 ? -11.43541 57.13041 -36.81416 1.000 27.02638 337 LEU B O 1
ATOM 5208 N N . LEU B 1 248 ? -9.40065 57.60035 -35.96281 1.000 21.05551 338 LEU B N 1
ATOM 5209 C CA . LEU B 1 248 ? -8.71952 57.42181 -37.23362 1.000 23.71408 338 LEU B CA 1
ATOM 5210 C C . LEU B 1 248 ? -8.81514 55.96020 -37.67496 1.000 26.44444 338 LEU B C 1
ATOM 5211 O O . LEU B 1 248 ? -8.92362 55.05785 -36.83851 1.000 24.53129 338 LEU B O 1
ATOM 5216 N N . PRO B 1 249 ? -8.78923 55.69715 -38.98546 1.000 25.32648 339 PRO B N 1
ATOM 5217 C CA . PRO B 1 249 ? -9.01110 54.31946 -39.45990 1.000 27.07442 339 PRO B CA 1
ATOM 5218 C C . PRO B 1 249 ? -7.94277 53.33007 -39.02447 1.000 25.88234 339 PRO B C 1
ATOM 5219 O O . PRO B 1 249 ? -8.20471 52.12076 -39.03698 1.000 24.45756 339 PRO B O 1
ATOM 5223 N N . ASN B 1 250 ? -6.75379 53.79215 -38.64192 1.000 23.20608 340 ASN B N 1
ATOM 5224 C CA . ASN B 1 250 ? -5.70427 52.88983 -38.18421 1.000 23.23641 340 ASN B CA 1
ATOM 5225 C C . ASN B 1 250 ? -5.83279 52.52659 -36.71018 1.000 31.74495 340 ASN B C 1
ATOM 5226 O O . ASN B 1 250 ? -5.05460 51.69843 -36.22413 1.000 24.97954 340 ASN B O 1
ATOM 5231 N N . ILE B 1 251 ? -6.78454 53.11704 -35.99250 1.000 25.37422 341 ILE B N 1
ATOM 5232 C CA . ILE B 1 251 ? -6.99904 52.84637 -34.57511 1.000 27.09593 341 ILE B CA 1
ATOM 5233 C C . ILE B 1 251 ? -8.27549 52.02909 -34.44332 1.000 26.19166 341 ILE B C 1
ATOM 5234 O O . ILE B 1 251 ? -9.35777 52.48668 -34.83106 1.000 25.67812 341 ILE B O 1
ATOM 5239 N N . HIS B 1 252 ? -8.15142 50.82327 -33.89522 1.000 25.15307 342 HIS B N 1
ATOM 5240 C CA . HIS B 1 252 ? -9.25161 49.87205 -33.82850 1.000 25.57481 342 HIS B CA 1
ATOM 5241 C C . HIS B 1 252 ? -9.63297 49.60967 -32.37972 1.000 32.22627 342 HIS B C 1
ATOM 5242 O O . HIS B 1 252 ? -8.77299 49.28385 -31.55433 1.000 29.66745 342 HIS B O 1
ATOM 5249 N N . THR B 1 253 ? -10.91837 49.75558 -32.07778 1.000 30.87741 343 THR B N 1
ATOM 5250 C CA . THR B 1 253 ? -11.49012 49.27977 -30.82891 1.000 28.75098 343 THR B CA 1
ATOM 5251 C C . THR B 1 253 ? -12.22092 47.96681 -31.07982 1.000 39.53493 343 THR B C 1
ATOM 5252 O O . THR B 1 253 ? -12.82375 47.76349 -32.13707 1.000 42.52227 343 THR B O 1
ATOM 5256 N N . LEU B 1 254 ? -12.15651 47.07063 -30.09663 1.000 33.10262 344 LEU B N 1
ATOM 5257 C CA . LEU B 1 254 ? -12.68242 45.72295 -30.27549 1.000 37.14744 344 LEU B CA 1
ATOM 5258 C C . LEU B 1 254 ? -13.99815 45.53167 -29.53119 1.000 43.36887 344 LEU B C 1
ATOM 5259 O O . LEU B 1 254 ? -14.16869 44.54812 -28.80560 1.000 56.83567 344 LEU B O 1
ATOM 5264 N N . PHE B 1 255 ? -14.93917 46.46101 -29.70624 1.000 38.29909 345 PHE B N 1
ATOM 5265 C CA . PHE B 1 255 ? -16.23751 46.31557 -29.05499 1.000 49.36951 345 PHE B CA 1
ATOM 5266 C C . PHE B 1 255 ? -17.07493 45.23421 -29.72707 1.000 54.01432 345 PHE B C 1
ATOM 5267 O O . PHE B 1 255 ? -17.74580 44.44849 -29.04767 1.000 74.30606 345 PHE B O 1
ATOM 5275 N N . ASP B 1 256 ? -17.04641 45.17552 -31.05824 1.000 45.41132 346 ASP B N 1
ATOM 5276 C CA . ASP B 1 256 ? -17.79008 44.18283 -31.83505 1.000 62.86058 346 ASP B CA 1
ATOM 5277 C C . ASP B 1 256 ? -16.82694 43.60274 -32.86743 1.000 64.06703 346 ASP B C 1
ATOM 5278 O O . ASP B 1 256 ? -16.77702 44.06289 -34.01133 1.000 63.30854 346 ASP B O 1
ATOM 5283 N N . MET B 1 257 ? -16.06095 42.59287 -32.46033 1.000 55.19613 347 MET B N 1
ATOM 5284 C CA . MET B 1 257 ? -15.10219 41.95455 -33.35207 1.000 46.33010 347 MET B CA 1
ATOM 5285 C C . MET B 1 257 ? -14.93138 40.49935 -32.94745 1.000 40.45919 347 MET B C 1
ATOM 5286 O O . MET B 1 257 ? -14.67250 40.20448 -31.77689 1.000 38.71092 347 MET B O 1
ATOM 5291 N N . SER B 1 258 ? -15.07682 39.60016 -33.91623 1.000 41.15799 348 SER B N 1
ATOM 5292 C CA . SER B 1 258 ? -14.87397 38.18238 -33.67668 1.000 44.98466 348 SER B CA 1
ATOM 5293 C C . SER B 1 258 ? -13.38283 37.85279 -33.66673 1.000 40.50092 348 SER B C 1
ATOM 5294 O O . SER B 1 258 ? -12.52611 38.69896 -33.93797 1.000 32.54920 348 SER B O 1
ATOM 5297 N N . ALA B 1 259 ? -13.07631 36.59414 -33.34408 1.000 44.49348 349 ALA B N 1
ATOM 5298 C CA . ALA B 1 259 ? -11.68810 36.14664 -33.37192 1.000 38.95511 349 ALA B CA 1
ATOM 5299 C C . ALA B 1 259 ? -11.13868 36.15476 -34.79091 1.000 34.70403 349 ALA B C 1
ATOM 5300 O O . ALA B 1 259 ? -9.98381 36.53469 -35.01797 1.000 27.55503 349 ALA B O 1
ATOM 5302 N N . GLU B 1 260 ? -11.95637 35.74353 -35.76072 1.000 34.52236 350 GLU B N 1
ATOM 5303 C CA . GLU B 1 260 ? -11.51152 35.72991 -37.14896 1.000 36.89033 350 GLU B CA 1
ATOM 5304 C C . GLU B 1 260 ? -11.36827 37.14429 -37.69695 1.000 38.41644 350 GLU B C 1
ATOM 5305 O O . GLU B 1 260 ? -10.42398 37.43417 -38.44026 1.000 33.35570 350 GLU B O 1
ATOM 5311 N N . ASP B 1 261 ? -12.29098 38.04020 -37.33609 1.000 33.83050 351 ASP B N 1
ATOM 5312 C CA . ASP B 1 261 ? -12.22542 39.41033 -37.83583 1.000 36.67407 351 ASP B CA 1
ATOM 5313 C C . ASP B 1 261 ? -10.96885 40.11947 -37.34604 1.000 30.43530 351 ASP B C 1
ATOM 5314 O O . ASP B 1 261 ? -10.35144 40.88954 -38.09101 1.000 31.99923 351 ASP B O 1
ATOM 5319 N N . PHE B 1 262 ? -10.57112 39.87044 -36.09635 1.000 29.06644 352 PHE B N 1
ATOM 5320 C CA . PHE B 1 262 ? -9.35086 40.48254 -35.58083 1.000 28.82887 352 PHE B CA 1
ATOM 5321 C C . PHE B 1 262 ? -8.11107 39.85316 -36.20439 1.000 29.02329 352 PHE B C 1
ATOM 5322 O O . PHE B 1 262 ? -7.11547 40.54388 -36.45053 1.000 21.87319 352 PHE B O 1
ATOM 5330 N N . ASP B 1 263 ? -8.15084 38.54345 -36.46382 1.000 25.33245 353 ASP B N 1
ATOM 5331 C CA . ASP B 1 263 ? -7.01570 37.88031 -37.09846 1.000 33.07718 353 ASP B CA 1
ATOM 5332 C C . ASP B 1 263 ? -6.78061 38.41771 -38.50420 1.000 27.49823 353 ASP B C 1
ATOM 5333 O O . ASP B 1 263 ? -5.63273 38.52445 -38.95339 1.000 27.97523 353 ASP B O 1
ATOM 5338 N N . ALA B 1 264 ? -7.85866 38.75711 -39.21656 1.000 30.65445 354 ALA B N 1
ATOM 5339 C CA . ALA B 1 264 ? -7.71127 39.34540 -40.54380 1.000 35.01598 354 ALA B CA 1
ATOM 5340 C C . ALA B 1 264 ? -7.02008 40.70085 -40.47935 1.000 25.65610 354 ALA B C 1
ATOM 5341 O O . ALA B 1 264 ? -6.25998 41.05556 -41.38767 1.000 31.18076 354 ALA B O 1
ATOM 5343 N N . ILE B 1 265 ? -7.26776 41.46874 -39.41696 1.000 26.71195 355 ILE B N 1
ATOM 5344 C CA . ILE B 1 265 ? -6.58049 42.74399 -39.24456 1.000 24.15999 355 ILE B CA 1
ATOM 5345 C C . ILE B 1 265 ? -5.11703 42.51566 -38.88571 1.000 25.25766 355 ILE B C 1
ATOM 5346 O O . ILE B 1 265 ? -4.22390 43.20595 -39.39168 1.000 27.53325 355 ILE B O 1
ATOM 5351 N N . ILE B 1 266 ? -4.84665 41.53808 -38.01765 1.000 26.09470 356 ILE B N 1
ATOM 5352 C CA . ILE B 1 266 ? -3.47046 41.23772 -37.63420 1.000 20.59895 356 ILE B CA 1
ATOM 5353 C C . ILE B 1 266 ? -2.68318 40.70561 -38.82592 1.000 26.12853 356 ILE B C 1
ATOM 5354 O O . ILE B 1 266 ? -1.52724 41.08914 -39.04465 1.000 24.20422 356 ILE B O 1
ATOM 5359 N N . ALA B 1 267 ? -3.29549 39.82124 -39.61838 1.000 16.93197 357 ALA B N 1
ATOM 5360 C CA . ALA B 1 267 ? -2.58755 39.21238 -40.74070 1.000 25.99738 357 ALA B CA 1
ATOM 5361 C C . ALA B 1 267 ? -2.18541 40.24290 -41.78697 1.000 23.20790 357 ALA B C 1
ATOM 5362 O O . ALA B 1 267 ? -1.16621 40.07216 -42.46517 1.000 23.26356 357 ALA B O 1
ATOM 5364 N N . GLU B 1 268 ? -2.96223 41.31825 -41.92764 1.000 27.91646 358 GLU B N 1
ATOM 5365 C CA . GLU B 1 268 ? -2.67624 42.30573 -42.96288 1.000 29.83004 358 GLU B CA 1
ATOM 5366 C C . GLU B 1 268 ? -1.49062 43.18719 -42.58774 1.000 33.32514 358 GLU B C 1
ATOM 5367 O O . GLU B 1 268 ? -0.67864 43.54247 -43.44992 1.000 35.35050 358 GLU B O 1
ATOM 5373 N N . HIS B 1 269 ? -1.36675 43.54468 -41.30745 1.000 28.43192 359 HIS B N 1
ATOM 5374 C CA . HIS B 1 269 ? -0.42657 44.57426 -40.88832 1.000 30.99185 359 HIS B CA 1
ATOM 5375 C C . HIS B 1 269 ? 0.80563 44.05188 -40.16363 1.000 32.15574 359 HIS B C 1
ATOM 5376 O O . HIS B 1 269 ? 1.82415 44.74986 -40.14175 1.000 30.33513 359 HIS B O 1
ATOM 5383 N N . PHE B 1 270 ? 0.74813 42.86080 -39.57549 1.000 29.03195 360 PHE B N 1
ATOM 5384 C CA . PHE B 1 270 ? 1.81645 42.35528 -38.72112 1.000 30.77624 360 PHE B CA 1
ATOM 5385 C C . PHE B 1 270 ? 2.58243 41.26133 -39.45366 1.000 33.90055 360 PHE B C 1
ATOM 5386 O O . PHE B 1 270 ? 2.01594 40.21204 -39.77851 1.000 37.57747 360 PHE B O 1
ATOM 5394 N N . LYS B 1 271 ? 3.86528 41.50770 -39.70549 1.000 30.83525 361 LYS B N 1
ATOM 5395 C CA . LYS B 1 271 ? 4.74614 40.56300 -40.37583 1.000 36.47100 361 LYS B CA 1
ATOM 5396 C C . LYS B 1 271 ? 5.91875 40.21399 -39.46684 1.000 39.41014 361 LYS B C 1
ATOM 5397 O O . LYS B 1 271 ? 6.09932 40.79345 -38.39270 1.000 37.14169 361 LYS B O 1
ATOM 5403 N N . GLN B 1 272 ? 6.72258 39.25173 -39.91672 1.000 38.93420 362 GLN B N 1
ATOM 5404 C CA . GLN B 1 272 ? 7.87141 38.80816 -39.13793 1.000 38.83197 362 GLN B CA 1
ATOM 5405 C C . GLN B 1 272 ? 8.88538 39.93515 -38.98477 1.000 38.81385 362 GLN B C 1
ATOM 5406 O O . GLN B 1 272 ? 9.18123 40.66303 -39.93649 1.000 30.10613 362 GLN B O 1
ATOM 5412 N N . GLY B 1 273 ? 9.41807 40.07737 -37.77088 1.000 35.06528 363 GLY B N 1
ATOM 5413 C CA . GLY B 1 273 ? 10.38510 41.11042 -37.47187 1.000 41.26761 363 GLY B CA 1
ATOM 5414 C C . GLY B 1 273 ? 9.80666 42.47997 -37.19491 1.000 38.38985 363 GLY B C 1
ATOM 5415 O O . GLY B 1 273 ? 10.56182 43.38585 -36.81816 1.000 36.06848 363 GLY B O 1
ATOM 5416 N N . ASP B 1 274 ? 8.50133 42.66647 -37.36513 1.000 30.68813 364 ASP B N 1
ATOM 5417 C CA . ASP B 1 274 ? 7.89982 43.96883 -37.12473 1.000 36.66719 364 ASP B CA 1
ATOM 5418 C C . ASP B 1 274 ? 7.92743 44.29707 -35.63369 1.000 39.16841 364 ASP B C 1
ATOM 5419 O O . ASP B 1 274 ? 7.64545 43.43068 -34.79960 1.000 36.46258 364 ASP B O 1
ATOM 5424 N N . PRO B 1 275 ? 8.26381 45.53133 -35.26677 1.000 35.24304 365 PRO B N 1
ATOM 5425 C CA . PRO B 1 275 ? 8.19205 45.92429 -33.85627 1.000 31.33674 365 PRO B CA 1
ATOM 5426 C C . PRO B 1 275 ? 6.75976 46.23496 -33.45307 1.000 31.04182 365 PRO B C 1
ATOM 5427 O O . PRO B 1 275 ? 5.98658 46.81320 -34.22068 1.000 31.49806 365 PRO B O 1
ATOM 5431 N N . VAL B 1 276 ? 6.40459 45.82987 -32.23642 1.000 27.17790 366 VAL B N 1
ATOM 5432 C CA . VAL B 1 276 ? 5.07075 46.04627 -31.69001 1.000 28.89171 366 VAL B CA 1
ATOM 5433 C C . VAL B 1 276 ? 5.21754 46.62595 -30.29198 1.000 27.79698 366 VAL B C 1
ATOM 5434 O O . VAL B 1 276 ? 5.94067 46.06995 -29.45819 1.000 21.57254 366 VAL B O 1
ATOM 5438 N N . LEU B 1 277 ? 4.53331 47.73586 -30.03778 1.000 22.72825 367 LEU B N 1
ATOM 5439 C CA . LEU B 1 277 ? 4.60405 48.42630 -28.76019 1.000 23.31805 367 LEU B CA 1
ATOM 5440 C C . LEU B 1 277 ? 3.34406 48.16490 -27.94347 1.000 27.80926 367 LEU B C 1
ATOM 5441 O O . LEU B 1 277 ? 2.24634 48.01981 -28.48742 1.000 29.30652 367 LEU B O 1
ATOM 5446 N N . GLU B 1 278 ? 3.51558 48.10315 -26.62457 1.000 24.16834 368 GLU B N 1
ATOM 5447 C CA . GLU B 1 278 ? 2.40441 47.90823 -25.70380 1.000 33.28794 368 GLU B CA 1
ATOM 5448 C C . GLU B 1 278 ? 2.61446 48.78304 -24.47892 1.000 31.76501 368 GLU B C 1
ATOM 5449 O O . GLU B 1 278 ? 3.72071 48.83503 -23.93372 1.000 34.02124 368 GLU B O 1
ATOM 5455 N N . THR B 1 279 ? 1.55678 49.46909 -24.05470 1.000 33.09069 369 THR B N 1
ATOM 5456 C CA . THR B 1 279 ? 1.57492 50.30445 -22.85593 1.000 36.40303 369 THR B CA 1
ATOM 5457 C C . THR B 1 279 ? 0.78373 49.57519 -21.77523 1.000 36.78181 369 THR B C 1
ATOM 5458 O O . THR B 1 279 ? -0.44978 49.54226 -21.81131 1.000 42.60338 369 THR B O 1
ATOM 5462 N N . ASP B 1 280 ? 1.49795 48.98899 -20.81755 1.000 47.52328 370 ASP B N 1
ATOM 5463 C CA . ASP B 1 280 ? 0.87494 48.22575 -19.73840 1.000 48.90677 370 ASP B CA 1
ATOM 5464 C C . ASP B 1 280 ? 0.29320 49.20267 -18.72522 1.000 42.18053 370 ASP B C 1
ATOM 5465 O O . ASP B 1 280 ? 1.02293 49.81302 -17.94099 1.000 44.52540 370 ASP B O 1
ATOM 5470 N N . ILE B 1 281 ? -1.02814 49.35065 -18.73702 1.000 40.14170 371 ILE B N 1
ATOM 5471 C CA . ILE B 1 281 ? -1.72185 50.26064 -17.83625 1.000 51.17391 371 ILE B CA 1
ATOM 5472 C C . ILE B 1 281 ? -2.47423 49.49640 -16.74583 1.000 40.10928 371 ILE B C 1
ATOM 5473 O O . ILE B 1 281 ? -3.32580 50.06464 -16.06342 1.000 47.03592 371 ILE B O 1
ATOM 5478 N N . ALA B 1 282 ? -2.15489 48.21302 -16.56224 1.000 44.23900 372 ALA B N 1
ATOM 5479 C CA . ALA B 1 282 ? -2.86372 47.39902 -15.57861 1.000 58.55209 372 ALA B CA 1
ATOM 5480 C C . ALA B 1 282 ? -2.61628 47.90154 -14.16072 1.000 55.05053 372 ALA B C 1
ATOM 5481 O O . ALA B 1 282 ? -3.55158 48.02826 -13.36192 1.000 55.41499 372 ALA B O 1
ATOM 5483 N N . SER B 1 283 ? -1.35729 48.19275 -13.82853 1.000 57.98535 373 SER B N 1
ATOM 5484 C CA . SER B 1 283 ? -1.02156 48.67684 -12.49486 1.000 62.65192 373 SER B CA 1
ATOM 5485 C C . SER B 1 283 ? -1.48199 50.10712 -12.24909 1.000 71.02524 373 SER B C 1
ATOM 5486 O O . SER B 1 283 ? -1.44486 50.56097 -11.10019 1.000 83.61557 373 SER B O 1
ATOM 5489 N N . PHE B 1 284 ? -1.91522 50.82025 -13.28551 1.000 65.55575 374 PHE B N 1
ATOM 5490 C CA . PHE B 1 284 ? -2.30599 52.21948 -13.15227 1.000 67.92213 374 PHE B CA 1
ATOM 5491 C C . PHE B 1 284 ? -3.70969 52.30148 -12.56483 1.000 62.84595 374 PHE B C 1
ATOM 5492 O O . PHE B 1 284 ? -4.68773 51.91915 -13.21573 1.000 58.98400 374 PHE B O 1
ATOM 5500 N N . ASP B 1 285 ? -3.81177 52.80259 -11.33584 1.000 64.69313 375 ASP B N 1
ATOM 5501 C CA . ASP B 1 285 ? -5.10615 53.05391 -10.71144 1.000 68.93657 375 ASP B CA 1
ATOM 5502 C C . ASP B 1 285 ? -5.59407 54.42913 -11.14883 1.000 67.45065 375 ASP B C 1
ATOM 5503 O O . ASP B 1 285 ? -4.99345 55.45006 -10.79940 1.000 70.67347 375 ASP B O 1
ATOM 5508 N N . LYS B 1 286 ? -6.68378 54.45974 -11.91725 1.000 63.14852 376 LYS B N 1
ATOM 5509 C CA . LYS B 1 286 ? -7.18482 55.72303 -12.44477 1.000 66.09437 376 LYS B CA 1
ATOM 5510 C C . LYS B 1 286 ? -7.86916 56.57051 -11.38045 1.000 64.98485 376 LYS B C 1
ATOM 5511 O O . LYS B 1 286 ? -8.07157 57.76967 -11.59971 1.000 64.22907 376 LYS B O 1
ATOM 5517 N N . SER B 1 287 ? -8.22296 55.98203 -10.23510 1.000 62.20864 377 SER B N 1
ATOM 5518 C CA . SER B 1 287 ? -8.84277 56.76217 -9.16929 1.000 62.46295 377 SER B CA 1
ATOM 5519 C C . SER B 1 287 ? -7.85070 57.72150 -8.52390 1.000 69.58464 377 SER B C 1
ATOM 5520 O O . SER B 1 287 ? -8.25608 58.75060 -7.97130 1.000 59.61198 377 SER B O 1
ATOM 5523 N N . GLN B 1 288 ? -6.55427 57.40532 -8.58290 1.000 78.45647 378 GLN B N 1
ATOM 5524 C CA . GLN B 1 288 ? -5.53627 58.29491 -8.03616 1.000 76.17281 378 GLN B CA 1
ATOM 5525 C C . GLN B 1 288 ? -5.42278 59.59610 -8.81872 1.000 78.34482 378 GLN B C 1
ATOM 5526 O O . GLN B 1 288 ? -4.85078 60.56491 -8.30747 1.000 75.98190 378 GLN B O 1
ATOM 5532 N N . ASP B 1 289 ? -5.95026 59.64015 -10.03976 1.000 77.44125 379 ASP B N 1
ATOM 5533 C CA . ASP B 1 289 ? -5.89983 60.82608 -10.88780 1.000 63.71496 379 ASP B CA 1
ATOM 5534 C C . ASP B 1 289 ? -7.32072 61.32491 -11.10977 1.000 49.88389 379 ASP B C 1
ATOM 5535 O O . ASP B 1 289 ? -8.11312 60.67051 -11.79654 1.000 43.50547 379 ASP B O 1
ATOM 5540 N N . ASP B 1 290 ? -7.64386 62.48050 -10.52557 1.000 51.62057 380 ASP B N 1
ATOM 5541 C CA . ASP B 1 290 ? -8.91825 63.12198 -10.81960 1.000 45.07185 380 ASP B CA 1
ATOM 5542 C C . ASP B 1 290 ? -8.98640 63.60971 -12.25966 1.000 31.49426 380 ASP B C 1
ATOM 5543 O O . ASP B 1 290 ? -10.08718 63.79745 -12.78824 1.000 29.56473 380 ASP B O 1
ATOM 5548 N N . ALA B 1 291 ? -7.83468 63.81511 -12.90306 1.000 23.09248 381 ALA B N 1
ATOM 5549 C CA . ALA B 1 291 ? -7.82758 64.22290 -14.30213 1.000 29.34202 381 ALA B CA 1
ATOM 5550 C C . ALA B 1 291 ? -8.27916 63.09429 -15.21869 1.000 26.18740 381 ALA B C 1
ATOM 5551 O O . ALA B 1 291 ? -8.84890 63.35602 -16.28354 1.000 26.34050 381 ALA B O 1
ATOM 5553 N N . MET B 1 292 ? -8.03609 61.84120 -14.82763 1.000 22.15774 382 MET B N 1
ATOM 5554 C CA . MET B 1 292 ? -8.46743 60.71138 -15.64509 1.000 24.74689 382 MET B CA 1
ATOM 5555 C C . MET B 1 292 ? -9.98743 60.62704 -15.70558 1.000 22.92834 382 MET B C 1
ATOM 5556 O O . MET B 1 292 ? -10.56886 60.47960 -16.78704 1.000 18.11983 382 MET B O 1
ATOM 5561 N N . ALA B 1 293 ? -10.64925 60.71630 -14.54948 1.000 16.57442 383 ALA B N 1
ATOM 5562 C CA . ALA B 1 293 ? -12.10728 60.70086 -14.53253 1.000 22.23872 383 ALA B CA 1
ATOM 5563 C C . ALA B 1 293 ? -12.68791 61.93298 -15.21345 1.000 21.78077 383 ALA B C 1
ATOM 5564 O O . ALA B 1 293 ? -13.74665 61.84821 -15.84624 1.000 22.00153 383 ALA B O 1
ATOM 5566 N N . LEU B 1 294 ? -12.01432 63.08068 -15.09779 1.000 18.12588 384 LEU B N 1
ATOM 5567 C CA . LEU B 1 294 ? -12.48272 64.28314 -15.77783 1.000 22.39286 384 LEU B CA 1
ATOM 5568 C C . LEU B 1 294 ? -12.22676 64.21077 -17.27823 1.000 24.40087 384 LEU B C 1
ATOM 5569 O O . LEU B 1 294 ? -12.98910 64.78523 -18.06442 1.000 16.64671 384 LEU B O 1
ATOM 5574 N N . THR B 1 295 ? -11.16743 63.51202 -17.69286 1.000 18.75370 385 THR B N 1
ATOM 5575 C CA . THR B 1 295 ? -10.91965 63.31651 -19.11770 1.000 19.30513 385 THR B CA 1
ATOM 5576 C C . THR B 1 295 ? -12.00435 62.44937 -19.74312 1.000 19.23635 385 THR B C 1
ATOM 5577 O O . THR B 1 295 ? -12.51696 62.76023 -20.82446 1.000 16.70879 385 THR B O 1
ATOM 5581 N N . GLY B 1 296 ? -12.36728 61.35450 -19.07376 1.000 19.23232 386 GLY B N 1
ATOM 5582 C CA . GLY B 1 296 ? -13.42436 60.50270 -19.59225 1.000 18.06558 386 GLY B CA 1
ATOM 5583 C C . GLY B 1 296 ? -14.76643 61.20602 -19.64471 1.000 22.54741 386 GLY B C 1
ATOM 5584 O O . GLY B 1 296 ? -15.53721 61.02369 -20.59028 1.000 21.76081 386 GLY B O 1
ATOM 5585 N N . LEU B 1 297 ? -15.06170 62.02521 -18.63213 1.000 22.04106 387 LEU B N 1
ATOM 5586 C CA . LEU B 1 297 ? -16.30643 62.78691 -18.63725 1.000 20.56139 387 LEU B CA 1
ATOM 5587 C C . LEU B 1 297 ? -16.33491 63.78973 -19.78342 1.000 22.01294 387 LEU B C 1
ATOM 5588 O O . LEU B 1 297 ? -17.35622 63.93497 -20.46565 1.000 17.40662 387 LEU B O 1
ATOM 5593 N N . MET B 1 298 ? -15.22127 64.49119 -20.01062 1.000 17.26530 388 MET B N 1
ATOM 5594 C CA . MET B 1 298 ? -15.17831 65.48287 -21.07983 1.000 21.46492 388 MET B CA 1
ATOM 5595 C C . MET B 1 298 ? -15.32559 64.82702 -22.44662 1.000 24.28856 388 MET B C 1
ATOM 5596 O O . MET B 1 298 ? -15.97539 65.37997 -23.34182 1.000 22.64267 388 MET B O 1
ATOM 5601 N N . ILE B 1 299 ? -14.73209 63.64520 -22.62605 1.000 17.93000 389 ILE B N 1
ATOM 5602 C CA . ILE B 1 299 ? -14.84873 62.94774 -23.90238 1.000 16.60987 389 ILE B CA 1
ATOM 5603 C C . ILE B 1 299 ? -16.25005 62.37313 -24.06968 1.000 22.49034 389 ILE B C 1
ATOM 5604 O O . ILE B 1 299 ? -16.82826 62.42171 -25.16264 1.000 20.74959 389 ILE B O 1
ATOM 5609 N N . LEU B 1 300 ? -16.82081 61.82547 -22.99204 1.000 20.54784 390 LEU B N 1
ATOM 5610 C CA . LEU B 1 300 ? -18.21164 61.38383 -23.03669 1.000 23.14437 390 LEU B CA 1
ATOM 5611 C C . LEU B 1 300 ? -19.13581 62.53403 -23.41371 1.000 23.38906 390 LEU B C 1
ATOM 5612 O O . LEU B 1 300 ? -20.06780 62.35990 -24.20756 1.000 26.46463 390 LEU B O 1
ATOM 5617 N N . GLU B 1 301 ? -18.88703 63.72059 -22.85620 1.000 22.31069 391 GLU B N 1
ATOM 5618 C CA . GLU B 1 301 ? -19.67469 64.89373 -23.21780 1.000 24.97583 391 GLU B CA 1
ATOM 5619 C C . GLU B 1 301 ? -19.42414 65.29804 -24.66585 1.000 25.01010 391 GLU B C 1
ATOM 5620 O O . GLU B 1 301 ? -20.34985 65.72336 -25.36728 1.000 24.88024 391 GLU B O 1
ATOM 5626 N N . ASP B 1 302 ? -18.18090 65.15821 -25.13512 1.000 20.72305 392 ASP B N 1
ATOM 5627 C CA . ASP B 1 302 ? -17.87489 65.46999 -26.52747 1.000 24.91635 392 ASP B CA 1
ATOM 5628 C C . ASP B 1 302 ? -18.60642 64.54072 -27.48551 1.000 23.28979 392 ASP B C 1
ATOM 5629 O O . ASP B 1 302 ? -18.87409 64.91769 -28.63223 1.000 25.81104 392 ASP B O 1
ATOM 5634 N N . LEU B 1 303 ? -18.93688 63.33167 -27.03952 1.000 16.75783 393 LEU B N 1
ATOM 5635 C CA . LEU B 1 303 ? -19.62342 62.35466 -27.87186 1.000 17.54183 393 LEU B CA 1
ATOM 5636 C C . LEU B 1 303 ? -21.14002 62.47559 -27.80625 1.000 21.33266 393 LEU B C 1
ATOM 5637 O O . LEU B 1 303 ? -21.83460 61.72624 -28.49856 1.000 21.75949 393 LEU B O 1
ATOM 5642 N N . GLY B 1 304 ? -21.67111 63.38636 -26.99595 1.000 22.14346 394 GLY B N 1
ATOM 5643 C CA . GLY B 1 304 ? -23.10553 63.61367 -26.93234 1.000 21.54701 394 GLY B CA 1
ATOM 5644 C C . GLY B 1 304 ? -23.75296 63.30837 -25.59742 1.000 23.97789 394 GLY B C 1
ATOM 5645 O O . GLY B 1 304 ? -24.98212 63.42322 -25.49114 1.000 27.39704 394 GLY B O 1
ATOM 5646 N N . VAL B 1 305 ? -23.00433 62.91979 -24.56714 1.000 22.89436 395 VAL B N 1
ATOM 5647 C CA . VAL B 1 305 ? -23.58853 62.67656 -23.25295 1.000 27.25580 395 VAL B CA 1
ATOM 5648 C C . VAL B 1 305 ? -23.72689 64.00707 -22.52535 1.000 29.39690 395 VAL B C 1
ATOM 5649 O O . VAL B 1 305 ? -22.78395 64.47560 -21.87749 1.000 26.11186 395 VAL B O 1
ATOM 5653 N N . ASP B 1 306 ? -24.89901 64.62761 -22.63378 1.000 21.82831 396 ASP B N 1
ATOM 5654 C CA . ASP B 1 306 ? -25.14304 65.91430 -22.00530 1.000 31.51309 396 ASP B CA 1
ATOM 5655 C C . ASP B 1 306 ? -25.67220 65.71752 -20.58490 1.000 26.59218 396 ASP B C 1
ATOM 5656 O O . ASP B 1 306 ? -25.81460 64.59454 -20.09485 1.000 26.09022 396 ASP B O 1
ATOM 5661 N N . GLN B 1 307 ? -25.96391 66.83396 -19.91582 1.000 29.40704 397 GLN B N 1
ATOM 5662 C CA . GLN B 1 307 ? -26.40109 66.77911 -18.52244 1.000 31.59236 397 GLN B CA 1
ATOM 5663 C C . GLN B 1 307 ? -27.64220 65.91938 -18.29725 1.000 30.31760 397 GLN B C 1
ATOM 5664 O O . GLN B 1 307 ? -27.65586 65.16333 -17.31000 1.000 32.00466 397 GLN B O 1
ATOM 5670 N N . PRO B 1 308 ? -28.69764 65.98046 -19.12258 1.000 26.63988 398 PRO B N 1
ATOM 5671 C CA . PRO B 1 308 ? -29.82545 65.05628 -18.90270 1.000 31.40490 398 PRO B CA 1
ATOM 5672 C C . PRO B 1 308 ? -29.42805 63.59184 -18.97889 1.000 36.17807 398 PRO B C 1
ATOM 5673 O O . PRO B 1 308 ? -29.96304 62.76984 -18.22401 1.000 31.45298 398 PRO B O 1
ATOM 5677 N N . LEU B 1 309 ? -28.49862 63.24036 -19.87164 1.000 25.06410 399 LEU B N 1
ATOM 5678 C CA . LEU B 1 309 ? -28.02925 61.86013 -19.94294 1.000 27.44105 399 LEU B CA 1
ATOM 5679 C C . LEU B 1 309 ? -27.23566 61.47978 -18.69880 1.000 32.65757 399 LEU B C 1
ATOM 5680 O O . LEU B 1 309 ? -27.35697 60.35499 -18.19837 1.000 26.82321 399 LEU B O 1
ATOM 5685 N N . LEU B 1 310 ? -26.41478 62.40143 -18.18823 1.000 27.18499 400 LEU B N 1
ATOM 5686 C CA . LEU B 1 310 ? -25.65065 62.11916 -16.97714 1.000 33.90892 400 LEU B CA 1
ATOM 5687 C C . LEU B 1 310 ? -26.57007 61.92887 -15.77728 1.000 34.25265 400 LEU B C 1
ATOM 5688 O O . LEU B 1 310 ? -26.34165 61.04284 -14.94476 1.000 29.15148 400 LEU B O 1
ATOM 5693 N N . ASP B 1 311 ? -27.61518 62.75405 -15.67070 1.000 32.95814 401 ASP B N 1
ATOM 5694 C CA . ASP B 1 311 ? -28.57318 62.59718 -14.58100 1.000 34.65072 401 ASP B CA 1
ATOM 5695 C C . ASP B 1 311 ? -29.26468 61.24257 -14.65085 1.000 34.67696 401 ASP B C 1
ATOM 5696 O O . ASP B 1 311 ? -29.48972 60.59795 -13.62017 1.000 37.48671 401 ASP B O 1
ATOM 5701 N N . LEU B 1 312 ? -29.60632 60.79320 -15.86085 1.000 30.30457 402 LEU B N 1
ATOM 5702 C CA . LEU B 1 312 ? -30.21173 59.47500 -16.01589 1.000 34.31259 402 LEU B CA 1
ATOM 5703 C C . LEU B 1 312 ? -29.24212 58.37432 -15.60579 1.000 36.29378 402 LEU B C 1
ATOM 5704 O O . LEU B 1 312 ? -29.63992 57.39078 -14.97086 1.000 35.63236 402 LEU B O 1
ATOM 5709 N N . ILE B 1 313 ? -27.96333 58.52571 -15.95341 1.000 35.05767 403 ILE B N 1
ATOM 5710 C CA . ILE B 1 313 ? -26.97339 57.50961 -15.60970 1.000 31.40052 403 ILE B CA 1
ATOM 5711 C C . ILE B 1 313 ? -26.73731 57.48284 -14.10369 1.000 35.48903 403 ILE B C 1
ATOM 5712 O O . ILE B 1 313 ? -26.74353 56.41666 -13.47713 1.000 36.32860 403 ILE B O 1
ATOM 5717 N N . GLU B 1 314 ? -26.53208 58.65619 -13.49910 1.000 31.12926 404 GLU B N 1
ATOM 5718 C CA . GLU B 1 314 ? -26.29415 58.71398 -12.05964 1.000 32.45038 404 GLU B CA 1
ATOM 5719 C C . GLU B 1 314 ? -27.49905 58.20280 -11.27906 1.000 31.97313 404 GLU B C 1
ATOM 5720 O O . GLU B 1 314 ? -27.34502 57.49668 -10.27529 1.000 40.18122 404 GLU B O 1
ATOM 5726 N N . CYS B 1 315 ? -28.70833 58.54116 -11.73080 1.000 32.06201 405 CYS B N 1
ATOM 5727 C CA . CYS B 1 315 ? -29.91073 58.07290 -11.04935 1.000 41.64918 405 CYS B CA 1
ATOM 5728 C C . CYS B 1 315 ? -30.09230 56.56846 -11.20750 1.000 38.44288 405 CYS B C 1
ATOM 5729 O O . CYS B 1 315 ? -30.44996 55.87737 -10.24622 1.000 44.17776 405 CYS B O 1
ATOM 5732 N N . ALA B 1 316 ? -29.85318 56.04459 -12.41195 1.000 36.62164 406 ALA B N 1
ATOM 5733 C CA . ALA B 1 316 ? -30.07962 54.62484 -12.66443 1.000 41.31300 406 ALA B CA 1
ATOM 5734 C C . ALA B 1 316 ? -29.13544 53.75922 -11.84007 1.000 42.66374 406 ALA B C 1
ATOM 5735 O O . ALA B 1 316 ? -29.55788 52.78022 -11.21411 1.000 39.73395 406 ALA B O 1
ATOM 5737 N N . PHE B 1 317 ? -27.84856 54.10653 -11.82511 1.000 31.48520 407 PHE B N 1
ATOM 5738 C CA . PHE B 1 317 ? -26.86941 53.29596 -11.11423 1.000 36.35229 407 PHE B CA 1
ATOM 5739 C C . PHE B 1 317 ? -26.80518 53.62045 -9.62928 1.000 39.73072 407 PHE B C 1
ATOM 5740 O O . PHE B 1 317 ? -26.23653 52.83553 -8.86286 1.000 37.34040 407 PHE B O 1
ATOM 5748 N N . GLY B 1 318 ? -27.37277 54.75116 -9.20541 1.000 42.94243 408 GLY B N 1
ATOM 5749 C CA . GLY B 1 318 ? -27.59517 54.95955 -7.78665 1.000 40.08761 408 GLY B CA 1
ATOM 5750 C C . GLY B 1 318 ? -28.63601 54.01325 -7.22604 1.000 43.08616 408 GLY B C 1
ATOM 5751 O O . GLY B 1 318 ? -28.56407 53.62578 -6.05594 1.000 39.44838 408 GLY B O 1
ATOM 5752 N N . GLU B 1 319 ? -29.61444 53.62742 -8.05005 1.000 47.34543 409 GLU B N 1
ATOM 5753 C CA . GLU B 1 319 ? -30.57950 52.61129 -7.64617 1.000 51.95004 409 GLU B CA 1
ATOM 5754 C C . GLU B 1 319 ? -29.93435 51.23493 -7.55484 1.000 43.15405 409 GLU B C 1
ATOM 5755 O O . GLU B 1 319 ? -30.39564 50.38493 -6.78432 1.000 44.74555 409 GLU B O 1
ATOM 5761 N N . ILE B 1 320 ? -28.87503 50.99726 -8.33189 1.000 40.42098 410 ILE B N 1
ATOM 5762 C CA . ILE B 1 320 ? -28.17688 49.71644 -8.27098 1.000 45.84879 410 ILE B CA 1
ATOM 5763 C C . ILE B 1 320 ? -27.49207 49.54886 -6.92027 1.000 53.68397 410 ILE B C 1
ATOM 5764 O O . ILE B 1 320 ? -27.48425 48.45466 -6.34281 1.000 49.08858 410 ILE B O 1
ATOM 5769 N N . SER B 1 321 ? -26.91436 50.63011 -6.39062 1.000 46.60653 411 SER B N 1
ATOM 5770 C CA . SER B 1 321 ? -26.29883 50.58047 -5.07046 1.000 40.86881 411 SER B CA 1
ATOM 5771 C C . SER B 1 321 ? -27.32657 50.40123 -3.96110 1.000 39.87349 411 SER B C 1
ATOM 5772 O O . SER B 1 321 ? -26.96564 49.95972 -2.86498 1.000 42.68949 411 SER B O 1
ATOM 5775 N N . SER B 1 322 ? -28.59154 50.73415 -4.21703 1.000 43.18929 412 SER B N 1
ATOM 5776 C CA . SER B 1 322 ? -29.65661 50.52380 -3.24486 1.000 43.83413 412 SER B CA 1
ATOM 5777 C C . SER B 1 322 ? -30.16881 49.08960 -3.23297 1.000 40.57555 412 SER B C 1
ATOM 5778 O O . SER B 1 322 ? -31.04345 48.76768 -2.42224 1.000 36.80716 412 SER B O 1
ATOM 5781 N N . THR B 1 323 ? -29.66053 48.22894 -4.11562 1.000 36.93190 413 THR B N 1
ATOM 5782 C CA . THR B 1 323 ? -29.97457 46.80607 -4.10465 1.000 41.41993 413 THR B CA 1
ATOM 5783 C C . THR B 1 323 ? -28.90484 45.99520 -3.38099 1.000 35.45677 413 THR B C 1
ATOM 5784 O O . THR B 1 323 ? -28.71180 44.81136 -3.67858 1.000 34.46115 413 THR B O 1
ATOM 5788 N N . HIS B 1 324 ? -28.20166 46.62496 -2.43680 1.000 39.59119 414 HIS B N 1
ATOM 5789 C CA . HIS B 1 324 ? -27.15970 45.94433 -1.67464 1.000 41.40532 414 HIS B CA 1
ATOM 5790 C C . HIS B 1 324 ? -27.72332 44.73321 -0.94027 1.000 33.86860 414 HIS B C 1
ATOM 5791 O O . HIS B 1 324 ? -27.24802 43.60469 -1.11170 1.000 34.73815 414 HIS B O 1
ATOM 5798 N N . LEU B 1 325 ? -28.74714 44.95166 -0.11945 1.000 32.07192 415 LEU B N 1
ATOM 5799 C CA . LEU B 1 325 ? -29.41207 43.89681 0.62377 1.000 38.22335 415 LEU B CA 1
ATOM 5800 C C . LEU B 1 325 ? -30.85547 43.73978 0.15041 1.000 35.60421 415 LEU B C 1
ATOM 5801 O O . LEU B 1 325 ? -31.49914 44.72515 -0.22344 1.000 36.44850 415 LEU B O 1
ATOM 5806 N N . PRO B 1 326 ? -31.39836 42.50990 0.14345 1.000 34.43052 416 PRO B N 1
ATOM 5807 C CA . PRO B 1 326 ? -30.72914 41.26305 0.53438 1.000 37.00102 416 PRO B CA 1
ATOM 5808 C C . PRO B 1 326 ? -29.76089 40.75234 -0.53072 1.000 31.49057 416 PRO B C 1
ATOM 5809 O O . PRO B 1 326 ? -29.90666 41.07863 -1.70853 1.000 33.07680 416 PRO B O 1
ATOM 5813 N N . THR B 1 327 ? -28.78212 39.95082 -0.10859 1.000 30.85355 417 THR B N 1
ATOM 5814 C CA . THR B 1 327 ? -27.70721 39.54889 -1.00905 1.000 28.24520 417 THR B CA 1
ATOM 5815 C C . THR B 1 327 ? -28.09871 38.35689 -1.87321 1.000 32.73727 417 THR B C 1
ATOM 5816 O O . THR B 1 327 ? -27.73510 38.29799 -3.05309 1.000 31.00380 417 THR B O 1
ATOM 5820 N N . GLY B 1 328 ? -28.83359 37.40489 -1.31149 1.000 35.33145 418 GLY B N 1
ATOM 5821 C CA . GLY B 1 328 ? -29.03742 36.13995 -1.97767 1.000 28.25527 418 GLY B CA 1
ATOM 5822 C C . GLY B 1 328 ? -27.83118 35.23721 -1.79665 1.000 36.18224 418 GLY B C 1
ATOM 5823 O O . GLY B 1 328 ? -26.93923 35.48901 -0.98135 1.000 37.02817 418 GLY B O 1
ATOM 5824 N N . THR B 1 329 ? -27.80704 34.16260 -2.58236 1.000 41.74951 419 THR B N 1
ATOM 5825 C CA . THR B 1 329 ? -26.71561 33.20040 -2.52123 1.000 38.75261 419 THR B CA 1
ATOM 5826 C C . THR B 1 329 ? -25.69132 33.38180 -3.63299 1.000 34.24535 419 THR B C 1
ATOM 5827 O O . THR B 1 329 ? -24.61923 32.77068 -3.56892 1.000 33.94165 419 THR B O 1
ATOM 5831 N N . ARG B 1 330 ? -25.98635 34.20442 -4.63638 1.000 36.08057 420 ARG B N 1
ATOM 5832 C CA . ARG B 1 330 ? -25.08165 34.39940 -5.75982 1.000 38.49729 420 ARG B CA 1
ATOM 5833 C C . ARG B 1 330 ? -25.42592 35.71268 -6.44450 1.000 33.95030 420 ARG B C 1
ATOM 5834 O O . ARG B 1 330 ? -26.50948 36.26998 -6.24966 1.000 28.87238 420 ARG B O 1
ATOM 5842 N N . PHE B 1 331 ? -24.48376 36.20079 -7.24877 1.000 31.50945 421 PHE B N 1
ATOM 5843 C CA . PHE B 1 331 ? -24.74168 37.38089 -8.06110 1.000 29.58619 421 PHE B CA 1
ATOM 5844 C C . PHE B 1 331 ? -25.81790 37.07524 -9.09492 1.000 35.27002 421 PHE B C 1
ATOM 5845 O O . PHE B 1 331 ? -25.82344 36.00778 -9.71404 1.000 40.15965 421 PHE B O 1
ATOM 5853 N N . LYS B 1 332 ? -26.73940 38.02119 -9.27740 1.000 35.55869 422 LYS B N 1
ATOM 5854 C CA . LYS B 1 332 ? -27.83628 37.82169 -10.21566 1.000 43.09184 422 LYS B CA 1
ATOM 5855 C C . LYS B 1 332 ? -27.45801 38.15519 -11.65381 1.000 33.47548 422 LYS B C 1
ATOM 5856 O O . LYS B 1 332 ? -28.11339 37.65991 -12.57694 1.000 32.37973 422 LYS B O 1
ATOM 5862 N N . PHE B 1 333 ? -26.41974 38.96656 -11.85897 1.000 34.87613 423 PHE B N 1
ATOM 5863 C CA . PHE B 1 333 ? -25.95427 39.35250 -13.19151 1.000 40.85734 423 PHE B CA 1
ATOM 5864 C C . PHE B 1 333 ? -27.09115 39.94528 -14.02221 1.000 37.47557 423 PHE B C 1
ATOM 5865 O O . PHE B 1 333 ? -27.38091 39.50442 -15.13684 1.000 42.21509 423 PHE B O 1
ATOM 5873 N N . GLY B 1 334 ? -27.73984 40.96088 -13.46300 1.000 37.56478 424 GLY B N 1
ATOM 5874 C CA . GLY B 1 334 ? -28.87138 41.57734 -14.12004 1.000 37.95437 424 GLY B CA 1
ATOM 5875 C C . GLY B 1 334 ? -28.46167 42.44778 -15.29176 1.000 38.93584 424 GLY B C 1
ATOM 5876 O O . GLY B 1 334 ? -27.28936 42.75195 -15.51597 1.000 37.73537 424 GLY B O 1
ATOM 5877 N N . ALA B 1 335 ? -29.47225 42.85748 -16.06138 1.000 36.50634 425 ALA B N 1
ATOM 5878 C CA . ALA B 1 335 ? -29.21874 43.70438 -17.22078 1.000 38.36310 425 ALA B CA 1
ATOM 5879 C C . ALA B 1 335 ? -28.73392 45.08845 -16.81113 1.000 34.53856 425 ALA B C 1
ATOM 5880 O O . ALA B 1 335 ? -28.04657 45.75824 -17.58975 1.000 33.76653 425 ALA B O 1
ATOM 5882 N N . MET B 1 336 ? -29.07493 45.53233 -15.60011 1.000 35.60830 426 MET B N 1
ATOM 5883 C CA . MET B 1 336 ? -28.62839 46.84473 -15.14612 1.000 30.13381 426 MET B CA 1
ATOM 5884 C C . MET B 1 336 ? -27.13963 46.83828 -14.82356 1.000 33.61409 426 MET B C 1
ATOM 5885 O O . MET B 1 336 ? -26.43701 47.82036 -15.08994 1.000 46.65412 426 MET B O 1
ATOM 5890 N N . MET B 1 337 ? -26.64108 45.74040 -14.24762 1.000 29.29921 427 MET B N 1
ATOM 5891 C CA . MET B 1 337 ? -25.20913 45.62465 -13.99109 1.000 38.41897 427 MET B CA 1
ATOM 5892 C C . MET B 1 337 ? -24.43167 45.41623 -15.28369 1.000 37.37627 427 MET B C 1
ATOM 5893 O O . MET B 1 337 ? -23.25801 45.79654 -15.36739 1.000 37.45295 427 MET B O 1
ATOM 5898 N N . LYS B 1 338 ? -25.06587 44.82260 -16.29766 1.000 36.25139 428 LYS B N 1
ATOM 5899 C CA . LYS B 1 338 ? -24.40321 44.64149 -17.58468 1.000 34.41470 428 LYS B CA 1
ATOM 5900 C C . LYS B 1 338 ? -24.10346 45.98515 -18.23728 1.000 29.59961 428 LYS B C 1
ATOM 5901 O O . LYS B 1 338 ? -22.97436 46.23914 -18.67210 1.000 29.32285 428 LYS B O 1
ATOM 5907 N N . SER B 1 339 ? -25.10790 46.86416 -18.30659 1.000 26.89325 429 SER B N 1
ATOM 5908 C CA . SER B 1 339 ? -24.91841 48.16291 -18.94647 1.000 28.91356 429 SER B CA 1
ATOM 5909 C C . SER B 1 339 ? -23.88565 49.00343 -18.20502 1.000 29.10288 429 SER B C 1
ATOM 5910 O O . SER B 1 339 ? -23.09317 49.71851 -18.82951 1.000 29.52545 429 SER B O 1
ATOM 5913 N N . GLY B 1 340 ? -23.87842 48.93195 -16.87277 1.000 24.20183 430 GLY B N 1
ATOM 5914 C CA . GLY B 1 340 ? -22.87679 49.66016 -16.11102 1.000 24.97806 430 GLY B CA 1
ATOM 5915 C C . GLY B 1 340 ? -21.47424 49.13353 -16.34012 1.000 30.08368 430 GLY B C 1
ATOM 5916 O O . GLY B 1 340 ? -20.51108 49.90398 -16.38740 1.000 29.44177 430 GLY B O 1
ATOM 5917 N N . MET B 1 341 ? -21.33854 47.81456 -16.48204 1.000 25.05462 431 MET B N 1
ATOM 5918 C CA . MET B 1 341 ? -20.03920 47.23589 -16.80244 1.000 30.69514 431 MET B CA 1
ATOM 5919 C C . MET B 1 341 ? -19.60736 47.60447 -18.21704 1.000 27.81173 431 MET B C 1
ATOM 5920 O O . MET B 1 341 ? -18.42088 47.85138 -18.46578 1.000 19.39381 431 MET B O 1
ATOM 5925 N N . PHE B 1 342 ? -20.55749 47.65763 -19.15496 1.000 25.83861 432 PHE B N 1
ATOM 5926 C CA . PHE B 1 342 ? -20.22659 48.06378 -20.51747 1.000 30.76099 432 PHE B CA 1
ATOM 5927 C C . PHE B 1 342 ? -19.81659 49.52977 -20.57169 1.000 28.85221 432 PHE B C 1
ATOM 5928 O O . PHE B 1 342 ? -18.88353 49.89216 -21.29799 1.000 21.70081 432 PHE B O 1
ATOM 5936 N N . LEU B 1 343 ? -20.50535 50.38829 -19.81493 1.000 23.00776 433 LEU B N 1
ATOM 5937 C CA . LEU B 1 343 ? -20.13083 51.79792 -19.77229 1.000 23.14613 433 LEU B CA 1
ATOM 5938 C C . LEU B 1 343 ? -18.75458 51.98111 -19.14652 1.000 23.06330 433 LEU B C 1
ATOM 5939 O O . LEU B 1 343 ? -17.97145 52.82789 -19.59229 1.000 20.39816 433 LEU B O 1
ATOM 5944 N N . THR B 1 344 ? -18.44407 51.19738 -18.11084 1.000 23.05791 434 THR B N 1
ATOM 5945 C CA . THR B 1 344 ? -17.11814 51.26060 -17.50514 1.000 21.96435 434 THR B CA 1
ATOM 5946 C C . THR B 1 344 ? -16.04582 50.79552 -18.48271 1.000 21.96055 434 THR B C 1
ATOM 5947 O O . THR B 1 344 ? -14.97934 51.41350 -18.58385 1.000 25.05272 434 THR B O 1
ATOM 5951 N N . LEU B 1 345 ? -16.31353 49.71119 -19.21553 1.000 18.99680 435 LEU B N 1
ATOM 5952 C CA . LEU B 1 345 ? -15.36080 49.23790 -20.21446 1.000 21.34705 435 LEU B CA 1
ATOM 5953 C C . LEU B 1 345 ? -15.18749 50.24380 -21.34473 1.000 24.93531 435 LEU B C 1
ATOM 5954 O O . LEU B 1 345 ? -14.08832 50.37437 -21.89603 1.000 18.53681 435 LEU B O 1
ATOM 5959 N N . PHE B 1 346 ? -16.25499 50.96098 -21.70323 1.000 20.88649 436 PHE B N 1
ATOM 5960 C CA . PHE B 1 346 ? -16.15936 51.95086 -22.77173 1.000 19.61490 436 PHE B CA 1
ATOM 5961 C C . PHE B 1 346 ? -15.23729 53.09743 -22.37489 1.000 21.23211 436 PHE B C 1
ATOM 5962 O O . PHE B 1 346 ? -14.36160 53.50243 -23.14839 1.000 18.35355 436 PHE B O 1
ATOM 5970 N N . VAL B 1 347 ? -15.42221 53.63529 -21.16739 1.000 12.36366 437 VAL B N 1
ATOM 5971 C CA . VAL B 1 347 ? -14.56261 54.71733 -20.69831 1.000 17.55661 437 VAL B CA 1
ATOM 5972 C C . VAL B 1 347 ? -13.13141 54.22490 -20.52449 1.000 21.04094 437 VAL B C 1
ATOM 5973 O O . VAL B 1 347 ? -12.17228 54.94371 -20.83067 1.000 20.58796 437 VAL B O 1
ATOM 5977 N N . ASN B 1 348 ? -12.96329 52.99222 -20.03715 1.000 19.68906 438 ASN B N 1
ATOM 5978 C CA . ASN B 1 348 ? -11.62434 52.42935 -19.89327 1.000 19.28952 438 ASN B CA 1
ATOM 5979 C C . ASN B 1 348 ? -10.93036 52.31098 -21.24431 1.000 18.15225 438 ASN B C 1
ATOM 5980 O O . ASN B 1 348 ? -9.73552 52.60618 -21.36590 1.000 21.66282 438 ASN B O 1
ATOM 5985 N N . THR B 1 349 ? -11.66540 51.88066 -22.27240 1.000 18.39029 439 THR B N 1
ATOM 5986 C CA . THR B 1 349 ? -11.09155 51.80046 -23.61181 1.000 23.02986 439 THR B CA 1
ATOM 5987 C C . THR B 1 349 ? -10.69480 53.17963 -24.12257 1.000 18.74340 439 THR B C 1
ATOM 5988 O O . THR B 1 349 ? -9.64014 53.33965 -24.74859 1.000 18.01748 439 THR B O 1
ATOM 5992 N N . VAL B 1 350 ? -11.52568 54.18980 -23.85767 1.000 16.64002 440 VAL B N 1
ATOM 5993 C CA . VAL B 1 350 ? -11.22447 55.54505 -24.31153 1.000 21.90041 440 VAL B CA 1
ATOM 5994 C C . VAL B 1 350 ? -9.98111 56.07604 -23.60868 1.000 20.91898 440 VAL B C 1
ATOM 5995 O O . VAL B 1 350 ? -9.06314 56.60516 -24.24704 1.000 18.08844 440 VAL B O 1
ATOM 5999 N N . LEU B 1 351 ? -9.93315 55.94144 -22.27957 1.000 17.14138 441 LEU B N 1
ATOM 6000 C CA . LEU B 1 351 ? -8.76968 56.40611 -21.52992 1.000 18.76642 441 LEU B CA 1
ATOM 6001 C C . LEU B 1 351 ? -7.50708 55.65648 -21.93449 1.000 20.56285 441 LEU B C 1
ATOM 6002 O O . LEU B 1 351 ? -6.40695 56.21911 -21.87971 1.000 17.93467 441 LEU B O 1
ATOM 6007 N N . ASN B 1 352 ? -7.64363 54.39076 -22.33712 1.000 13.57929 442 ASN B N 1
ATOM 6008 C CA . ASN B 1 352 ? -6.50976 53.65767 -22.89123 1.000 19.19273 442 ASN B CA 1
ATOM 6009 C C . ASN B 1 352 ? -5.98594 54.34474 -24.14723 1.000 19.04657 442 ASN B C 1
ATOM 6010 O O . ASN B 1 352 ? -4.77271 54.50828 -24.32322 1.000 18.72635 442 ASN B O 1
ATOM 6015 N N . VAL B 1 353 ? -6.89437 54.76142 -25.03127 1.000 17.13668 443 VAL B N 1
ATOM 6016 C CA . VAL B 1 353 ? -6.48833 55.48023 -26.23465 1.000 20.79474 443 VAL B CA 1
ATOM 6017 C C . VAL B 1 353 ? -5.88772 56.83349 -25.87165 1.000 22.03296 443 VAL B C 1
ATOM 6018 O O . VAL B 1 353 ? -4.93814 57.29960 -26.51367 1.000 22.97984 443 VAL B O 1
ATOM 6022 N N . VAL B 1 354 ? -6.42426 57.48095 -24.83462 1.000 14.87054 444 VAL B N 1
ATOM 6023 C CA . VAL B 1 354 ? -5.90693 58.78076 -24.41287 1.000 17.94209 444 VAL B CA 1
ATOM 6024 C C . VAL B 1 354 ? -4.46230 58.65192 -23.94548 1.000 23.57704 444 VAL B C 1
ATOM 6025 O O . VAL B 1 354 ? -3.59682 59.45305 -24.31831 1.000 23.28538 444 VAL B O 1
ATOM 6029 N N . ILE B 1 355 ? -4.18194 57.64033 -23.11878 1.000 20.68328 445 ILE B N 1
ATOM 6030 C CA . ILE B 1 355 ? -2.82270 57.43541 -22.62336 1.000 23.40106 445 ILE B CA 1
ATOM 6031 C C . ILE B 1 355 ? -1.86790 57.17518 -23.78134 1.000 21.85408 445 ILE B C 1
ATOM 6032 O O . ILE B 1 355 ? -0.75524 57.71488 -23.82239 1.000 26.34094 445 ILE B O 1
ATOM 6037 N N . ALA B 1 356 ? -2.29095 56.35670 -24.74741 1.000 16.93470 446 ALA B N 1
ATOM 6038 C CA . ALA B 1 356 ? -1.45803 56.10882 -25.91950 1.000 22.59991 446 ALA B CA 1
ATOM 6039 C C . ALA B 1 356 ? -1.25200 57.38265 -26.72934 1.000 25.37493 446 ALA B C 1
ATOM 6040 O O . ALA B 1 356 ? -0.16963 57.60637 -27.28346 1.000 20.33653 446 ALA B O 1
ATOM 6042 N N . SER B 1 357 ? -2.27711 58.23452 -26.80167 1.000 17.71929 447 SER B N 1
ATOM 6043 C CA . SER B 1 357 ? -2.16626 59.46759 -27.57494 1.000 24.53558 447 SER B CA 1
ATOM 6044 C C . SER B 1 357 ? -1.15355 60.42211 -26.95265 1.000 23.07290 447 SER B C 1
ATOM 6045 O O . SER B 1 357 ? -0.31289 60.99550 -27.65493 1.000 26.00204 447 SER B O 1
ATOM 6048 N N . ARG B 1 358 ? -1.21699 60.60439 -25.63161 1.000 24.29837 448 ARG B N 1
ATOM 6049 C CA . ARG B 1 358 ? -0.31324 61.54182 -24.97358 1.000 25.33075 448 ARG B CA 1
ATOM 6050 C C . ARG B 1 358 ? 1.11584 61.01498 -24.92688 1.000 26.70019 448 ARG B C 1
ATOM 6051 O O . ARG B 1 358 ? 2.06673 61.80128 -25.00736 1.000 27.55554 448 ARG B O 1
ATOM 6059 N N . VAL B 1 359 ? 1.29019 59.69912 -24.80703 1.000 26.46509 449 VAL B N 1
ATOM 6060 C CA . VAL B 1 359 ? 2.63046 59.13372 -24.68764 1.000 27.75024 449 VAL B CA 1
ATOM 6061 C C . VAL B 1 359 ? 3.29014 59.00370 -26.05569 1.000 30.43343 449 VAL B C 1
ATOM 6062 O O . VAL B 1 359 ? 4.45233 59.38333 -26.23847 1.000 33.94560 449 VAL B O 1
ATOM 6066 N N . LEU B 1 360 ? 2.56195 58.47278 -27.03819 1.000 30.53589 450 LEU B N 1
ATOM 6067 C CA . LEU B 1 360 ? 3.14358 58.18514 -28.34505 1.000 27.89149 450 LEU B CA 1
ATOM 6068 C C . LEU B 1 360 ? 3.13130 59.38374 -29.28419 1.000 33.12092 450 LEU B C 1
ATOM 6069 O O . LEU B 1 360 ? 4.04113 59.51571 -30.11209 1.000 32.91845 450 LEU B O 1
ATOM 6074 N N . GLU B 1 361 ? 2.12155 60.24592 -29.18186 1.000 27.95745 451 GLU B N 1
ATOM 6075 C CA . GLU B 1 361 ? 1.99937 61.47034 -29.99087 1.000 31.23316 451 GLU B CA 1
ATOM 6076 C C . GLU B 1 361 ? 1.88279 61.06166 -31.45912 1.000 30.35799 451 GLU B C 1
ATOM 6077 O O . GLU B 1 361 ? 1.00217 60.25243 -31.79223 1.000 29.35271 451 GLU B O 1
ATOM 6083 N N . GLU B 1 362 ? 2.72653 61.58248 -32.35611 1.000 32.56180 452 GLU B N 1
ATOM 6084 C CA . GLU B 1 362 ? 2.56860 61.31745 -33.78327 1.000 35.49053 452 GLU B CA 1
ATOM 6085 C C . GLU B 1 362 ? 2.81977 59.85502 -34.12817 1.000 33.50845 452 GLU B C 1
ATOM 6086 O O . GLU B 1 362 ? 2.30877 59.36586 -35.14243 1.000 28.96554 452 GLU B O 1
ATOM 6092 N N . ARG B 1 363 ? 3.60022 59.14421 -33.30954 1.000 29.93300 453 ARG B N 1
ATOM 6093 C CA . ARG B 1 363 ? 3.87057 57.73692 -33.58123 1.000 28.66622 453 ARG B CA 1
ATOM 6094 C C . ARG B 1 363 ? 2.61877 56.87556 -33.48060 1.000 23.77346 453 ARG B C 1
ATOM 6095 O O . ARG B 1 363 ? 2.58109 55.78984 -34.06916 1.000 31.22635 453 ARG B O 1
ATOM 6103 N N . LEU B 1 364 ? 1.59973 57.32834 -32.74852 1.000 24.68635 454 LEU B N 1
ATOM 6104 C CA . LEU B 1 364 ? 0.30973 56.64948 -32.78207 1.000 31.28813 454 LEU B CA 1
ATOM 6105 C C . LEU B 1 364 ? -0.46578 57.01039 -34.04309 1.000 29.74348 454 LEU B C 1
ATOM 6106 O O . LEU B 1 364 ? -1.14246 56.15637 -34.62730 1.000 25.48695 454 LEU B O 1
ATOM 6111 N N . LYS B 1 365 ? -0.36878 58.26903 -34.47786 1.000 24.59212 455 LYS B N 1
ATOM 6112 C CA . LYS B 1 365 ? -1.07004 58.70078 -35.68219 1.000 30.08969 455 LYS B CA 1
ATOM 6113 C C . LYS B 1 365 ? -0.51525 58.01350 -36.92409 1.000 31.90850 455 LYS B C 1
ATOM 6114 O O . LYS B 1 365 ? -1.27682 57.62592 -37.81792 1.000 31.18664 455 LYS B O 1
ATOM 6120 N N . THR B 1 366 ? 0.80526 57.84967 -36.99680 1.000 27.74293 456 THR B N 1
ATOM 6121 C CA . THR B 1 366 ? 1.44681 57.24816 -38.15810 1.000 29.05672 456 THR B CA 1
ATOM 6122 C C . THR B 1 366 ? 1.53849 55.72998 -38.07789 1.000 30.69416 456 THR B C 1
ATOM 6123 O O . THR B 1 366 ? 1.96054 55.10106 -39.05435 1.000 33.85671 456 THR B O 1
ATOM 6127 N N . SER B 1 367 ? 1.16512 55.12932 -36.95108 1.000 26.82821 457 SER B N 1
ATOM 6128 C CA . SER B 1 367 ? 1.16915 53.67741 -36.84681 1.000 29.48920 457 SER B CA 1
ATOM 6129 C C . SER B 1 367 ? 0.12824 53.07967 -37.78481 1.000 26.62673 457 SER B C 1
ATOM 6130 O O . SER B 1 367 ? -0.99554 53.57833 -37.89163 1.000 27.62839 457 SER B O 1
ATOM 6133 N N . ARG B 1 368 ? 0.51038 52.00258 -38.47291 1.000 23.82013 458 ARG B N 1
ATOM 6134 C CA . ARG B 1 368 ? -0.37803 51.39222 -39.45316 1.000 26.98018 458 ARG B CA 1
ATOM 6135 C C . ARG B 1 368 ? -1.50541 50.59153 -38.81505 1.000 34.92800 458 ARG B C 1
ATOM 6136 O O . ARG B 1 368 ? -2.50395 50.31501 -39.48903 1.000 31.69025 458 ARG B O 1
ATOM 6144 N N . CYS B 1 369 ? -1.37739 50.21894 -37.54226 1.000 22.38519 459 CYS B N 1
ATOM 6145 C CA . CYS B 1 369 ? -2.41507 49.43432 -36.87648 1.000 22.47453 459 CYS B CA 1
ATOM 6146 C C . CYS B 1 369 ? -2.23155 49.53661 -35.37165 1.000 29.30586 459 CYS B C 1
ATOM 6147 O O . CYS B 1 369 ? -1.18769 49.13542 -34.84626 1.000 25.91239 459 CYS B O 1
ATOM 6150 N N . ALA B 1 370 ? -3.24250 50.06124 -34.68242 1.000 20.32971 460 ALA B N 1
ATOM 6151 C CA . ALA B 1 370 ? -3.26746 50.11029 -33.22757 1.000 21.04304 460 ALA B CA 1
ATOM 6152 C C . ALA B 1 370 ? -4.60946 49.58005 -32.74806 1.000 23.64078 460 ALA B C 1
ATOM 6153 O O . ALA B 1 370 ? -5.66045 50.08117 -33.16018 1.000 27.31061 460 ALA B O 1
ATOM 6155 N N . ALA B 1 371 ? -4.57265 48.56671 -31.88767 1.000 18.95225 461 ALA B N 1
ATOM 6156 C CA . ALA B 1 371 ? -5.77200 47.92750 -31.36699 1.000 25.90847 461 ALA B CA 1
ATOM 6157 C C . ALA B 1 371 ? -5.92195 48.23331 -29.88345 1.000 22.51396 461 ALA B C 1
ATOM 6158 O O . ALA B 1 371 ? -4.94773 48.17692 -29.12752 1.000 18.94333 461 ALA B O 1
ATOM 6160 N N . PHE B 1 372 ? -7.14720 48.55413 -29.47199 1.000 22.18219 462 PHE B N 1
ATOM 6161 C CA . PHE B 1 372 ? -7.44054 48.90310 -28.08970 1.000 22.76135 462 PHE B CA 1
ATOM 6162 C C . PHE B 1 372 ? -8.72959 48.22865 -27.64953 1.000 25.44370 462 PHE B C 1
ATOM 6163 O O . PHE B 1 372 ? -9.69629 48.16493 -28.41378 1.000 28.12166 462 PHE B O 1
ATOM 6171 N N . ILE B 1 373 ? -8.73704 47.73383 -26.41214 1.000 19.98339 463 ILE B N 1
ATOM 6172 C CA . ILE B 1 373 ? -9.96356 47.29650 -25.75306 1.000 24.51394 463 ILE B CA 1
ATOM 6173 C C . ILE B 1 373 ? -9.69610 47.16072 -24.25857 1.000 29.53302 463 ILE B C 1
ATOM 6174 O O . ILE B 1 373 ? -8.73569 46.50265 -23.84049 1.000 19.90272 463 ILE B O 1
ATOM 6179 N N . GLY B 1 374 ? -10.53212 47.79753 -23.44744 1.000 27.02764 464 GLY B N 1
ATOM 6180 C CA . GLY B 1 374 ? -10.29481 47.80789 -22.01373 1.000 22.24546 464 GLY B CA 1
ATOM 6181 C C . GLY B 1 374 ? -8.97145 48.48140 -21.70771 1.000 26.85308 464 GLY B C 1
ATOM 6182 O O . GLY B 1 374 ? -8.73008 49.63367 -22.08853 1.000 26.23491 464 GLY B O 1
ATOM 6183 N N . ASP B 1 375 ? -8.08952 47.75602 -21.02125 1.000 24.78270 465 ASP B N 1
ATOM 6184 C CA . ASP B 1 375 ? -6.75635 48.24638 -20.70343 1.000 28.04697 465 ASP B CA 1
ATOM 6185 C C . ASP B 1 375 ? -5.68129 47.70764 -21.63836 1.000 32.23910 465 ASP B C 1
ATOM 6186 O O . ASP B 1 375 ? -4.52894 48.14466 -21.54695 1.000 37.29301 465 ASP B O 1
ATOM 6191 N N . ASP B 1 376 ? -6.02528 46.78324 -22.52947 1.000 23.26889 466 ASP B N 1
ATOM 6192 C CA . ASP B 1 376 ? -5.05514 46.16168 -23.41742 1.000 31.50351 466 ASP B CA 1
ATOM 6193 C C . ASP B 1 376 ? -4.88812 46.97535 -24.69468 1.000 27.17348 466 ASP B C 1
ATOM 6194 O O . ASP B 1 376 ? -5.83060 47.60355 -25.18444 1.000 23.80044 466 ASP B O 1
ATOM 6199 N N . ASN B 1 377 ? -3.67207 46.95228 -25.23551 1.000 25.56124 467 ASN B N 1
ATOM 6200 C CA . ASN B 1 377 ? -3.37313 47.70411 -26.44458 1.000 27.12940 467 ASN B CA 1
ATOM 6201 C C . ASN B 1 377 ? -2.12840 47.13378 -27.10776 1.000 31.14599 467 ASN B C 1
ATOM 6202 O O . ASN B 1 377 ? -1.23239 46.61459 -26.43745 1.000 31.18162 467 ASN B O 1
ATOM 6207 N N . ILE B 1 378 ? -2.09153 47.23522 -28.43462 1.000 21.86428 468 ILE B N 1
ATOM 6208 C CA . ILE B 1 378 ? -0.90255 46.93692 -29.22616 1.000 22.91535 468 ILE B CA 1
ATOM 6209 C C . ILE B 1 378 ? -0.79915 47.98918 -30.32014 1.000 24.96581 468 ILE B C 1
ATOM 6210 O O . ILE B 1 378 ? -1.79792 48.31557 -30.96994 1.000 21.78368 468 ILE B O 1
ATOM 6215 N N . ILE B 1 379 ? 0.39999 48.52958 -30.51586 1.000 22.99976 469 ILE B N 1
ATOM 6216 C CA . ILE B 1 379 ? 0.65004 49.55620 -31.52128 1.000 20.70395 469 ILE B CA 1
ATOM 6217 C C . ILE B 1 379 ? 1.76407 49.05998 -32.43234 1.000 26.47023 469 ILE B C 1
ATOM 6218 O O . ILE B 1 379 ? 2.86847 48.75559 -31.96402 1.000 21.31318 469 ILE B O 1
ATOM 6223 N N . HIS B 1 380 ? 1.47617 48.98633 -33.72903 1.000 24.37164 470 HIS B N 1
ATOM 6224 C CA . HIS B 1 380 ? 2.40641 48.41008 -34.68919 1.000 25.89557 470 HIS B CA 1
ATOM 6225 C C . HIS B 1 380 ? 3.50412 49.39948 -35.05995 1.000 27.98183 470 HIS B C 1
ATOM 6226 O O . HIS B 1 380 ? 3.25742 50.59946 -35.21197 1.000 23.00457 470 HIS B O 1
ATOM 6233 N N . GLY B 1 381 ? 4.72274 48.88185 -35.20182 1.000 30.78828 471 GLY B N 1
ATOM 6234 C CA . GLY B 1 381 ? 5.81472 49.64219 -35.78181 1.000 32.34641 471 GLY B CA 1
ATOM 6235 C C . GLY B 1 381 ? 6.34371 50.78413 -34.94533 1.000 28.85767 471 GLY B C 1
ATOM 6236 O O . GLY B 1 381 ? 6.86268 51.75607 -35.50199 1.000 34.40894 471 GLY B O 1
ATOM 6237 N N . VAL B 1 382 ? 6.23976 50.69548 -33.62224 1.000 31.08026 472 VAL B N 1
ATOM 6238 C CA . VAL B 1 382 ? 6.71484 51.74075 -32.72339 1.000 28.05185 472 VAL B CA 1
ATOM 6239 C C . VAL B 1 382 ? 7.68659 51.12177 -31.72923 1.000 30.22404 472 VAL B C 1
ATOM 6240 O O . VAL B 1 382 ? 7.41078 50.05833 -31.16163 1.000 28.44667 472 VAL B O 1
ATOM 6244 N N . VAL B 1 383 ? 8.82105 51.78662 -31.52576 1.000 31.16034 473 VAL B N 1
ATOM 6245 C CA . VAL B 1 383 ? 9.83046 51.37495 -30.55969 1.000 33.20209 473 VAL B CA 1
ATOM 6246 C C . VAL B 1 383 ? 10.02120 52.50730 -29.56093 1.000 38.20544 473 VAL B C 1
ATOM 6247 O O . VAL B 1 383 ? 10.12025 53.67703 -29.94791 1.000 39.91563 473 VAL B O 1
ATOM 6251 N N . SER B 1 384 ? 10.06015 52.16008 -28.27728 1.000 39.12820 474 SER B N 1
ATOM 6252 C CA . SER B 1 384 ? 10.23940 53.16148 -27.23676 1.000 44.88969 474 SER B CA 1
ATOM 6253 C C . SER B 1 384 ? 11.63370 53.77563 -27.30860 1.000 44.73638 474 SER B C 1
ATOM 6254 O O . SER B 1 384 ? 12.60346 53.13088 -27.71703 1.000 45.01166 474 SER B O 1
ATOM 6257 N N . ASP B 1 385 ? 11.72458 55.04085 -26.90612 1.000 43.03967 475 ASP B N 1
ATOM 6258 C CA . ASP B 1 385 ? 12.99150 55.75964 -26.86273 1.000 46.94335 475 ASP B CA 1
ATOM 6259 C C . ASP B 1 385 ? 13.06092 56.51794 -25.54128 1.000 50.90609 475 ASP B C 1
ATOM 6260 O O . ASP B 1 385 ? 12.24778 56.30500 -24.63646 1.000 45.83328 475 ASP B O 1
ATOM 6265 N N . LYS B 1 386 ? 14.04427 57.41410 -25.42949 1.000 56.25862 476 LYS B N 1
ATOM 6266 C CA . LYS B 1 386 ? 14.19496 58.19420 -24.20508 1.000 59.33094 476 LYS B CA 1
ATOM 6267 C C . LYS B 1 386 ? 13.06207 59.19977 -24.04313 1.000 58.02370 476 LYS B C 1
ATOM 6268 O O . LYS B 1 386 ? 12.51264 59.35071 -22.94583 1.000 49.74746 476 LYS B O 1
ATOM 6274 N N . GLU B 1 387 ? 12.69961 59.89606 -25.12436 1.000 62.90553 477 GLU B N 1
ATOM 6275 C CA . GLU B 1 387 ? 11.66613 60.92339 -25.03844 1.000 66.08009 477 GLU B CA 1
ATOM 6276 C C . GLU B 1 387 ? 10.30302 60.33125 -24.70626 1.000 53.45566 477 GLU B C 1
ATOM 6277 O O . GLU B 1 387 ? 9.48167 60.99315 -24.06191 1.000 57.69417 477 GLU B O 1
ATOM 6283 N N . MET B 1 388 ? 10.04190 59.09636 -25.13657 1.000 51.20714 478 MET B N 1
ATOM 6284 C CA . MET B 1 388 ? 8.75468 58.47347 -24.84929 1.000 43.43646 478 MET B CA 1
ATOM 6285 C C . MET B 1 388 ? 8.68108 58.00649 -23.39980 1.000 49.37515 478 MET B C 1
ATOM 6286 O O . MET B 1 388 ? 7.63350 58.12890 -22.75346 1.000 42.84307 478 MET B O 1
ATOM 6291 N N . ALA B 1 389 ? 9.78929 57.48539 -22.86688 1.000 50.11947 479 ALA B N 1
ATOM 6292 C CA . ALA B 1 389 ? 9.78574 56.97397 -21.50003 1.000 44.08020 479 ALA B CA 1
ATOM 6293 C C . ALA B 1 389 ? 9.69118 58.10197 -20.47926 1.000 52.94663 479 ALA B C 1
ATOM 6294 O O . ALA B 1 389 ? 9.04686 57.94603 -19.43551 1.000 44.68696 479 ALA B O 1
ATOM 6296 N N . GLU B 1 390 ? 10.32684 59.24391 -20.75654 1.000 59.09600 480 GLU B N 1
ATOM 6297 C CA . GLU B 1 390 ? 10.29112 60.34945 -19.80320 1.000 49.81396 480 GLU B CA 1
ATOM 6298 C C . GLU B 1 390 ? 8.91076 60.99403 -19.75216 1.000 54.08543 480 GLU B C 1
ATOM 6299 O O . GLU B 1 390 ? 8.46157 61.42329 -18.68310 1.000 59.15157 480 GLU B O 1
ATOM 6305 N N . ARG B 1 391 ? 8.22448 61.07560 -20.89547 1.000 57.39910 481 ARG B N 1
ATOM 6306 C CA . ARG B 1 391 ? 6.85888 61.59034 -20.89843 1.000 52.36329 481 ARG B CA 1
ATOM 6307 C C . ARG B 1 391 ? 5.93695 60.69256 -20.08554 1.000 48.43974 481 ARG B C 1
ATOM 6308 O O . ARG B 1 391 ? 5.08889 61.17967 -19.32865 1.000 55.09849 481 ARG B O 1
ATOM 6316 N N . CYS B 1 392 ? 6.08994 59.37460 -20.22997 1.000 48.96699 482 CYS B N 1
ATOM 6317 C CA . CYS B 1 392 ? 5.27649 58.44383 -19.45720 1.000 53.79038 482 CYS B CA 1
ATOM 6318 C C . CYS B 1 392 ? 5.64714 58.46467 -17.98015 1.000 59.55130 482 CYS B C 1
ATOM 6319 O O . CYS B 1 392 ? 4.77743 58.27657 -17.12180 1.000 60.30686 482 CYS B O 1
ATOM 6322 N N . ALA B 1 393 ? 6.92344 58.69462 -17.66439 1.000 60.99200 483 ALA B N 1
ATOM 6323 C CA . ALA B 1 393 ? 7.35937 58.68780 -16.27236 1.000 64.55761 483 ALA B CA 1
ATOM 6324 C C . ALA B 1 393 ? 7.00569 59.98902 -15.56278 1.000 61.59090 483 ALA B C 1
ATOM 6325 O O . ALA B 1 393 ? 6.68230 59.97908 -14.37078 1.000 67.93799 483 ALA B O 1
ATOM 6327 N N . THR B 1 394 ? 7.06913 61.11774 -16.27064 1.000 60.91871 484 THR B N 1
ATOM 6328 C CA . THR B 1 394 ? 6.72743 62.39230 -15.64758 1.000 53.27650 484 THR B CA 1
ATOM 6329 C C . THR B 1 394 ? 5.22352 62.50956 -15.42779 1.000 56.52751 484 THR B C 1
ATOM 6330 O O . THR B 1 394 ? 4.77663 63.07079 -14.42029 1.000 59.70096 484 THR B O 1
ATOM 6334 N N . TRP B 1 395 ? 4.42878 61.96264 -16.34738 1.000 61.29551 485 TRP B N 1
ATOM 6335 C CA . TRP B 1 395 ? 2.98068 62.13229 -16.29561 1.000 51.20061 485 TRP B CA 1
ATOM 6336 C C . TRP B 1 395 ? 2.33465 61.15950 -15.31302 1.000 53.39315 485 TRP B C 1
ATOM 6337 O O . TRP B 1 395 ? 1.66182 61.57519 -14.36378 1.000 64.01672 485 TRP B O 1
ATOM 6348 N N . LEU B 1 396 ? 2.52830 59.85923 -15.52512 1.000 59.02708 486 LEU B N 1
ATOM 6349 C CA . LEU B 1 396 ? 1.86099 58.83314 -14.73441 1.000 64.93798 486 LEU B CA 1
ATOM 6350 C C . LEU B 1 396 ? 2.72813 58.27476 -13.61235 1.000 79.12464 486 LEU B C 1
ATOM 6351 O O . LEU B 1 396 ? 2.25321 57.42898 -12.84768 1.000 83.55563 486 LEU B O 1
ATOM 6356 N N . ASN B 1 397 ? 3.98056 58.72271 -13.50064 1.000 86.86700 487 ASN B N 1
ATOM 6357 C CA . ASN B 1 397 ? 4.87567 58.34901 -12.40165 1.000 85.65022 487 ASN B CA 1
ATOM 6358 C C . ASN B 1 397 ? 5.11810 56.84008 -12.35553 1.000 74.15002 487 ASN B C 1
ATOM 6359 O O . ASN B 1 397 ? 4.91799 56.18362 -11.33088 1.000 79.23319 487 ASN B O 1
ATOM 6364 N N . MET B 1 398 ? 5.56014 56.29450 -13.49008 1.000 75.27618 488 MET B N 1
ATOM 6365 C CA . MET B 1 398 ? 5.99908 54.90169 -13.59688 1.000 80.53995 488 MET B CA 1
ATOM 6366 C C . MET B 1 398 ? 4.92063 53.91287 -13.16205 1.000 73.22625 488 MET B C 1
ATOM 6367 O O . MET B 1 398 ? 5.22539 52.80354 -12.71772 1.000 79.63426 488 MET B O 1
ATOM 6372 N N . GLU B 1 399 ? 3.65370 54.30213 -13.27759 1.000 63.76563 489 GLU B N 1
ATOM 6373 C CA . GLU B 1 399 ? 2.55788 53.35941 -13.11250 1.000 74.30989 489 GLU B CA 1
ATOM 6374 C C . GLU B 1 399 ? 2.17341 52.68187 -14.41873 1.000 82.18081 489 GLU B C 1
ATOM 6375 O O . GLU B 1 399 ? 1.43755 51.68962 -14.39283 1.000 86.53675 489 GLU B O 1
ATOM 6381 N N . VAL B 1 400 ? 2.65020 53.18996 -15.55141 1.000 71.63268 490 VAL B N 1
ATOM 6382 C CA . VAL B 1 400 ? 2.39193 52.60027 -16.85720 1.000 61.65237 490 VAL B CA 1
ATOM 6383 C C . VAL B 1 400 ? 3.73820 52.28870 -17.49442 1.000 58.75287 490 VAL B C 1
ATOM 6384 O O . VAL B 1 400 ? 4.60488 53.16688 -17.58470 1.000 58.49743 490 VAL B O 1
ATOM 6388 N N . LYS B 1 401 ? 3.91881 51.04054 -17.91574 1.000 56.91477 491 LYS B N 1
ATOM 6389 C CA . LYS B 1 401 ? 5.18610 50.57090 -18.45299 1.000 52.87584 491 LYS B CA 1
ATOM 6390 C C . LYS B 1 401 ? 5.05892 50.31249 -19.94754 1.000 48.56431 491 LYS B C 1
ATOM 6391 O O . LYS B 1 401 ? 4.06010 49.75198 -20.41030 1.000 46.16338 491 LYS B O 1
ATOM 6397 N N . ILE B 1 402 ? 6.07989 50.71969 -20.69388 1.000 39.27332 492 ILE B N 1
ATOM 6398 C CA . ILE B 1 402 ? 6.12461 50.54985 -22.14000 1.000 34.91968 492 ILE B CA 1
ATOM 6399 C C . ILE B 1 402 ? 6.91829 49.28759 -22.44338 1.000 33.21902 492 ILE B C 1
ATOM 6400 O O . ILE B 1 402 ? 8.06956 49.14871 -22.01272 1.000 37.27926 492 ILE B O 1
ATOM 6405 N N . ILE B 1 403 ? 6.30551 48.36706 -23.18221 1.000 30.86390 493 ILE B N 1
ATOM 6406 C CA . ILE B 1 403 ? 6.89058 47.06593 -23.48127 1.000 25.10676 493 ILE B CA 1
ATOM 6407 C C . ILE B 1 403 ? 7.18211 46.99581 -24.97298 1.000 32.99645 493 ILE B C 1
ATOM 6408 O O . ILE B 1 403 ? 6.30466 47.27747 -25.79843 1.000 27.33206 493 ILE B O 1
ATOM 6413 N N . ASP B 1 404 ? 8.41258 46.62554 -25.31547 1.000 26.49290 494 ASP B N 1
ATOM 6414 C CA . ASP B 1 404 ? 8.83043 46.45890 -26.70020 1.000 28.38708 494 ASP B CA 1
ATOM 6415 C C . ASP B 1 404 ? 8.74251 44.98685 -27.07984 1.000 30.02134 494 ASP B C 1
ATOM 6416 O O . ASP B 1 404 ? 9.23585 44.12175 -26.34853 1.000 36.83083 494 ASP B O 1
ATOM 6421 N N . ALA B 1 405 ? 8.11424 44.70771 -28.21963 1.000 22.81042 495 ALA B N 1
ATOM 6422 C CA . ALA B 1 405 ? 7.95787 43.34564 -28.70512 1.000 28.02105 495 ALA B CA 1
ATOM 6423 C C . ALA B 1 405 ? 8.25719 43.30496 -30.19652 1.000 26.67822 495 ALA B C 1
ATOM 6424 O O . ALA B 1 405 ? 8.17769 44.31811 -30.89518 1.000 27.26411 495 ALA B O 1
ATOM 6426 N N . VAL B 1 406 ? 8.61930 42.11578 -30.67565 1.000 27.66108 496 VAL B N 1
ATOM 6427 C CA . VAL B 1 406 ? 8.91384 41.88224 -32.08654 1.000 32.37728 496 VAL B CA 1
ATOM 6428 C C . VAL B 1 406 ? 8.28960 40.55288 -32.48817 1.000 36.45585 496 VAL B C 1
ATOM 6429 O O . VAL B 1 406 ? 8.43888 39.55337 -31.77768 1.000 37.20885 496 VAL B O 1
ATOM 6433 N N . ILE B 1 407 ? 7.59395 40.53731 -33.62407 1.000 32.94816 497 ILE B N 1
ATOM 6434 C CA . ILE B 1 407 ? 6.98101 39.30609 -34.11273 1.000 41.49056 497 ILE B CA 1
ATOM 6435 C C . ILE B 1 407 ? 8.07956 38.31985 -34.48917 1.000 38.73202 497 ILE B C 1
ATOM 6436 O O . ILE B 1 407 ? 8.88903 38.58172 -35.38657 1.000 40.72188 497 ILE B O 1
ATOM 6441 N N . GLY B 1 408 ? 8.11340 37.17679 -33.79822 1.000 38.56657 498 GLY B N 1
ATOM 6442 C CA . GLY B 1 408 ? 9.07875 36.12544 -34.04100 1.000 40.37329 498 GLY B CA 1
ATOM 6443 C C . GLY B 1 408 ? 10.15902 36.02437 -32.98064 1.000 49.69239 498 GLY B C 1
ATOM 6444 O O . GLY B 1 408 ? 10.68525 34.92870 -32.74828 1.000 53.12917 498 GLY B O 1
ATOM 6445 N N . GLU B 1 409 ? 10.50103 37.13991 -32.33664 1.000 37.32768 499 GLU B N 1
ATOM 6446 C CA . GLU B 1 409 ? 11.54387 37.14665 -31.31777 1.000 47.69520 499 GLU B CA 1
ATOM 6447 C C . GLU B 1 409 ? 10.93142 37.20188 -29.92482 1.000 48.76276 499 GLU B C 1
ATOM 6448 O O . GLU B 1 409 ? 10.85667 36.18121 -29.23348 1.000 58.00909 499 GLU B O 1
ATOM 6454 N N . ARG B 1 410 ? 10.49928 38.38798 -29.50185 1.000 44.41054 500 ARG B N 1
ATOM 6455 C CA . ARG B 1 410 ? 9.75546 38.52500 -28.25958 1.000 42.96196 500 ARG B CA 1
ATOM 6456 C C . ARG B 1 410 ? 8.28743 38.71272 -28.59946 1.000 39.45302 500 ARG B C 1
ATOM 6457 O O . ARG B 1 410 ? 7.91022 39.78476 -29.09505 1.000 35.91803 500 ARG B O 1
ATOM 6465 N N . PRO B 1 411 ? 7.43068 37.72574 -28.35450 1.000 46.49909 501 PRO B N 1
ATOM 6466 C CA . PRO B 1 411 ? 6.06365 37.77063 -28.88601 1.000 33.40195 501 PRO B CA 1
ATOM 6467 C C . PRO B 1 411 ? 5.24418 38.86389 -28.22590 1.000 34.61185 501 PRO B C 1
ATOM 6468 O O . PRO B 1 411 ? 5.26944 39.01944 -26.99551 1.000 28.05587 501 PRO B O 1
ATOM 6472 N N . PRO B 1 412 ? 4.51453 39.65136 -29.01250 1.000 35.78966 502 PRO B N 1
ATOM 6473 C CA . PRO B 1 412 ? 3.58180 40.61570 -28.42301 1.000 25.07731 502 PRO B CA 1
ATOM 6474 C C . PRO B 1 412 ? 2.42285 39.90637 -27.74252 1.000 30.04071 502 PRO B C 1
ATOM 6475 O O . PRO B 1 412 ? 1.99757 38.82261 -28.15101 1.000 25.24072 502 PRO B O 1
ATOM 6479 N N . TYR B 1 413 ? 1.91190 40.53680 -26.68877 1.000 24.97794 503 TYR B N 1
ATOM 6480 C CA . TYR B 1 413 ? 0.83486 39.98526 -25.87988 1.000 23.78922 503 TYR B CA 1
ATOM 6481 C C . TYR B 1 413 ? -0.38601 40.89004 -25.97052 1.000 25.08659 503 TYR B C 1
ATOM 6482 O O . TYR B 1 413 ? -0.26783 42.11647 -25.88093 1.000 24.08075 503 TYR B O 1
ATOM 6491 N N . PHE B 1 414 ? -1.55830 40.28246 -26.14711 1.000 27.97100 504 PHE B N 1
ATOM 6492 C CA . PHE B 1 414 ? -2.79285 41.04283 -26.30932 1.000 20.35279 504 PHE B CA 1
ATOM 6493 C C . PHE B 1 414 ? -3.96597 40.19998 -25.83360 1.000 24.62221 504 PHE B C 1
ATOM 6494 O O . PHE B 1 414 ? -4.26574 39.16363 -26.43467 1.000 23.30006 504 PHE B O 1
ATOM 6502 N N . CYS B 1 415 ? -4.62493 40.65154 -24.76208 1.000 25.05515 505 CYS B N 1
ATOM 6503 C CA . CYS B 1 415 ? -5.84311 40.02284 -24.24430 1.000 23.73571 505 CYS B CA 1
ATOM 6504 C C . CYS B 1 415 ? -5.62039 38.54483 -23.92638 1.000 23.28337 505 CYS B C 1
ATOM 6505 O O . CYS B 1 415 ? -6.37893 37.67191 -24.35332 1.000 27.11418 505 CYS B O 1
ATOM 6508 N N . GLY B 1 416 ? -4.56916 38.26984 -23.16082 1.000 24.24473 506 GLY B N 1
ATOM 6509 C CA . GLY B 1 416 ? -4.26115 36.89714 -22.78967 1.000 29.26270 506 GLY B CA 1
ATOM 6510 C C . GLY B 1 416 ? -3.92925 36.00843 -23.96786 1.000 21.27857 506 GLY B C 1
ATOM 6511 O O . GLY B 1 416 ? -4.28562 34.82341 -23.97014 1.000 21.35970 506 GLY B O 1
ATOM 6512 N N . GLY B 1 417 ? -3.25692 36.55606 -24.97627 1.000 21.97108 507 GLY B N 1
ATOM 6513 C CA . GLY B 1 417 ? -2.91292 35.78669 -26.15640 1.000 21.75104 507 GLY B CA 1
ATOM 6514 C C . GLY B 1 417 ? -1.64475 36.30596 -26.79682 1.000 19.48126 507 GLY B C 1
ATOM 6515 O O . GLY B 1 417 ? -1.24637 37.45875 -26.59890 1.000 20.74687 507 GLY B O 1
ATOM 6516 N N . PHE B 1 418 ? -1.01140 35.43277 -27.57357 1.000 14.86946 508 PHE B N 1
ATOM 6517 C CA . PHE B 1 418 ? 0.22679 35.75205 -28.26824 1.000 18.95860 508 PHE B CA 1
ATOM 6518 C C . PHE B 1 418 ? -0.06267 36.14577 -29.70975 1.000 24.53287 508 PHE B C 1
ATOM 6519 O O . PHE B 1 418 ? -0.93608 35.56469 -30.36010 1.000 20.27696 508 PHE B O 1
ATOM 6527 N N . ILE B 1 419 ? 0.67922 37.13353 -30.20478 1.000 20.71912 509 ILE B N 1
ATOM 6528 C CA . ILE B 1 419 ? 0.65397 37.49787 -31.61690 1.000 24.14404 509 ILE B CA 1
ATOM 6529 C C . ILE B 1 419 ? 1.77960 36.71558 -32.28671 1.000 26.98753 509 ILE B C 1
ATOM 6530 O O . ILE B 1 419 ? 2.94409 37.11650 -32.24553 1.000 23.16625 509 ILE B O 1
ATOM 6535 N N . LEU B 1 420 ? 1.42946 35.58789 -32.89896 1.000 19.27686 510 LEU B N 1
ATOM 6536 C CA . LEU B 1 420 ? 2.39423 34.67156 -33.48583 1.000 21.37554 510 LEU B CA 1
ATOM 6537 C C . LEU B 1 420 ? 2.24436 34.63381 -35.00016 1.000 20.83210 510 LEU B C 1
ATOM 6538 O O . LEU B 1 420 ? 1.16007 34.86736 -35.54052 1.000 19.91683 510 LEU B O 1
ATOM 6543 N N . GLN B 1 421 ? 3.34470 34.32620 -35.68029 1.000 23.41344 511 GLN B N 1
ATOM 6544 C CA . GLN B 1 421 ? 3.33848 34.10411 -37.11960 1.000 25.19528 511 GLN B CA 1
ATOM 6545 C C . GLN B 1 421 ? 3.28665 32.60563 -37.38520 1.000 17.60539 511 GLN B C 1
ATOM 6546 O O . GLN B 1 421 ? 4.17648 31.86328 -36.95461 1.000 25.95121 511 GLN B O 1
ATOM 6552 N N . ASP B 1 422 ? 2.24114 32.16682 -38.08059 1.000 20.07116 512 ASP B N 1
ATOM 6553 C CA . ASP B 1 422 ? 2.12873 30.76899 -38.47232 1.000 23.13515 512 ASP B CA 1
ATOM 6554 C C . ASP B 1 422 ? 3.29822 30.39256 -39.37232 1.000 27.02719 512 ASP B C 1
ATOM 6555 O O . ASP B 1 422 ? 3.52203 31.02367 -40.40902 1.000 22.75210 512 ASP B O 1
ATOM 6560 N N . SER B 1 423 ? 4.05150 29.36717 -38.97002 1.000 23.87194 513 SER B N 1
ATOM 6561 C CA . SER B 1 423 ? 5.23991 28.97223 -39.71663 1.000 21.95706 513 SER B CA 1
ATOM 6562 C C . SER B 1 423 ? 4.91676 28.37251 -41.07905 1.000 23.12672 513 SER B C 1
ATOM 6563 O O . SER B 1 423 ? 5.82221 28.25231 -41.91093 1.000 24.22824 513 SER B O 1
ATOM 6566 N N . VAL B 1 424 ? 3.66638 28.00101 -41.32898 1.000 23.17921 514 VAL B N 1
ATOM 6567 C CA . VAL B 1 424 ? 3.26558 27.38752 -42.59074 1.000 23.71337 514 VAL B CA 1
ATOM 6568 C C . VAL B 1 424 ? 2.67243 28.41391 -43.54755 1.000 25.53973 514 VAL B C 1
ATOM 6569 O O . VAL B 1 424 ? 3.03992 28.46372 -44.72138 1.000 29.91174 514 VAL B O 1
ATOM 6573 N N . THR B 1 425 ? 1.75461 29.24830 -43.05997 1.000 26.65641 515 THR B N 1
ATOM 6574 C CA . THR B 1 425 ? 1.11322 30.26019 -43.88963 1.000 25.93252 515 THR B CA 1
ATOM 6575 C C . THR B 1 425 ? 1.84371 31.59746 -43.88039 1.000 27.50015 515 THR B C 1
ATOM 6576 O O . THR B 1 425 ? 1.52918 32.45805 -44.70990 1.000 27.80501 515 THR B O 1
ATOM 6580 N N . SER B 1 426 ? 2.79841 31.79046 -42.96624 1.000 26.49290 516 SER B N 1
ATOM 6581 C CA . SER B 1 426 ? 3.59871 33.01560 -42.88162 1.000 31.97818 516 SER B CA 1
ATOM 6582 C C . SER B 1 426 ? 2.73970 34.24590 -42.59577 1.000 31.47064 516 SER B C 1
ATOM 6583 O O . SER B 1 426 ? 3.10356 35.36760 -42.95826 1.000 36.52921 516 SER B O 1
ATOM 6586 N N . THR B 1 427 ? 1.59779 34.05131 -41.94091 1.000 24.92561 517 THR B N 1
ATOM 6587 C CA . THR B 1 427 ? 0.71334 35.14305 -41.56287 1.000 29.52868 517 THR B CA 1
ATOM 6588 C C . THR B 1 427 ? 0.53530 35.16594 -40.05058 1.000 27.40591 517 THR B C 1
ATOM 6589 O O . THR B 1 427 ? 0.56587 34.12443 -39.38800 1.000 21.66417 517 THR B O 1
ATOM 6593 N N . ALA B 1 428 ? 0.34476 36.36588 -39.51195 1.000 27.77408 518 ALA B N 1
ATOM 6594 C CA . ALA B 1 428 ? 0.24039 36.56010 -38.07467 1.000 27.38122 518 ALA B CA 1
ATOM 6595 C C . ALA B 1 428 ? -1.20285 36.41671 -37.60626 1.000 26.64702 518 ALA B C 1
ATOM 6596 O O . ALA B 1 428 ? -2.15059 36.67352 -38.35350 1.000 23.36903 518 ALA B O 1
ATOM 6598 N N . CYS B 1 429 ? -1.35754 36.00186 -36.35199 1.000 17.54856 519 CYS B N 1
ATOM 6599 C CA . CYS B 1 429 ? -2.66869 35.81281 -35.74406 1.000 28.23871 519 CYS B CA 1
ATOM 6600 C C . CYS B 1 429 ? -2.50611 35.88657 -34.23118 1.000 27.01219 519 CYS B C 1
ATOM 6601 O O . CYS B 1 429 ? -1.39202 35.99899 -33.71199 1.000 21.44368 519 CYS B O 1
ATOM 6604 N N . ARG B 1 430 ? -3.63043 35.82085 -33.52343 1.000 21.53574 520 ARG B N 1
ATOM 6605 C CA . ARG B 1 430 ? -3.63996 35.78995 -32.06736 1.000 19.13865 520 ARG B CA 1
ATOM 6606 C C . ARG B 1 430 ? -3.95758 34.37854 -31.59525 1.000 22.62772 520 ARG B C 1
ATOM 6607 O O . ARG B 1 430 ? -4.93804 33.77513 -32.04366 1.000 24.21515 520 ARG B O 1
ATOM 6615 N N . VAL B 1 431 ? -3.12843 33.85862 -30.69378 1.000 16.45373 521 VAL B N 1
ATOM 6616 C CA . VAL B 1 431 ? -3.29850 32.52723 -30.12444 1.000 20.97575 521 VAL B CA 1
ATOM 6617 C C . VAL B 1 431 ? -3.37422 32.66544 -28.61064 1.000 19.50269 521 VAL B C 1
ATOM 6618 O O . VAL B 1 431 ? -2.47882 33.25232 -27.99206 1.000 22.93311 521 VAL B O 1
ATOM 6622 N N . ALA B 1 432 ? -4.43646 32.12135 -28.01961 1.000 20.32445 522 ALA B N 1
ATOM 6623 C CA . ALA B 1 432 ? -4.66577 32.27672 -26.58938 1.000 26.50976 522 ALA B CA 1
ATOM 6624 C C . ALA B 1 432 ? -3.54995 31.62354 -25.78049 1.000 22.73045 522 ALA B C 1
ATOM 6625 O O . ALA B 1 432 ? -2.93030 30.64486 -26.20574 1.000 25.48463 522 ALA B O 1
ATOM 6627 N N . ASP B 1 433 ? -3.30306 32.17853 -24.60111 1.000 22.61372 523 ASP B N 1
ATOM 6628 C CA . ASP B 1 433 ? -2.22455 31.70876 -23.73745 1.000 23.88140 523 ASP B CA 1
ATOM 6629 C C . ASP B 1 433 ? -2.58824 30.36123 -23.12770 1.000 24.12196 523 ASP B C 1
ATOM 6630 O O . ASP B 1 433 ? -3.56134 30.27909 -22.36627 1.000 21.40679 523 ASP B O 1
ATOM 6635 N N . PRO B 1 434 ? -1.84608 29.28994 -23.42058 1.000 21.58383 524 PRO B N 1
ATOM 6636 C CA . PRO B 1 434 ? -2.18335 27.99159 -22.81843 1.000 20.83445 524 PRO B CA 1
ATOM 6637 C C . PRO B 1 434 ? -1.83406 27.90308 -21.34454 1.000 16.95944 524 PRO B C 1
ATOM 6638 O O . PRO B 1 434 ? -2.50704 27.17443 -20.60508 1.000 16.60255 524 PRO B O 1
ATOM 6642 N N . LEU B 1 435 ? -0.79962 28.61496 -20.89260 1.000 9.80925 525 LEU B N 1
ATOM 6643 C CA . LEU B 1 435 ? -0.46009 28.59238 -19.47389 1.000 12.38694 525 LEU B CA 1
ATOM 6644 C C . LEU B 1 435 ? -1.52655 29.29354 -18.64204 1.000 19.76200 525 LEU B C 1
ATOM 6645 O O . LEU B 1 435 ? -1.88438 28.82156 -17.55628 1.000 19.19916 525 LEU B O 1
ATOM 6650 N N . LYS B 1 436 ? -2.04622 30.42085 -19.13503 1.000 16.70353 526 LYS B N 1
ATOM 6651 C CA . LYS B 1 436 ? -3.12367 31.10753 -18.43018 1.000 20.42403 526 LYS B CA 1
ATOM 6652 C C . LYS B 1 436 ? -4.38166 30.25109 -18.38357 1.000 14.88091 526 LYS B C 1
ATOM 6653 O O . LYS B 1 436 ? -5.08534 30.22225 -17.36704 1.000 20.04882 526 LYS B O 1
ATOM 6659 N N . ARG B 1 437 ? -4.68181 29.54709 -19.47769 1.000 16.69688 527 ARG B N 1
ATOM 6660 C CA . ARG B 1 437 ? -5.83825 28.65732 -19.49009 1.000 20.66158 527 ARG B CA 1
ATOM 6661 C C . ARG B 1 437 ? -5.67733 27.53505 -18.47415 1.000 25.66033 527 ARG B C 1
ATOM 6662 O O . ARG B 1 437 ? -6.63599 27.17130 -17.78211 1.000 22.79760 527 ARG B O 1
ATOM 6670 N N . LEU B 1 438 ? -4.46936 26.97434 -18.37028 1.000 22.33346 528 LEU B N 1
ATOM 6671 C CA . LEU B 1 438 ? -4.22326 25.93144 -17.38046 1.000 22.74269 528 LEU B CA 1
ATOM 6672 C C . LEU B 1 438 ? -4.44341 26.45545 -15.96742 1.000 26.21587 528 LEU B C 1
ATOM 6673 O O . LEU B 1 438 ? -5.06934 25.78266 -15.14120 1.000 22.86822 528 LEU B O 1
ATOM 6678 N N . PHE B 1 439 ? -3.94558 27.66090 -15.67686 1.000 22.32960 529 PHE B N 1
ATOM 6679 C CA . PHE B 1 439 ? -4.15804 28.26391 -14.36362 1.000 22.74925 529 PHE B CA 1
ATOM 6680 C C . PHE B 1 439 ? -5.64401 28.40056 -14.05580 1.000 25.56317 529 PHE B C 1
ATOM 6681 O O . PHE B 1 439 ? -6.09872 28.05348 -12.95956 1.000 23.59650 529 PHE B O 1
ATOM 6689 N N . LYS B 1 440 ? -6.41824 28.90588 -15.02000 1.000 24.42054 530 LYS B N 1
ATOM 6690 C CA . LYS B 1 440 ? -7.83888 29.14537 -14.78831 1.000 31.62495 530 LYS B CA 1
ATOM 6691 C C . LYS B 1 440 ? -8.61023 27.84811 -14.58529 1.000 22.43615 530 LYS B C 1
ATOM 6692 O O . LYS B 1 440 ? -9.61858 27.83559 -13.87032 1.000 26.22285 530 LYS B O 1
ATOM 6698 N N . LEU B 1 441 ? -8.15946 26.75265 -15.19856 1.000 24.42633 531 LEU B N 1
ATOM 6699 C CA . LEU B 1 441 ? -8.85555 25.47949 -15.06080 1.000 29.45679 531 LEU B CA 1
ATOM 6700 C C . LEU B 1 441 ? -8.73590 24.88836 -13.66270 1.000 26.48132 531 LEU B C 1
ATOM 6701 O O . LEU B 1 441 ? -9.46302 23.94064 -13.34723 1.000 19.93422 531 LEU B O 1
ATOM 6706 N N . GLY B 1 442 ? -7.84811 25.41723 -12.82479 1.000 19.54495 532 GLY B N 1
ATOM 6707 C CA . GLY B 1 442 ? -7.71085 24.95424 -11.46116 1.000 28.30608 532 GLY B CA 1
ATOM 6708 C C . GLY B 1 442 ? -8.65614 25.57834 -10.46400 1.000 25.23280 532 GLY B C 1
ATOM 6709 O O . GLY B 1 442 ? -8.56990 25.27639 -9.27047 1.000 22.11900 532 GLY B O 1
ATOM 6710 N N . LYS B 1 443 ? -9.55802 26.44031 -10.91379 1.000 22.55549 533 LYS B N 1
ATOM 6711 C CA . LYS B 1 443 ? -10.49367 27.08084 -9.99939 1.000 28.53504 533 LYS B CA 1
ATOM 6712 C C . LYS B 1 443 ? -11.56214 26.08499 -9.56311 1.000 35.10994 533 LYS B C 1
ATOM 6713 O O . LYS B 1 443 ? -12.20228 25.45708 -10.41529 1.000 29.06010 533 LYS B O 1
ATOM 6719 N N . PRO B 1 444 ? -11.77962 25.90569 -8.26042 1.000 29.41050 534 PRO B N 1
ATOM 6720 C CA . PRO B 1 444 ? -12.87508 25.03747 -7.80816 1.000 34.68230 534 PRO B CA 1
ATOM 6721 C C . PRO B 1 444 ? -14.22111 25.63189 -8.19511 1.000 32.62640 534 PRO B C 1
ATOM 6722 O O . PRO B 1 444 ? -14.46139 26.82829 -8.01862 1.000 35.39910 534 PRO B O 1
ATOM 6726 N N . LEU B 1 445 ? -15.09922 24.78469 -8.73059 1.000 36.56181 535 LEU B N 1
ATOM 6727 C CA . LEU B 1 445 ? -16.39269 25.22224 -9.22446 1.000 39.42332 535 LEU B CA 1
ATOM 6728 C C . LEU B 1 445 ? -17.47222 24.24191 -8.78902 1.000 40.83317 535 LEU B C 1
ATOM 6729 O O . LEU B 1 445 ? -17.26767 23.02079 -8.86173 1.000 38.02270 535 LEU B O 1
ATOM 6734 N N . PRO B 1 446 ? -18.61832 24.73831 -8.33124 1.000 45.69369 536 PRO B N 1
ATOM 6735 C CA . PRO B 1 446 ? -19.73901 23.84359 -8.03044 1.000 47.26746 536 PRO B CA 1
ATOM 6736 C C . PRO B 1 446 ? -20.26683 23.18458 -9.29549 1.000 50.00913 536 PRO B C 1
ATOM 6737 O O . PRO B 1 446 ? -20.00195 23.62064 -10.41829 1.000 38.65659 536 PRO B O 1
ATOM 6741 N N . ALA B 1 447 ? -21.02608 22.10985 -9.09423 1.000 47.54860 537 ALA B N 1
ATOM 6742 C CA . ALA B 1 447 ? -21.55023 21.34387 -10.21704 1.000 46.65925 537 ALA B CA 1
ATOM 6743 C C . ALA B 1 447 ? -22.51211 22.18780 -11.04404 1.000 51.72773 537 ALA B C 1
ATOM 6744 O O . ALA B 1 447 ? -23.44222 22.79916 -10.50966 1.000 56.39658 537 ALA B O 1
ATOM 6746 N N . ASP B 1 448 ? -22.27847 22.22039 -12.35844 1.000 47.69207 538 ASP B N 1
ATOM 6747 C CA . ASP B 1 448 ? -23.13391 22.97752 -13.27126 1.000 49.32980 538 ASP B CA 1
ATOM 6748 C C . ASP B 1 448 ? -23.00859 22.31214 -14.64181 1.000 45.57282 538 ASP B C 1
ATOM 6749 O O . ASP B 1 448 ? -22.06607 22.59933 -15.38395 1.000 44.62900 538 ASP B O 1
ATOM 6754 N N . ASP B 1 449 ? -23.96287 21.43319 -14.95993 1.000 47.99851 539 ASP B N 1
ATOM 6755 C CA . ASP B 1 449 ? -23.85982 20.62629 -16.17272 1.000 50.26233 539 ASP B CA 1
ATOM 6756 C C . ASP B 1 449 ? -23.85930 21.49229 -17.42653 1.000 44.28490 539 ASP B C 1
ATOM 6757 O O . ASP B 1 449 ? -23.13299 21.20653 -18.38592 1.000 42.70182 539 ASP B O 1
ATOM 6762 N N . GLU B 1 450 ? -24.66477 22.55539 -17.44024 1.000 38.27964 540 GLU B N 1
ATOM 6763 C CA . GLU B 1 450 ? -24.76013 23.38767 -18.63519 1.000 44.45964 540 GLU B CA 1
ATOM 6764 C C . GLU B 1 450 ? -23.51002 24.24131 -18.81484 1.000 45.55057 540 GLU B C 1
ATOM 6765 O O . GLU B 1 450 ? -22.95992 24.32871 -19.91897 1.000 40.84771 540 GLU B O 1
ATOM 6771 N N . GLN B 1 451 ? -23.04507 24.88066 -17.73840 1.000 42.43518 541 GLN B N 1
ATOM 6772 C CA . GLN B 1 451 ? -21.85141 25.71439 -17.83781 1.000 36.94691 541 GLN B CA 1
ATOM 6773 C C . GLN B 1 451 ? -20.60534 24.88039 -18.11332 1.000 41.53352 541 GLN B C 1
ATOM 6774 O O . GLN B 1 451 ? -19.68062 25.35451 -18.78450 1.000 36.10979 541 GLN B O 1
ATOM 6780 N N . ASP B 1 452 ? -20.56627 23.63953 -17.61820 1.000 35.16623 542 ASP B N 1
ATOM 6781 C CA . ASP B 1 452 ? -19.42749 22.76806 -17.89306 1.000 36.81877 542 ASP B CA 1
ATOM 6782 C C . ASP B 1 452 ? -19.27504 22.51589 -19.38758 1.000 41.62798 542 ASP B C 1
ATOM 6783 O O . ASP B 1 452 ? -18.15782 22.53285 -19.91732 1.000 38.04432 542 ASP B O 1
ATOM 6788 N N . GLU B 1 453 ? -20.38898 22.28154 -20.08544 1.000 43.31669 543 GLU B N 1
ATOM 6789 C CA . GLU B 1 453 ? -20.32566 22.09027 -21.53005 1.000 47.93318 543 GLU B CA 1
ATOM 6790 C C . GLU B 1 453 ? -19.92459 23.37214 -22.24689 1.000 43.89065 543 GLU B C 1
ATOM 6791 O O . GLU B 1 453 ? -19.28518 23.31488 -23.30340 1.000 40.03239 543 GLU B O 1
ATOM 6797 N N . ASP B 1 454 ? -20.28994 24.53152 -21.69420 1.000 42.10143 544 ASP B N 1
ATOM 6798 C CA . ASP B 1 454 ? -19.85694 25.79567 -22.27981 1.000 43.08191 544 ASP B CA 1
ATOM 6799 C C . ASP B 1 454 ? -18.34432 25.95005 -22.18930 1.000 41.17051 544 ASP B C 1
ATOM 6800 O O . ASP B 1 454 ? -17.69656 26.38071 -23.15077 1.000 29.59942 544 ASP B O 1
ATOM 6805 N N . ARG B 1 455 ? -17.76253 25.59613 -21.04055 1.000 39.57449 545 ARG B N 1
ATOM 6806 C CA . ARG B 1 455 ? -16.31931 25.72140 -20.87208 1.000 35.25061 545 ARG B CA 1
ATOM 6807 C C . ARG B 1 455 ? -15.56433 24.67085 -21.67553 1.000 29.42082 545 ARG B C 1
ATOM 6808 O O . ARG B 1 455 ? -14.44290 24.92844 -22.12767 1.000 29.51592 545 ARG B O 1
ATOM 6816 N N . ARG B 1 456 ? -16.15575 23.48859 -21.86449 1.000 30.87949 546 ARG B N 1
ATOM 6817 C CA . ARG B 1 456 ? -15.49048 22.45058 -22.64508 1.000 32.51969 546 ARG B CA 1
ATOM 6818 C C . ARG B 1 456 ? -15.44597 22.81405 -24.12325 1.000 34.00200 546 ARG B C 1
ATOM 6819 O O . ARG B 1 456 ? -14.41288 22.63875 -24.78016 1.000 30.33018 546 ARG B O 1
ATOM 6827 N N . ARG B 1 457 ? -16.55757 23.31771 -24.66552 1.000 31.22727 547 ARG B N 1
ATOM 6828 C CA . ARG B 1 457 ? -16.57577 23.71396 -26.06911 1.000 31.01335 547 ARG B CA 1
ATOM 6829 C C . ARG B 1 457 ? -15.67222 24.91278 -26.32383 1.000 29.14990 547 ARG B C 1
ATOM 6830 O O . ARG B 1 457 ? -15.11065 25.04177 -27.41752 1.000 31.84539 547 ARG B O 1
ATOM 6838 N N . ALA B 1 458 ? -15.51806 25.79521 -25.33412 1.000 28.95531 548 ALA B N 1
ATOM 6839 C CA . ALA B 1 458 ? -14.57291 26.89737 -25.47473 1.000 25.25622 548 ALA B CA 1
ATOM 6840 C C . ALA B 1 458 ? -13.13715 26.38937 -25.47538 1.000 30.31772 548 ALA B C 1
ATOM 6841 O O . ALA B 1 458 ? -12.29985 26.87751 -26.24323 1.000 32.76108 548 ALA B O 1
ATOM 6843 N N . LEU B 1 459 ? -12.83435 25.40915 -24.62029 1.000 27.49791 549 LEU B N 1
ATOM 6844 C CA . LEU B 1 459 ? -11.50665 24.80446 -24.62850 1.000 28.92184 549 LEU B CA 1
ATOM 6845 C C . LEU B 1 459 ? -11.27316 24.01556 -25.91052 1.000 30.03164 549 LEU B C 1
ATOM 6846 O O . LEU B 1 459 ? -10.15149 23.98175 -26.42996 1.000 27.27355 549 LEU B O 1
ATOM 6851 N N . LEU B 1 460 ? -12.32243 23.37379 -26.43216 1.000 27.75584 550 LEU B N 1
ATOM 6852 C CA . LEU B 1 460 ? -12.20982 22.66894 -27.70525 1.000 29.84705 550 LEU B CA 1
ATOM 6853 C C . LEU B 1 460 ? -11.80658 23.61886 -28.82556 1.000 34.97967 550 LEU B C 1
ATOM 6854 O O . LEU B 1 460 ? -10.98415 23.27032 -29.68093 1.000 30.06935 550 LEU B O 1
ATOM 6859 N N . ASP B 1 461 ? -12.37472 24.82690 -28.83516 1.000 31.69392 551 ASP B N 1
ATOM 6860 C CA . ASP B 1 461 ? -12.00599 25.80965 -29.84819 1.000 35.52150 551 ASP B CA 1
ATOM 6861 C C . ASP B 1 461 ? -10.59254 26.33135 -29.62245 1.000 31.68285 551 ASP B C 1
ATOM 6862 O O . ASP B 1 461 ? -9.86457 26.60376 -30.58426 1.000 32.25747 551 ASP B O 1
ATOM 6867 N N . GLU B 1 462 ? -10.18619 26.47533 -28.35843 1.000 29.79972 552 GLU B N 1
ATOM 6868 C CA . GLU B 1 462 ? -8.85415 26.99460 -28.06440 1.000 30.73090 552 GLU B CA 1
ATOM 6869 C C . GLU B 1 462 ? -7.76814 26.00890 -28.47816 1.000 30.39477 552 GLU B C 1
ATOM 6870 O O . GLU B 1 462 ? -6.74759 26.40786 -29.05166 1.000 26.85890 552 GLU B O 1
ATOM 6876 N N . THR B 1 463 ? -7.96580 24.71855 -28.19463 1.000 28.24838 553 THR B N 1
ATOM 6877 C CA . THR B 1 463 ? -6.97543 23.71578 -28.56996 1.000 30.78756 553 THR B CA 1
ATOM 6878 C C . THR B 1 463 ? -6.87453 23.53806 -30.07844 1.000 30.99421 553 THR B C 1
ATOM 6879 O O . THR B 1 463 ? -5.83738 23.07495 -30.56555 1.000 30.77107 553 THR B O 1
ATOM 6883 N N . LYS B 1 464 ? -7.92401 23.88957 -30.82482 1.000 30.95317 554 LYS B N 1
ATOM 6884 C CA . LYS B 1 464 ? -7.85411 23.81477 -32.28037 1.000 34.33493 554 LYS B CA 1
ATOM 6885 C C . LYS B 1 464 ? -6.79412 24.76659 -32.82099 1.000 31.38700 554 LYS B C 1
ATOM 6886 O O . LYS B 1 464 ? -5.99111 24.39729 -33.68545 1.000 27.64026 554 LYS B O 1
ATOM 6892 N N . ALA B 1 465 ? -6.77119 26.00048 -32.31216 1.000 26.43821 555 ALA B N 1
ATOM 6893 C CA . ALA B 1 465 ? -5.74834 26.95197 -32.73210 1.000 28.25654 555 ALA B CA 1
ATOM 6894 C C . ALA B 1 465 ? -4.36164 26.53517 -32.25857 1.000 28.29052 555 ALA B C 1
ATOM 6895 O O . ALA B 1 465 ? -3.36543 26.82837 -32.92980 1.000 30.16556 555 ALA B O 1
ATOM 6897 N N . TRP B 1 466 ? -4.27567 25.85262 -31.11345 1.000 25.15030 556 TRP B N 1
ATOM 6898 C CA . TRP B 1 466 ? -2.97681 25.43670 -30.59440 1.000 23.80604 556 TRP B CA 1
ATOM 6899 C C . TRP B 1 466 ? -2.34992 24.33975 -31.44348 1.000 26.71890 556 TRP B C 1
ATOM 6900 O O . TRP B 1 466 ? -1.12045 24.21355 -31.47920 1.000 23.54919 556 TRP B O 1
ATOM 6911 N N . PHE B 1 467 ? -3.16644 23.53874 -32.12581 1.000 23.00197 557 PHE B N 1
ATOM 6912 C CA . PHE B 1 467 ? -2.67542 22.38582 -32.86675 1.000 26.00982 557 PHE B CA 1
ATOM 6913 C C . PHE B 1 467 ? -2.65842 22.61026 -34.37307 1.000 29.27688 557 PHE B C 1
ATOM 6914 O O . PHE B 1 467 ? -2.54413 21.64180 -35.13211 1.000 28.52636 557 PHE B O 1
ATOM 6922 N N . ARG B 1 468 ? -2.77435 23.85678 -34.82530 1.000 27.67215 558 ARG B N 1
ATOM 6923 C CA . ARG B 1 468 ? -2.44359 24.16826 -36.20784 1.000 25.35012 558 ARG B CA 1
ATOM 6924 C C . ARG B 1 468 ? -0.97091 23.85896 -36.44321 1.000 26.05117 558 ARG B C 1
ATOM 6925 O O . ARG B 1 468 ? -0.10772 24.28644 -35.67076 1.000 20.44825 558 ARG B O 1
ATOM 6933 N N . VAL B 1 469 ? -0.68512 23.10675 -37.51095 1.000 24.13002 559 VAL B N 1
ATOM 6934 C CA . VAL B 1 469 ? 0.65806 22.57193 -37.72344 1.000 20.46672 559 VAL B CA 1
ATOM 6935 C C . VAL B 1 469 ? 1.71137 23.66689 -37.82639 1.000 19.50077 559 VAL B C 1
ATOM 6936 O O . VAL B 1 469 ? 2.90346 23.39351 -37.65046 1.000 25.71646 559 VAL B O 1
ATOM 6940 N N . GLY B 1 470 ? 1.30598 24.90272 -38.10290 1.000 17.74606 560 GLY B N 1
ATOM 6941 C CA . GLY B 1 470 ? 2.21709 26.02380 -38.13755 1.000 22.98270 560 GLY B CA 1
ATOM 6942 C C . GLY B 1 470 ? 2.24552 26.87385 -36.88768 1.000 23.15222 560 GLY B C 1
ATOM 6943 O O . GLY B 1 470 ? 2.98041 27.86536 -36.84726 1.000 23.12979 560 GLY B O 1
ATOM 6944 N N . ILE B 1 471 ? 1.47916 26.51486 -35.86025 1.000 15.88183 561 ILE B N 1
ATOM 6945 C CA . ILE B 1 471 ? 1.35978 27.31508 -34.651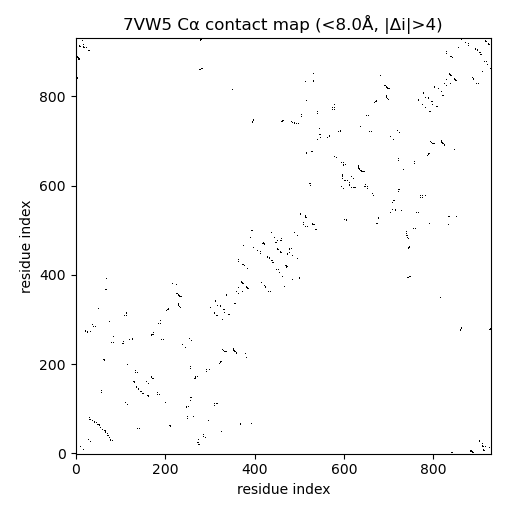68 1.000 23.35816 561 ILE B CA 1
ATOM 6946 C C . ILE B 1 471 ? 1.97912 26.61683 -33.44630 1.000 21.56764 561 ILE B C 1
ATOM 6947 O O . ILE B 1 471 ? 2.61181 27.26659 -32.61046 1.000 22.14725 561 ILE B O 1
ATOM 6952 N N . THR B 1 472 ? 1.82413 25.29131 -33.35268 1.000 17.68965 562 THR B N 1
ATOM 6953 C CA . THR B 1 472 ? 2.23168 24.56464 -32.15144 1.000 21.99720 562 THR B CA 1
ATOM 6954 C C . THR B 1 472 ? 3.69972 24.80450 -31.81676 1.000 20.32861 562 THR B C 1
ATOM 6955 O O . THR B 1 472 ? 4.06011 24.94812 -30.64141 1.000 22.41470 562 THR B O 1
ATOM 6959 N N . GLY B 1 473 ? 4.55862 24.85952 -32.83326 1.000 21.49453 563 GLY B N 1
ATOM 6960 C CA . GLY B 1 473 ? 5.96993 25.10094 -32.60787 1.000 17.50962 563 GLY B CA 1
ATOM 6961 C C . GLY B 1 473 ? 6.27126 26.48068 -32.06142 1.000 19.36327 563 GLY B C 1
ATOM 6962 O O . GLY B 1 473 ? 6.88970 26.61279 -31.00071 1.000 19.53679 563 GLY B O 1
ATOM 6963 N N . THR B 1 474 ? 5.83783 27.52032 -32.77931 1.000 18.60350 564 THR B N 1
ATOM 6964 C CA . THR B 1 474 ? 6.10032 28.88793 -32.34335 1.000 16.37067 564 THR B CA 1
ATOM 6965 C C . THR B 1 474 ? 5.36005 29.24250 -31.05873 1.000 17.67591 564 THR B C 1
ATOM 6966 O O . THR B 1 474 ? 5.79445 30.14797 -30.33813 1.000 20.54931 564 THR B O 1
ATOM 6970 N N . LEU B 1 475 ? 4.26336 28.54636 -30.74949 1.000 17.77586 565 LEU B N 1
ATOM 6971 C CA . LEU B 1 475 ? 3.55508 28.80424 -29.50043 1.000 12.42600 565 LEU B CA 1
ATOM 6972 C C . LEU B 1 475 ? 4.35207 28.30168 -28.30434 1.000 23.23398 565 LEU B C 1
ATOM 6973 O O . LEU B 1 475 ? 4.39460 28.96046 -27.25881 1.000 20.54356 565 LEU B O 1
ATOM 6978 N N . ALA B 1 476 ? 4.99313 27.13806 -28.44076 1.000 20.66605 566 ALA B N 1
ATOM 6979 C CA . ALA B 1 476 ? 5.80466 26.60793 -27.35041 1.000 20.40993 566 ALA B CA 1
ATOM 6980 C C . ALA B 1 476 ? 7.02212 27.48604 -27.09126 1.000 20.23259 566 ALA B C 1
ATOM 6981 O O . ALA B 1 476 ? 7.42027 27.67981 -25.93661 1.000 21.20850 566 ALA B O 1
ATOM 6983 N N . VAL B 1 477 ? 7.62630 28.02504 -28.15198 1.000 18.64945 567 VAL B N 1
ATOM 6984 C CA . VAL B 1 477 ? 8.75389 28.93520 -27.97950 1.000 19.20660 567 VAL B CA 1
ATOM 6985 C C . VAL B 1 477 ? 8.29522 30.23136 -27.32221 1.000 17.52853 567 VAL B C 1
ATOM 6986 O O . VAL B 1 477 ? 9.01527 30.81911 -26.50580 1.000 20.09299 567 VAL B O 1
ATOM 6990 N N . ALA B 1 478 ? 7.08501 30.68907 -27.65386 1.000 16.68611 568 ALA B N 1
ATOM 6991 C CA . ALA B 1 478 ? 6.58472 31.94035 -27.09322 1.000 19.88113 568 ALA B CA 1
ATOM 6992 C C . ALA B 1 478 ? 6.30864 31.81203 -25.60040 1.000 17.26450 568 ALA B C 1
ATOM 6993 O O . ALA B 1 478 ? 6.64344 32.71370 -24.82316 1.000 16.35856 568 ALA B O 1
ATOM 6995 N N . VAL B 1 479 ? 5.69193 30.70428 -25.18204 1.000 14.74452 569 VAL B N 1
ATOM 6996 C CA . VAL B 1 479 ? 5.42524 30.49455 -23.76137 1.000 20.00317 569 VAL B CA 1
ATOM 6997 C C . VAL B 1 479 ? 6.73184 30.41134 -22.98297 1.000 20.68757 569 VAL B C 1
ATOM 6998 O O . VAL B 1 479 ? 6.86506 30.98996 -21.89734 1.000 20.18010 569 VAL B O 1
ATOM 7002 N N . THR B 1 480 ? 7.71949 29.69908 -23.52972 1.000 19.23058 570 THR B N 1
ATOM 7003 C CA . THR B 1 480 ? 9.01940 29.60515 -22.87333 1.000 15.18871 570 THR B CA 1
ATOM 7004 C C . THR B 1 480 ? 9.70912 30.96360 -22.82090 1.000 17.58746 570 THR B C 1
ATOM 7005 O O . THR B 1 480 ? 10.36026 31.30067 -21.82578 1.000 24.56330 570 THR B O 1
ATOM 7009 N N . THR B 1 481 ? 9.56414 31.76649 -23.87652 1.000 19.91775 571 THR B N 1
ATOM 7010 C CA . THR B 1 481 ? 10.20483 33.07802 -23.89422 1.000 18.75536 571 THR B CA 1
ATOM 7011 C C . THR B 1 481 ? 9.55597 34.02714 -22.89233 1.000 21.18991 571 THR B C 1
ATOM 7012 O O . THR B 1 481 ? 10.24251 34.84487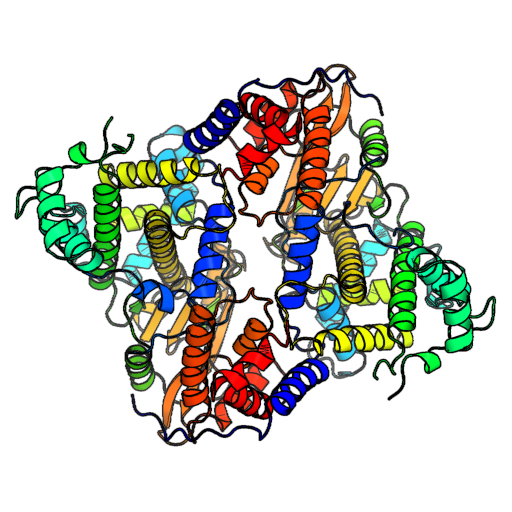 -22.26869 1.000 27.19753 571 THR B O 1
ATOM 7016 N N . ARG B 1 482 ? 8.23778 33.92603 -22.71301 1.000 19.32170 572 ARG B N 1
ATOM 7017 C CA . ARG B 1 482 ? 7.53647 34.86052 -21.83920 1.000 24.51217 572 ARG B CA 1
ATOM 7018 C C . ARG B 1 482 ? 7.65941 34.47227 -20.36955 1.000 19.54704 572 ARG B C 1
ATOM 7019 O O . ARG B 1 482 ? 7.83971 35.34251 -19.51111 1.000 18.69863 572 ARG B O 1
ATOM 7027 N N . TYR B 1 483 ? 7.56919 33.18010 -20.05844 1.000 18.84483 573 TYR B N 1
ATOM 7028 C CA . TYR B 1 483 ? 7.50548 32.71876 -18.67852 1.000 19.16665 573 TYR B CA 1
ATOM 7029 C C . TYR B 1 483 ? 8.75279 31.97401 -18.22210 1.000 23.70436 573 TYR B C 1
ATOM 7030 O O . TYR B 1 483 ? 8.83889 31.61612 -17.04234 1.000 23.73095 573 TYR B O 1
ATOM 7039 N N . GLU B 1 484 ? 9.71684 31.73490 -19.11505 1.000 24.55282 574 GLU B N 1
ATOM 7040 C CA . GLU B 1 484 ? 10.93174 30.98055 -18.79151 1.000 23.97847 574 GLU B CA 1
ATOM 7041 C C . GLU B 1 484 ? 10.59406 29.59860 -18.23552 1.000 23.02494 574 GLU B C 1
ATOM 7042 O O . GLU B 1 484 ? 11.19663 29.13285 -17.26623 1.000 28.66577 574 GLU B O 1
ATOM 7048 N N . VAL B 1 485 ? 9.62019 28.93684 -18.85838 1.000 19.09784 575 VAL B N 1
ATOM 7049 C CA . VAL B 1 485 ? 9.17327 27.61937 -18.42113 1.000 20.03060 575 VAL B CA 1
ATOM 7050 C C . VAL B 1 485 ? 9.60514 26.56925 -19.43502 1.000 26.47159 575 VAL B C 1
ATOM 7051 O O . VAL B 1 485 ? 10.16938 26.89519 -20.48569 1.000 17.53273 575 VAL B O 1
ATOM 7055 N N . ASP B 1 486 ? 9.33708 25.30291 -19.12764 1.000 22.00068 576 ASP B N 1
ATOM 7056 C CA . ASP B 1 486 ? 9.68173 24.21318 -20.02640 1.000 25.16243 576 ASP B CA 1
ATOM 7057 C C . ASP B 1 486 ? 8.71508 24.17761 -21.20957 1.000 23.46581 576 ASP B C 1
ATOM 7058 O O . ASP B 1 486 ? 7.81021 25.00720 -21.34056 1.000 21.76243 576 ASP B O 1
ATOM 7063 N N . ASN B 1 487 ? 8.91518 23.19199 -22.08202 1.000 22.25985 577 ASN B N 1
ATOM 7064 C CA . ASN B 1 487 ? 8.06356 23.02836 -23.25330 1.000 23.26784 577 ASN B CA 1
ATOM 7065 C C . ASN B 1 487 ? 6.62698 22.75332 -22.82597 1.000 21.63269 577 ASN B C 1
ATOM 7066 O O . ASN B 1 487 ? 6.35815 21.79094 -22.10063 1.000 23.41811 577 ASN B O 1
ATOM 7071 N N . ILE B 1 488 ? 5.70290 23.60629 -23.27914 1.000 20.85174 578 ILE B N 1
ATOM 7072 C CA . ILE B 1 488 ? 4.30056 23.50128 -22.87731 1.000 23.95502 578 ILE B CA 1
ATOM 7073 C C . ILE B 1 488 ? 3.52890 22.46994 -23.68591 1.000 17.08976 578 ILE B C 1
ATOM 7074 O O . ILE B 1 488 ? 2.36745 22.18862 -23.36325 1.000 22.09489 578 ILE B O 1
ATOM 7079 N N . THR B 1 489 ? 4.14303 21.88691 -24.71461 1.000 20.83791 579 THR B N 1
ATOM 7080 C CA . THR B 1 489 ? 3.43999 20.93663 -25.57536 1.000 22.06916 579 THR B CA 1
ATOM 7081 C C . THR B 1 489 ? 2.73764 19.80885 -24.82184 1.000 20.34154 579 THR B C 1
ATOM 7082 O O . THR B 1 489 ? 1.59742 19.48161 -25.19316 1.000 20.69559 579 THR B O 1
ATOM 7086 N N . PRO B 1 490 ? 3.32035 19.18206 -23.79101 1.000 22.18723 580 PRO B N 1
ATOM 7087 C CA . PRO B 1 490 ? 2.55052 18.17127 -23.04516 1.000 22.76387 580 PRO B CA 1
ATOM 7088 C C . PRO B 1 490 ? 1.27968 18.71820 -22.41782 1.000 24.56124 580 PRO B C 1
ATOM 7089 O O . PRO B 1 490 ? 0.30071 17.97419 -22.27713 1.000 24.77271 580 PRO B O 1
ATOM 7093 N N . VAL B 1 491 ? 1.26007 19.99800 -22.03969 1.000 19.99959 581 VAL B N 1
ATOM 7094 C CA . VAL B 1 491 ? 0.04445 20.58462 -21.48423 1.000 24.61047 581 VAL B CA 1
ATOM 7095 C C . VAL B 1 491 ? -0.99330 20.79445 -22.58054 1.000 22.00811 581 VAL B C 1
ATOM 7096 O O . VAL B 1 491 ? -2.19823 20.62801 -22.35315 1.000 20.92602 581 VAL B O 1
ATOM 7100 N N . LEU B 1 492 ? -0.54448 21.15645 -23.78618 1.000 23.59784 582 LEU B N 1
ATOM 7101 C CA . LEU B 1 492 ? -1.46249 21.30068 -24.91318 1.000 22.12890 582 LEU B CA 1
ATOM 7102 C C . LEU B 1 492 ? -2.21250 20.00155 -25.17475 1.000 22.75128 582 LEU B C 1
ATOM 7103 O O . LEU B 1 492 ? -3.43241 20.00238 -25.37693 1.000 18.06119 582 LEU B O 1
ATOM 7108 N N . LEU B 1 493 ? -1.49201 18.87822 -25.17214 1.000 24.15573 583 LEU B N 1
ATOM 7109 C CA . LEU B 1 493 ? -2.13099 17.58395 -25.38125 1.000 27.37601 583 LEU B CA 1
ATOM 7110 C C . LEU B 1 493 ? -3.06232 17.23631 -24.22751 1.000 25.81690 583 LEU B C 1
ATOM 7111 O O . LEU B 1 493 ? -4.13981 16.66842 -24.44124 1.000 26.05840 583 LEU B O 1
ATOM 7116 N N . ALA B 1 494 ? -2.66381 17.57057 -22.99767 1.000 20.30077 584 ALA B N 1
ATOM 7117 C CA . ALA B 1 494 ? -3.50258 17.27496 -21.84113 1.000 18.64400 584 ALA B CA 1
ATOM 7118 C C . ALA B 1 494 ? -4.80228 18.06751 -21.88493 1.000 26.52902 584 ALA B C 1
ATOM 7119 O O . ALA B 1 494 ? -5.87864 17.52519 -21.60719 1.000 24.43292 584 ALA B O 1
ATOM 7121 N N . LEU B 1 495 ? -4.72304 19.35500 -22.23098 1.000 22.78078 585 LEU B N 1
ATOM 7122 C CA . LEU B 1 495 ? -5.93255 20.16348 -22.33745 1.000 26.14064 585 LEU B CA 1
ATOM 7123 C C . LEU B 1 495 ? -6.81779 19.69585 -23.48443 1.000 26.51247 585 LEU B C 1
ATOM 7124 O O . LEU B 1 495 ? -8.04730 19.79078 -23.39544 1.000 26.14903 585 LEU B O 1
ATOM 7129 N N . ARG B 1 496 ? -6.21667 19.19057 -24.56421 1.000 28.47634 586 ARG B N 1
ATOM 7130 C CA . ARG B 1 496 ? -7.00928 18.61882 -25.64634 1.000 26.26451 586 ARG B CA 1
ATOM 7131 C C . ARG B 1 496 ? -7.73012 17.35393 -25.19831 1.000 33.05624 586 ARG B C 1
ATOM 7132 O O . ARG B 1 496 ? -8.84677 17.08219 -25.65621 1.000 29.70305 586 ARG B O 1
ATOM 7140 N N . THR B 1 497 ? -7.11397 16.57625 -24.30382 1.000 27.56941 587 THR B N 1
ATOM 7141 C CA . THR B 1 497 ? -7.77363 15.38544 -23.77822 1.000 32.36263 587 THR B CA 1
ATOM 7142 C C . THR B 1 497 ? -9.02086 15.75319 -22.98384 1.000 32.16276 587 THR B C 1
ATOM 7143 O O . THR B 1 497 ? -10.06417 15.10296 -23.11619 1.000 31.04446 587 THR B O 1
ATOM 7147 N N . PHE B 1 498 ? -8.93340 16.79772 -22.15579 1.000 25.97739 588 PHE B N 1
ATOM 7148 C CA . PHE B 1 498 ? -10.09064 17.22409 -21.37426 1.000 26.71290 588 PHE B CA 1
ATOM 7149 C C . PHE B 1 498 ? -11.21533 17.72004 -22.27474 1.000 29.98442 588 PHE B C 1
ATOM 7150 O O . PHE B 1 498 ? -12.39768 17.51068 -21.97848 1.000 31.95870 588 PHE B O 1
ATOM 7158 N N . ALA B 1 499 ? -10.86742 18.37747 -23.38052 1.000 28.82914 589 ALA B N 1
ATOM 7159 C CA . ALA B 1 499 ? -11.86103 18.98015 -24.25888 1.000 31.85901 589 ALA B CA 1
ATOM 7160 C C . ALA B 1 499 ? -12.51216 17.98418 -25.20903 1.000 30.39517 589 ALA B C 1
ATOM 7161 O O . ALA B 1 499 ? -13.48039 18.34676 -25.88513 1.000 32.74822 589 ALA B O 1
ATOM 7163 N N . GLN B 1 500 ? -12.02016 16.74496 -25.27038 1.000 35.47292 590 GLN B N 1
ATOM 7164 C CA . GLN B 1 500 ? -12.50628 15.80715 -26.27839 1.000 38.57715 590 GLN B CA 1
ATOM 7165 C C . GLN B 1 500 ? -13.93489 15.35769 -25.99418 1.000 41.05914 590 GLN B C 1
ATOM 7166 O O . GLN B 1 500 ? -14.72063 15.15454 -26.92714 1.000 35.71547 590 GLN B O 1
ATOM 7172 N N . SER B 1 501 ? -14.29316 15.19346 -24.72232 1.000 36.58722 591 SER B N 1
ATOM 7173 C CA . SER B 1 501 ? -15.60674 14.66746 -24.38273 1.000 38.54769 591 SER B CA 1
ATOM 7174 C C . SER B 1 501 ? -16.03322 15.18541 -23.01780 1.000 38.24982 591 SER B C 1
ATOM 7175 O O . SER B 1 501 ? -15.22060 15.68780 -22.23690 1.000 35.75543 591 SER B O 1
ATOM 7178 N N . LYS B 1 502 ? -17.33371 15.05215 -22.74304 1.000 40.29638 592 LYS B N 1
ATOM 7179 C CA . LYS B 1 502 ? -17.86531 15.44259 -21.44137 1.000 38.55463 592 LYS B CA 1
ATOM 7180 C C . LYS B 1 502 ? -17.30677 14.55967 -20.33310 1.000 38.47926 592 LYS B C 1
ATOM 7181 O O . LYS B 1 502 ? -16.99624 15.04496 -19.23870 1.000 28.83485 592 LYS B O 1
ATOM 7187 N N . ARG B 1 503 ? -17.17147 13.25769 -20.59947 1.000 38.02673 593 ARG B N 1
ATOM 7188 C CA . ARG B 1 503 ? -16.60160 12.35296 -19.60651 1.000 41.76188 593 ARG B CA 1
ATOM 7189 C C . ARG B 1 503 ? -15.14745 12.70045 -19.31647 1.000 43.92706 593 ARG B C 1
ATOM 7190 O O . ARG B 1 503 ? -14.69751 12.61732 -18.16753 1.000 44.73638 593 ARG B O 1
ATOM 7198 N N . ALA B 1 504 ? -14.39613 13.09397 -20.34703 1.000 38.70480 594 ALA B N 1
ATOM 7199 C CA . ALA B 1 504 ? -13.00317 13.47143 -20.14022 1.000 34.00831 594 ALA B CA 1
ATOM 7200 C C . ALA B 1 504 ? -12.88382 14.82037 -19.44368 1.000 36.40609 594 ALA B C 1
ATOM 7201 O O . ALA B 1 504 ? -11.92464 15.04782 -18.69756 1.000 31.78127 594 ALA B O 1
ATOM 7203 N N . PHE B 1 505 ? -13.84220 15.72228 -19.67050 1.000 35.96818 595 PHE B N 1
ATOM 7204 C CA . PHE B 1 505 ? -13.81136 17.02840 -19.02347 1.000 31.70779 595 PHE B CA 1
ATOM 7205 C C . PHE B 1 505 ? -14.08464 16.94157 -17.52811 1.000 32.57739 595 PHE B C 1
ATOM 7206 O O . PHE B 1 505 ? -13.70626 17.85602 -16.78835 1.000 30.25105 595 PHE B O 1
ATOM 7214 N N . GLN B 1 506 ? -14.72706 15.86529 -17.06798 1.000 33.34326 596 GLN B N 1
ATOM 7215 C CA . GLN B 1 506 ? -15.04111 15.72526 -15.65088 1.000 40.22238 596 GLN B CA 1
ATOM 7216 C C . GLN B 1 506 ? -13.79791 15.53149 -14.79294 1.000 31.97821 596 GLN B C 1
ATOM 7217 O O . GLN B 1 506 ? -13.85231 15.77862 -13.58371 1.000 31.50825 596 GLN B O 1
ATOM 7223 N N . ALA B 1 507 ? -12.68299 15.09819 -15.38642 1.000 31.98025 597 ALA B N 1
ATOM 7224 C CA . ALA B 1 507 ? -11.46261 14.88011 -14.61868 1.000 34.03346 597 ALA B CA 1
ATOM 7225 C C . ALA B 1 507 ? -10.88069 16.17526 -14.06800 1.000 31.52415 597 ALA B C 1
ATOM 7226 O O . ALA B 1 507 ? -10.07871 16.12815 -13.12924 1.000 25.16810 597 ALA B O 1
ATOM 7228 N N . ILE B 1 508 ? -11.26138 17.32475 -14.62809 1.000 30.80092 598 ILE B N 1
ATOM 7229 C CA . ILE B 1 508 ? -10.76530 18.60032 -14.12044 1.000 30.07785 598 ILE B CA 1
ATOM 7230 C C . ILE B 1 508 ? -11.31905 18.86815 -12.72584 1.000 33.90281 598 ILE B C 1
ATOM 7231 O O . ILE B 1 508 ? -10.58379 19.25962 -11.81181 1.000 30.22974 598 ILE B O 1
ATOM 7236 N N . ARG B 1 509 ? -12.62359 18.65728 -12.53962 1.000 30.90536 599 ARG B N 1
ATOM 7237 C CA . ARG B 1 509 ? -13.21955 18.83890 -11.22069 1.000 37.31148 599 ARG B CA 1
ATOM 7238 C C . ARG B 1 509 ? -13.01443 17.61064 -10.34176 1.000 37.64076 599 ARG B C 1
ATOM 7239 O O . ARG B 1 509 ? -12.74066 17.74073 -9.14309 1.000 38.64712 599 ARG B O 1
ATOM 7247 N N . GLY B 1 510 ? -13.13674 16.41659 -10.91724 1.000 35.60628 600 GLY B N 1
ATOM 7248 C CA . GLY B 1 510 ? -12.94068 15.19189 -10.17074 1.000 40.05055 600 GLY B CA 1
ATOM 7249 C C . GLY B 1 510 ? -14.23083 14.62784 -9.61434 1.000 64.42850 600 GLY B C 1
ATOM 7250 O O . GLY B 1 510 ? -15.31851 15.19803 -9.73691 1.000 63.30655 600 GLY B O 1
ATOM 7251 N N . GLU B 1 511 ? -14.09543 13.46634 -8.98071 1.000 71.73868 601 GLU B N 1
ATOM 7252 C CA . GLU B 1 511 ? -15.24221 12.78499 -8.39320 1.000 84.40304 601 GLU B CA 1
ATOM 7253 C C . GLU B 1 511 ? -15.69023 13.51178 -7.13099 1.000 88.43887 601 GLU B C 1
ATOM 7254 O O . GLU B 1 511 ? -14.95148 13.56932 -6.14203 1.000 84.91042 601 GLU B O 1
ATOM 7260 N N . ILE B 1 512 ? -16.89835 14.06415 -7.16464 1.000 91.43281 602 ILE B N 1
ATOM 7261 C CA . ILE B 1 512 ? -17.44993 14.77262 -6.01647 1.000 104.70465 602 ILE B CA 1
ATOM 7262 C C . ILE B 1 512 ? -18.59987 13.97692 -5.41011 1.000 99.96728 602 ILE B C 1
ATOM 7263 O O . ILE B 1 512 ? -18.89260 12.86230 -5.84319 1.000 99.98487 602 ILE B O 1
#

Nearest PDB structures (foldseek):
  7vw5-assembly1_A  TM=1.002E+00  e=1.302E-76  Sindbis virus
  7vw5-assembly2_B  TM=9.938E-01  e=2.401E-70  Sindbis virus
  7vb4-assembly1_B  TM=9.871E-01  e=1.948E-67  Sindbis virus
  7vb4-assembly1_A  TM=9.880E-01  e=5.721E-67  Sindbis virus
  7f0s-assembly1_A  TM=8.446E-01  e=1.579E-38  Ross river virus (STRAIN T48)

Radius of gyration: 28.83 Å; Cα contacts (8 Å, |Δi|>4): 1599; chains: 2; bounding box: 75×71×74 Å

B-factor: mean 43.29, std 23.32, range [9.81, 146.47]

Organism: Sindbis virus (NCBI:txid11034)

Sequence (930 aa):
PLYSSSVPANYSDPQFAVAVCNNYLHENYPTVASYQITDEYDAYLDMVDGTVACLDTATFSAPNIRSAVPSAMQNTLQNVLIAATKRNCNVTQMRELPTLDSATFNVECFRKYACNDEYWEEFARKPIRITTEFVTAYVARLKGPKAAALFAKTYNLVPLQEVPMDRFVMDQVIQAAEPLATAYLCGIHRELVRRLTAVLLPNIHTLFDMSAEDFDAIIAEHFKQGDPVLETDIASFDKSQDDAMALTGLMILEDLGVDQPLLDLIECAFGEISSTHLPTGTRFKFGAMMKSGMFLTLFVNTVLNVVIASRVLEERLKTSRCAAFIGDDNIIHGVVSDKEMAERCATWLNMEVKIIDAVIGERPPYFCGGFILQDSVTSTACRVADPLKRLFKLGKPLPADDEQDEDRRRALLDETKAWFRVGITGTLAVAVTTRYEVDNITPVLLALRTFAQSKRAFQAIRGEPLYSSSVPANYSDPQFAVAVCNNYLHENYPTVASYQITDEYDAYLDMVDGTVACLDTATFSAPNIRSAVPSAMQNTLQNVLIAATKRNCNVTQMRELPTLDSATFNVECFRKYACNDEYWEEFARKPIRITTEFVTAYVARLKGPKAAALFAKTYNLVPLQEVPMDRFVMDVQVIQAAEPLATAYLCGIHRELVRRLTAVLLPNIHTLFDMSAEDFDAIIAEHFKQGDPVLETDIASFDKSQDDAMALTGLMILEDLGVDQPLLDLIECAFGEISSTHLPTGTRFKFGAMMKSGMFLTLFVNTVLNVVIASRVLEERLKTSRCAAFIGDDNIIHGVVSDKEMAERCATWLNMEVKIIDAVIGERPPYFCGGFILQDSVTSTACRVADPLKRLFKLGKPLPADDEQDEDRRRALLDETKAWFRVGITGTLAVAVTTRYEVDNITPVLLALRTFAQSKRAFQAIRGEI

InterPro domains:
  IPR001788 RNA-dependent RNA polymerase, alsuviricetes [PF00978] (2054-2500)
  IPR002588 Alphavirus-like methyltransferase domain [PF01660] (23-377)
  IPR002588 Alphavirus-like methyltransferase domain [PS51743] (30-260)
  IPR002589 Macro domain [PF01661] (1367-1466)
  IPR002589 Macro domain [PS51154] (1338-1507)
  IPR002589 Macro domain [SM00506] (1350-1472)
  IPR002620 Alphavirus nsp2 protease domain [PF01707] (972-1179)
  IPR002620 Alphavirus nsp2 protease domain [PS51520] (1012-1341)
  IPR007094 RNA-directed RNA polymerase, catalytic domain [PS50507] (2267-2382)
  IPR027351 (+) RNA virus helicase core domain [PF01443] (724-965)
  IPR027351 (+) RNA virus helicase core domain [PS51657] (695-999)
  IPR027417 P-loop containing nucleoside triphosphate hydrolase [G3DSA:3.40.50.300] (718-845)
  IPR027417 P-loop containing nucleoside triphosphate hydrolase [G3DSA:3.40.50.300] (852-988)
  IPR027417 P-loop containing nucleoside triphosphate hydrolase [SSF52540] (723-876)
  IPR029063 S-adenosyl-L-methionine-dependent methyltransferase superfamily [G3DSA:3.40.50.150] (1159-1521)
  IPR029063 S-adenosyl-L-methionine-dependent methyltransferase superfamily [SSF53335] (1221-1319)
  IPR043472 Macro domain-like [G3DSA:3.40.220.10] (1351-1507)
  IPR043472 Macro domain-like [SSF52949] (1309-1531)
  IPR043502 DNA/RNA polymerase superfamily [SSF56672] (2064-2459)
  IPR044371 Non-structural protein 3, X-domain-like [cd21557] (1363-1490)

Secondary structure (DSSP, 8-state):
--PPPB-----SSHHHHHHHHHHHHHHTTTTS--THHHHHHHHHHHHHTSSTT---SSS---------SPP----HHHHHHHHHHHHHS--S-SS-HHHHHHHHHHHHHHHHHHB-SSSHHHHHHS----BHHHHHHHHHHHH-HHHHHHHHHHTTPPTTSB--GGGTB----B-S-HHHHHHHHHHHHHHHHHHHHHHB-TTEEE-SS--HHHHHHHHHHH--TT-EEEEEE-TT--GGG-HHHHHHHHHHHHHHT--HHHHHHHHHHHHHHTT--SS--SS----HHHHHHHHHHHHHHHHHHHHHHHHHHTHHHHT-S-EEEETTEEEEET----HHHHHHHHHHHGGGSEEEEEETTTB--B-SSEEEEE-TTT--EEEEE-HHHHHHHHTS-----HHHHHHHHHHHHHHHHHHTBTTTHHHHHHHHHHHH--S--HHHHHHHHHHHH-HHHHHHHH--/--PPPB-----S-HHHHHHHHHHHHHHTTTTS--HHHHHHHHHHHHHTTSSTTTTTTS----PPP---SPP----HHHHHHHHHHTTS-SHHHHHTHHHHHHHHHHHHHHHHHHB-SSSHHHHHHS----BHHHHHHHHHHHHHHHHHHHHHHHTTPPTTSBPPGGGTEE--EE-GGGHHHHHHHHHHHHHHHHHHHHHHB-TTEEE-SS--HHHHHHHHHHH--TT-EEEEEE-TT--GGG-HHHHHHHHHHHHHTT--HHHHHHHHHHHHHHHTT-SS--SS----HHHHHHHHHHHHHHHHHHHHHHHHHHTHHHHS-S-EEEETTEEEEET----HHHHHHHHHHH-SSSEEEEEETTSS--B-SSEEEEE-TTT--EEEEE-HHHHHHHTTS-----HHHHHHHHHHHHHHHHHHTBTTTHHHHHHHHHHHH-----HHHHHHHHHHHH-HHHHHHHH---